Protein AF-0000000076349016 (afdb_homodimer)

InterPro domains:
  IPR009080 Aminoacyl-tRNA synthetase, class Ia, anticodon-binding [SSF47323] (341-494)
  IPR014729 Rossmann-like alpha/beta/alpha sandwich fold [G3DSA:3.40.50.620] (3-327)
  IPR015273 Cysteinyl-tRNA synthetase, class Ia, DALR [PF09190] (376-431)
  IPR015273 Cysteinyl-tRNA synthetase, class Ia, DALR [SM00840] (374-440)
  IPR015803 Cysteine-tRNA ligase [MF_00041] (5-495)
  IPR015803 Cysteine-tRNA ligase [TIGR00435] (5-493)
  IPR024909 Cysteinyl-tRNA synthetase/mycothiol ligase [PR00983] (28-39)
  IPR024909 Cysteinyl-tRNA synthetase/mycothiol ligase [PR00983] (64-73)
  IPR024909 Cysteinyl-tRNA synthetase/mycothiol ligase [PR00983] (208-226)
  IPR024909 Cysteinyl-tRNA synthetase/mycothiol ligase [PR00983] (239-260)
  IPR024909 Cysteinyl-tRNA synthetase/mycothiol ligase [PTHR10890] (3-494)
  IPR032678 tRNA synthetases class I, catalytic domain [PF01406] (18-338)
  IPR032678 tRNA synthetases class I, catalytic domain [cd00672] (7-330)
  IPR056411 Cysteinyl-tRNA ligase, anticodon binding domain [PF23493] (451-492)

Structure (mmCIF, N/CA/C/O backbone):
data_AF-0000000076349016-model_v1
#
loop_
_entity.id
_entity.type
_entity.pdbx_description
1 polymer 'Cysteine--tRNA ligase'
#
loop_
_atom_site.group_PDB
_atom_site.id
_atom_site.type_symbol
_atom_site.label_atom_id
_atom_site.label_alt_id
_atom_site.label_comp_id
_atom_site.label_asym_id
_atom_site.label_entity_id
_atom_site.label_seq_id
_atom_site.pdbx_PDB_ins_code
_atom_site.Cartn_x
_atom_site.Cartn_y
_atom_site.Cartn_z
_atom_site.occupancy
_atom_site.B_iso_or_equiv
_atom_site.auth_seq_id
_atom_site.auth_comp_id
_atom_site.auth_asym_id
_atom_site.auth_atom_id
_atom_site.pdbx_PDB_model_num
ATOM 1 N N . MET A 1 1 ? 36.719 -6.984 8.156 1 40.91 1 MET A N 1
ATOM 2 C CA . MET A 1 1 ? 37.375 -5.785 7.621 1 40.91 1 MET A CA 1
ATOM 3 C C . MET A 1 1 ? 36.406 -4.602 7.645 1 40.91 1 MET A C 1
ATOM 5 O O . MET A 1 1 ? 35.219 -4.762 7.406 1 40.91 1 MET A O 1
ATOM 9 N N . GLU A 1 2 ? 36.656 -3.658 8.438 1 52.03 2 GLU A N 1
ATOM 10 C CA . GLU A 1 2 ? 35.844 -2.465 8.586 1 52.03 2 GLU A CA 1
ATOM 11 C C . GLU A 1 2 ? 35.469 -1.881 7.23 1 52.03 2 GLU A C 1
ATOM 13 O O . GLU A 1 2 ? 36.344 -1.612 6.398 1 52.03 2 GLU A O 1
ATOM 18 N N . GLN A 1 3 ? 34.312 -2.287 6.641 1 64.25 3 GLN A N 1
ATOM 19 C CA . GLN A 1 3 ? 33.906 -1.791 5.332 1 64.25 3 GLN A CA 1
ATOM 20 C C . GLN A 1 3 ? 33.844 -0.266 5.316 1 64.25 3 GLN A C 1
ATOM 22 O O . GLN A 1 3 ? 33.281 0.346 6.234 1 64.25 3 GLN A O 1
ATOM 27 N N . LYS A 1 4 ? 34.812 0.294 4.527 1 88.12 4 LYS A N 1
ATOM 28 C CA . LYS A 1 4 ? 34.781 1.739 4.32 1 88.12 4 LYS A CA 1
ATOM 29 C C . LYS A 1 4 ? 33.875 2.121 3.16 1 88.12 4 LYS A C 1
ATOM 31 O O . LYS A 1 4 ? 34.25 1.949 1.995 1 88.12 4 LYS A O 1
ATOM 36 N N . LEU A 1 5 ? 32.719 2.535 3.512 1 97.5 5 LEU A N 1
ATOM 37 C CA . LEU A 1 5 ? 31.75 2.955 2.508 1 97.5 5 LEU A CA 1
ATOM 38 C C . LEU A 1 5 ? 32 4.387 2.055 1 97.5 5 LEU A C 1
ATOM 40 O O . LEU A 1 5 ? 32.094 5.297 2.881 1 97.5 5 LEU A O 1
ATOM 44 N N . LEU A 1 6 ? 32.312 4.492 0.748 1 98.44 6 LEU A N 1
ATOM 45 C CA . LEU A 1 6 ? 32.469 5.809 0.138 1 98.44 6 LEU A CA 1
ATOM 46 C C . LEU A 1 6 ? 31.203 6.223 -0.586 1 98.44 6 LEU A C 1
ATOM 48 O O . LEU A 1 6 ? 30.609 5.422 -1.306 1 98.44 6 LEU A O 1
ATOM 52 N N . ILE A 1 7 ? 30.766 7.469 -0.346 1 98.19 7 ILE A N 1
ATOM 53 C CA . ILE A 1 7 ? 29.578 8.031 -0.99 1 98.19 7 ILE A CA 1
ATOM 54 C C . ILE A 1 7 ? 29.953 9.336 -1.688 1 98.19 7 ILE A C 1
ATOM 56 O O . ILE A 1 7 ? 30.625 10.188 -1.111 1 98.19 7 ILE A O 1
ATOM 60 N N . TYR A 1 8 ? 29.578 9.422 -2.939 1 98.62 8 TYR A N 1
ATOM 61 C CA . TYR A 1 8 ? 29.734 10.703 -3.617 1 98.62 8 TYR A CA 1
ATOM 62 C C . TYR A 1 8 ? 28.766 11.742 -3.059 1 98.62 8 TYR A C 1
ATOM 64 O O . TYR A 1 8 ? 27.547 11.57 -3.146 1 98.62 8 TYR A O 1
ATOM 72 N N . ASN A 1 9 ? 29.297 12.812 -2.516 1 98.56 9 ASN A N 1
ATOM 73 C CA . ASN A 1 9 ? 28.516 13.914 -1.965 1 98.56 9 ASN A CA 1
ATOM 74 C C . ASN A 1 9 ? 28.359 15.047 -2.971 1 98.56 9 ASN A C 1
ATOM 76 O O . ASN A 1 9 ? 29.328 15.734 -3.293 1 98.56 9 ASN A O 1
ATOM 80 N N . THR A 1 10 ? 27.156 15.203 -3.422 1 98.5 10 THR A N 1
ATOM 81 C CA . THR A 1 10 ? 26.891 16.234 -4.414 1 98.5 10 THR A CA 1
ATOM 82 C C . THR A 1 10 ? 27.359 17.609 -3.904 1 98.5 10 THR A C 1
ATOM 84 O O . THR A 1 10 ? 27.828 18.422 -4.68 1 98.5 10 THR A O 1
ATOM 87 N N . LEU A 1 11 ? 27.25 17.812 -2.633 1 97.81 11 LEU A N 1
ATOM 88 C CA . LEU A 1 11 ? 27.578 19.094 -2.01 1 97.81 11 LEU A CA 1
ATOM 89 C C . LEU A 1 11 ? 29.062 19.406 -2.188 1 97.81 11 LEU A C 1
ATOM 91 O O . LEU A 1 11 ? 29.422 20.547 -2.529 1 97.81 11 LEU A O 1
ATOM 95 N N . THR A 1 12 ? 29.984 18.422 -1.989 1 97.38 12 THR A N 1
ATOM 96 C CA . THR A 1 12 ? 31.422 18.625 -2.049 1 97.38 12 THR A CA 1
ATOM 97 C C . THR A 1 12 ? 31.969 18.172 -3.395 1 97.38 12 THR A C 1
ATOM 99 O O . THR A 1 12 ? 33.125 18.422 -3.715 1 97.38 12 THR A O 1
ATOM 102 N N . ARG A 1 13 ? 31.219 17.422 -4.129 1 97.44 13 ARG A N 1
ATOM 103 C CA . ARG A 1 13 ? 31.578 16.906 -5.445 1 97.44 13 ARG A CA 1
ATOM 104 C C . ARG A 1 13 ? 32.75 15.945 -5.363 1 97.44 13 ARG A C 1
ATOM 106 O O . ARG A 1 13 ? 33.656 15.992 -6.207 1 97.44 13 ARG A O 1
ATOM 113 N N . THR A 1 14 ? 32.781 15.195 -4.301 1 97.75 14 THR A N 1
ATOM 114 C CA . THR A 1 14 ? 33.812 14.172 -4.094 1 97.75 14 THR A CA 1
ATOM 115 C C . THR A 1 14 ? 33.219 12.969 -3.352 1 97.75 14 THR A C 1
ATOM 117 O O . THR A 1 14 ? 32.188 13.078 -2.701 1 97.75 14 THR A O 1
ATOM 120 N N . LYS A 1 15 ? 33.875 11.867 -3.527 1 97.56 15 LYS A N 1
ATOM 121 C CA . LYS A 1 15 ? 33.562 10.711 -2.699 1 97.56 15 LYS A CA 1
ATOM 122 C C . LYS A 1 15 ? 34.094 10.883 -1.277 1 97.56 15 LYS A C 1
ATOM 124 O O . LYS A 1 15 ? 35.25 11.234 -1.079 1 97.56 15 LYS A O 1
ATOM 129 N N . GLU A 1 16 ? 33.219 10.703 -0.389 1 97.81 16 GLU A N 1
ATOM 130 C CA . GLU A 1 16 ? 33.562 10.844 1.021 1 97.81 16 GLU A CA 1
ATOM 131 C C . GLU A 1 16 ? 33.312 9.547 1.784 1 97.81 16 GLU A C 1
ATOM 133 O O . GLU A 1 16 ? 32.406 8.781 1.431 1 97.81 16 GLU A O 1
ATOM 138 N N . ARG A 1 17 ? 34.156 9.406 2.793 1 97.44 17 ARG A N 1
ATOM 139 C CA . ARG A 1 17 ? 33.875 8.289 3.695 1 97.44 17 ARG A CA 1
ATOM 140 C C . ARG A 1 17 ? 32.562 8.523 4.453 1 97.44 17 ARG A C 1
ATOM 142 O O . ARG A 1 17 ? 32.344 9.602 5.008 1 97.44 17 ARG A O 1
ATOM 149 N N . PHE A 1 18 ? 31.734 7.562 4.477 1 98.06 18 PHE A N 1
ATOM 150 C CA . PHE A 1 18 ? 30.453 7.668 5.164 1 98.06 18 PHE A CA 1
ATOM 151 C C . PHE A 1 18 ? 30.625 7.492 6.668 1 98.06 18 PHE A C 1
ATOM 153 O O . PHE A 1 18 ? 31.094 6.445 7.125 1 98.06 18 PHE A O 1
ATOM 160 N N . THR A 1 19 ? 30.328 8.461 7.379 1 97 19 THR A N 1
ATOM 161 C CA . THR A 1 19 ? 30.344 8.461 8.836 1 97 19 THR A CA 1
ATOM 162 C C . THR A 1 19 ? 29.031 9.023 9.391 1 97 19 THR A C 1
ATOM 164 O O . THR A 1 19 ? 28.844 10.234 9.438 1 97 19 THR A O 1
ATOM 167 N N . PRO A 1 20 ? 28.203 8.156 9.867 1 96.75 20 PRO A N 1
ATOM 168 C CA . PRO A 1 20 ? 26.938 8.656 10.406 1 96.75 20 PRO A CA 1
ATOM 169 C C . PRO A 1 20 ? 27.125 9.555 11.617 1 96.75 20 PRO A C 1
ATOM 171 O O . PRO A 1 20 ? 28.094 9.398 12.367 1 96.75 20 PRO A O 1
ATOM 174 N N . LEU A 1 21 ? 26.203 10.398 11.82 1 97.06 21 LEU A N 1
ATOM 175 C CA . LEU A 1 21 ? 26.219 11.328 12.945 1 97.06 21 LEU A CA 1
ATOM 176 C C . LEU A 1 21 ? 26.094 10.578 14.273 1 97.06 21 LEU A C 1
ATOM 178 O O . LEU A 1 21 ? 26.734 10.945 15.258 1 97.06 21 LEU A O 1
ATOM 182 N N . HIS A 1 22 ? 25.266 9.5 14.289 1 95.75 22 HIS A N 1
ATOM 183 C CA . HIS A 1 22 ? 24.969 8.758 15.508 1 95.75 22 HIS A CA 1
ATOM 184 C C . HIS A 1 22 ? 25.016 7.254 15.273 1 95.75 22 HIS A C 1
ATOM 186 O O . HIS A 1 22 ? 24.062 6.539 15.578 1 95.75 22 HIS A O 1
ATOM 192 N N . ALA A 1 23 ? 26.141 6.77 14.859 1 93.81 23 ALA A N 1
ATOM 193 C CA . ALA A 1 23 ? 26.266 5.34 14.586 1 93.81 23 ALA A CA 1
ATOM 194 C C . ALA A 1 23 ? 25.812 4.516 15.789 1 93.81 23 ALA A C 1
ATOM 196 O O . ALA A 1 23 ? 26.078 4.871 16.938 1 93.81 23 ALA A O 1
ATOM 197 N N . PRO A 1 24 ? 25.078 3.49 15.633 1 96.25 24 PRO A N 1
ATOM 198 C CA . PRO A 1 24 ? 24.828 2.848 14.344 1 96.25 24 PRO A CA 1
ATOM 199 C C . PRO A 1 24 ? 23.562 3.357 13.664 1 96.25 24 PRO A C 1
ATOM 201 O O . PRO A 1 24 ? 23.141 2.809 12.641 1 96.25 24 PRO A O 1
ATOM 204 N N . ASN A 1 25 ? 22.906 4.441 14.234 1 96.94 25 ASN A N 1
ATOM 205 C CA . ASN A 1 25 ? 21.688 5.004 13.672 1 96.94 25 ASN A CA 1
ATOM 206 C C . ASN A 1 25 ? 21.984 5.891 12.461 1 96.94 25 ASN A C 1
ATOM 208 O O . ASN A 1 25 ? 22.922 6.688 12.484 1 96.94 25 ASN A O 1
ATOM 212 N N . VAL A 1 26 ? 21.266 5.707 11.375 1 98.38 26 VAL A N 1
ATOM 213 C CA . VAL A 1 26 ? 21.391 6.5 10.156 1 98.38 26 VAL A CA 1
ATOM 214 C C . VAL A 1 26 ? 20.047 7.098 9.781 1 98.38 26 VAL A C 1
ATOM 216 O O . VAL A 1 26 ? 19.047 6.383 9.688 1 98.38 26 VAL A O 1
ATOM 219 N N . GLY A 1 27 ? 19.938 8.445 9.633 1 98.69 27 GLY A N 1
ATOM 220 C CA . GLY A 1 27 ? 18.766 9.109 9.094 1 98.69 27 GLY A CA 1
ATOM 221 C C . GLY A 1 27 ? 18.875 9.391 7.609 1 98.69 27 GLY A C 1
ATOM 222 O O . GLY A 1 27 ? 19.812 10.047 7.16 1 98.69 27 GLY A O 1
ATOM 223 N N . MET A 1 28 ? 17.938 8.883 6.863 1 98.75 28 MET A N 1
ATOM 224 C CA . MET A 1 28 ? 17.938 9.031 5.41 1 98.75 28 MET A CA 1
ATOM 225 C C . MET A 1 28 ? 16.578 9.555 4.926 1 98.75 28 MET A C 1
ATOM 227 O O . MET A 1 28 ? 15.539 9.031 5.305 1 98.75 28 MET A O 1
ATOM 231 N N . TYR A 1 29 ? 16.594 10.625 4.188 1 98.81 29 TYR A N 1
ATOM 232 C CA . TYR A 1 29 ? 15.406 11.195 3.561 1 98.81 29 TYR A CA 1
ATOM 233 C C . TYR A 1 29 ? 15.539 11.203 2.041 1 98.81 29 TYR A C 1
ATOM 235 O O . TYR A 1 29 ? 16.547 11.672 1.503 1 98.81 29 TYR A O 1
ATOM 243 N N . VAL A 1 30 ? 14.594 10.625 1.35 1 98.75 30 VAL A N 1
ATOM 244 C CA . VAL A 1 30 ? 14.57 10.656 -0.109 1 98.75 30 VAL A CA 1
ATOM 245 C C . VAL A 1 30 ? 13.242 11.242 -0.588 1 98.75 30 VAL A C 1
ATOM 247 O O . VAL A 1 30 ? 12.172 10.844 -0.12 1 98.75 30 VAL A O 1
ATOM 250 N N . CYS A 1 31 ? 13.32 12.219 -1.495 1 97.75 31 CYS A N 1
ATOM 251 C CA . CYS A 1 31 ? 12.102 12.828 -2.014 1 97.75 31 CYS A CA 1
ATOM 252 C C . CYS A 1 31 ? 11.258 11.805 -2.762 1 97.75 31 CYS A C 1
ATOM 254 O O . CYS A 1 31 ? 11.758 11.094 -3.635 1 97.75 31 CYS A O 1
ATOM 256 N N . GLY A 1 32 ? 9.984 11.695 -2.379 1 96 32 GLY A N 1
ATOM 257 C CA . GLY A 1 32 ? 9.047 10.812 -3.059 1 96 32 GLY A CA 1
ATOM 258 C C . GLY A 1 32 ? 8.297 11.492 -4.191 1 96 32 GLY A C 1
ATOM 259 O O . GLY A 1 32 ? 8.672 12.594 -4.613 1 96 32 GLY A O 1
ATOM 260 N N . PRO A 1 33 ? 7.27 10.867 -4.719 1 94.62 33 PRO A N 1
ATOM 261 C CA . PRO A 1 33 ? 6.574 11.352 -5.91 1 94.62 33 PRO A CA 1
ATOM 262 C C . PRO A 1 33 ? 5.484 12.375 -5.578 1 94.62 33 PRO A C 1
ATOM 264 O O . PRO A 1 33 ? 4.941 12.367 -4.473 1 94.62 33 PRO A O 1
ATOM 267 N N . THR A 1 34 ? 5.262 13.281 -6.547 1 92.5 34 THR A N 1
ATOM 268 C CA . THR A 1 34 ? 3.967 13.945 -6.586 1 92.5 34 THR A CA 1
ATOM 269 C C . THR A 1 34 ? 2.918 13.055 -7.25 1 92.5 34 THR A C 1
ATOM 271 O O . THR A 1 34 ? 3.119 12.578 -8.367 1 92.5 34 THR A O 1
ATOM 274 N N . VAL A 1 35 ? 1.842 12.797 -6.629 1 94.38 35 VAL A N 1
ATOM 275 C CA . VAL A 1 35 ? 0.943 11.719 -7.027 1 94.38 35 VAL A CA 1
ATOM 276 C C . VAL A 1 35 ? -0.244 12.297 -7.797 1 94.38 35 VAL A C 1
ATOM 278 O O . VAL A 1 35 ? -1.378 12.273 -7.309 1 94.38 35 VAL A O 1
ATOM 281 N N . TYR A 1 36 ? -0.001 12.703 -9.062 1 90.69 36 TYR A N 1
ATOM 282 C CA . TYR A 1 36 ? -1.048 13.195 -9.953 1 90.69 36 TYR A CA 1
ATOM 283 C C . TYR A 1 36 ? -1.095 12.391 -11.242 1 90.69 36 TYR A C 1
ATOM 285 O O . TYR A 1 36 ? -1.913 12.664 -12.125 1 90.69 36 TYR A O 1
ATOM 293 N N . GLY A 1 37 ? -0.234 11.391 -11.305 1 91.62 37 GLY A N 1
ATOM 294 C CA . GLY A 1 37 ? -0.159 10.555 -12.492 1 91.62 37 GLY A CA 1
ATOM 295 C C . GLY A 1 37 ? 0.518 9.219 -12.242 1 91.62 37 GLY A C 1
ATOM 296 O O . GLY A 1 37 ? 1.082 9 -11.172 1 91.62 37 GLY A O 1
ATOM 297 N N . ASP A 1 38 ? 0.57 8.398 -13.258 1 94.69 38 ASP A N 1
ATOM 298 C CA . ASP A 1 38 ? 1.13 7.051 -13.156 1 94.69 38 ASP A CA 1
ATOM 299 C C . ASP A 1 38 ? 2.652 7.098 -13.055 1 94.69 38 ASP A C 1
ATOM 301 O O . ASP A 1 38 ? 3.297 7.945 -13.68 1 94.69 38 ASP A O 1
ATOM 305 N N . PRO A 1 39 ? 3.166 6.172 -12.266 1 96.38 39 PRO A N 1
ATOM 306 C CA . PRO A 1 39 ? 4.625 6.117 -12.188 1 96.38 39 PRO A CA 1
ATOM 307 C C . PRO A 1 39 ? 5.273 5.688 -13.5 1 96.38 39 PRO A C 1
ATOM 309 O O . PRO A 1 39 ? 4.684 4.914 -14.258 1 96.38 39 PRO A O 1
ATOM 312 N N . HIS A 1 40 ? 6.367 6.164 -13.758 1 94.38 40 HIS A N 1
ATOM 313 C CA . HIS A 1 40 ? 7.156 5.895 -14.953 1 94.38 40 HIS A CA 1
ATOM 314 C C . HIS A 1 40 ? 8.602 5.578 -14.602 1 94.38 40 HIS A C 1
ATOM 316 O O . HIS A 1 40 ? 8.953 5.488 -13.422 1 94.38 40 HIS A O 1
ATOM 322 N N . LEU A 1 41 ? 9.461 5.469 -15.57 1 93.44 41 LEU A N 1
ATOM 323 C CA . LEU A 1 41 ? 10.844 5.055 -15.352 1 93.44 41 LEU A CA 1
ATOM 324 C C . LEU A 1 41 ? 11.594 6.082 -14.516 1 93.44 41 LEU A C 1
ATOM 326 O O . LEU A 1 41 ? 12.477 5.727 -13.727 1 93.44 41 LEU A O 1
ATOM 330 N N . GLY A 1 42 ? 11.25 7.328 -14.688 1 92.69 42 GLY A N 1
ATOM 331 C CA . GLY A 1 42 ? 11.852 8.391 -13.891 1 92.69 42 GLY A CA 1
ATOM 332 C C . GLY A 1 42 ? 11.609 8.234 -12.406 1 92.69 42 GLY A C 1
ATOM 333 O O . GLY A 1 42 ? 12.406 8.711 -11.586 1 92.69 42 GLY A O 1
ATOM 334 N N . HIS A 1 43 ? 10.531 7.621 -12.016 1 95 43 HIS A N 1
ATOM 335 C CA . HIS A 1 43 ? 10.242 7.309 -10.625 1 95 43 HIS A CA 1
ATOM 336 C C . HIS A 1 43 ? 10.977 6.051 -10.18 1 95 43 HIS A C 1
ATOM 338 O O . HIS A 1 43 ? 11.398 5.945 -9.023 1 95 43 HIS A O 1
ATOM 344 N N . ALA A 1 44 ? 11.117 5.109 -11.109 1 96.5 44 ALA A N 1
ATOM 345 C CA . ALA A 1 44 ? 11.734 3.824 -10.789 1 96.5 44 ALA A CA 1
ATOM 346 C C . ALA A 1 44 ? 13.211 3.994 -10.453 1 96.5 44 ALA A C 1
ATOM 348 O O . ALA A 1 44 ? 13.727 3.334 -9.555 1 96.5 44 ALA A O 1
ATOM 349 N N . ARG A 1 45 ? 13.891 4.863 -11.156 1 96.88 45 ARG A N 1
ATOM 350 C CA . ARG A 1 45 ? 15.344 4.977 -11.023 1 96.88 45 ARG A CA 1
ATOM 351 C C . ARG A 1 45 ? 15.727 5.438 -9.617 1 96.88 45 ARG A C 1
ATOM 353 O O . ARG A 1 45 ? 16.5 4.762 -8.93 1 96.88 45 ARG A O 1
ATOM 360 N N . PRO A 1 46 ? 15.172 6.582 -9.164 1 97.75 46 PRO A N 1
ATOM 361 C CA . PRO A 1 46 ? 15.516 6.93 -7.781 1 97.75 46 PRO A CA 1
ATOM 362 C C . PRO A 1 46 ? 15.047 5.887 -6.773 1 97.75 46 PRO A C 1
ATOM 364 O O . PRO A 1 46 ? 15.75 5.594 -5.805 1 97.75 46 PRO A O 1
ATOM 367 N N . ALA A 1 47 ? 13.891 5.32 -6.988 1 98.44 47 ALA A N 1
ATOM 368 C CA . ALA A 1 47 ? 13.359 4.324 -6.059 1 98.44 47 ALA A CA 1
ATOM 369 C C . ALA A 1 47 ? 14.312 3.137 -5.93 1 98.44 47 ALA A C 1
ATOM 371 O O . ALA A 1 47 ? 14.633 2.705 -4.82 1 98.44 47 ALA A O 1
ATOM 372 N N . ILE A 1 48 ? 14.781 2.592 -7.031 1 98.69 48 ILE A N 1
ATOM 373 C CA . ILE A 1 48 ? 15.664 1.433 -7.031 1 98.69 48 ILE A CA 1
ATOM 374 C C . ILE A 1 48 ? 17.031 1.827 -6.477 1 98.69 48 ILE A C 1
ATOM 376 O O . ILE A 1 48 ? 17.641 1.079 -5.703 1 98.69 48 ILE A O 1
ATOM 380 N N . THR A 1 49 ? 17.516 3.027 -6.859 1 98.69 49 THR A N 1
ATOM 381 C CA . THR A 1 49 ? 18.812 3.518 -6.398 1 98.69 49 THR A CA 1
ATOM 382 C C . THR A 1 49 ? 18.859 3.562 -4.875 1 98.69 49 THR A C 1
ATOM 384 O O . THR A 1 49 ? 19.781 3.018 -4.258 1 98.69 49 THR A O 1
ATOM 387 N N . PHE A 1 50 ? 17.891 4.082 -4.312 1 98.81 50 PHE A N 1
ATOM 388 C CA . PHE A 1 50 ? 17.953 4.297 -2.871 1 98.81 50 PHE A CA 1
ATOM 389 C C . PHE A 1 50 ? 17.453 3.066 -2.121 1 98.81 50 PHE A C 1
ATOM 391 O O . PHE A 1 50 ? 17.688 2.928 -0.919 1 98.81 50 PHE A O 1
ATOM 398 N N . ASP A 1 51 ? 16.781 2.176 -2.846 1 98.88 51 ASP A N 1
ATOM 399 C CA . ASP A 1 51 ? 16.547 0.84 -2.303 1 98.88 51 ASP A CA 1
ATOM 400 C C . ASP A 1 51 ? 17.875 0.104 -2.078 1 98.88 51 ASP A C 1
ATOM 402 O O . ASP A 1 51 ? 18.062 -0.548 -1.048 1 98.88 51 ASP A O 1
ATOM 406 N N . ILE A 1 52 ? 18.781 0.219 -3.057 1 98.88 52 ILE A N 1
ATOM 407 C CA . ILE A 1 52 ? 20.109 -0.385 -2.943 1 98.88 52 ILE A CA 1
ATOM 408 C C . ILE A 1 52 ? 20.844 0.196 -1.735 1 98.88 52 ILE A C 1
ATOM 410 O O . ILE A 1 52 ? 21.422 -0.544 -0.944 1 98.88 52 ILE A O 1
ATOM 414 N N . LEU A 1 53 ? 20.75 1.494 -1.609 1 98.88 53 LEU A N 1
ATOM 415 C CA . LEU A 1 53 ? 21.406 2.166 -0.486 1 98.88 53 LEU A CA 1
ATOM 416 C C . LEU A 1 53 ? 20.828 1.677 0.841 1 98.88 53 LEU A C 1
ATOM 418 O O . LEU A 1 53 ? 21.578 1.352 1.762 1 98.88 53 LEU A O 1
ATOM 422 N N . PHE A 1 54 ? 19.547 1.654 0.944 1 98.81 54 PHE A N 1
ATOM 423 C CA . PHE A 1 54 ? 18.844 1.237 2.154 1 98.81 54 PHE A CA 1
ATOM 424 C C . PHE A 1 54 ? 19.219 -0.191 2.531 1 98.81 54 PHE A C 1
ATOM 426 O O . PHE A 1 54 ? 19.609 -0.455 3.672 1 98.81 54 PHE A O 1
ATOM 433 N N . ARG A 1 55 ? 19.172 -1.14 1.589 1 98.81 55 ARG A N 1
ATOM 434 C CA . ARG A 1 55 ? 19.516 -2.539 1.809 1 98.81 55 ARG A CA 1
ATOM 435 C C . ARG A 1 55 ? 20.969 -2.68 2.266 1 98.81 55 ARG A C 1
ATOM 437 O O . ARG A 1 55 ? 21.25 -3.432 3.199 1 98.81 55 ARG A O 1
ATOM 444 N N . TYR A 1 56 ? 21.812 -1.976 1.59 1 98.81 56 TYR A N 1
ATOM 445 C CA . TYR A 1 56 ? 23.25 -2.143 1.846 1 98.81 56 TYR A CA 1
ATOM 446 C C . TYR A 1 56 ? 23.625 -1.578 3.209 1 98.81 56 TYR A C 1
ATOM 448 O O . TYR A 1 56 ? 24.438 -2.17 3.932 1 98.81 56 TYR A O 1
ATOM 456 N N . LEU A 1 57 ? 23.078 -0.389 3.578 1 98.62 57 LEU A N 1
ATOM 457 C CA . LEU A 1 57 ? 23.344 0.16 4.906 1 98.62 57 LEU A CA 1
ATOM 458 C C . LEU A 1 57 ? 22.891 -0.81 5.992 1 98.62 57 LEU A C 1
ATOM 460 O O . LEU A 1 57 ? 23.625 -1.042 6.961 1 98.62 57 LEU A O 1
ATOM 464 N N . LYS A 1 58 ? 21.75 -1.36 5.84 1 98.44 58 LYS A N 1
ATOM 465 C CA . LYS A 1 58 ? 21.266 -2.346 6.805 1 98.44 58 LYS A CA 1
ATOM 466 C C . LYS A 1 58 ? 22.188 -3.562 6.855 1 98.44 58 LYS A C 1
ATOM 468 O O . LYS A 1 58 ? 22.484 -4.082 7.934 1 98.44 58 LYS A O 1
ATOM 473 N N . HIS A 1 59 ? 22.594 -3.99 5.699 1 98.38 59 HIS A N 1
ATOM 474 C CA . HIS A 1 59 ? 23.5 -5.129 5.602 1 98.38 59 HIS A CA 1
ATOM 475 C C . HIS A 1 59 ? 24.797 -4.863 6.352 1 98.38 59 HIS A C 1
ATOM 477 O O . HIS A 1 59 ? 25.375 -5.777 6.949 1 98.38 59 HIS A O 1
ATOM 483 N N . LEU A 1 60 ? 25.25 -3.646 6.316 1 97.69 60 LEU A N 1
ATOM 484 C CA . LEU A 1 60 ? 26.5 -3.266 6.984 1 97.69 60 LEU A CA 1
ATOM 485 C C . LEU A 1 60 ? 26.281 -3.158 8.492 1 97.69 60 LEU A C 1
ATOM 487 O O . LEU A 1 60 ? 27.234 -2.873 9.227 1 97.69 60 LEU A O 1
ATOM 491 N N . GLY A 1 61 ? 25.047 -3.32 8.922 1 96.69 61 GLY A N 1
ATOM 492 C CA . GLY A 1 61 ? 24.781 -3.359 10.352 1 96.69 61 GLY A CA 1
ATOM 493 C C . GLY A 1 61 ? 24.203 -2.062 10.883 1 96.69 61 GLY A C 1
ATOM 494 O O . GLY A 1 61 ? 24 -1.923 12.094 1 96.69 61 GLY A O 1
ATOM 495 N N . TYR A 1 62 ? 23.906 -1.058 10.031 1 97.62 62 TYR A N 1
ATOM 496 C CA . TYR A 1 62 ? 23.312 0.202 10.469 1 97.62 62 TYR A CA 1
ATOM 497 C C . TYR A 1 62 ? 21.828 0.038 10.75 1 97.62 62 TYR A C 1
ATOM 499 O O . TYR A 1 62 ? 21.156 -0.804 10.141 1 97.62 62 TYR A O 1
ATOM 507 N N . LYS A 1 63 ? 21.344 0.794 11.703 1 97.31 63 LYS A N 1
ATOM 508 C CA . LYS A 1 63 ? 19.922 0.98 11.938 1 97.31 63 LYS A CA 1
ATOM 509 C C . LYS A 1 63 ? 19.391 2.207 11.195 1 97.31 63 LYS A C 1
ATOM 511 O O . LYS A 1 63 ? 19.578 3.338 11.648 1 97.31 63 LYS A O 1
ATOM 516 N N . VAL A 1 64 ? 18.75 1.978 10.133 1 98.38 64 VAL A N 1
ATOM 517 C CA . VAL A 1 64 ? 18.422 3.07 9.219 1 98.38 64 VAL A CA 1
ATOM 518 C C . VAL A 1 64 ? 16.969 3.473 9.383 1 98.38 64 VAL A C 1
ATOM 520 O O . VAL A 1 64 ? 16.062 2.625 9.32 1 98.38 64 VAL A O 1
ATOM 523 N N . ARG A 1 65 ? 16.688 4.719 9.734 1 98.31 65 ARG A N 1
ATOM 524 C CA . ARG A 1 65 ? 15.367 5.301 9.547 1 98.31 65 ARG A CA 1
ATOM 525 C C . ARG A 1 65 ? 15.25 5.996 8.195 1 98.31 65 ARG A C 1
ATOM 527 O O . ARG A 1 65 ? 15.828 7.07 7.992 1 98.31 65 ARG A O 1
ATOM 534 N N . TYR A 1 66 ? 14.539 5.344 7.305 1 98.81 66 TYR A N 1
ATOM 535 C CA . TYR A 1 66 ? 14.352 5.801 5.934 1 98.81 66 TYR A CA 1
ATOM 536 C C . TYR A 1 66 ? 13.008 6.5 5.77 1 98.81 66 TYR A C 1
ATOM 538 O O . TYR A 1 66 ? 11.953 5.863 5.867 1 98.81 66 TYR A O 1
ATOM 546 N N . VAL A 1 67 ? 13.062 7.816 5.492 1 98.75 67 VAL A N 1
ATOM 547 C CA . VAL A 1 67 ? 11.859 8.617 5.285 1 98.75 67 VAL A CA 1
ATOM 548 C C . VAL A 1 67 ? 11.727 8.984 3.809 1 98.75 67 VAL A C 1
ATOM 550 O O . VAL A 1 67 ? 12.68 9.461 3.191 1 98.75 67 VAL A O 1
ATOM 553 N N . ARG A 1 68 ? 10.625 8.719 3.207 1 98.62 68 ARG A N 1
ATOM 554 C CA . ARG A 1 68 ? 10.289 9.133 1.849 1 98.62 68 ARG A CA 1
ATOM 555 C C . ARG A 1 68 ? 8.867 9.664 1.772 1 98.62 68 ARG A C 1
ATOM 557 O O . ARG A 1 68 ? 7.914 8.953 2.107 1 98.62 68 ARG A O 1
ATOM 564 N N . ASN A 1 69 ? 8.672 10.797 1.282 1 97.69 69 ASN A N 1
ATOM 565 C CA . ASN A 1 69 ? 7.363 11.438 1.365 1 97.69 69 ASN A CA 1
ATOM 566 C C . ASN A 1 69 ? 6.488 11.086 0.165 1 97.69 69 ASN A C 1
ATOM 568 O O . ASN A 1 69 ? 6.973 10.516 -0.816 1 97.69 69 ASN A O 1
ATOM 572 N N . ILE A 1 70 ? 5.238 11.32 0.342 1 96.94 70 ILE A N 1
ATOM 573 C CA . ILE A 1 70 ? 4.27 11.461 -0.742 1 96.94 70 ILE A CA 1
ATOM 574 C C . ILE A 1 70 ? 3.822 12.914 -0.85 1 96.94 70 ILE A C 1
ATOM 576 O O . ILE A 1 70 ? 3.334 13.492 0.122 1 96.94 70 ILE A O 1
ATOM 580 N N . THR A 1 71 ? 4.066 13.523 -1.981 1 94.88 71 THR A N 1
ATOM 581 C CA . THR A 1 71 ? 3.547 14.867 -2.223 1 94.88 71 THR A CA 1
ATOM 582 C C . THR A 1 71 ? 2.125 14.805 -2.771 1 94.88 71 THR A C 1
ATOM 584 O O . THR A 1 71 ? 1.926 14.625 -3.975 1 94.88 71 THR A O 1
ATOM 587 N N . ASP A 1 72 ? 1.207 14.984 -1.874 1 93.44 72 ASP A N 1
ATOM 588 C CA . ASP A 1 72 ? -0.205 14.844 -2.219 1 93.44 72 ASP A CA 1
ATOM 589 C C . ASP A 1 72 ? -0.914 16.203 -2.174 1 93.44 72 ASP A C 1
ATOM 591 O O . ASP A 1 72 ? -2.121 16.266 -1.929 1 93.44 72 ASP A O 1
ATOM 595 N N . VAL A 1 73 ? -0.155 17.234 -2.244 1 85.38 73 VAL A N 1
ATOM 596 C CA . VAL A 1 73 ? -0.705 18.578 -2.354 1 85.38 73 VAL A CA 1
ATOM 597 C C . VAL A 1 73 ? -0.49 19.109 -3.77 1 85.38 73 VAL A C 1
ATOM 599 O O . VAL A 1 73 ? 0.544 18.844 -4.387 1 85.38 73 VAL A O 1
ATOM 602 N N . GLY A 1 74 ? -1.542 19.75 -4.293 1 73.69 74 GLY A N 1
ATOM 603 C CA . GLY A 1 74 ? -1.367 20.391 -5.59 1 73.69 74 GLY A CA 1
ATOM 604 C C . GLY A 1 74 ? -0.523 21.641 -5.535 1 73.69 74 GLY A C 1
ATOM 605 O O . GLY A 1 74 ? -0.613 22.406 -4.574 1 73.69 74 GLY A O 1
ATOM 606 N N . HIS A 1 75 ? 0.543 21.625 -6.246 1 68.88 75 HIS A N 1
ATOM 607 C CA . HIS A 1 75 ? 1.354 22.828 -6.359 1 68.88 75 HIS A CA 1
ATOM 608 C C . HIS A 1 75 ? 1.224 23.453 -7.746 1 68.88 75 HIS A C 1
ATOM 610 O O . HIS A 1 75 ? 0.805 22.781 -8.695 1 68.88 75 HIS A O 1
ATOM 616 N N . LEU A 1 76 ? 1.494 24.719 -7.664 1 59.62 76 LEU A N 1
ATOM 617 C CA . LEU A 1 76 ? 1.533 25.391 -8.961 1 59.62 76 LEU A CA 1
ATOM 618 C C . LEU A 1 76 ? 2.727 24.922 -9.781 1 59.62 76 LEU A C 1
ATOM 620 O O . LEU A 1 76 ? 3.738 24.484 -9.227 1 59.62 76 LEU A O 1
ATOM 624 N N . GLU A 1 77 ? 2.529 24.547 -10.992 1 54.09 77 GLU A N 1
ATOM 625 C CA . GLU A 1 77 ? 3.625 24.094 -11.844 1 54.09 77 GLU A CA 1
ATOM 626 C C . GLU A 1 77 ? 4.812 25.062 -11.766 1 54.09 77 GLU A C 1
ATOM 628 O O . GLU A 1 77 ? 4.637 26.281 -11.805 1 54.09 77 GLU A O 1
ATOM 633 N N . HIS A 1 78 ? 6.113 24.562 -11.719 1 50.31 78 HIS A N 1
ATOM 634 C CA . HIS A 1 78 ? 7.398 25.219 -11.914 1 50.31 78 HIS A CA 1
ATOM 635 C C . HIS A 1 78 ? 7.523 26.453 -11.023 1 50.31 78 HIS A C 1
ATOM 637 O O . HIS A 1 78 ? 8.125 27.453 -11.414 1 50.31 78 HIS A O 1
ATOM 643 N N . ASP A 1 79 ? 7.309 26.375 -9.852 1 53.19 79 ASP A N 1
ATOM 644 C CA . ASP A 1 79 ? 7.348 27.516 -8.945 1 53.19 79 ASP A CA 1
ATOM 645 C C . ASP A 1 79 ? 6.559 28.688 -9.516 1 53.19 79 ASP A C 1
ATOM 647 O O . ASP A 1 79 ? 6.867 29.859 -9.219 1 53.19 79 ASP A O 1
ATOM 651 N N . ALA A 1 80 ? 5.707 28.359 -10.523 1 54.16 80 ALA A N 1
ATOM 652 C CA . ALA A 1 80 ? 4.871 29.375 -11.164 1 54.16 80 ALA A CA 1
ATOM 653 C C . ALA A 1 80 ? 3.973 30.078 -10.148 1 54.16 80 ALA A C 1
ATOM 655 O O . ALA A 1 80 ? 3.658 29.516 -9.094 1 54.16 80 ALA A O 1
ATOM 656 N N . ASP A 1 81 ? 3.705 31.266 -10.258 1 47.59 81 ASP A N 1
ATOM 657 C CA . ASP A 1 81 ? 2.885 32.094 -9.375 1 47.59 81 ASP A CA 1
ATOM 658 C C . ASP A 1 81 ? 1.4 31.922 -9.688 1 47.59 81 ASP A C 1
ATOM 660 O O . ASP A 1 81 ? 0.543 32.281 -8.883 1 47.59 81 ASP A O 1
ATOM 664 N N . GLU A 1 82 ? 1.144 31.422 -10.867 1 53.69 82 GLU A N 1
ATOM 665 C CA . GLU A 1 82 ? -0.247 31.266 -11.281 1 53.69 82 GLU A CA 1
ATOM 666 C C . GLU A 1 82 ? -0.46 29.922 -11.992 1 53.69 82 GLU A C 1
ATOM 668 O O . GLU A 1 82 ? 0.501 29.281 -12.422 1 53.69 82 GLU A O 1
ATOM 673 N N . GLY A 1 83 ? -1.652 29.375 -12.008 1 60.12 83 GLY A N 1
ATOM 674 C CA . GLY A 1 83 ? -2.004 28.156 -12.719 1 60.12 83 GLY A CA 1
ATOM 675 C C . GLY A 1 83 ? -2.572 27.078 -11.82 1 60.12 83 GLY A C 1
ATOM 676 O O . GLY A 1 83 ? -2.625 27.25 -10.602 1 60.12 83 GLY A O 1
ATOM 677 N N . ASP A 1 84 ? -3.164 26.078 -12.453 1 65.44 84 ASP A N 1
ATOM 678 C CA . ASP A 1 84 ? -3.809 24.984 -11.727 1 65.44 84 ASP A CA 1
ATOM 679 C C . ASP A 1 84 ? -2.781 23.953 -11.25 1 65.44 84 ASP A C 1
ATOM 681 O O . ASP A 1 84 ? -1.776 23.719 -11.922 1 65.44 84 ASP A O 1
ATOM 685 N N . ASP A 1 85 ? -2.992 23.609 -10.016 1 76 85 ASP A N 1
ATOM 686 C CA . ASP A 1 85 ? -2.227 22.469 -9.523 1 76 85 ASP A CA 1
ATOM 687 C C . ASP A 1 85 ? -2.574 21.203 -10.289 1 76 85 ASP A C 1
ATOM 689 O O . ASP A 1 85 ? -3.729 20.984 -10.672 1 76 85 ASP A O 1
ATOM 693 N N . LYS A 1 86 ? -1.683 20.453 -10.562 1 78 86 LYS A N 1
ATOM 694 C CA . LYS A 1 86 ? -1.848 19.266 -11.398 1 78 86 LYS A CA 1
ATOM 695 C C . LYS A 1 86 ? -2.881 18.312 -10.805 1 78 86 LYS A C 1
ATOM 697 O O . LYS A 1 86 ? -3.662 17.703 -11.539 1 78 86 LYS A O 1
ATOM 702 N N . ILE A 1 87 ? -2.955 18.219 -9.508 1 85.88 87 ILE A N 1
ATOM 703 C CA . ILE A 1 87 ? -3.895 17.312 -8.859 1 85.88 87 ILE A CA 1
ATOM 704 C C . ILE A 1 87 ? -5.312 17.875 -8.984 1 85.88 87 ILE A C 1
ATOM 706 O O . ILE A 1 87 ? -6.242 17.141 -9.328 1 85.88 87 ILE A O 1
ATOM 710 N N . GLU A 1 88 ? -5.445 19.125 -8.742 1 84.75 88 GLU A N 1
ATOM 711 C CA . GLU A 1 88 ? -6.754 19.766 -8.859 1 84.75 88 GLU A CA 1
ATOM 712 C C . GLU A 1 88 ? -7.254 19.719 -10.305 1 84.75 88 GLU A C 1
ATOM 714 O O . GLU A 1 88 ? -8.445 19.531 -10.547 1 84.75 88 GLU A O 1
ATOM 719 N N . LYS A 1 89 ? -6.348 20.031 -11.164 1 81.69 89 LYS A N 1
ATOM 720 C CA . LYS A 1 89 ? -6.711 19.969 -12.578 1 81.69 89 LYS A CA 1
ATOM 721 C C . LYS A 1 89 ? -7.238 18.594 -12.953 1 81.69 89 LYS A C 1
ATOM 723 O O . LYS A 1 89 ? -8.289 18.469 -13.586 1 81.69 89 LYS A O 1
ATOM 728 N N . LYS A 1 90 ? -6.566 17.594 -12.508 1 84.88 90 LYS A N 1
ATOM 729 C CA . LYS A 1 90 ? -6.996 16.219 -12.773 1 84.88 90 LYS A CA 1
ATOM 730 C C . LYS A 1 90 ? -8.328 15.914 -12.094 1 84.88 90 LYS A C 1
ATOM 732 O O . LYS A 1 90 ? -9.188 15.258 -12.672 1 84.88 90 LYS A O 1
ATOM 737 N N . ALA A 1 91 ? -8.461 16.344 -10.922 1 86.88 91 ALA A N 1
ATOM 738 C CA . ALA A 1 91 ? -9.695 16.141 -10.164 1 86.88 91 ALA A CA 1
ATOM 739 C C . ALA A 1 91 ? -10.883 16.781 -10.883 1 86.88 91 ALA A C 1
ATOM 741 O O . ALA A 1 91 ? -11.961 16.188 -10.945 1 86.88 91 ALA A O 1
ATOM 742 N N . ARG A 1 92 ? -10.68 17.953 -11.383 1 84.06 92 ARG A N 1
ATOM 743 C CA . ARG A 1 92 ? -11.734 18.656 -12.109 1 84.06 92 ARG A CA 1
ATOM 744 C C . ARG A 1 92 ? -12.109 17.891 -13.383 1 84.06 92 ARG A C 1
ATOM 746 O O . ARG A 1 92 ? -13.289 17.719 -13.672 1 84.06 92 ARG A O 1
ATOM 753 N N . LEU A 1 93 ? -11.094 17.438 -14.055 1 82.56 93 LEU A N 1
ATOM 754 C CA . LEU A 1 93 ? -11.312 16.703 -15.297 1 82.56 93 LEU A CA 1
ATOM 755 C C . LEU A 1 93 ? -12.094 15.43 -15.039 1 82.56 93 LEU A C 1
ATOM 757 O O . LEU A 1 93 ? -12.977 15.07 -15.82 1 82.56 93 LEU A O 1
ATOM 761 N N . GLU A 1 94 ? -11.852 14.773 -13.883 1 84.75 94 GLU A N 1
ATOM 762 C CA . GLU A 1 94 ? -12.469 13.492 -13.562 1 84.75 94 GLU A CA 1
ATOM 763 C C . GLU A 1 94 ? -13.703 13.68 -12.68 1 84.75 94 GLU A C 1
ATOM 765 O O . GLU A 1 94 ? -14.406 12.719 -12.375 1 84.75 94 GLU A O 1
ATOM 770 N N . GLN A 1 95 ? -13.914 14.922 -12.258 1 85.62 95 GLN A N 1
ATOM 771 C CA . GLN A 1 95 ? -15.031 15.266 -11.383 1 85.62 95 GLN A CA 1
ATOM 772 C C . GLN A 1 95 ? -14.961 14.484 -10.07 1 85.62 95 GLN A C 1
ATOM 774 O O . GLN A 1 95 ? -15.945 13.867 -9.656 1 85.62 95 GLN A O 1
ATOM 779 N N . LEU A 1 96 ? -13.75 14.492 -9.516 1 89.31 96 LEU A N 1
ATOM 780 C CA . LEU A 1 96 ? -13.492 13.805 -8.25 1 89.31 96 LEU A CA 1
ATOM 781 C C . LEU A 1 96 ? -12.906 14.766 -7.223 1 89.31 96 LEU A C 1
ATOM 783 O O . LEU A 1 96 ? -12.469 15.867 -7.574 1 89.31 96 LEU A O 1
ATOM 787 N N . GLU A 1 97 ? -12.992 14.383 -5.949 1 90.44 97 GLU A N 1
ATOM 788 C CA . GLU A 1 97 ? -12.258 15.055 -4.883 1 90.44 97 GLU A CA 1
ATOM 789 C C . GLU A 1 97 ? -10.75 14.922 -5.082 1 90.44 97 GLU A C 1
ATOM 791 O O . GLU A 1 97 ? -10.258 13.836 -5.402 1 90.44 97 GLU A O 1
ATOM 796 N N . PRO A 1 98 ? -10.008 16.031 -4.992 1 92.5 98 PRO A N 1
ATOM 797 C CA . PRO A 1 98 ? -8.562 15.984 -5.238 1 92.5 98 PRO A CA 1
ATOM 798 C C . PRO A 1 98 ? -7.871 14.867 -4.461 1 92.5 98 PRO A C 1
ATOM 800 O O . PRO A 1 98 ? -6.949 14.234 -4.977 1 92.5 98 PRO A O 1
ATOM 803 N N . MET A 1 99 ? -8.328 14.609 -3.275 1 95.19 99 MET A N 1
ATOM 804 C CA . MET A 1 99 ? -7.684 13.586 -2.457 1 95.19 99 MET A CA 1
ATOM 805 C C . MET A 1 99 ? -7.941 12.195 -3.023 1 95.19 99 MET A C 1
ATOM 807 O O . MET A 1 99 ? -7.164 11.273 -2.789 1 95.19 99 MET A O 1
ATOM 811 N N . GLU A 1 100 ? -9.047 11.992 -3.766 1 96 100 GLU A N 1
ATOM 812 C CA . GLU A 1 100 ? -9.273 10.727 -4.453 1 96 100 GLU A CA 1
ATOM 813 C C . GLU A 1 100 ? -8.219 10.477 -5.527 1 96 100 GLU A C 1
ATOM 815 O O . GLU A 1 100 ? -7.773 9.344 -5.715 1 96 100 GLU A O 1
ATOM 820 N N . ILE A 1 101 ? -7.855 11.578 -6.191 1 95.31 101 ILE A N 1
ATOM 821 C CA . ILE A 1 101 ? -6.816 11.492 -7.211 1 95.31 101 ILE A CA 1
ATOM 822 C C . ILE A 1 101 ? -5.48 11.148 -6.559 1 95.31 101 ILE A C 1
ATOM 824 O O . ILE A 1 101 ? -4.785 10.234 -7 1 95.31 101 ILE A O 1
ATOM 828 N N . ALA A 1 102 ? -5.168 11.867 -5.512 1 95.88 102 ALA A N 1
ATOM 829 C CA . ALA A 1 102 ? -3.912 11.633 -4.805 1 95.88 102 ALA A CA 1
ATOM 830 C C . ALA A 1 102 ? -3.832 10.203 -4.289 1 95.88 102 ALA A C 1
ATOM 832 O O . ALA A 1 102 ? -2.793 9.547 -4.414 1 95.88 102 ALA A O 1
ATOM 833 N N . GLN A 1 103 ? -4.922 9.727 -3.74 1 96.94 103 GLN A N 1
ATOM 834 C CA . GLN A 1 103 ? -4.961 8.367 -3.209 1 96.94 103 GLN A CA 1
ATOM 835 C C . GLN A 1 103 ? -4.781 7.332 -4.32 1 96.94 103 GLN A C 1
ATOM 837 O O . GLN A 1 103 ? -4.027 6.371 -4.164 1 96.94 103 GLN A O 1
ATOM 842 N N . TYR A 1 104 ? -5.504 7.539 -5.402 1 96.62 104 TYR A N 1
ATOM 843 C CA . TYR A 1 104 ? -5.461 6.621 -6.535 1 96.62 104 TYR A CA 1
ATOM 844 C C . TYR A 1 104 ? -4.035 6.449 -7.047 1 96.62 104 TYR A C 1
ATOM 846 O O . TYR A 1 104 ? -3.551 5.324 -7.184 1 96.62 104 TYR A O 1
ATOM 854 N N . TYR A 1 105 ? -3.359 7.516 -7.227 1 96.62 105 TYR A N 1
ATOM 855 C CA . TYR A 1 105 ? -2.025 7.445 -7.812 1 96.62 105 TYR A CA 1
ATOM 856 C C . TYR A 1 105 ? -0.99 7.055 -6.762 1 96.62 105 TYR A C 1
ATOM 858 O O . TYR A 1 105 ? 0.061 6.504 -7.094 1 96.62 105 TYR A O 1
ATOM 866 N N . THR A 1 106 ? -1.23 7.355 -5.469 1 97.81 106 THR A N 1
ATOM 867 C CA . THR A 1 106 ? -0.388 6.809 -4.41 1 97.81 106 THR A CA 1
ATOM 868 C C . THR A 1 106 ? -0.405 5.285 -4.441 1 97.81 106 THR A C 1
ATOM 870 O O . THR A 1 106 ? 0.648 4.645 -4.383 1 97.81 106 THR A O 1
ATOM 873 N N . ASN A 1 107 ? -1.586 4.734 -4.555 1 98 107 ASN A N 1
ATOM 874 C CA . ASN A 1 107 ? -1.716 3.281 -4.617 1 98 107 ASN A CA 1
ATOM 875 C C . ASN A 1 107 ? -0.975 2.703 -5.82 1 98 107 ASN A C 1
ATOM 877 O O . ASN A 1 107 ? -0.276 1.695 -5.695 1 98 107 ASN A O 1
ATOM 881 N N . ARG A 1 108 ? -1.147 3.371 -6.934 1 97.44 108 ARG A N 1
ATOM 882 C CA . ARG A 1 108 ? -0.505 2.896 -8.156 1 97.44 108 ARG A CA 1
ATOM 883 C C . ARG A 1 108 ? 1.015 2.961 -8.039 1 97.44 108 ARG A C 1
ATOM 885 O O . ARG A 1 108 ? 1.719 2.072 -8.516 1 97.44 108 ARG A O 1
ATOM 892 N N . TYR A 1 109 ? 1.464 4.004 -7.41 1 97.94 109 TYR A N 1
ATOM 893 C CA . TYR A 1 109 ? 2.896 4.113 -7.156 1 97.94 109 TYR A CA 1
ATOM 894 C C . TYR A 1 109 ? 3.383 2.973 -6.273 1 97.94 109 TYR A C 1
ATOM 896 O O . TYR A 1 109 ? 4.383 2.322 -6.582 1 97.94 109 TYR A O 1
ATOM 904 N N . HIS A 1 110 ? 2.705 2.727 -5.203 1 98.19 110 HIS A N 1
ATOM 905 C CA . HIS A 1 110 ? 3.078 1.657 -4.285 1 98.19 110 HIS A CA 1
ATOM 906 C C . HIS A 1 110 ? 3.096 0.305 -4.992 1 98.19 110 HIS A C 1
ATOM 908 O O . HIS A 1 110 ? 4.012 -0.495 -4.785 1 98.19 110 HIS A O 1
ATOM 914 N N . ASP A 1 111 ? 2.098 0.069 -5.812 1 97.25 111 ASP A N 1
ATOM 915 C CA . ASP A 1 111 ? 2.016 -1.181 -6.562 1 97.25 111 ASP A CA 1
ATOM 916 C C . ASP A 1 111 ? 3.24 -1.364 -7.457 1 97.25 111 ASP A C 1
ATOM 918 O O . ASP A 1 111 ? 3.814 -2.453 -7.516 1 97.25 111 ASP A O 1
ATOM 922 N N . ALA A 1 112 ? 3.553 -0.332 -8.117 1 97.94 112 ALA A N 1
ATOM 923 C CA . ALA A 1 112 ? 4.699 -0.385 -9.023 1 97.94 112 ALA A CA 1
ATOM 924 C C . ALA A 1 112 ? 5.992 -0.643 -8.25 1 97.94 112 ALA A C 1
ATOM 926 O O . ALA A 1 112 ? 6.828 -1.441 -8.68 1 97.94 112 ALA A O 1
ATOM 927 N N . MET A 1 113 ? 6.152 0.037 -7.148 1 98.44 113 MET A N 1
ATOM 928 C CA . MET A 1 113 ? 7.352 -0.143 -6.33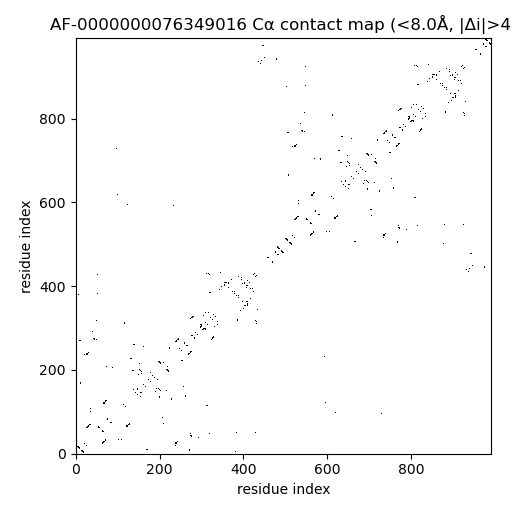6 1 98.44 113 MET A CA 1
ATOM 929 C C . MET A 1 113 ? 7.434 -1.567 -5.797 1 98.44 113 MET A C 1
ATOM 931 O O . MET A 1 113 ? 8.516 -2.158 -5.754 1 98.44 113 MET A O 1
ATOM 935 N N . GLU A 1 114 ? 6.328 -2.051 -5.391 1 97.31 114 GLU A N 1
ATOM 936 C CA . GLU A 1 114 ? 6.293 -3.432 -4.922 1 97.31 114 GLU A CA 1
ATOM 937 C C . GLU A 1 114 ? 6.703 -4.402 -6.027 1 97.31 114 GLU A C 1
ATOM 939 O O . GLU A 1 114 ? 7.484 -5.328 -5.793 1 97.31 114 GLU A O 1
ATOM 944 N N . ALA A 1 115 ? 6.137 -4.168 -7.191 1 96.62 115 ALA A N 1
ATOM 945 C CA . ALA A 1 115 ? 6.488 -5.012 -8.336 1 96.62 115 ALA A CA 1
ATOM 946 C C . ALA A 1 115 ? 7.988 -4.961 -8.609 1 96.62 115 ALA A C 1
ATOM 948 O O . ALA A 1 115 ? 8.594 -5.973 -8.969 1 96.62 115 ALA A O 1
ATOM 949 N N . LEU A 1 116 ? 8.57 -3.859 -8.367 1 98.44 116 LEU A N 1
ATOM 950 C CA . LEU A 1 116 ? 10 -3.658 -8.602 1 98.44 116 LEU A CA 1
ATOM 951 C C . LEU A 1 116 ? 10.82 -4.133 -7.414 1 98.44 116 LEU A C 1
ATOM 953 O O . LEU A 1 116 ? 12.047 -4.008 -7.406 1 98.44 116 LEU A O 1
ATOM 957 N N . ASN A 1 117 ? 10.203 -4.648 -6.406 1 98.25 117 ASN A N 1
ATOM 958 C CA . ASN A 1 117 ? 10.812 -5.164 -5.18 1 98.25 117 ASN A CA 1
ATOM 959 C C . ASN A 1 117 ? 11.562 -4.07 -4.43 1 98.25 117 ASN A C 1
ATOM 961 O O . ASN A 1 117 ? 12.641 -4.316 -3.887 1 98.25 117 ASN A O 1
ATOM 965 N N . VAL A 1 118 ? 11 -2.908 -4.465 1 98.75 118 VAL A N 1
ATOM 966 C CA . VAL A 1 118 ? 11.523 -1.799 -3.674 1 98.75 118 VAL A CA 1
ATOM 967 C C . VAL A 1 118 ? 10.984 -1.884 -2.248 1 98.75 118 VAL A C 1
ATOM 969 O O . VAL A 1 118 ? 9.766 -1.965 -2.041 1 98.75 118 VAL A O 1
ATOM 972 N N . LEU A 1 119 ? 11.883 -1.896 -1.276 1 98.5 119 LEU A N 1
ATOM 973 C CA . LEU A 1 119 ? 11.445 -1.939 0.116 1 98.5 119 LEU A CA 1
ATOM 974 C C . LEU A 1 119 ? 10.758 -0.637 0.512 1 98.5 119 LEU A C 1
ATOM 976 O O . LEU A 1 119 ? 11.188 0.446 0.109 1 98.5 119 LEU A O 1
ATOM 980 N N . PRO A 1 120 ? 9.703 -0.729 1.224 1 97.94 120 PRO A N 1
ATOM 981 C CA . PRO A 1 120 ? 9.07 0.498 1.709 1 97.94 120 PRO A CA 1
ATOM 982 C C . PRO A 1 120 ? 9.953 1.274 2.682 1 97.94 120 PRO A C 1
ATOM 984 O O . PRO A 1 120 ? 10.781 0.679 3.381 1 97.94 120 PRO A O 1
ATOM 987 N N . PRO A 1 121 ? 9.773 2.6 2.746 1 98.5 121 PRO A N 1
ATOM 988 C CA . PRO A 1 121 ? 10.492 3.369 3.766 1 98.5 121 PRO A CA 1
ATOM 989 C C . PRO A 1 121 ? 9.992 3.082 5.18 1 98.5 121 PRO A C 1
ATOM 991 O O . PRO A 1 121 ? 8.938 2.467 5.355 1 98.5 121 PRO A O 1
ATOM 994 N N . SER A 1 122 ? 10.812 3.521 6.148 1 98.19 122 SER A N 1
ATOM 995 C CA . SER A 1 122 ? 10.422 3.395 7.551 1 98.19 122 SER A CA 1
ATOM 996 C C . SER A 1 122 ? 9.219 4.273 7.871 1 98.19 122 SER A C 1
ATOM 998 O O . SER A 1 122 ? 8.367 3.895 8.672 1 98.19 122 SER A O 1
ATOM 1000 N N . ILE A 1 123 ? 9.203 5.453 7.328 1 98.12 123 ILE A N 1
ATOM 1001 C CA . ILE A 1 123 ? 8.117 6.418 7.449 1 98.12 123 ILE A CA 1
ATOM 1002 C C . ILE A 1 123 ? 7.82 7.039 6.086 1 98.12 123 ILE A C 1
ATOM 1004 O O . ILE A 1 123 ? 8.742 7.379 5.336 1 98.12 123 ILE A O 1
ATOM 1008 N N . GLU A 1 124 ? 6.559 7.125 5.719 1 98.19 124 GLU A N 1
ATOM 1009 C CA . GLU A 1 124 ? 6.145 7.734 4.461 1 98.19 124 GLU A CA 1
ATOM 1010 C C . GLU A 1 124 ? 5.16 8.875 4.691 1 98.19 124 GLU A C 1
ATOM 1012 O O . GLU A 1 124 ? 3.969 8.742 4.406 1 98.19 124 GLU A O 1
ATOM 1017 N N . PRO A 1 125 ? 5.68 9.992 5.109 1 97.75 125 PRO A N 1
ATOM 1018 C CA . PRO A 1 125 ? 4.797 11.117 5.438 1 97.75 125 PRO A CA 1
ATOM 1019 C C . PRO A 1 125 ? 4.16 11.742 4.199 1 97.75 125 PRO A C 1
ATOM 1021 O O . PRO A 1 125 ? 4.781 11.789 3.135 1 97.75 125 PRO A O 1
ATOM 1024 N N . HIS A 1 126 ? 2.947 12.172 4.355 1 96.62 126 HIS A N 1
ATOM 1025 C CA . HIS A 1 126 ? 2.242 12.922 3.322 1 96.62 126 HIS A CA 1
ATOM 1026 C C . HIS A 1 126 ? 2.354 14.422 3.559 1 96.62 126 HIS A C 1
ATOM 1028 O O . HIS A 1 126 ? 2.291 14.883 4.703 1 96.62 126 HIS A O 1
ATOM 1034 N N . ALA A 1 127 ? 2.453 15.188 2.529 1 95.88 127 ALA A N 1
ATOM 1035 C CA . ALA A 1 127 ? 2.592 16.625 2.656 1 95.88 127 ALA A CA 1
ATOM 1036 C C . ALA A 1 127 ? 1.374 17.234 3.35 1 95.88 127 ALA A C 1
ATOM 1038 O O . ALA A 1 127 ? 1.516 18.062 4.258 1 95.88 127 ALA A O 1
ATOM 1039 N N . THR A 1 128 ? 0.182 16.812 2.971 1 94.88 128 THR A N 1
ATOM 1040 C CA . THR A 1 128 ? -1.053 17.359 3.518 1 94.88 128 THR A CA 1
ATOM 1041 C C . THR A 1 128 ? -1.186 17.031 5 1 94.88 128 THR A C 1
ATOM 1043 O O . THR A 1 128 ? -1.919 17.703 5.73 1 94.88 128 THR A O 1
ATOM 1046 N N . GLY A 1 129 ? -0.529 15.969 5.402 1 95.62 129 GLY A N 1
ATOM 1047 C CA . GLY A 1 129 ? -0.588 15.547 6.793 1 95.62 129 GLY A CA 1
ATOM 1048 C C . GLY A 1 129 ? 0.394 16.281 7.684 1 95.62 129 GLY A C 1
ATOM 1049 O O . GLY A 1 129 ? 0.474 16.016 8.883 1 95.62 129 GLY A O 1
ATOM 1050 N N . HIS A 1 130 ? 1.128 17.25 7.145 1 97.25 130 HIS A N 1
ATOM 1051 C CA . HIS A 1 130 ? 2.168 17.938 7.902 1 97.25 130 HIS A CA 1
ATOM 1052 C C . HIS A 1 130 ? 2.104 19.453 7.691 1 97.25 130 HIS A C 1
ATOM 1054 O O . HIS A 1 130 ? 3.139 20.109 7.586 1 97.25 130 HIS A O 1
ATOM 1060 N N . ILE A 1 131 ? 0.923 19.953 7.562 1 97 131 ILE A N 1
ATOM 1061 C CA . ILE A 1 131 ? 0.697 21.375 7.359 1 97 131 ILE A CA 1
ATOM 1062 C C . ILE A 1 131 ? 1.187 22.156 8.578 1 97 131 ILE A C 1
ATOM 1064 O O . ILE A 1 131 ? 1.801 23.219 8.438 1 97 131 ILE A O 1
ATOM 1068 N N . ILE A 1 132 ? 0.999 21.625 9.734 1 96.94 132 ILE A N 1
ATOM 1069 C CA . ILE A 1 132 ? 1.377 22.297 10.977 1 96.94 132 ILE A CA 1
ATOM 1070 C C . ILE A 1 132 ? 2.893 22.469 11.031 1 96.94 132 ILE A C 1
ATOM 1072 O O . ILE A 1 132 ? 3.385 23.547 11.359 1 96.94 132 ILE A O 1
ATOM 1076 N N . GLU A 1 133 ? 3.648 21.422 10.695 1 97 133 GLU A N 1
ATOM 1077 C CA . GLU A 1 133 ? 5.109 21.469 10.672 1 97 133 GLU A CA 1
ATOM 1078 C C . GLU A 1 133 ? 5.609 22.469 9.625 1 97 133 GLU A C 1
ATOM 1080 O O . GLU A 1 133 ? 6.605 23.156 9.844 1 97 133 GLU A O 1
ATOM 1085 N N . GLN A 1 134 ? 4.934 22.531 8.523 1 97.69 134 GLN A N 1
ATOM 1086 C CA . GLN A 1 134 ? 5.316 23.438 7.449 1 97.69 134 GLN A CA 1
ATOM 1087 C C . GLN A 1 134 ? 5.07 24.891 7.852 1 97.69 134 GLN A C 1
ATOM 1089 O O . GLN A 1 134 ? 5.91 25.75 7.605 1 97.69 134 GLN A O 1
ATOM 1094 N N . GLU A 1 135 ? 3.936 25.172 8.477 1 97.62 135 GLU A N 1
ATOM 1095 C CA . GLU A 1 135 ? 3.654 26.516 8.969 1 97.62 135 GLU A CA 1
ATOM 1096 C C . GLU A 1 135 ? 4.695 26.953 9.992 1 97.62 135 GLU A C 1
ATOM 1098 O O . GLU A 1 135 ? 5.129 28.109 9.984 1 97.62 135 GLU A O 1
ATOM 1103 N N . LYS A 1 136 ? 5.047 26.047 10.836 1 97.88 136 LYS A N 1
ATOM 1104 C CA . LYS A 1 136 ? 6.074 26.359 11.836 1 97.88 136 LYS A CA 1
ATOM 1105 C C . LYS A 1 136 ? 7.395 26.734 11.164 1 97.88 136 LYS A C 1
ATOM 1107 O O . LYS A 1 136 ? 8.047 27.688 11.57 1 97.88 136 LYS A O 1
ATOM 1112 N N . LEU A 1 137 ? 7.805 26.016 10.203 1 98.44 137 LEU A N 1
ATOM 1113 C CA . LEU A 1 137 ? 9.023 26.297 9.453 1 98.44 137 LEU A CA 1
ATOM 1114 C C . LEU A 1 137 ? 8.969 27.688 8.828 1 98.44 137 LEU A C 1
ATOM 1116 O O . LEU A 1 137 ? 9.938 28.453 8.93 1 98.44 137 LEU A O 1
ATOM 1120 N N . VAL A 1 138 ? 7.855 27.984 8.234 1 98.38 138 VAL A N 1
ATOM 1121 C CA . VAL A 1 138 ? 7.672 29.281 7.586 1 98.38 138 VAL A CA 1
ATOM 1122 C C . VAL A 1 138 ? 7.816 30.391 8.617 1 98.38 138 VAL A C 1
ATOM 1124 O O . VAL A 1 138 ? 8.508 31.391 8.383 1 98.38 138 VAL A O 1
ATOM 1127 N N . GLN A 1 139 ? 7.195 30.219 9.727 1 98.44 139 GLN A N 1
ATOM 1128 C CA . GLN A 1 139 ? 7.254 31.234 10.789 1 98.44 139 GLN A CA 1
ATOM 1129 C C . GLN A 1 139 ? 8.688 31.438 11.266 1 98.44 139 GLN A C 1
ATOM 1131 O O . GLN A 1 139 ? 9.109 32.562 11.516 1 98.44 139 GLN A O 1
ATOM 1136 N N . GLU A 1 140 ? 9.43 30.359 11.445 1 98.62 140 GLU A N 1
ATOM 1137 C CA . GLU A 1 140 ? 10.82 30.453 11.883 1 98.62 140 GLU A CA 1
ATOM 1138 C C . GLU A 1 140 ? 11.656 31.234 10.883 1 98.62 140 GLU A C 1
ATOM 1140 O O . GLU A 1 140 ? 12.484 32.062 11.273 1 98.62 140 GLU A O 1
ATOM 1145 N N . ILE A 1 141 ? 11.484 30.953 9.602 1 98.75 141 ILE A N 1
ATOM 1146 C CA . ILE A 1 141 ? 12.219 31.656 8.555 1 98.75 141 ILE A CA 1
ATOM 1147 C C . ILE A 1 141 ? 11.852 33.156 8.578 1 98.75 141 ILE A C 1
ATOM 1149 O O . ILE A 1 141 ? 12.719 34 8.453 1 98.75 141 ILE A O 1
ATOM 1153 N N . LEU A 1 142 ? 10.547 33.469 8.773 1 98.44 142 LEU A N 1
ATOM 1154 C CA . LEU A 1 142 ? 10.07 34.812 8.906 1 98.44 142 LEU A CA 1
ATOM 1155 C C . LEU A 1 142 ? 10.711 35.531 10.102 1 98.44 142 LEU A C 1
ATOM 1157 O O . LEU A 1 142 ? 11.203 36.656 9.984 1 98.44 142 LEU A O 1
ATOM 1161 N N . ASP A 1 143 ? 10.703 34.844 11.203 1 98.5 143 ASP A N 1
ATOM 1162 C CA . ASP A 1 143 ? 11.234 35.406 12.453 1 98.5 143 ASP A CA 1
ATOM 1163 C C . ASP A 1 143 ? 12.719 35.719 12.32 1 98.5 143 ASP A C 1
ATOM 1165 O O . ASP A 1 143 ? 13.219 36.656 12.93 1 98.5 143 ASP A O 1
ATOM 1169 N N . ASN A 1 144 ? 13.414 34.938 11.547 1 98.5 144 ASN A N 1
ATOM 1170 C CA . ASN A 1 144 ? 14.859 35.094 11.391 1 98.5 144 ASN A CA 1
ATOM 1171 C C . ASN A 1 144 ? 15.195 36.094 10.297 1 98.5 144 ASN A C 1
ATOM 1173 O O . ASN A 1 144 ? 16.375 36.344 10.016 1 98.5 144 ASN A O 1
ATOM 1177 N N . GLY A 1 145 ? 14.141 36.562 9.594 1 98.19 145 GLY A N 1
ATOM 1178 C CA . GLY A 1 145 ? 14.312 37.719 8.703 1 98.19 145 GLY A CA 1
ATOM 1179 C C . GLY A 1 145 ? 14.602 37.312 7.27 1 98.19 145 GLY A C 1
ATOM 1180 O O . GLY A 1 145 ? 15.023 38.156 6.465 1 98.19 145 GLY A O 1
ATOM 1181 N N . TYR A 1 146 ? 14.359 36.062 6.867 1 98.62 146 TYR A N 1
ATOM 1182 C CA . TYR A 1 146 ? 14.734 35.625 5.535 1 98.62 146 TYR A CA 1
ATOM 1183 C C . TYR A 1 146 ? 13.5 35.406 4.664 1 98.62 146 TYR A C 1
ATOM 1185 O O . TYR A 1 146 ? 13.586 34.75 3.615 1 98.62 146 TYR A O 1
ATOM 1193 N N . ALA A 1 147 ? 12.344 35.812 5.043 1 98.38 147 ALA A N 1
ATOM 1194 C CA . ALA A 1 147 ? 11.102 35.75 4.281 1 98.38 147 ALA A CA 1
ATOM 1195 C C . ALA A 1 147 ? 10.281 37.031 4.457 1 98.38 147 ALA A C 1
ATOM 1197 O O . ALA A 1 147 ? 10.547 37.812 5.363 1 98.38 147 ALA A O 1
ATOM 1198 N N . TYR A 1 148 ? 9.383 37.25 3.57 1 97.94 148 TYR A N 1
ATOM 1199 C CA . TYR A 1 148 ? 8.492 38.375 3.666 1 97.94 148 TYR A CA 1
ATOM 1200 C C . TYR A 1 148 ? 7.09 38.031 3.191 1 97.94 148 TYR A C 1
ATOM 1202 O O . TYR A 1 148 ? 6.91 37.094 2.404 1 97.94 148 TYR A O 1
ATOM 1210 N N . GLU A 1 149 ? 6.113 38.719 3.766 1 97.25 149 GLU A N 1
ATOM 1211 C CA . GLU A 1 149 ? 4.715 38.531 3.385 1 97.25 149 GLU A CA 1
ATOM 1212 C C . GLU A 1 149 ? 4.344 39.469 2.234 1 97.25 149 GLU A C 1
ATOM 1214 O O . GLU A 1 149 ? 4.75 40.656 2.213 1 97.25 149 GLU A O 1
ATOM 1219 N N . SER A 1 150 ? 3.674 39.031 1.277 1 95.25 150 SER A N 1
ATOM 1220 C CA . SER A 1 150 ? 3.113 39.781 0.166 1 95.25 150 SER A CA 1
ATOM 1221 C C . SER A 1 150 ? 1.721 39.281 -0.201 1 95.25 150 SER A C 1
ATOM 1223 O O . SER A 1 150 ? 1.571 38.188 -0.749 1 95.25 150 SER A O 1
ATOM 1225 N N . ASN A 1 151 ? 0.575 40.031 0.092 1 93.94 151 ASN A N 1
ATOM 1226 C CA . ASN A 1 151 ? -0.813 39.75 -0.24 1 93.94 151 ASN A CA 1
ATOM 1227 C C . ASN A 1 151 ? -1.254 38.406 0.355 1 93.94 151 ASN A C 1
ATOM 1229 O O . ASN A 1 151 ? -1.867 37.594 -0.332 1 93.94 151 ASN A O 1
ATOM 1233 N N . GLY A 1 152 ? -0.765 38.062 1.535 1 95 152 GLY A N 1
ATOM 1234 C CA . GLY A 1 152 ? -1.188 36.875 2.23 1 95 152 GLY A CA 1
ATOM 1235 C C . GLY A 1 152 ? -0.304 35.656 1.94 1 95 152 GLY A C 1
ATOM 1236 O O . GLY A 1 152 ? -0.478 34.594 2.537 1 95 152 GLY A O 1
ATOM 1237 N N . SER A 1 153 ? 0.6 35.844 1.03 1 94.88 153 SER A N 1
ATOM 1238 C CA . SER A 1 153 ? 1.581 34.812 0.727 1 94.88 153 SER A CA 1
ATOM 1239 C C . SER A 1 153 ? 2.926 35.094 1.382 1 94.88 153 SER A C 1
ATOM 1241 O O . SER A 1 153 ? 3.217 36.25 1.709 1 94.88 153 SER A O 1
ATOM 1243 N N . ILE A 1 154 ? 3.658 34.094 1.647 1 97.06 154 ILE A N 1
ATOM 1244 C CA . ILE A 1 154 ? 4.988 34.25 2.23 1 97.06 154 ILE A CA 1
ATOM 1245 C C . ILE A 1 154 ? 6.047 33.781 1.241 1 97.06 154 ILE A C 1
ATOM 1247 O O . ILE A 1 154 ? 5.973 32.656 0.748 1 97.06 154 ILE A O 1
ATOM 1251 N N . TYR A 1 155 ? 7.008 34.594 0.953 1 96.25 155 TYR A N 1
ATOM 1252 C CA . TYR A 1 155 ? 8.07 34.281 0.003 1 96.25 155 TYR A CA 1
ATOM 1253 C C . TYR A 1 155 ? 9.43 34.25 0.691 1 96.25 155 TYR A C 1
ATOM 1255 O O . TYR A 1 155 ? 9.688 35.031 1.597 1 96.25 155 TYR A O 1
ATOM 1263 N N . PHE A 1 156 ? 10.273 33.344 0.304 1 97.06 156 PHE A N 1
ATOM 1264 C CA . PHE A 1 156 ? 11.664 33.312 0.74 1 97.06 156 PHE A CA 1
ATOM 1265 C C . PHE A 1 156 ? 12.469 34.438 0.08 1 97.06 156 PHE A C 1
ATOM 1267 O O . PHE A 1 156 ? 12.383 34.625 -1.135 1 97.06 156 PHE A O 1
ATOM 1274 N N . ASP A 1 157 ? 13.188 35.156 0.845 1 96.31 157 ASP A N 1
ATOM 1275 C CA . ASP A 1 157 ? 13.992 36.281 0.358 1 96.31 157 ASP A CA 1
ATOM 1276 C C . ASP A 1 157 ? 15.414 35.844 0.021 1 96.31 157 ASP A C 1
ATOM 1278 O O . ASP A 1 157 ? 16.312 35.906 0.857 1 96.31 157 ASP A O 1
ATOM 1282 N N . ILE A 1 158 ? 15.641 35.438 -1.179 1 95.62 158 ILE A N 1
ATOM 1283 C CA . ILE A 1 158 ? 16.891 34.812 -1.599 1 95.62 158 ILE A CA 1
ATOM 1284 C C . ILE A 1 158 ? 18.031 35.844 -1.499 1 95.62 158 ILE A C 1
ATOM 1286 O O . ILE A 1 158 ? 19.156 35.5 -1.104 1 95.62 158 ILE A O 1
ATOM 1290 N N . GLU A 1 159 ? 17.828 37.094 -1.897 1 94.38 159 GLU A N 1
ATOM 1291 C CA . GLU A 1 159 ? 18.859 38.125 -1.839 1 94.38 159 GLU A CA 1
ATOM 1292 C C . GLU A 1 159 ? 19.328 38.344 -0.406 1 94.38 159 GLU A C 1
ATOM 1294 O O . GLU A 1 159 ? 20.531 38.406 -0.152 1 94.38 159 GLU A O 1
ATOM 1299 N N . LYS A 1 160 ? 18.344 38.469 0.415 1 96.25 160 LYS A N 1
ATOM 1300 C CA . LYS A 1 160 ? 18.688 38.625 1.824 1 96.25 160 LYS A CA 1
ATOM 1301 C C . LYS A 1 160 ? 19.484 37.438 2.336 1 96.25 160 LYS A C 1
ATOM 1303 O O . LYS A 1 160 ? 20.469 37.594 3.055 1 96.25 160 LYS A O 1
ATOM 1308 N N . TYR A 1 161 ? 19.062 36.25 2.027 1 97.31 161 TYR A N 1
ATOM 1309 C CA . TYR A 1 161 ? 19.75 35.031 2.434 1 97.31 161 TYR A CA 1
ATOM 1310 C C . TYR A 1 161 ? 21.172 35 1.891 1 97.31 161 TYR A C 1
ATOM 1312 O O . TYR A 1 161 ? 22.125 34.688 2.615 1 97.31 161 TYR A O 1
ATOM 1320 N N . ASN A 1 162 ? 21.297 35.344 0.688 1 95.31 162 ASN A N 1
ATOM 1321 C CA . ASN A 1 162 ? 22.594 35.281 0.002 1 95.31 162 ASN A CA 1
ATOM 1322 C C . ASN A 1 162 ? 23.609 36.25 0.601 1 95.31 162 ASN A C 1
ATOM 1324 O O . ASN A 1 162 ? 24.812 36.031 0.482 1 95.31 162 ASN A O 1
ATOM 1328 N N . LYS A 1 163 ? 23.172 37.344 1.204 1 95.12 163 LYS A N 1
ATOM 1329 C CA . LYS A 1 163 ? 24.047 38.281 1.871 1 95.12 163 LYS A CA 1
ATOM 1330 C C . LYS A 1 163 ? 24.703 37.656 3.104 1 95.12 163 LYS A C 1
ATOM 1332 O O . LYS A 1 163 ? 25.859 37.938 3.416 1 95.12 163 LYS A O 1
ATOM 1337 N N . ASP A 1 164 ? 23.953 36.812 3.744 1 96.31 164 ASP A N 1
ATOM 1338 C CA . ASP A 1 164 ? 24.406 36.25 5.012 1 96.31 164 ASP A CA 1
ATOM 1339 C C . ASP A 1 164 ? 24.969 34.844 4.816 1 96.31 164 ASP A C 1
ATOM 1341 O O . ASP A 1 164 ? 25.844 34.406 5.574 1 96.31 164 ASP A O 1
ATOM 1345 N N . HIS A 1 165 ? 24.266 34.281 3.848 1 94.56 165 HIS A N 1
ATOM 1346 C CA . HIS A 1 165 ? 24.625 32.906 3.512 1 94.56 165 HIS A CA 1
ATOM 1347 C C . HIS A 1 165 ? 24.828 32.75 2.01 1 94.56 165 HIS A C 1
ATOM 1349 O O . HIS A 1 165 ? 24.5 33.656 1.231 1 94.56 165 HIS A O 1
ATOM 1355 N N . LYS A 1 166 ? 25.531 31.797 1.49 1 93.31 166 LYS A N 1
ATOM 1356 C CA . LYS A 1 166 ? 25.734 31.547 0.065 1 93.31 166 LYS A CA 1
ATOM 1357 C C . LYS A 1 166 ? 24.641 30.672 -0.506 1 93.31 166 LYS A C 1
ATOM 1359 O O . LYS A 1 166 ? 24.484 29.516 -0.094 1 93.31 166 LYS A O 1
ATOM 1364 N N . TYR A 1 167 ? 23.75 31.266 -1.346 1 95.38 167 TYR A N 1
ATOM 1365 C CA . TYR A 1 167 ? 22.766 30.484 -2.092 1 95.38 167 TYR A CA 1
ATOM 1366 C C . TYR A 1 167 ? 23.406 29.812 -3.299 1 95.38 167 TYR A C 1
ATOM 1368 O O . TYR A 1 167 ? 24.25 30.406 -3.975 1 95.38 167 TYR A O 1
ATOM 1376 N N . GLY A 1 168 ? 23.094 28.578 -3.588 1 95.5 168 GLY A N 1
ATOM 1377 C CA . GLY A 1 168 ? 23.641 27.891 -4.746 1 95.5 168 GLY A CA 1
ATOM 1378 C C . GLY A 1 168 ? 24.781 26.953 -4.402 1 95.5 168 GLY A C 1
ATOM 1379 O O . GLY A 1 168 ? 25.469 26.453 -5.293 1 95.5 168 GLY A O 1
ATOM 1380 N N . ILE A 1 169 ? 24.953 26.594 -3.199 1 96.19 169 ILE A N 1
ATOM 1381 C CA . ILE A 1 169 ? 26.125 25.812 -2.777 1 96.19 169 ILE A CA 1
ATOM 1382 C C . ILE A 1 169 ? 26.016 24.391 -3.291 1 96.19 169 ILE A C 1
ATOM 1384 O O . ILE A 1 169 ? 27.031 23.719 -3.496 1 96.19 169 ILE A O 1
ATOM 1388 N N . LEU A 1 170 ? 24.828 23.922 -3.48 1 97.56 170 LEU A N 1
ATOM 1389 C CA . LEU A 1 170 ? 24.641 22.547 -3.953 1 97.56 170 LEU A CA 1
ATOM 1390 C C . LEU A 1 170 ? 24.75 22.484 -5.473 1 97.56 170 LEU A C 1
ATOM 1392 O O . LEU A 1 170 ? 25.5 21.656 -6.008 1 97.56 170 LEU A O 1
ATOM 1396 N N . SER A 1 171 ? 24.078 23.375 -6.141 1 95.44 171 SER A N 1
ATOM 1397 C CA . SER A 1 171 ? 24.016 23.375 -7.598 1 95.44 171 SER A CA 1
ATOM 1398 C C . SER A 1 171 ? 25.25 24.016 -8.211 1 95.44 171 SER A C 1
ATOM 1400 O O . SER A 1 171 ? 25.578 23.766 -9.375 1 95.44 171 SER A O 1
ATOM 1402 N N . GLY A 1 172 ? 25.875 24.875 -7.5 1 93.31 172 GLY A N 1
ATOM 1403 C CA . GLY A 1 172 ? 26.984 25.625 -8.031 1 93.31 172 GLY A CA 1
ATOM 1404 C C . GLY A 1 172 ? 26.562 26.875 -8.797 1 93.31 172 GLY A C 1
ATOM 1405 O O . GLY A 1 172 ? 27.406 27.609 -9.312 1 93.31 172 GLY A O 1
ATOM 1406 N N . ARG A 1 173 ? 25.312 27.156 -8.805 1 90.38 173 ARG A N 1
ATOM 1407 C CA . ARG A 1 173 ? 24.797 28.328 -9.516 1 90.38 173 ARG A CA 1
ATOM 1408 C C . ARG A 1 173 ? 25.016 29.594 -8.711 1 90.38 173 ARG A C 1
ATOM 1410 O O . ARG A 1 173 ? 24.906 29.594 -7.48 1 90.38 173 ARG A O 1
ATOM 1417 N N . ASN A 1 174 ? 25.281 30.578 -9.484 1 87.5 174 ASN A N 1
ATOM 1418 C CA . ASN A 1 174 ? 25.391 31.891 -8.852 1 87.5 174 ASN A CA 1
ATOM 1419 C C . ASN A 1 174 ? 24.062 32.656 -8.906 1 87.5 174 ASN A C 1
ATOM 1421 O O . ASN A 1 174 ? 23.312 32.5 -9.875 1 87.5 174 ASN A O 1
ATOM 1425 N N . LEU A 1 175 ? 23.859 33.438 -7.875 1 83.75 175 LEU A N 1
ATOM 1426 C CA . LEU A 1 175 ? 22.578 34.125 -7.754 1 83.75 175 LEU A CA 1
ATOM 1427 C C . LEU A 1 175 ? 22.312 35 -8.984 1 83.75 175 LEU A C 1
ATOM 1429 O O . LEU A 1 175 ? 21.172 35.062 -9.461 1 83.75 175 LEU A O 1
ATOM 1433 N N . GLU A 1 176 ? 23.328 35.656 -9.422 1 80.25 176 GLU A N 1
ATOM 1434 C CA . GLU A 1 176 ? 23.156 36.5 -10.594 1 80.25 176 GLU A CA 1
ATOM 1435 C C . GLU A 1 176 ? 22.578 35.719 -11.766 1 80.25 176 GLU A C 1
ATOM 1437 O O . GLU A 1 176 ? 21.688 36.219 -12.477 1 80.25 176 GLU A O 1
ATOM 1442 N N . ASN A 1 177 ? 22.984 34.562 -11.914 1 78.25 177 ASN A N 1
ATOM 1443 C CA . ASN A 1 177 ? 22.5 33.688 -12.977 1 78.25 177 ASN A CA 1
ATOM 1444 C C . ASN A 1 177 ? 21.062 33.25 -12.719 1 78.25 177 ASN A C 1
ATOM 1446 O O . ASN A 1 177 ? 20.25 33.156 -13.641 1 78.25 177 ASN A O 1
ATOM 1450 N N . VAL A 1 178 ? 20.844 33.062 -11.508 1 78.06 178 VAL A N 1
ATOM 1451 C CA . VAL A 1 178 ? 19.516 32.594 -11.117 1 78.06 178 VAL A CA 1
ATOM 1452 C C . VAL A 1 178 ? 18.484 33.719 -11.367 1 78.06 178 VAL A C 1
ATOM 1454 O O . VAL A 1 178 ? 17.406 33.438 -11.914 1 78.06 178 VAL A O 1
ATOM 1457 N N . ILE A 1 179 ? 18.812 34.875 -11.039 1 75.44 179 ILE A N 1
ATOM 1458 C CA . ILE A 1 179 ? 17.938 36.031 -11.211 1 75.44 179 ILE A CA 1
ATOM 1459 C C . ILE A 1 179 ? 17.719 36.312 -12.695 1 75.44 179 ILE A C 1
ATOM 1461 O O . ILE A 1 179 ? 16.594 36.562 -13.133 1 75.44 179 ILE A O 1
ATOM 1465 N N . ASN A 1 180 ? 18.719 36.219 -13.438 1 67.69 180 ASN A N 1
ATOM 1466 C CA . ASN A 1 180 ? 18.641 36.469 -14.875 1 67.69 180 ASN A CA 1
ATOM 1467 C C . ASN A 1 180 ? 17.766 35.438 -15.586 1 67.69 180 ASN A C 1
ATOM 1469 O O . ASN A 1 180 ? 17.016 35.781 -16.5 1 67.69 180 ASN A O 1
ATOM 1473 N N . GLU A 1 181 ? 17.906 34.312 -15.125 1 64.19 181 GLU A N 1
ATOM 1474 C CA . GLU A 1 181 ? 17.125 33.219 -15.719 1 64.19 181 GLU A CA 1
ATOM 1475 C C . GLU A 1 181 ? 15.641 33.344 -15.375 1 64.19 181 GLU A C 1
ATOM 1477 O O . GLU A 1 181 ? 14.781 32.969 -16.172 1 64.19 181 GLU A O 1
ATOM 1482 N N . SER A 1 182 ? 15.406 33.906 -14.242 1 58.78 182 SER A N 1
ATOM 1483 C CA . SER A 1 182 ? 14.031 34.062 -13.773 1 58.78 182 SER A CA 1
ATOM 1484 C C . SER A 1 182 ? 13.359 35.281 -14.414 1 58.78 182 SER A C 1
ATOM 1486 O O . SER A 1 182 ? 12.141 35.281 -14.617 1 58.78 182 SER A O 1
ATOM 1488 N N . ARG A 1 183 ? 14.055 36.469 -14.586 1 49.56 183 ARG A N 1
ATOM 1489 C CA . ARG A 1 183 ? 13.539 37.688 -15.203 1 49.56 183 ARG A CA 1
ATOM 1490 C C . ARG A 1 183 ? 12.922 37.375 -16.562 1 49.56 183 ARG A C 1
ATOM 1492 O O . ARG A 1 183 ? 11.961 38.031 -16.984 1 49.56 183 ARG A O 1
ATOM 1499 N N . GLU A 1 184 ? 13.531 36.562 -17.297 1 45.09 184 GLU A N 1
ATOM 1500 C CA . GLU A 1 184 ? 13.023 36.281 -18.625 1 45.09 184 GLU A CA 1
ATOM 1501 C C . GLU A 1 184 ? 11.633 35.656 -18.578 1 45.09 184 GLU A C 1
ATOM 1503 O O . GLU A 1 184 ? 10.922 35.594 -19.578 1 45.09 184 GLU A O 1
ATOM 1508 N N . LEU A 1 185 ? 11.445 35.094 -17.516 1 46.16 185 LEU A N 1
ATOM 1509 C CA . LEU A 1 185 ? 10.227 34.281 -17.625 1 46.16 185 LEU A CA 1
ATOM 1510 C C . LEU A 1 185 ? 8.992 35.125 -17.297 1 46.16 185 LEU A C 1
ATOM 1512 O O . LEU A 1 185 ? 7.949 34.969 -17.938 1 46.16 185 LEU A O 1
ATOM 1516 N N . ALA A 1 186 ? 8.523 35.594 -16.031 1 49.78 186 ALA A N 1
ATOM 1517 C CA . ALA A 1 186 ? 7.25 36.219 -15.727 1 49.78 186 ALA A CA 1
ATOM 1518 C C . ALA A 1 186 ? 7.453 37.438 -14.844 1 49.78 186 ALA A C 1
ATOM 1520 O O . ALA A 1 186 ? 8.516 37.625 -14.25 1 49.78 186 ALA A O 1
ATOM 1521 N N . GLY A 1 187 ? 6.645 38.656 -15.023 1 46.78 187 GLY A N 1
ATOM 1522 C CA . GLY A 1 187 ? 6.48 39.812 -14.172 1 46.78 187 GLY A CA 1
ATOM 1523 C C . GLY A 1 187 ? 6.672 39.5 -12.703 1 46.78 187 GLY A C 1
ATOM 1524 O O . GLY A 1 187 ? 6.562 38.344 -12.281 1 46.78 187 GLY A O 1
ATOM 1525 N N . ILE A 1 188 ? 7.504 40.344 -11.844 1 55.59 188 ILE A N 1
ATOM 1526 C CA . ILE A 1 188 ? 7.848 40.219 -10.43 1 55.59 188 ILE A CA 1
ATOM 1527 C C . ILE A 1 188 ? 6.578 40.031 -9.602 1 55.59 188 ILE A C 1
ATOM 1529 O O . ILE A 1 188 ? 6.637 39.594 -8.461 1 55.59 188 ILE A O 1
ATOM 1533 N N . GLY A 1 189 ? 5.512 40.094 -10.219 1 65.06 189 GLY A N 1
ATOM 1534 C CA . GLY A 1 189 ? 4.25 39.938 -9.508 1 65.06 189 GLY A CA 1
ATOM 1535 C C . GLY A 1 189 ? 4.332 40.375 -8.055 1 65.06 189 GLY A C 1
ATOM 1536 O O . GLY A 1 189 ? 4.754 41.469 -7.746 1 65.06 189 GLY A O 1
ATOM 1537 N N . GLU A 1 190 ? 4.055 39.5 -7.129 1 80.31 190 GLU A N 1
ATOM 1538 C CA . GLU A 1 190 ? 4.004 39.781 -5.695 1 80.31 190 GLU A CA 1
ATOM 1539 C C . GLU A 1 190 ? 5.367 39.594 -5.043 1 80.31 190 GLU A C 1
ATOM 1541 O O . GLU A 1 190 ? 5.559 39.938 -3.873 1 80.31 190 GLU A O 1
ATOM 1546 N N . LYS A 1 191 ? 6.379 39.281 -5.863 1 87.94 191 LYS A N 1
ATOM 1547 C CA . LYS A 1 191 ? 7.684 38.969 -5.289 1 87.94 191 LYS A CA 1
ATOM 1548 C C . LYS A 1 191 ? 8.609 40.188 -5.348 1 87.94 191 LYS A C 1
ATOM 1550 O O . LYS A 1 191 ? 8.477 41.031 -6.223 1 87.94 191 LYS A O 1
ATOM 1555 N N . LYS A 1 192 ? 9.531 40.281 -4.375 1 88.5 192 LYS A N 1
ATOM 1556 C CA . LYS A 1 192 ? 10.586 41.281 -4.422 1 88.5 192 LYS A CA 1
ATOM 1557 C C . LYS A 1 192 ? 11.586 40.969 -5.531 1 88.5 192 LYS A C 1
ATOM 1559 O O . LYS A 1 192 ? 12.07 41.906 -6.207 1 88.5 192 LYS A O 1
ATOM 1564 N N . ASN A 1 193 ? 11.977 39.75 -5.574 1 87.69 193 ASN A N 1
ATOM 1565 C CA . ASN A 1 193 ? 12.859 39.219 -6.609 1 87.69 193 ASN A CA 1
ATOM 1566 C C . ASN A 1 193 ? 12.234 38.031 -7.332 1 87.69 193 ASN A C 1
ATOM 1568 O O . ASN A 1 193 ? 11.594 37.188 -6.703 1 87.69 193 ASN A O 1
ATOM 1572 N N . GLN A 1 194 ? 12.5 37.938 -8.57 1 83.88 194 GLN A N 1
ATOM 1573 C CA . GLN A 1 194 ? 11.891 36.906 -9.391 1 83.88 194 GLN A CA 1
ATOM 1574 C C . GLN A 1 194 ? 12.336 35.531 -8.938 1 83.88 194 GLN A C 1
ATOM 1576 O O . GLN A 1 194 ? 11.586 34.531 -9.062 1 83.88 194 GLN A O 1
ATOM 1581 N N . ALA A 1 195 ? 13.484 35.438 -8.398 1 87.69 195 ALA A N 1
ATOM 1582 C CA . ALA A 1 195 ? 14.055 34.156 -8 1 87.69 195 ALA A CA 1
ATOM 1583 C C . ALA A 1 195 ? 13.477 33.688 -6.664 1 87.69 195 ALA A C 1
ATOM 1585 O O . ALA A 1 195 ? 13.641 32.531 -6.285 1 87.69 195 ALA A O 1
ATOM 1586 N N . ASP A 1 196 ? 12.773 34.625 -5.992 1 92.88 196 ASP A N 1
ATOM 1587 C CA . ASP A 1 196 ? 12.188 34.219 -4.711 1 92.88 196 ASP A CA 1
ATOM 1588 C C . ASP A 1 196 ? 11.133 33.125 -4.891 1 92.88 196 ASP A C 1
ATOM 1590 O O . ASP A 1 196 ? 10.445 33.094 -5.91 1 92.88 196 ASP A O 1
ATOM 1594 N N . PHE A 1 197 ? 11.07 32.219 -3.986 1 92.06 197 PHE A N 1
ATOM 1595 C CA . PHE A 1 197 ? 10.109 31.141 -4.102 1 92.06 197 PHE A CA 1
ATOM 1596 C C . PHE A 1 197 ? 9.117 31.172 -2.943 1 92.06 197 PHE A C 1
ATOM 1598 O O . PHE A 1 197 ? 9.43 31.688 -1.866 1 92.06 197 PHE A O 1
ATOM 1605 N N . ALA A 1 198 ? 7.945 30.672 -3.184 1 93.06 198 ALA A N 1
ATOM 1606 C CA . ALA A 1 198 ? 6.871 30.703 -2.195 1 93.06 198 ALA A CA 1
ATOM 1607 C C . ALA A 1 198 ? 7.117 29.672 -1.095 1 93.06 198 ALA A C 1
ATOM 1609 O O . ALA A 1 198 ? 7.473 28.531 -1.375 1 93.06 198 ALA A O 1
ATOM 1610 N N . LEU A 1 199 ? 6.988 30.141 0.131 1 96.62 199 LEU A N 1
ATOM 1611 C CA . LEU A 1 199 ? 6.945 29.25 1.287 1 96.62 199 LEU A CA 1
ATOM 1612 C C . LEU A 1 199 ? 5.508 28.875 1.629 1 96.62 199 LEU A C 1
ATOM 1614 O O . LEU A 1 199 ? 5.238 27.75 2.061 1 96.62 199 LEU A O 1
ATOM 1618 N N . TRP A 1 200 ? 4.648 29.781 1.484 1 95.69 200 TRP A N 1
ATOM 1619 C CA . TRP A 1 200 ? 3.207 29.656 1.667 1 95.69 200 TRP A CA 1
ATOM 1620 C C . TRP A 1 200 ? 2.455 30.484 0.631 1 95.69 200 TRP A C 1
ATOM 1622 O O . TRP A 1 200 ? 2.783 31.656 0.404 1 95.69 200 TRP A O 1
ATOM 1632 N N . LYS A 1 201 ? 1.491 29.938 -0.011 1 92.88 201 LYS A N 1
ATOM 1633 C CA . LYS A 1 201 ? 0.736 30.625 -1.054 1 92.88 201 LYS A CA 1
ATOM 1634 C C . LYS A 1 201 ? -0.728 30.797 -0.653 1 92.88 201 LYS A C 1
ATOM 1636 O O . LYS A 1 201 ? -1.389 29.812 -0.28 1 92.88 201 LYS A O 1
ATOM 1641 N N . LYS A 1 202 ? -1.15 32 -0.72 1 93.81 202 LYS A N 1
ATOM 1642 C CA . LYS A 1 202 ? -2.576 32.25 -0.525 1 93.81 202 LYS A CA 1
ATOM 1643 C C . LYS A 1 202 ? -3.404 31.562 -1.613 1 93.81 202 LYS A C 1
ATOM 1645 O O . LYS A 1 202 ? -3.094 31.688 -2.801 1 93.81 202 LYS A O 1
ATOM 1650 N N . ALA A 1 203 ? -4.426 30.891 -1.209 1 90.75 203 ALA A N 1
ATOM 1651 C CA . ALA A 1 203 ? -5.242 30.141 -2.162 1 90.75 203 ALA A CA 1
ATOM 1652 C C . ALA A 1 203 ? -6.223 31.062 -2.885 1 90.75 203 ALA A C 1
ATOM 1654 O O . ALA A 1 203 ? -6.812 31.953 -2.273 1 90.75 203 ALA A O 1
ATOM 1655 N N . SER A 1 204 ? -6.305 30.859 -4.18 1 87.5 204 SER A N 1
ATOM 1656 C CA . SER A 1 204 ? -7.426 31.453 -4.898 1 87.5 204 SER A CA 1
ATOM 1657 C C . SER A 1 204 ? -8.742 30.797 -4.52 1 87.5 204 SER A C 1
ATOM 1659 O O . SER A 1 204 ? -8.758 29.703 -3.947 1 87.5 204 SER A O 1
ATOM 1661 N N . PRO A 1 205 ? -9.789 31.406 -4.801 1 85.81 205 PRO A N 1
ATOM 1662 C CA . PRO A 1 205 ? -11.078 30.812 -4.453 1 85.81 205 PRO A CA 1
ATOM 1663 C C . PRO A 1 205 ? -11.289 29.438 -5.078 1 85.81 205 PRO A C 1
ATOM 1665 O O . PRO A 1 205 ? -11.984 28.594 -4.504 1 85.81 205 PRO A O 1
ATOM 1668 N N . GLU A 1 206 ? -10.641 29.156 -6.184 1 82.5 206 GLU A N 1
ATOM 1669 C CA . GLU A 1 206 ? -10.852 27.922 -6.926 1 82.5 206 GLU A CA 1
ATOM 1670 C C . GLU A 1 206 ? -9.938 26.812 -6.41 1 82.5 206 GLU A C 1
ATOM 1672 O O . GLU A 1 206 ? -10.141 25.641 -6.723 1 82.5 206 GLU A O 1
ATOM 1677 N N . HIS A 1 207 ? -9.039 27.188 -5.621 1 85.38 207 HIS A N 1
ATOM 1678 C CA . HIS A 1 207 ? -8.109 26.203 -5.098 1 85.38 207 HIS A CA 1
ATOM 1679 C C . HIS A 1 207 ? -8.742 25.406 -3.959 1 85.38 207 HIS A C 1
ATOM 1681 O O . HIS A 1 207 ? -8.961 25.938 -2.871 1 85.38 207 HIS A O 1
ATOM 1687 N N . ILE A 1 208 ? -8.914 24.156 -4.172 1 84.75 208 ILE A N 1
ATOM 1688 C CA . ILE A 1 208 ? -9.711 23.344 -3.266 1 84.75 208 ILE A CA 1
ATOM 1689 C C . ILE A 1 208 ? -8.867 22.938 -2.059 1 84.75 208 ILE A C 1
ATOM 1691 O O . ILE A 1 208 ? -9.312 23.062 -0.914 1 84.75 208 ILE A O 1
ATOM 1695 N N . MET A 1 209 ? -7.707 22.5 -2.287 1 90.12 209 MET A N 1
ATOM 1696 C CA . MET A 1 209 ? -6.848 22.062 -1.191 1 90.12 209 MET A CA 1
ATOM 1697 C C . MET A 1 209 ? -6.203 23.25 -0.497 1 90.12 209 MET A C 1
ATOM 1699 O O . MET A 1 209 ? -5.211 23.797 -0.984 1 90.12 209 MET A O 1
ATOM 1703 N N . ARG A 1 210 ? -6.734 23.641 0.59 1 92.69 210 ARG A N 1
ATOM 1704 C CA . ARG A 1 210 ? -6.242 24.797 1.335 1 92.69 210 ARG A CA 1
ATOM 1705 C C . ARG A 1 210 ? -6.418 24.594 2.836 1 92.69 210 ARG A C 1
ATOM 1707 O O . ARG A 1 210 ? -7.258 23.797 3.268 1 92.69 210 ARG A O 1
ATOM 1714 N N . TRP A 1 211 ? -5.688 25.266 3.641 1 94.94 211 TRP A N 1
ATOM 1715 C CA . TRP A 1 211 ? -5.676 25.172 5.098 1 94.94 211 TRP A CA 1
ATOM 1716 C C . TRP A 1 211 ? -5.57 26.562 5.723 1 94.94 211 TRP A C 1
ATOM 1718 O O . TRP A 1 211 ? -5.008 27.484 5.121 1 94.94 211 TRP A O 1
ATOM 1728 N N . PRO A 1 212 ? -6.141 26.719 6.887 1 95.62 212 PRO A N 1
ATOM 1729 C CA . PRO A 1 212 ? -5.938 27.984 7.598 1 95.62 212 PRO A CA 1
ATOM 1730 C C . PRO A 1 212 ? -4.504 28.156 8.086 1 95.62 212 PRO A C 1
ATOM 1732 O O . PRO A 1 212 ? -3.85 27.188 8.469 1 95.62 212 PRO A O 1
ATOM 1735 N N . SER A 1 213 ? -4.055 29.438 8.031 1 95.62 213 SER A N 1
ATOM 1736 C CA . SER A 1 213 ? -2.752 29.812 8.578 1 95.62 213 SER A CA 1
ATOM 1737 C C . SER A 1 213 ? -2.791 31.203 9.188 1 95.62 213 SER A C 1
ATOM 1739 O O . SER A 1 213 ? -3.781 31.922 9.047 1 95.62 213 SER A O 1
ATOM 1741 N N . PRO A 1 214 ? -1.705 31.594 9.906 1 95.69 214 PRO A N 1
ATOM 1742 C CA . PRO A 1 214 ? -1.665 32.938 10.461 1 95.69 214 PRO A CA 1
ATOM 1743 C C . PRO A 1 214 ? -1.661 34.031 9.383 1 95.69 214 PRO A C 1
ATOM 1745 O O . PRO A 1 214 ? -1.95 35.188 9.672 1 95.69 214 PRO A O 1
ATOM 1748 N N . TRP A 1 215 ? -1.369 33.688 8.211 1 96.94 215 TRP A N 1
ATOM 1749 C CA . TRP A 1 215 ? -1.162 34.688 7.164 1 96.94 215 TRP A CA 1
ATOM 1750 C C . TRP A 1 215 ? -2.344 34.719 6.199 1 96.94 215 TRP A C 1
ATOM 1752 O O . TRP A 1 215 ? -2.711 35.781 5.695 1 96.94 215 TRP A O 1
ATOM 1762 N N . SER A 1 216 ? -2.867 33.562 5.875 1 96.62 216 SER A N 1
ATOM 1763 C CA . SER A 1 216 ? -3.988 33.438 4.949 1 96.62 216 SER A CA 1
ATOM 1764 C C . SER A 1 216 ? -4.488 32 4.879 1 96.62 216 SER A C 1
ATOM 1766 O O . SER A 1 216 ? -3.848 31.094 5.402 1 96.62 216 SER A O 1
ATOM 1768 N N . ASP A 1 217 ? -5.688 31.859 4.312 1 95.94 217 ASP A N 1
ATOM 1769 C CA . ASP A 1 217 ? -6.086 30.547 3.834 1 95.94 217 ASP A CA 1
ATOM 1770 C C . ASP A 1 217 ? -5.309 30.156 2.576 1 95.94 217 ASP A C 1
ATOM 1772 O O . ASP A 1 217 ? -5.41 30.828 1.548 1 95.94 217 ASP A O 1
ATOM 1776 N N . GLY A 1 218 ? -4.473 29.219 2.775 1 94.94 218 GLY A N 1
ATOM 1777 C CA . GLY A 1 218 ? -3.586 28.922 1.662 1 94.94 218 GLY A CA 1
ATOM 1778 C C . GLY A 1 218 ? -3.006 27.516 1.725 1 94.94 218 GLY A C 1
ATOM 1779 O O . GLY A 1 218 ? -3.654 26.594 2.221 1 94.94 218 GLY A O 1
ATOM 1780 N N . PHE A 1 219 ? -1.893 27.297 1.063 1 93.38 219 PHE A N 1
ATOM 1781 C CA . PHE A 1 219 ? -1.217 26.016 0.966 1 93.38 219 PHE A CA 1
ATOM 1782 C C . PHE A 1 219 ? 0.295 26.188 0.91 1 93.38 219 PHE A C 1
ATOM 1784 O O . PHE A 1 219 ? 0.782 27.266 0.525 1 93.38 219 PHE A O 1
ATOM 1791 N N . PRO A 1 220 ? 1.03 25.219 1.321 1 93.44 220 PRO A N 1
ATOM 1792 C CA . PRO A 1 220 ? 2.486 25.359 1.389 1 93.44 220 PRO A CA 1
ATOM 1793 C C . PRO A 1 220 ? 3.143 25.375 0.01 1 93.44 220 PRO A C 1
ATOM 1795 O O . PRO A 1 220 ? 2.623 24.766 -0.933 1 93.44 220 PRO A O 1
ATOM 1798 N N . GLY A 1 221 ? 4.266 26.078 -0.013 1 92 221 GLY A N 1
ATOM 1799 C CA . GLY A 1 221 ? 5.105 25.969 -1.195 1 92 221 GLY A CA 1
ATOM 1800 C C . GLY A 1 221 ? 5.742 24.594 -1.342 1 92 221 GLY A C 1
ATOM 1801 O O . GLY A 1 221 ? 6.012 23.922 -0.346 1 92 221 GLY A O 1
ATOM 1802 N N . TRP A 1 222 ? 6.086 24.219 -2.471 1 86.12 222 TRP A N 1
ATOM 1803 C CA . TRP A 1 222 ? 6.539 22.875 -2.828 1 86.12 222 TRP A CA 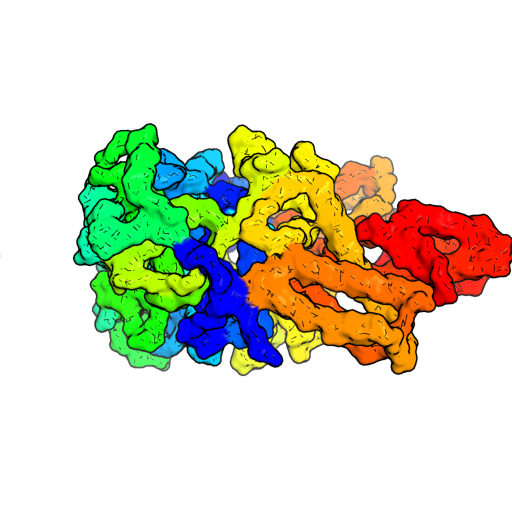1
ATOM 1804 C C . TRP A 1 222 ? 7.777 22.484 -2.023 1 86.12 222 TRP A C 1
ATOM 1806 O O . TRP A 1 222 ? 7.844 21.391 -1.467 1 86.12 222 TRP A O 1
ATOM 1816 N N . HIS A 1 223 ? 8.719 23.328 -1.845 1 91.88 223 HIS A N 1
ATOM 1817 C CA . HIS A 1 223 ? 10.016 23 -1.254 1 91.88 223 HIS A CA 1
ATOM 1818 C C . HIS A 1 223 ? 9.906 22.859 0.261 1 91.88 223 HIS A C 1
ATOM 1820 O O . HIS A 1 223 ? 10.742 22.203 0.887 1 91.88 223 HIS A O 1
ATOM 1826 N N . CYS A 1 224 ? 8.898 23.469 0.845 1 94.12 224 CYS A N 1
ATOM 1827 C CA . CYS A 1 224 ? 8.734 23.516 2.293 1 94.12 224 CYS A CA 1
ATOM 1828 C C . CYS A 1 224 ? 8.43 22.141 2.854 1 94.12 224 CYS A C 1
ATOM 1830 O O . CYS A 1 224 ? 8.805 21.828 3.982 1 94.12 224 CYS A O 1
ATOM 1832 N N . GLU A 1 225 ? 7.816 21.312 2.1 1 94.69 225 GLU A N 1
ATOM 1833 C CA . GLU A 1 225 ? 7.312 20.016 2.545 1 94.69 225 GLU A CA 1
ATOM 1834 C C . GLU A 1 225 ? 8.453 19.109 2.982 1 94.69 225 GLU A C 1
ATOM 1836 O O . GLU A 1 225 ? 8.453 18.594 4.105 1 94.69 225 GLU A O 1
ATOM 1841 N N . CYS A 1 226 ? 9.414 18.938 2.141 1 97.12 226 CYS A N 1
ATOM 1842 C CA . CYS A 1 226 ? 10.508 18.016 2.408 1 97.12 226 CYS A CA 1
ATOM 1843 C C . CYS A 1 226 ? 11.367 18.5 3.568 1 97.12 226 CYS A C 1
ATOM 1845 O O . CYS A 1 226 ? 11.812 17.703 4.395 1 97.12 226 CYS A O 1
ATOM 1847 N N . THR A 1 227 ? 11.625 19.859 3.641 1 98.31 227 THR A N 1
ATOM 1848 C CA . THR A 1 227 ? 12.398 20.406 4.75 1 98.31 227 THR A CA 1
ATOM 1849 C C . THR A 1 227 ? 11.703 20.125 6.082 1 98.31 227 THR A C 1
ATOM 1851 O O . THR A 1 227 ? 12.336 19.641 7.027 1 98.31 227 THR A O 1
ATOM 1854 N N . ALA A 1 228 ? 10.406 20.391 6.094 1 98.12 228 ALA A N 1
ATOM 1855 C CA . ALA A 1 228 ? 9.633 20.234 7.32 1 98.12 228 ALA A CA 1
ATOM 1856 C C . ALA A 1 228 ? 9.539 18.766 7.73 1 98.12 228 ALA A C 1
ATOM 1858 O O . ALA A 1 228 ? 9.758 18.422 8.898 1 98.12 228 ALA A O 1
ATOM 1859 N N . MET A 1 229 ? 9.242 17.859 6.82 1 98 229 MET A N 1
ATOM 1860 C CA . MET A 1 229 ? 9.031 16.453 7.129 1 98 229 MET A CA 1
ATOM 1861 C C . MET A 1 229 ? 10.359 15.773 7.465 1 98 229 MET A C 1
ATOM 1863 O O . MET A 1 229 ? 10.414 14.922 8.352 1 98 229 MET A O 1
ATOM 1867 N N . GLY A 1 230 ? 11.438 16.125 6.723 1 98.19 230 GLY A N 1
ATOM 1868 C CA . GLY A 1 230 ? 12.75 15.609 7.086 1 98.19 230 GLY A CA 1
ATOM 1869 C C . GLY A 1 230 ? 13.148 15.953 8.508 1 98.19 230 GLY A C 1
ATOM 1870 O O . GLY A 1 230 ? 13.562 15.078 9.273 1 98.19 230 GLY A O 1
ATOM 1871 N N . ARG A 1 231 ? 12.984 17.234 8.859 1 97.94 231 ARG A N 1
ATOM 1872 C CA . ARG A 1 231 ? 13.344 17.703 10.195 1 97.94 231 ARG A CA 1
ATOM 1873 C C . ARG A 1 231 ? 12.477 17.031 11.258 1 97.94 231 ARG A C 1
ATOM 1875 O O . ARG A 1 231 ? 12.969 16.656 12.328 1 97.94 231 ARG A O 1
ATOM 1882 N N . LYS A 1 232 ? 11.234 16.859 10.961 1 97 232 LYS A N 1
ATOM 1883 C CA . LYS A 1 232 ? 10.297 16.281 11.922 1 97 232 LYS A CA 1
ATOM 1884 C C . LYS A 1 232 ? 10.734 14.875 12.336 1 97 232 LYS A C 1
ATOM 1886 O O . LYS A 1 232 ? 10.711 14.531 13.523 1 97 232 LYS A O 1
ATOM 1891 N N . TYR A 1 233 ? 11.172 14.078 11.406 1 97.44 233 TYR A N 1
ATOM 1892 C CA . TYR A 1 233 ? 11.336 12.656 11.688 1 97.44 233 TYR A CA 1
ATOM 1893 C C . TYR A 1 233 ? 12.805 12.297 11.875 1 97.44 233 TYR A C 1
ATOM 1895 O O . TYR A 1 233 ? 13.133 11.258 12.453 1 97.44 233 TYR A O 1
ATOM 1903 N N . LEU A 1 234 ? 13.711 13.195 11.359 1 98.12 234 LEU A N 1
ATOM 1904 C CA . LEU A 1 234 ? 15.117 12.828 11.422 1 98.12 234 LEU A CA 1
ATOM 1905 C C . LEU A 1 234 ? 15.906 13.828 12.266 1 98.12 234 LEU A C 1
ATOM 1907 O O . LEU A 1 234 ? 17.078 13.609 12.555 1 98.12 234 LEU A O 1
ATOM 1911 N N . GLY A 1 235 ? 15.281 14.969 12.641 1 97.06 235 GLY A N 1
ATOM 1912 C CA . GLY A 1 235 ? 15.945 15.969 13.453 1 97.06 235 GLY A CA 1
ATOM 1913 C C . GLY A 1 235 ? 16.531 17.109 12.641 1 97.06 235 GLY A C 1
ATOM 1914 O O . GLY A 1 235 ? 16.5 17.078 11.406 1 97.06 235 GLY A O 1
ATOM 1915 N N . SER A 1 236 ? 17.094 18.078 13.336 1 97.75 236 SER A N 1
ATOM 1916 C CA . SER A 1 236 ? 17.672 19.266 12.695 1 97.75 236 SER A CA 1
ATOM 1917 C C . SER A 1 236 ? 18.922 18.906 11.914 1 97.75 236 SER A C 1
ATOM 1919 O O . SER A 1 236 ? 19.406 19.703 11.109 1 97.75 236 SER A O 1
ATOM 1921 N N . HIS A 1 237 ? 19.469 17.781 12.258 1 98.31 237 HIS A N 1
ATOM 1922 C CA . HIS A 1 237 ? 20.609 17.25 11.539 1 98.31 237 HIS A CA 1
ATOM 1923 C C . HIS A 1 237 ? 20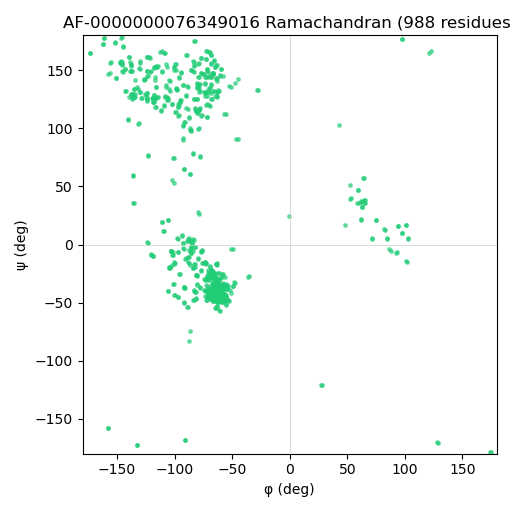.453 15.758 11.242 1 98.31 237 HIS A C 1
ATOM 1925 O O . HIS A 1 237 ? 20.109 14.977 12.133 1 98.31 237 HIS A O 1
ATOM 1931 N N . PHE A 1 238 ? 20.656 15.383 9.969 1 98.5 238 PHE A N 1
ATOM 1932 C CA . PHE A 1 238 ? 20.625 13.961 9.648 1 98.5 238 PHE A CA 1
ATOM 1933 C C . PHE A 1 238 ? 21.609 13.625 8.539 1 98.5 238 PHE A C 1
ATOM 1935 O O . PHE A 1 238 ? 22.297 14.508 8.031 1 98.5 238 PHE A O 1
ATOM 1942 N N . ASP A 1 239 ? 21.734 12.398 8.141 1 98.75 239 ASP A N 1
ATOM 1943 C CA . ASP A 1 239 ? 22.922 11.898 7.453 1 98.75 239 ASP A CA 1
ATOM 1944 C C . ASP A 1 239 ? 22.797 12.078 5.941 1 98.75 239 ASP A C 1
ATOM 1946 O O . ASP A 1 239 ? 23.641 12.727 5.316 1 98.75 239 ASP A O 1
ATOM 1950 N N . ILE A 1 240 ? 21.672 11.547 5.344 1 98.88 240 ILE A N 1
ATOM 1951 C CA . ILE A 1 240 ? 21.625 11.438 3.891 1 98.88 240 ILE A CA 1
ATOM 1952 C C . ILE A 1 240 ? 20.328 12.031 3.367 1 98.88 240 ILE A C 1
ATOM 1954 O O . ILE A 1 240 ? 19.25 11.773 3.918 1 98.88 240 ILE A O 1
ATOM 1958 N N . HIS A 1 241 ? 20.344 12.844 2.424 1 98.81 241 HIS A N 1
ATOM 1959 C CA . HIS A 1 241 ? 19.203 13.297 1.62 1 98.81 241 HIS A CA 1
ATOM 1960 C C . HIS A 1 241 ? 19.391 12.906 0.156 1 98.81 241 HIS A C 1
ATOM 1962 O O . HIS A 1 241 ? 20.406 13.227 -0.457 1 98.81 241 HIS A O 1
ATOM 1968 N N . GLY A 1 242 ? 18.422 12.18 -0.38 1 98.44 242 GLY A N 1
ATOM 1969 C CA . GLY A 1 242 ? 18.562 11.664 -1.73 1 98.44 242 GLY A CA 1
ATOM 1970 C C . GLY A 1 242 ? 17.453 12.109 -2.66 1 98.44 242 GLY A C 1
ATOM 1971 O O . GLY A 1 242 ? 16.391 12.555 -2.205 1 98.44 242 GLY A O 1
ATOM 1972 N N . GLY A 1 243 ? 17.703 12.016 -4.012 1 97.94 243 GLY A N 1
ATOM 1973 C CA . GLY A 1 243 ? 16.734 12.32 -5.059 1 97.94 243 GLY A CA 1
ATOM 1974 C C . GLY A 1 243 ? 17.344 12.273 -6.449 1 97.94 243 GLY A C 1
ATOM 1975 O O . GLY A 1 243 ? 18.5 11.914 -6.617 1 97.94 243 GLY A O 1
ATOM 1976 N N . GLY A 1 244 ? 16.547 12.57 -7.449 1 96.56 244 GLY A N 1
ATOM 1977 C CA . GLY A 1 244 ? 17.031 12.688 -8.812 1 96.56 244 GLY A CA 1
ATOM 1978 C C . GLY A 1 244 ? 17.844 13.953 -9.047 1 96.56 244 GLY A C 1
ATOM 1979 O O . GLY A 1 244 ? 17.719 14.93 -8.305 1 96.56 244 GLY A O 1
ATOM 1980 N N . MET A 1 245 ? 18.609 13.914 -10.062 1 95.06 245 MET A N 1
ATOM 1981 C CA . MET A 1 245 ? 19.484 15.039 -10.367 1 95.06 245 MET A CA 1
ATOM 1982 C C . MET A 1 245 ? 18.688 16.312 -10.641 1 95.06 245 MET A C 1
ATOM 1984 O O . MET A 1 245 ? 19.172 17.422 -10.391 1 95.06 245 MET A O 1
ATOM 1988 N N . ASP A 1 246 ? 17.484 16.141 -11.172 1 91.69 246 ASP A N 1
ATOM 1989 C CA . ASP A 1 246 ? 16.609 17.281 -11.469 1 91.69 246 ASP A CA 1
ATOM 1990 C C . ASP A 1 246 ? 16.234 18.031 -10.195 1 91.69 246 ASP A C 1
ATOM 1992 O O . ASP A 1 246 ? 15.781 19.172 -10.258 1 91.69 246 ASP A O 1
ATOM 1996 N N . LEU A 1 247 ? 16.406 17.422 -9.039 1 96 247 LEU A N 1
ATOM 1997 C CA . LEU A 1 247 ? 15.992 18.031 -7.781 1 96 247 LEU A CA 1
ATOM 1998 C C . LEU A 1 247 ? 17.125 18.859 -7.176 1 96 247 LEU A C 1
ATOM 2000 O O . LEU A 1 247 ? 16.906 19.609 -6.223 1 96 247 LEU A O 1
ATOM 2004 N N . ILE A 1 248 ? 18.328 18.703 -7.727 1 97.31 248 ILE A N 1
ATOM 2005 C CA . ILE A 1 248 ? 19.453 19.469 -7.207 1 97.31 248 ILE A CA 1
ATOM 2006 C C . ILE A 1 248 ? 19.094 20.953 -7.184 1 97.31 248 ILE A C 1
ATOM 2008 O O . ILE A 1 248 ? 19.281 21.625 -6.168 1 97.31 248 ILE A O 1
ATOM 2012 N N . PHE A 1 249 ? 18.562 21.406 -8.344 1 93.94 249 PHE A N 1
ATOM 2013 C CA . PHE A 1 249 ? 18.094 22.781 -8.453 1 93.94 249 PHE A CA 1
ATOM 2014 C C . PHE A 1 249 ? 16.734 22.844 -9.133 1 93.94 249 PHE A C 1
ATOM 2016 O O . PHE A 1 249 ? 16.547 22.281 -10.219 1 93.94 249 PHE A O 1
ATOM 2023 N N . PRO A 1 250 ? 15.844 23.453 -8.531 1 94 250 PRO A N 1
ATOM 2024 C CA . PRO A 1 250 ? 16.016 24.328 -7.379 1 94 250 PRO A CA 1
ATOM 2025 C C . PRO A 1 250 ? 15.633 23.656 -6.059 1 94 250 PRO A C 1
ATOM 2027 O O . PRO A 1 250 ? 15.922 24.188 -4.984 1 94 250 PRO A O 1
ATOM 2030 N N . HIS A 1 251 ? 15.039 22.5 -6.105 1 95.38 251 HIS A N 1
ATOM 2031 C CA . HIS A 1 251 ? 14.328 21.938 -4.961 1 95.38 251 HIS A CA 1
ATOM 2032 C C . HIS A 1 251 ? 15.258 21.734 -3.773 1 95.38 251 HIS A C 1
ATOM 2034 O O . HIS A 1 251 ? 15.055 22.328 -2.711 1 95.38 251 HIS A O 1
ATOM 2040 N N . HIS A 1 252 ? 16.344 20.969 -3.943 1 97.88 252 HIS A N 1
ATOM 2041 C CA . HIS A 1 252 ? 17.234 20.672 -2.834 1 97.88 252 HIS A CA 1
ATOM 2042 C C . HIS A 1 252 ? 18.047 21.891 -2.426 1 97.88 252 HIS A C 1
ATOM 2044 O O . HIS A 1 252 ? 18.391 22.062 -1.251 1 97.88 252 HIS A O 1
ATOM 2050 N N . GLU A 1 253 ? 18.344 22.797 -3.395 1 96.75 253 GLU A N 1
ATOM 2051 C CA . GLU A 1 253 ? 18.953 24.078 -3.055 1 96.75 253 GLU A CA 1
ATOM 2052 C C . GLU A 1 253 ? 18.078 24.875 -2.1 1 96.75 253 GLU A C 1
ATOM 2054 O O . GLU A 1 253 ? 18.562 25.422 -1.107 1 96.75 253 GLU A O 1
ATOM 2059 N N . CYS A 1 254 ? 16.812 24.922 -2.398 1 96.69 254 CYS A N 1
ATOM 2060 C CA . CYS A 1 254 ? 15.836 25.641 -1.579 1 96.69 254 CYS A CA 1
ATOM 2061 C C . CYS A 1 254 ? 15.711 25 -0.199 1 96.69 254 CYS A C 1
ATOM 2063 O O . CYS A 1 254 ? 15.539 25.703 0.799 1 96.69 254 CYS A O 1
ATOM 2065 N N . GLU A 1 255 ? 15.797 23.672 -0.129 1 98.06 255 GLU A N 1
ATOM 2066 C CA . GLU A 1 255 ? 15.727 22.984 1.157 1 98.06 255 GLU A CA 1
ATOM 2067 C C . GLU A 1 255 ? 16.906 23.359 2.053 1 98.06 255 GLU A C 1
ATOM 2069 O O . GLU A 1 255 ? 16.734 23.562 3.256 1 98.06 255 GLU A O 1
ATOM 2074 N N . ILE A 1 256 ? 18.078 23.438 1.439 1 98.44 256 ILE A N 1
ATOM 2075 C CA . ILE A 1 256 ? 19.266 23.844 2.193 1 98.44 256 ILE A CA 1
ATOM 2076 C C . ILE A 1 256 ? 19.062 25.266 2.73 1 98.44 256 ILE A C 1
ATOM 2078 O O . ILE A 1 256 ? 19.266 25.516 3.918 1 98.44 256 ILE A O 1
ATOM 2082 N N . ALA A 1 257 ? 18.625 26.156 1.871 1 98.19 257 ALA A N 1
ATOM 2083 C CA . ALA A 1 257 ? 18.391 27.547 2.268 1 98.19 257 ALA A CA 1
ATOM 2084 C C . ALA A 1 257 ? 17.359 27.641 3.383 1 98.19 257 ALA A C 1
ATOM 2086 O O . ALA A 1 257 ? 17.547 28.391 4.344 1 98.19 257 ALA A O 1
ATOM 2087 N N . GLN A 1 258 ? 16.281 26.922 3.246 1 98.56 258 GLN A N 1
ATOM 2088 C CA . GLN A 1 258 ? 15.219 26.922 4.246 1 98.56 258 GLN A CA 1
ATOM 2089 C C . GLN A 1 258 ? 15.734 26.453 5.602 1 98.56 258 GLN A C 1
ATOM 2091 O O . GLN A 1 258 ? 15.414 27.031 6.637 1 98.56 258 GLN A O 1
ATOM 2096 N N . ALA A 1 259 ? 16.5 25.359 5.562 1 98.56 259 ALA A N 1
ATOM 2097 C CA . ALA A 1 259 ? 17.047 24.812 6.805 1 98.56 259 ALA A CA 1
ATOM 2098 C C . ALA A 1 259 ? 17.969 25.828 7.484 1 98.56 259 ALA A C 1
ATOM 2100 O O . ALA A 1 259 ? 17.828 26.094 8.68 1 98.56 259 ALA A O 1
ATOM 2101 N N . VAL A 1 260 ? 18.891 26.391 6.773 1 98.62 260 VAL A N 1
ATOM 2102 C CA . VAL A 1 260 ? 19.844 27.359 7.32 1 98.62 260 VAL A CA 1
ATOM 2103 C C . VAL A 1 260 ? 19.094 28.594 7.836 1 98.62 260 VAL A C 1
ATOM 2105 O O . VAL A 1 260 ? 19.375 29.078 8.93 1 98.62 260 VAL A O 1
ATOM 2108 N N . ALA A 1 261 ? 18.125 29.047 7.039 1 98.69 261 ALA A N 1
ATOM 2109 C CA . ALA A 1 261 ? 17.359 30.25 7.391 1 98.69 261 ALA A CA 1
ATOM 2110 C C . ALA A 1 261 ? 16.531 30.016 8.648 1 98.69 261 ALA A C 1
ATOM 2112 O O . ALA A 1 261 ? 16.25 30.953 9.398 1 98.69 261 ALA A O 1
ATOM 2113 N N . SER A 1 262 ? 16.094 28.812 8.875 1 98.56 262 SER A N 1
ATOM 2114 C CA . SER A 1 262 ? 15.195 28.531 10 1 98.56 262 SER A CA 1
ATOM 2115 C C . SER A 1 262 ? 15.977 28.125 11.242 1 98.56 262 SER A C 1
ATOM 2117 O O . SER A 1 262 ? 15.641 28.531 12.352 1 98.56 262 SER A O 1
ATOM 2119 N N . GLN A 1 263 ? 17.109 27.359 11.055 1 97.94 263 GLN A N 1
ATOM 2120 C CA . GLN A 1 263 ? 17.734 26.781 12.234 1 97.94 263 GLN A CA 1
ATOM 2121 C C . GLN A 1 263 ? 19.188 27.266 12.367 1 97.94 263 GLN A C 1
ATOM 2123 O O . GLN A 1 263 ? 19.859 26.953 13.352 1 97.94 263 GLN A O 1
ATOM 2128 N N . GLY A 1 264 ? 19.703 27.938 11.383 1 97.31 264 GLY A N 1
ATOM 2129 C CA . GLY A 1 264 ? 21 28.594 11.5 1 97.31 264 GLY A CA 1
ATOM 2130 C C . GLY A 1 264 ? 22.125 27.812 10.844 1 97.31 264 GLY A C 1
ATOM 2131 O O . GLY A 1 264 ? 23.234 28.328 10.68 1 97.31 264 GLY A O 1
ATOM 2132 N N . ASP A 1 265 ? 21.922 26.562 10.508 1 97.06 265 ASP A N 1
ATOM 2133 C CA . ASP A 1 265 ? 22.953 25.75 9.891 1 97.06 265 ASP A CA 1
ATOM 2134 C C . ASP A 1 265 ? 22.344 24.672 9 1 97.06 265 ASP A C 1
ATOM 2136 O O . ASP A 1 265 ? 21.109 24.578 8.883 1 97.06 265 ASP A O 1
ATOM 2140 N N . GLN A 1 266 ? 23.203 23.938 8.289 1 97.56 266 GLN A N 1
ATOM 2141 C CA . GLN A 1 266 ? 22.75 22.938 7.324 1 97.56 266 GLN A CA 1
ATOM 2142 C C . GLN A 1 266 ? 22.172 21.719 8.031 1 97.56 266 GLN A C 1
ATOM 2144 O O . GLN A 1 266 ? 22.672 21.297 9.078 1 97.56 266 GLN A O 1
ATOM 2149 N N . MET A 1 267 ? 21.219 21.078 7.387 1 98.06 267 MET A N 1
ATOM 2150 C CA . MET A 1 267 ? 20.438 19.984 7.965 1 98.06 267 MET A CA 1
ATOM 2151 C C . MET A 1 267 ? 21.016 18.641 7.57 1 98.06 267 MET A C 1
ATOM 2153 O O . MET A 1 267 ? 20.906 17.672 8.328 1 98.06 267 MET A O 1
ATOM 2157 N N . VAL A 1 268 ? 21.734 18.547 6.445 1 98.62 268 VAL A N 1
ATOM 2158 C CA . VAL A 1 268 ? 22.062 17.25 5.848 1 98.62 268 VAL A CA 1
ATOM 2159 C C . VAL A 1 268 ? 23.578 17.141 5.637 1 98.62 268 VAL A C 1
ATOM 2161 O O . VAL A 1 268 ? 24.219 18.109 5.207 1 98.62 268 VAL A O 1
ATOM 2164 N N . HIS A 1 269 ? 24.109 16.016 5.848 1 97.88 269 HIS A N 1
ATOM 2165 C CA . HIS A 1 269 ? 25.547 15.805 5.699 1 97.88 269 HIS A CA 1
ATOM 2166 C C . HIS A 1 269 ? 25.891 15.336 4.289 1 97.88 269 HIS A C 1
ATOM 2168 O O . HIS A 1 269 ? 26.844 15.828 3.682 1 97.88 269 HIS A O 1
ATOM 2174 N N . TYR A 1 270 ? 25.203 14.312 3.76 1 98.62 270 TYR A N 1
ATOM 2175 C CA . TYR A 1 270 ? 25.484 13.758 2.438 1 98.62 270 TYR A CA 1
ATOM 2176 C C . TYR A 1 270 ? 24.281 13.938 1.513 1 98.62 270 TYR A C 1
ATOM 2178 O O . TYR A 1 270 ? 23.203 13.391 1.768 1 98.62 270 TYR A O 1
ATOM 2186 N N . TRP A 1 271 ? 24.484 14.672 0.443 1 98.81 271 TRP A N 1
ATOM 2187 C CA . TRP A 1 271 ? 23.484 14.797 -0.621 1 98.81 271 TRP A CA 1
ATOM 2188 C C . TRP A 1 271 ? 23.781 13.836 -1.763 1 98.81 271 TRP A C 1
ATOM 2190 O O . TRP A 1 271 ? 24.859 13.883 -2.355 1 98.81 271 TRP A O 1
ATOM 2200 N N . MET A 1 272 ? 22.891 12.922 -2.035 1 98.81 272 MET A N 1
ATOM 2201 C CA . MET A 1 272 ? 23.062 11.922 -3.08 1 98.81 272 MET A CA 1
ATOM 2202 C C . MET A 1 272 ? 22.031 12.086 -4.18 1 98.81 272 MET A C 1
ATOM 2204 O O . MET A 1 272 ? 20.844 12.297 -3.898 1 98.81 272 MET A O 1
ATOM 2208 N N . HIS A 1 273 ? 22.469 12.008 -5.453 1 98.69 273 HIS A N 1
ATOM 2209 C CA . HIS A 1 273 ? 21.547 12.188 -6.566 1 98.69 273 HIS A CA 1
ATOM 2210 C C . HIS A 1 273 ? 21.828 11.172 -7.672 1 98.69 273 HIS A C 1
ATOM 2212 O O . HIS A 1 273 ? 22.969 10.977 -8.078 1 98.69 273 HIS A O 1
ATOM 2218 N N . ASN A 1 274 ? 20.781 10.477 -8.133 1 98.19 274 ASN A N 1
ATOM 2219 C CA . ASN A 1 274 ? 20.906 9.648 -9.336 1 98.19 274 ASN A CA 1
ATOM 2220 C C . ASN A 1 274 ? 20.734 10.477 -10.602 1 98.19 274 ASN A C 1
ATOM 2222 O O . ASN A 1 274 ? 20.078 11.516 -10.586 1 98.19 274 ASN A O 1
ATOM 2226 N N . ASN A 1 275 ? 21.312 10.023 -11.68 1 96.19 275 ASN A N 1
ATOM 2227 C CA . ASN A 1 275 ? 21.203 10.695 -12.969 1 96.19 275 ASN A CA 1
ATOM 2228 C C . ASN A 1 275 ? 19.906 10.312 -13.695 1 96.19 275 ASN A C 1
ATOM 2230 O O . ASN A 1 275 ? 19.125 9.508 -13.188 1 96.19 275 ASN A O 1
ATOM 2234 N N . MET A 1 276 ? 19.625 10.906 -14.797 1 91.94 276 MET A N 1
ATOM 2235 C CA . MET A 1 276 ? 18.359 10.781 -15.508 1 91.94 276 MET A CA 1
ATOM 2236 C C . MET A 1 276 ? 18.344 9.523 -16.375 1 91.94 276 MET A C 1
ATOM 2238 O O . MET A 1 276 ? 19.391 8.984 -16.719 1 91.94 276 MET A O 1
ATOM 2242 N N . ILE A 1 277 ? 17.156 9.102 -16.656 1 91.31 277 ILE A N 1
ATOM 2243 C CA . ILE A 1 277 ? 16.922 8.086 -17.672 1 91.31 277 ILE A CA 1
ATOM 2244 C C . ILE A 1 277 ? 16.375 8.734 -18.938 1 91.31 277 ILE A C 1
ATOM 2246 O O . ILE A 1 277 ? 15.492 9.594 -18.875 1 91.31 277 ILE A O 1
ATOM 2250 N N . THR A 1 278 ? 16.953 8.383 -20.062 1 88.44 278 THR A N 1
ATOM 2251 C CA . THR A 1 278 ? 16.484 8.922 -21.344 1 88.44 278 THR A CA 1
ATOM 2252 C C . THR A 1 278 ? 15.906 7.824 -22.219 1 88.44 278 THR A C 1
ATOM 2254 O O . THR A 1 278 ? 16.141 6.641 -21.984 1 88.44 278 THR A O 1
ATOM 2257 N N . ILE A 1 279 ? 15.039 8.195 -23.062 1 83.06 279 ILE A N 1
ATOM 2258 C CA . ILE A 1 279 ? 14.508 7.312 -24.094 1 83.06 279 ILE A CA 1
ATOM 2259 C C . ILE A 1 279 ? 14.984 7.77 -25.469 1 83.06 279 ILE A C 1
ATOM 2261 O O . ILE A 1 279 ? 14.602 8.844 -25.938 1 83.06 279 ILE A O 1
ATOM 2265 N N . ASN A 1 280 ? 15.734 6.965 -26.078 1 80.5 280 ASN A N 1
ATOM 2266 C CA . ASN A 1 280 ? 16.344 7.293 -27.359 1 80.5 280 ASN A CA 1
ATOM 2267 C C . ASN A 1 280 ? 17.094 8.625 -27.297 1 80.5 280 ASN A C 1
ATOM 2269 O O . ASN A 1 280 ? 16.891 9.484 -28.156 1 80.5 280 ASN A O 1
ATOM 2273 N N . GLY A 1 281 ? 17.734 8.781 -26.156 1 81.06 281 GLY A N 1
ATOM 2274 C CA . GLY A 1 281 ? 18.594 9.938 -26 1 81.06 281 GLY A CA 1
ATOM 2275 C C . GLY A 1 281 ? 17.875 11.164 -25.484 1 81.06 281 GLY A C 1
ATOM 2276 O O . GLY A 1 281 ? 18.484 12.203 -25.234 1 81.06 281 GLY A O 1
ATOM 2277 N N . GLN A 1 282 ? 16.562 11.062 -25.359 1 81.94 282 GLN A N 1
ATOM 2278 C CA . GLN A 1 282 ? 15.781 12.211 -24.922 1 81.94 282 GLN A CA 1
ATOM 2279 C C . GLN A 1 282 ? 15.125 11.938 -23.562 1 81.94 282 GLN A C 1
ATOM 2281 O O . GLN A 1 282 ? 14.82 10.797 -23.234 1 81.94 282 GLN A O 1
ATOM 2286 N N . LYS A 1 283 ? 14.938 13.094 -22.906 1 78.94 283 LYS A N 1
ATOM 2287 C CA . LYS A 1 283 ? 14.211 12.961 -21.641 1 78.94 283 LYS A CA 1
ATOM 2288 C C . LYS A 1 283 ? 12.766 12.539 -21.891 1 78.94 283 LYS A C 1
ATOM 2290 O O . LYS A 1 283 ? 12.148 12.953 -22.859 1 78.94 283 LYS A O 1
ATOM 2295 N N . MET A 1 284 ? 12.203 11.758 -20.969 1 78.5 284 MET A N 1
ATOM 2296 C CA . MET A 1 284 ? 10.812 11.328 -21.078 1 78.5 284 MET A CA 1
ATOM 2297 C C . MET A 1 284 ? 9.859 12.492 -20.844 1 78.5 284 MET A C 1
ATOM 2299 O O . MET A 1 284 ? 10.094 13.328 -19.969 1 78.5 284 MET A O 1
ATOM 2303 N N . GLY A 1 285 ? 8.898 12.734 -21.625 1 71.5 285 GLY A N 1
ATOM 2304 C CA . GLY A 1 285 ? 7.898 13.789 -21.5 1 71.5 285 GLY A CA 1
ATOM 2305 C C . GLY A 1 285 ? 6.605 13.477 -22.219 1 71.5 285 GLY A C 1
ATOM 2306 O O . GLY A 1 285 ? 6.621 12.836 -23.281 1 71.5 285 GLY A O 1
ATOM 2307 N N . LYS A 1 286 ? 5.543 13.938 -21.688 1 65.19 286 LYS A N 1
ATOM 2308 C CA . LYS A 1 286 ? 4.234 13.734 -22.297 1 65.19 286 LYS A CA 1
ATOM 2309 C C . LYS A 1 286 ? 4.141 14.445 -23.641 1 65.19 286 LYS A C 1
ATOM 2311 O O . LYS A 1 286 ? 3.613 13.891 -24.609 1 65.19 286 LYS A O 1
ATOM 2316 N N . SER A 1 287 ? 4.715 15.602 -23.672 1 64.88 287 SER A N 1
ATOM 2317 C CA . SER A 1 287 ? 4.648 16.422 -24.859 1 64.88 287 SER A CA 1
ATOM 2318 C C . SER A 1 287 ? 5.43 15.797 -26.016 1 64.88 287 SER A C 1
ATOM 2320 O O . SER A 1 287 ? 5.117 16.031 -27.188 1 64.88 287 SER A O 1
ATOM 2322 N N . LEU A 1 288 ? 6.332 14.969 -25.641 1 71.62 288 LEU A N 1
ATOM 2323 C CA . LEU A 1 288 ? 7.184 14.352 -26.641 1 71.62 288 LEU A CA 1
ATOM 2324 C C . LEU A 1 288 ? 6.598 13.016 -27.109 1 71.62 288 LEU A C 1
ATOM 2326 O O . LEU A 1 288 ? 7.137 12.383 -28.016 1 71.62 288 LEU A O 1
ATOM 2330 N N . GLY A 1 289 ? 5.496 12.594 -26.516 1 71.25 289 GLY A N 1
ATOM 2331 C CA . GLY A 1 289 ? 4.848 11.352 -26.891 1 71.25 289 GLY A CA 1
ATOM 2332 C C . GLY A 1 289 ? 5.621 10.117 -26.453 1 71.25 289 GLY A C 1
ATOM 2333 O O . GLY A 1 289 ? 5.328 9.008 -26.891 1 71.25 289 GLY A O 1
ATOM 2334 N N . ASN A 1 290 ? 6.645 10.359 -25.734 1 78 290 ASN A N 1
ATOM 2335 C CA . ASN A 1 290 ? 7.473 9.227 -25.344 1 78 290 ASN A CA 1
ATOM 2336 C C . ASN A 1 290 ? 7.281 8.875 -23.875 1 78 290 ASN A C 1
ATOM 2338 O O . ASN A 1 290 ? 8.156 8.273 -23.25 1 78 290 ASN A O 1
ATOM 2342 N N . PHE A 1 291 ? 6.215 9.289 -23.375 1 86.75 291 PHE A N 1
ATOM 2343 C CA . PHE A 1 291 ? 5.906 8.977 -21.984 1 86.75 291 PHE A CA 1
ATOM 2344 C C . PHE A 1 291 ? 5.371 7.559 -21.844 1 86.75 291 PHE A C 1
ATOM 2346 O O . PHE A 1 291 ? 4.332 7.227 -22.422 1 86.75 291 PHE A O 1
ATOM 2353 N N . ILE A 1 292 ? 6.098 6.695 -21.203 1 92.62 292 ILE A N 1
ATOM 2354 C CA . ILE A 1 292 ? 5.688 5.312 -20.984 1 92.62 292 ILE A CA 1
ATOM 2355 C C . ILE A 1 292 ? 5.574 5.047 -19.484 1 92.62 292 ILE A C 1
ATOM 2357 O O . ILE A 1 292 ? 6.531 5.27 -18.734 1 92.62 292 ILE A O 1
ATOM 2361 N N . THR A 1 293 ? 4.449 4.625 -19 1 95.38 293 THR A N 1
ATOM 2362 C CA . THR A 1 293 ? 4.258 4.297 -17.594 1 95.38 293 THR A CA 1
ATOM 2363 C C . THR A 1 293 ? 4.875 2.941 -17.266 1 95.38 293 THR A C 1
ATOM 2365 O O . THR A 1 293 ? 5.141 2.141 -18.172 1 95.38 293 THR A O 1
ATOM 2368 N N . LEU A 1 294 ? 5.125 2.674 -16.047 1 97.06 294 LEU A N 1
ATOM 2369 C CA . LEU A 1 294 ? 5.66 1.381 -15.633 1 97.06 294 LEU A CA 1
ATOM 2370 C C . LEU A 1 294 ? 4.684 0.258 -15.969 1 97.06 294 LEU A C 1
ATOM 2372 O O . LEU A 1 294 ? 5.098 -0.817 -16.406 1 97.06 294 LEU A O 1
ATOM 2376 N N . GLU A 1 295 ? 3.424 0.49 -15.766 1 96 295 GLU A N 1
ATOM 2377 C CA . GLU A 1 295 ? 2.418 -0.499 -16.141 1 96 295 GLU A CA 1
ATOM 2378 C C . GLU A 1 295 ? 2.516 -0.854 -17.625 1 96 295 GLU A C 1
ATOM 2380 O O . GLU A 1 295 ? 2.398 -2.023 -17.984 1 96 295 GLU A O 1
ATOM 2385 N N . GLN A 1 296 ? 2.65 0.16 -18.438 1 95.31 296 GLN A N 1
ATOM 2386 C CA . GLN A 1 296 ? 2.795 -0.064 -19.875 1 95.31 296 GLN A CA 1
ATOM 2387 C C . GLN A 1 296 ? 4.039 -0.891 -20.172 1 95.31 296 GLN A C 1
ATOM 2389 O O . GLN A 1 296 ? 4.02 -1.753 -21.047 1 95.31 296 GLN A O 1
ATOM 2394 N N . PHE A 1 297 ? 5.086 -0.681 -19.469 1 94.75 297 PHE A N 1
ATOM 2395 C CA . PHE A 1 297 ? 6.277 -1.505 -19.625 1 94.75 297 PHE A CA 1
ATOM 2396 C C . PHE A 1 297 ? 5.984 -2.957 -19.266 1 94.75 297 PHE A C 1
ATOM 2398 O O . PHE A 1 297 ? 6.355 -3.869 -20.016 1 94.75 297 PHE A O 1
ATOM 2405 N N . PHE A 1 298 ? 5.32 -3.164 -18.172 1 95 298 PHE A N 1
ATOM 2406 C CA . PHE A 1 298 ? 5.074 -4.5 -17.641 1 95 298 PHE A CA 1
ATOM 2407 C C . PHE A 1 298 ? 4.137 -5.285 -18.547 1 95 298 PHE A C 1
ATOM 2409 O O . PHE A 1 298 ? 4.254 -6.508 -18.656 1 95 298 PHE A O 1
ATOM 2416 N N . THR A 1 299 ? 3.271 -4.578 -19.266 1 92.94 299 THR A N 1
ATOM 2417 C CA . THR A 1 299 ? 2.256 -5.254 -20.062 1 92.94 299 THR A CA 1
ATOM 2418 C C . THR A 1 299 ? 2.623 -5.219 -21.547 1 92.94 299 THR A C 1
ATOM 2420 O O . THR A 1 299 ? 2.045 -5.953 -22.344 1 92.94 299 THR A O 1
ATOM 2423 N N . GLY A 1 300 ? 3.463 -4.309 -21.906 1 93.06 300 GLY A N 1
ATOM 2424 C CA . GLY A 1 300 ? 3.816 -4.109 -23.297 1 93.06 300 GLY A CA 1
ATOM 2425 C C . GLY A 1 300 ? 2.818 -3.248 -24.062 1 93.06 300 GLY A C 1
ATOM 2426 O O . GLY A 1 300 ? 2.885 -3.137 -25.281 1 93.06 300 GLY A O 1
ATOM 2427 N N . ALA A 1 301 ? 1.943 -2.617 -23.297 1 92.94 301 ALA A N 1
ATOM 2428 C CA . ALA A 1 301 ? 0.826 -1.901 -23.906 1 92.94 301 ALA A CA 1
ATOM 2429 C C . ALA A 1 301 ? 1.226 -0.476 -24.281 1 92.94 301 ALA A C 1
ATOM 2431 O O . ALA A 1 301 ? 0.606 0.488 -23.828 1 92.94 301 ALA A O 1
ATOM 2432 N N . HIS A 1 302 ? 2.141 -0.238 -25.094 1 92.25 302 HIS A N 1
ATOM 2433 C CA . HIS A 1 302 ? 2.59 1.035 -25.656 1 92.25 302 HIS A CA 1
ATOM 2434 C C . HIS A 1 302 ? 3.184 0.853 -27.047 1 92.25 302 HIS A C 1
ATOM 2436 O O . HIS A 1 302 ? 3.9 -0.119 -27.297 1 92.25 302 HIS A O 1
ATOM 2442 N N . LYS A 1 303 ? 2.984 1.729 -27.906 1 90.69 303 LYS A N 1
ATOM 2443 C CA . LYS A 1 303 ? 3.359 1.608 -29.312 1 90.69 303 LYS A CA 1
ATOM 2444 C C . LYS A 1 303 ? 4.875 1.546 -29.484 1 90.69 303 LYS A C 1
ATOM 2446 O O . LYS A 1 303 ? 5.379 0.93 -30.422 1 90.69 303 LYS A O 1
ATOM 2451 N N . SER A 1 304 ? 5.582 2.15 -28.516 1 89 304 SER A N 1
ATOM 2452 C CA . SER A 1 304 ? 7.035 2.213 -28.641 1 89 304 SER A CA 1
ATOM 2453 C C . SER A 1 304 ? 7.688 0.945 -28.094 1 89 304 SER A C 1
ATOM 2455 O O . SER A 1 304 ? 8.898 0.763 -28.219 1 89 304 SER A O 1
ATOM 2457 N N . LEU A 1 305 ? 6.941 0.1 -27.5 1 93.5 305 LEU A N 1
ATOM 2458 C CA . LEU A 1 305 ? 7.477 -1.122 -26.906 1 93.5 305 LEU A CA 1
ATOM 2459 C C . LEU A 1 305 ? 7.273 -2.309 -27.844 1 93.5 305 LEU A C 1
ATOM 2461 O O . LEU A 1 305 ? 6.203 -2.467 -28.438 1 93.5 305 LEU A O 1
ATOM 2465 N N . GLU A 1 306 ? 8.266 -3.068 -28 1 94.31 306 GLU A N 1
ATOM 2466 C CA . GLU A 1 306 ? 8.195 -4.242 -28.859 1 94.31 306 GLU A CA 1
ATOM 2467 C C . GLU A 1 306 ? 7.609 -5.441 -28.125 1 94.31 306 GLU A C 1
ATOM 2469 O O . GLU A 1 306 ? 7.164 -6.406 -28.734 1 94.31 306 GLU A O 1
ATOM 2474 N N . GLN A 1 307 ? 7.668 -5.352 -26.781 1 92.25 307 GLN A N 1
ATOM 2475 C CA . GLN A 1 307 ? 7.156 -6.414 -25.922 1 92.25 307 GLN A CA 1
ATOM 2476 C C . GLN A 1 307 ? 6.938 -5.906 -24.5 1 92.25 307 GLN A C 1
ATOM 2478 O O . GLN A 1 307 ? 7.277 -4.766 -24.172 1 92.25 307 GLN A O 1
ATOM 2483 N N . ALA A 1 308 ? 6.336 -6.766 -23.719 1 93.06 308 ALA A N 1
ATOM 2484 C CA . ALA A 1 308 ? 6.281 -6.496 -22.281 1 93.06 308 ALA A CA 1
ATOM 2485 C C . ALA A 1 308 ? 7.633 -6.758 -21.625 1 93.06 308 ALA A C 1
ATOM 2487 O O . ALA A 1 308 ? 8.375 -7.641 -22.047 1 93.06 308 ALA A O 1
ATOM 2488 N N . TYR A 1 309 ? 7.957 -6.043 -20.672 1 94.25 309 TYR A N 1
ATOM 2489 C CA . TYR A 1 309 ? 9.156 -6.242 -19.859 1 94.25 309 TYR A CA 1
ATOM 2490 C C . TYR A 1 309 ? 8.805 -6.387 -18.391 1 94.25 309 TYR A C 1
ATOM 2492 O O . TYR A 1 309 ? 8.117 -5.535 -17.812 1 94.25 309 TYR A O 1
ATOM 2500 N N . SER A 1 310 ? 9.266 -7.457 -17.797 1 94.5 310 SER A N 1
ATOM 2501 C CA . SER A 1 310 ? 8.93 -7.723 -16.406 1 94.5 310 SER A CA 1
ATOM 2502 C C . SER A 1 310 ? 9.539 -6.676 -15.477 1 94.5 310 SER A C 1
ATOM 2504 O O . SER A 1 310 ? 10.516 -6.016 -15.836 1 94.5 310 SER A O 1
ATOM 2506 N N . PRO A 1 311 ? 9.008 -6.492 -14.281 1 97.31 311 PRO A N 1
ATOM 2507 C CA . PRO A 1 311 ? 9.57 -5.543 -13.312 1 97.31 311 PRO A CA 1
ATOM 2508 C C . PRO A 1 311 ? 11.039 -5.816 -13 1 97.31 311 PRO A C 1
ATOM 2510 O O . PRO A 1 311 ? 11.836 -4.879 -12.906 1 97.31 311 PRO A O 1
ATOM 2513 N N . MET A 1 312 ? 11.43 -7.09 -12.93 1 97.75 312 MET A N 1
ATOM 2514 C CA . MET A 1 312 ? 12.812 -7.406 -12.586 1 97.75 312 MET A CA 1
ATOM 2515 C C . MET A 1 312 ? 13.75 -7.117 -13.758 1 97.75 312 MET A C 1
ATOM 2517 O O . MET A 1 312 ? 14.914 -6.785 -13.562 1 97.75 312 MET A O 1
ATOM 2521 N N . THR A 1 313 ? 13.195 -7.258 -14.977 1 97.12 313 THR A N 1
ATOM 2522 C CA . THR A 1 313 ? 13.984 -6.828 -16.125 1 97.12 313 THR A CA 1
ATOM 2523 C C . THR A 1 313 ? 14.281 -5.332 -16.047 1 97.12 313 THR A C 1
ATOM 2525 O O . THR A 1 313 ? 15.406 -4.902 -16.297 1 97.12 313 THR A O 1
ATOM 2528 N N . ILE A 1 314 ? 13.258 -4.555 -15.688 1 97.31 314 ILE A N 1
ATOM 2529 C CA . ILE A 1 314 ? 13.422 -3.111 -15.547 1 97.31 314 ILE A CA 1
ATOM 2530 C C . ILE A 1 314 ? 14.422 -2.814 -14.43 1 97.31 314 ILE A C 1
ATOM 2532 O O . ILE A 1 314 ? 15.32 -1.983 -14.602 1 97.31 314 ILE A O 1
ATOM 2536 N N . ARG A 1 315 ? 14.266 -3.463 -13.289 1 98.31 315 ARG A N 1
ATOM 2537 C CA . ARG A 1 315 ? 15.203 -3.281 -12.18 1 98.31 315 ARG A CA 1
ATOM 2538 C C . ARG A 1 315 ? 16.625 -3.623 -12.602 1 98.31 315 ARG A C 1
ATOM 2540 O O . ARG A 1 315 ? 17.562 -2.867 -12.32 1 98.31 315 ARG A O 1
ATOM 2547 N N . PHE A 1 316 ? 16.781 -4.793 -13.273 1 98.44 316 PHE A N 1
ATOM 2548 C CA . PHE A 1 316 ? 18.078 -5.227 -13.734 1 98.44 316 PHE A CA 1
ATOM 2549 C C . PHE A 1 316 ? 18.688 -4.203 -14.68 1 98.44 316 PHE A C 1
ATOM 2551 O O . PHE A 1 316 ? 19.891 -3.9 -14.602 1 98.44 316 PHE A O 1
ATOM 2558 N N . PHE A 1 317 ? 17.906 -3.68 -15.57 1 97.56 317 PHE A N 1
ATOM 2559 C CA . PHE A 1 317 ? 18.312 -2.654 -16.516 1 97.56 317 PHE A CA 1
ATOM 2560 C C . PHE A 1 317 ? 18.875 -1.438 -15.797 1 97.56 317 PHE A C 1
ATOM 2562 O O . PHE A 1 317 ? 19.969 -0.958 -16.125 1 97.56 317 PHE A O 1
ATOM 2569 N N . ILE A 1 318 ? 18.203 -0.979 -14.805 1 97.56 318 ILE A N 1
ATOM 2570 C CA . ILE A 1 318 ? 18.594 0.208 -14.047 1 97.56 318 ILE A CA 1
ATOM 2571 C C . ILE A 1 318 ? 19.875 -0.069 -13.281 1 97.56 318 ILE A C 1
ATOM 2573 O O . ILE A 1 318 ? 20.766 0.787 -13.219 1 97.56 318 ILE A O 1
ATOM 2577 N N . LEU A 1 319 ? 20.016 -1.254 -12.758 1 98.31 319 LEU A N 1
ATOM 2578 C CA . LEU A 1 319 ? 21.156 -1.622 -11.938 1 98.31 319 LEU A CA 1
ATOM 2579 C C . LEU A 1 319 ? 22.391 -1.868 -12.805 1 98.31 319 LEU A C 1
ATOM 2581 O O . LEU A 1 319 ? 23.516 -1.928 -12.297 1 98.31 319 LEU A O 1
ATOM 2585 N N . SER A 1 320 ? 22.203 -2.039 -14.094 1 97.38 320 SER A N 1
ATOM 2586 C CA . SER A 1 320 ? 23.297 -2.369 -15 1 97.38 320 SER A CA 1
ATOM 2587 C C . SER A 1 320 ? 24.156 -1.142 -15.32 1 97.38 320 SER A C 1
ATOM 2589 O O . SER A 1 320 ? 25.188 -1.249 -15.977 1 97.38 320 SER A O 1
ATOM 2591 N N . ALA A 1 321 ? 23.719 -0.023 -14.867 1 96.56 321 ALA A N 1
ATOM 2592 C CA . ALA A 1 321 ? 24.5 1.212 -14.961 1 96.56 321 ALA A CA 1
ATOM 2593 C C . ALA A 1 321 ? 24.703 1.84 -13.578 1 96.56 321 ALA A C 1
ATOM 2595 O O . ALA A 1 321 ? 23.875 1.649 -12.68 1 96.56 321 ALA A O 1
ATOM 2596 N N . HIS A 1 322 ? 25.844 2.521 -13.461 1 97.81 322 HIS A N 1
ATOM 2597 C CA . HIS A 1 322 ? 26.047 3.262 -12.219 1 97.81 322 HIS A CA 1
ATOM 2598 C C . HIS A 1 322 ? 24.953 4.312 -12.023 1 97.81 322 HIS A C 1
ATOM 2600 O O . HIS A 1 322 ? 24.516 4.949 -12.992 1 97.81 322 HIS A O 1
ATOM 2606 N N . TYR A 1 323 ? 24.531 4.582 -10.773 1 98.19 323 TYR A N 1
ATOM 2607 C CA . TYR A 1 323 ? 23.375 5.434 -10.531 1 98.19 323 TYR A CA 1
ATOM 2608 C C . TYR A 1 323 ? 23.672 6.875 -10.93 1 98.19 323 TYR A C 1
ATOM 2610 O O . TYR A 1 323 ? 22.75 7.648 -11.203 1 98.19 323 TYR A O 1
ATOM 2618 N N . ARG A 1 324 ? 24.969 7.254 -10.992 1 97.94 324 ARG A N 1
ATOM 2619 C CA . ARG A 1 324 ? 25.312 8.625 -11.336 1 97.94 324 ARG A CA 1
ATOM 2620 C C . ARG A 1 324 ? 25.547 8.773 -12.836 1 97.94 324 ARG A C 1
ATOM 2622 O O . ARG A 1 324 ? 25.844 9.875 -13.32 1 97.94 324 ARG A O 1
ATOM 2629 N N . SER A 1 325 ? 25.391 7.703 -13.609 1 96.12 325 SER A N 1
ATOM 2630 C CA . SER A 1 325 ? 25.516 7.766 -15.062 1 96.12 325 SER A CA 1
ATOM 2631 C C . SER A 1 325 ? 24.141 7.852 -15.734 1 96.12 325 SER A C 1
ATOM 2633 O O . SER A 1 325 ? 23.141 7.438 -15.148 1 96.12 325 SER A O 1
ATOM 2635 N N . THR A 1 326 ? 24.109 8.383 -16.906 1 91.88 326 THR A N 1
ATOM 2636 C CA . THR A 1 326 ? 22.875 8.398 -17.672 1 91.88 326 THR A CA 1
ATOM 2637 C C . THR A 1 326 ? 22.562 7.012 -18.219 1 91.88 326 THR A C 1
ATOM 2639 O O . THR A 1 326 ? 23.469 6.285 -18.641 1 91.88 326 THR A O 1
ATOM 2642 N N . VAL A 1 327 ? 21.344 6.664 -18.156 1 91.38 327 VAL A N 1
ATOM 2643 C CA . VAL A 1 327 ? 20.891 5.395 -18.719 1 91.38 327 VAL A CA 1
ATOM 2644 C C . VAL A 1 327 ? 19.875 5.656 -19.828 1 91.38 327 VAL A C 1
ATOM 2646 O O . VAL A 1 327 ? 18.938 6.434 -19.641 1 91.38 327 VAL A O 1
ATOM 2649 N N . ASP A 1 328 ? 20.141 5.031 -20.984 1 90.81 328 ASP A N 1
ATOM 2650 C CA . ASP A 1 328 ? 19.234 5.219 -22.109 1 90.81 328 ASP A CA 1
ATOM 2651 C C . ASP A 1 328 ? 18.391 3.971 -22.359 1 90.81 328 ASP A C 1
ATOM 2653 O O . ASP A 1 328 ? 18.922 2.896 -22.625 1 90.81 328 ASP A O 1
ATOM 2657 N N . PHE A 1 329 ? 17.203 4.211 -22.344 1 89.25 329 PHE A N 1
ATOM 2658 C CA . PHE A 1 329 ? 16.25 3.137 -22.594 1 89.25 329 PHE A CA 1
ATOM 2659 C C . PHE A 1 329 ? 16.125 2.885 -24.094 1 89.25 329 PHE A C 1
ATOM 2661 O O . PHE A 1 329 ? 16.031 3.828 -24.891 1 89.25 329 PHE A O 1
ATOM 2668 N N . SER A 1 330 ? 16.062 1.652 -24.531 1 92.12 330 SER A N 1
ATOM 2669 C CA . SER A 1 330 ? 15.688 1.13 -25.844 1 92.12 330 SER A CA 1
ATOM 2670 C C . SER A 1 330 ? 15.203 -0.312 -25.734 1 92.12 330 SER A C 1
ATOM 2672 O O . SER A 1 330 ? 15.508 -1.01 -24.766 1 92.12 330 SER A O 1
ATOM 2674 N N . ASN A 1 331 ? 14.445 -0.666 -26.688 1 93.19 331 ASN A N 1
ATOM 2675 C CA . ASN A 1 331 ? 14.023 -2.062 -26.719 1 93.19 331 ASN A CA 1
ATOM 2676 C C . ASN A 1 331 ? 15.227 -3.008 -26.719 1 93.19 331 ASN A C 1
ATOM 2678 O O . ASN A 1 331 ? 15.219 -4.027 -26.016 1 93.19 331 ASN A O 1
ATOM 2682 N N . ASP A 1 332 ? 16.234 -2.613 -27.406 1 94.94 332 ASP A N 1
ATOM 2683 C CA . ASP A 1 332 ? 17.438 -3.441 -27.469 1 94.94 332 ASP A CA 1
ATOM 2684 C C . ASP A 1 332 ? 18.094 -3.549 -26.094 1 94.94 332 ASP A C 1
ATOM 2686 O O . ASP A 1 332 ? 18.5 -4.633 -25.672 1 94.94 332 ASP A O 1
ATOM 2690 N N . ALA A 1 333 ? 18.188 -2.469 -25.422 1 94.94 333 ALA A N 1
ATOM 2691 C CA . ALA A 1 333 ? 18.797 -2.447 -24.094 1 94.94 333 ALA A CA 1
ATOM 2692 C C . ALA A 1 333 ? 17.984 -3.297 -23.109 1 94.94 333 ALA A C 1
ATOM 2694 O O . ALA A 1 333 ? 18.562 -4.02 -22.297 1 94.94 333 ALA A O 1
ATOM 2695 N N . LEU A 1 334 ? 16.703 -3.27 -23.203 1 95.12 334 LEU A N 1
ATOM 2696 C CA . LEU A 1 334 ? 15.852 -4.027 -22.281 1 95.12 334 LEU A CA 1
ATOM 2697 C C . LEU A 1 334 ? 15.891 -5.516 -22.609 1 95.12 334 LEU A C 1
ATOM 2699 O O . LEU A 1 334 ? 15.883 -6.352 -21.703 1 95.12 334 LEU A O 1
ATOM 2703 N N . LYS A 1 335 ? 15.898 -5.789 -23.922 1 95.19 335 LYS A N 1
ATOM 2704 C CA . LYS A 1 335 ? 16.047 -7.188 -24.312 1 95.19 335 LYS A CA 1
ATOM 2705 C C . LYS A 1 335 ? 17.375 -7.758 -23.812 1 95.19 335 LYS A C 1
ATOM 2707 O O . LYS A 1 335 ? 17.422 -8.898 -23.328 1 95.19 335 LYS A O 1
ATOM 2712 N N . ALA A 1 336 ? 18.391 -6.969 -23.969 1 96.5 336 ALA A N 1
ATOM 2713 C CA . ALA A 1 336 ? 19.703 -7.379 -23.438 1 96.5 336 ALA A CA 1
ATOM 2714 C C . ALA A 1 336 ? 19.641 -7.59 -21.938 1 96.5 336 ALA A C 1
ATOM 2716 O O . ALA A 1 336 ? 20.234 -8.547 -21.406 1 96.5 336 ALA A O 1
ATOM 2717 N N . SER A 1 337 ? 18.984 -6.719 -21.219 1 97.12 337 SER A N 1
ATOM 2718 C CA . SER A 1 337 ? 18.812 -6.836 -19.781 1 97.12 337 SER A CA 1
ATOM 2719 C C . SER A 1 337 ? 18.031 -8.094 -19.406 1 97.12 337 SER A C 1
ATOM 2721 O O . SER A 1 337 ? 18.375 -8.773 -18.438 1 97.12 337 SER A O 1
ATOM 2723 N N . GLN A 1 338 ? 16.984 -8.328 -20.141 1 94.88 338 GLN A N 1
ATOM 2724 C CA . GLN A 1 338 ? 16.203 -9.547 -19.938 1 94.88 338 GLN A CA 1
ATOM 2725 C C . GLN A 1 338 ? 17.078 -10.789 -20.062 1 94.88 338 GLN A C 1
ATOM 2727 O O . GLN A 1 338 ? 17.016 -11.688 -19.219 1 94.88 338 GLN A O 1
ATOM 2732 N N . LYS A 1 339 ? 17.859 -10.828 -21.109 1 93.94 339 LYS A N 1
ATOM 2733 C CA . LYS A 1 339 ? 18.766 -11.945 -21.328 1 93.94 339 LYS A CA 1
ATOM 2734 C C . LYS A 1 339 ? 19.797 -12.062 -20.219 1 93.94 339 LYS A C 1
ATOM 2736 O O . LYS A 1 339 ? 20.109 -13.164 -19.766 1 93.94 339 LYS A O 1
ATOM 2741 N N . GLY A 1 340 ? 20.328 -10.914 -19.844 1 96.81 340 GLY A N 1
ATOM 2742 C CA . GLY A 1 340 ? 21.266 -10.906 -18.75 1 96.81 340 GLY A CA 1
ATOM 2743 C C . GLY A 1 340 ? 20.688 -11.422 -17.438 1 96.81 340 GLY A C 1
ATOM 2744 O O . GLY A 1 340 ? 21.312 -12.219 -16.75 1 96.81 340 GLY A O 1
ATOM 2745 N N . LEU A 1 341 ? 19.5 -10.969 -17.109 1 97.06 341 LEU A N 1
ATOM 2746 C CA . LEU A 1 341 ? 18.812 -11.438 -15.922 1 97.06 341 LEU A CA 1
ATOM 2747 C C . LEU A 1 341 ? 18.578 -12.945 -15.977 1 97.06 341 LEU A C 1
ATOM 2749 O O . LEU A 1 341 ? 18.797 -13.648 -14.992 1 97.06 341 LEU A O 1
ATOM 2753 N N . GLU A 1 342 ? 18.172 -13.422 -17.094 1 91.5 342 GLU A N 1
ATOM 2754 C CA . GLU A 1 342 ? 17.938 -14.852 -17.297 1 91.5 342 GLU A CA 1
ATOM 2755 C C . GLU A 1 342 ? 19.219 -15.656 -17.078 1 91.5 342 GLU A C 1
ATOM 2757 O O . GLU A 1 342 ? 19.188 -16.703 -16.438 1 91.5 342 GLU A O 1
ATOM 2762 N N . ARG A 1 343 ? 20.234 -15.156 -17.672 1 93.12 343 ARG A N 1
ATOM 2763 C CA . ARG A 1 343 ? 21.531 -15.812 -17.516 1 93.12 343 ARG A CA 1
ATOM 2764 C C . ARG A 1 343 ? 21.922 -15.93 -16.047 1 93.12 343 ARG A C 1
ATOM 2766 O O . ARG A 1 343 ? 22.359 -16.984 -15.602 1 93.12 343 ARG A O 1
ATOM 2773 N N . LEU A 1 344 ? 21.734 -14.867 -15.305 1 97.31 344 LEU A N 1
ATOM 2774 C CA . LEU A 1 344 ? 22.078 -14.844 -13.883 1 97.31 344 LEU A CA 1
ATOM 2775 C C . LEU A 1 344 ? 21.188 -15.82 -13.109 1 97.31 344 LEU A C 1
ATOM 2777 O O . LEU A 1 344 ? 21.688 -16.594 -12.289 1 97.31 344 LEU A O 1
ATOM 2781 N N . MET A 1 345 ? 19.891 -15.773 -13.398 1 93.75 345 MET A N 1
ATOM 2782 C CA . MET A 1 345 ? 18.969 -16.656 -12.711 1 93.75 345 MET A CA 1
ATOM 2783 C C . MET A 1 345 ? 19.266 -18.125 -13.031 1 93.75 345 MET A C 1
ATOM 2785 O O . MET A 1 345 ? 19.219 -18.984 -12.148 1 93.75 345 MET A O 1
ATOM 2789 N N . ASN A 1 346 ? 19.562 -18.406 -14.266 1 88.38 346 ASN A N 1
ATOM 2790 C CA . ASN A 1 346 ? 19.922 -19.75 -14.656 1 88.38 346 ASN A CA 1
ATOM 2791 C C . ASN A 1 346 ? 21.203 -20.219 -13.945 1 88.38 346 ASN A C 1
ATOM 2793 O O . ASN A 1 346 ? 21.281 -21.359 -13.5 1 88.38 346 ASN A O 1
ATOM 2797 N N . GLY A 1 347 ? 22.141 -19.312 -13.938 1 91.94 347 GLY A N 1
ATOM 2798 C CA . GLY A 1 347 ? 23.344 -19.625 -13.195 1 91.94 347 GLY A CA 1
ATOM 2799 C C . GLY A 1 347 ? 23.094 -19.984 -11.75 1 91.94 347 GLY A C 1
ATOM 2800 O O . GLY A 1 347 ? 23.656 -20.953 -11.234 1 91.94 347 GLY A O 1
ATOM 2801 N N . LEU A 1 348 ? 22.266 -19.266 -11.094 1 94.56 348 LEU A N 1
ATOM 2802 C CA . LEU A 1 348 ? 21.922 -19.5 -9.703 1 94.56 348 LEU A CA 1
ATOM 2803 C C . LEU A 1 348 ? 21.188 -20.828 -9.547 1 94.56 348 LEU A C 1
ATOM 2805 O O . LEU A 1 348 ? 21.438 -21.578 -8.602 1 94.56 348 LEU A O 1
ATOM 2809 N N . ASN A 1 349 ? 20.312 -21.125 -10.445 1 87.06 349 ASN A N 1
ATOM 2810 C CA . ASN A 1 349 ? 19.609 -22.391 -10.422 1 87.06 349 ASN A CA 1
ATOM 2811 C C . ASN A 1 349 ? 20.547 -23.562 -10.633 1 87.06 349 ASN A C 1
ATOM 2813 O O . ASN A 1 349 ? 20.344 -24.641 -10.055 1 87.06 349 ASN A O 1
ATOM 2817 N N . ASP A 1 350 ? 21.484 -23.406 -11.422 1 87.62 350 ASP A N 1
ATOM 2818 C CA . ASP A 1 350 ? 22.406 -24.469 -11.812 1 87.62 350 ASP A CA 1
ATOM 2819 C C . ASP A 1 350 ? 23.359 -24.797 -10.672 1 87.62 350 ASP A C 1
ATOM 2821 O O . ASP A 1 350 ? 24.031 -25.828 -10.703 1 87.62 350 ASP A O 1
ATOM 2825 N N . LEU A 1 351 ? 23.469 -23.922 -9.688 1 92.81 351 LEU A N 1
ATOM 2826 C CA . LEU A 1 351 ? 24.359 -24.156 -8.555 1 92.81 351 LEU A CA 1
ATOM 2827 C C . LEU A 1 351 ? 24.078 -25.5 -7.902 1 92.81 351 LEU A C 1
ATOM 2829 O O . LEU A 1 351 ? 25 -26.188 -7.457 1 92.81 351 LEU A O 1
ATOM 2833 N N . GLU A 1 352 ? 22.844 -25.859 -7.883 1 85.25 352 GLU A N 1
ATOM 2834 C CA . GLU A 1 352 ? 22.422 -27.094 -7.211 1 85.25 352 GLU A CA 1
ATOM 2835 C C . GLU A 1 352 ? 22.828 -28.328 -8.008 1 85.25 352 GLU A C 1
ATOM 2837 O O . GLU A 1 352 ? 22.891 -29.422 -7.465 1 85.25 352 GLU A O 1
ATOM 2842 N N . ARG A 1 353 ? 23.188 -28.203 -9.227 1 84.5 353 ARG A N 1
ATOM 2843 C CA . ARG A 1 353 ? 23.5 -29.312 -10.109 1 84.5 353 ARG A CA 1
ATOM 2844 C C . ARG A 1 353 ? 25 -29.469 -10.297 1 84.5 353 ARG A C 1
ATOM 2846 O O . ARG A 1 353 ? 25.453 -30.438 -10.93 1 84.5 353 ARG A O 1
ATOM 2853 N N . VAL A 1 354 ? 25.766 -28.609 -9.789 1 89.69 354 VAL A N 1
ATOM 2854 C CA . VAL A 1 354 ? 27.203 -28.625 -9.992 1 89.69 354 VAL A CA 1
ATOM 2855 C C . VAL A 1 354 ? 27.812 -29.844 -9.281 1 89.69 354 VAL A C 1
ATOM 2857 O O . VAL A 1 354 ? 27.594 -30.031 -8.086 1 89.69 354 VAL A O 1
ATOM 2860 N N . PRO A 1 355 ? 28.516 -30.625 -10.016 1 91.06 355 PRO A N 1
ATOM 2861 C CA . PRO A 1 355 ? 29.203 -31.75 -9.352 1 91.06 355 PRO A CA 1
ATOM 2862 C C . PRO A 1 355 ? 30.344 -31.281 -8.445 1 91.06 355 PRO A C 1
ATOM 2864 O O . PRO A 1 355 ? 31.141 -30.438 -8.844 1 91.06 355 PRO A O 1
ATOM 2867 N N . VAL A 1 356 ? 30.375 -31.859 -7.273 1 94.5 356 VAL A N 1
ATOM 2868 C CA . VAL A 1 356 ? 31.391 -31.484 -6.301 1 94.5 356 VAL A CA 1
ATOM 2869 C C . VAL A 1 356 ? 32.594 -32.406 -6.422 1 94.5 356 VAL A C 1
ATOM 2871 O O . VAL A 1 356 ? 32.438 -33.594 -6.645 1 94.5 356 VAL A O 1
ATOM 2874 N N . ALA A 1 357 ? 33.781 -31.844 -6.367 1 96.06 357 ALA A N 1
ATOM 2875 C CA . ALA A 1 357 ? 35.031 -32.562 -6.352 1 96.06 357 ALA A CA 1
ATOM 2876 C C . ALA A 1 357 ? 35.719 -32.5 -4.98 1 96.06 357 ALA A C 1
ATOM 2878 O O . ALA A 1 357 ? 35.25 -31.734 -4.109 1 96.06 357 ALA A O 1
ATOM 2879 N N . LYS A 1 358 ? 36.656 -33.344 -4.809 1 96 358 LYS A N 1
ATOM 2880 C CA . LYS A 1 358 ? 37.375 -33.344 -3.539 1 96 358 LYS A CA 1
ATOM 2881 C C . LYS A 1 358 ? 38.094 -32 -3.326 1 96 358 LYS A C 1
ATOM 2883 O O . LYS A 1 358 ? 38.188 -31.531 -2.197 1 96 358 LYS A O 1
ATOM 2888 N N . GLN A 1 359 ? 38.625 -31.516 -4.449 1 96.62 359 GLN A N 1
ATOM 2889 C CA . GLN A 1 359 ? 39.375 -30.25 -4.398 1 96.62 359 GLN A CA 1
ATOM 2890 C C . GLN A 1 359 ? 39 -29.375 -5.59 1 96.62 359 GLN A C 1
ATOM 2892 O O . GLN A 1 359 ? 38.719 -29.875 -6.676 1 96.62 359 GLN A O 1
ATOM 2897 N N . SER A 1 360 ? 39.094 -28.078 -5.289 1 97.62 360 SER A N 1
ATOM 2898 C CA . SER A 1 360 ? 38.875 -27.125 -6.371 1 97.62 360 SER A CA 1
ATOM 2899 C C . SER A 1 360 ? 40.156 -26.906 -7.188 1 97.62 360 SER A C 1
ATOM 2901 O O . SER A 1 360 ? 41.25 -26.969 -6.645 1 97.62 360 SER A O 1
ATOM 2903 N N . ASP A 1 361 ? 39.969 -26.625 -8.477 1 97.5 361 ASP A N 1
ATOM 2904 C CA . ASP A 1 361 ? 41.094 -26.109 -9.25 1 97.5 361 ASP A CA 1
ATOM 2905 C C . ASP A 1 361 ? 41.594 -24.797 -8.648 1 97.5 361 ASP A C 1
ATOM 2907 O O . ASP A 1 361 ? 40.844 -24.031 -8.07 1 97.5 361 ASP A O 1
ATOM 2911 N N . GLU A 1 362 ? 42.844 -24.594 -8.859 1 97.25 362 GLU A N 1
ATOM 2912 C CA . GLU A 1 362 ? 43.469 -23.438 -8.258 1 97.25 362 GLU A CA 1
ATOM 2913 C C . GLU A 1 362 ? 42.781 -22.141 -8.672 1 97.25 362 GLU A C 1
ATOM 2915 O O . GLU A 1 362 ? 42.531 -21.266 -7.844 1 97.25 362 GLU A O 1
ATOM 2920 N N . GLN A 1 363 ? 42.5 -22.047 -9.906 1 96.81 363 GLN A N 1
ATOM 2921 C CA . GLN A 1 363 ? 41.875 -20.828 -10.438 1 96.81 363 GLN A CA 1
ATOM 2922 C C . GLN A 1 363 ? 40.469 -20.641 -9.883 1 96.81 363 GLN A C 1
ATOM 2924 O O . GLN A 1 363 ? 40.062 -19.516 -9.594 1 96.81 363 GLN A O 1
ATOM 2929 N N . VAL A 1 364 ? 39.75 -21.734 -9.727 1 97.88 364 VAL A N 1
ATOM 2930 C CA . VAL A 1 364 ? 38.406 -21.688 -9.18 1 97.88 364 VAL A CA 1
ATOM 2931 C C . VAL A 1 364 ? 38.438 -21.281 -7.707 1 97.88 364 VAL A C 1
ATOM 2933 O O . VAL A 1 364 ? 37.688 -20.438 -7.262 1 97.88 364 VAL A O 1
ATOM 2936 N N . LYS A 1 365 ? 39.312 -21.891 -6.977 1 98.06 365 LYS A N 1
ATOM 2937 C CA . LYS A 1 365 ? 39.469 -21.578 -5.559 1 98.06 365 LYS A CA 1
ATOM 2938 C C . LYS A 1 365 ? 39.781 -20.094 -5.363 1 98.06 365 LYS A C 1
ATOM 2940 O O . LYS A 1 365 ? 39.219 -19.438 -4.48 1 98.06 365 LYS A O 1
ATOM 2945 N N . LYS A 1 366 ? 40.688 -19.625 -6.164 1 98.19 366 LYS A N 1
ATOM 2946 C CA . LYS A 1 366 ? 41.062 -18.219 -6.078 1 98.19 366 LYS A CA 1
ATOM 2947 C C . LYS A 1 366 ? 39.875 -17.297 -6.383 1 98.19 366 LYS A C 1
ATOM 2949 O O . LYS A 1 366 ? 39.625 -16.328 -5.66 1 98.19 366 LYS A O 1
ATOM 2954 N N . PHE A 1 367 ? 39.188 -17.578 -7.449 1 98.31 367 PHE A N 1
ATOM 2955 C CA . PHE A 1 367 ? 38.062 -16.766 -7.855 1 98.31 367 PHE A CA 1
ATOM 2956 C C . PHE A 1 367 ? 37 -16.719 -6.758 1 98.31 367 PHE A C 1
ATOM 2958 O O . PHE A 1 367 ? 36.531 -15.641 -6.375 1 98.31 367 PHE A O 1
ATOM 2965 N N . VAL A 1 368 ? 36.656 -17.891 -6.242 1 98.38 368 VAL A N 1
ATOM 2966 C CA . VAL A 1 368 ? 35.625 -18 -5.223 1 98.38 368 VAL A CA 1
ATOM 2967 C C . VAL A 1 368 ? 36.062 -17.25 -3.957 1 98.38 368 VAL A C 1
ATOM 2969 O O . VAL A 1 368 ? 35.25 -16.562 -3.328 1 98.38 368 VAL A O 1
ATOM 2972 N N . GLY A 1 369 ? 37.281 -17.406 -3.627 1 97.88 369 GLY A N 1
ATOM 2973 C CA . GLY A 1 369 ? 37.812 -16.766 -2.428 1 97.88 369 GLY A CA 1
ATOM 2974 C C . GLY A 1 369 ? 37.812 -15.258 -2.5 1 97.88 369 GLY A C 1
ATOM 2975 O O . GLY A 1 369 ? 37.781 -14.578 -1.469 1 97.88 369 GLY A O 1
ATOM 2976 N N . GLU A 1 370 ? 37.844 -14.703 -3.736 1 98.38 370 GLU A N 1
ATOM 2977 C CA . GLU A 1 370 ? 37.969 -13.258 -3.908 1 98.38 370 GLU A CA 1
ATOM 2978 C C . GLU A 1 370 ? 36.625 -12.625 -4.25 1 98.38 370 GLU A C 1
ATOM 2980 O O . GLU A 1 370 ? 36.469 -11.406 -4.141 1 98.38 370 GLU A O 1
ATOM 2985 N N . LEU A 1 371 ? 35.688 -13.375 -4.676 1 98.69 371 LEU A N 1
ATOM 2986 C CA . LEU A 1 371 ? 34.438 -12.859 -5.262 1 98.69 371 LEU A CA 1
ATOM 2987 C C . LEU A 1 371 ? 33.688 -11.984 -4.266 1 98.69 371 LEU A C 1
ATOM 2989 O O . LEU A 1 371 ? 33.312 -10.859 -4.598 1 98.69 371 LEU A O 1
ATOM 2993 N N . ARG A 1 372 ? 33.531 -12.469 -3.064 1 98.44 372 ARG A N 1
ATOM 2994 C CA . ARG A 1 372 ? 32.781 -11.742 -2.053 1 98.44 372 ARG A CA 1
ATOM 2995 C C . ARG A 1 372 ? 33.375 -10.375 -1.778 1 98.44 372 ARG A C 1
ATOM 2997 O O . ARG A 1 372 ? 32.688 -9.367 -1.75 1 98.44 372 ARG A O 1
ATOM 3004 N N . GLN A 1 373 ? 34.656 -10.383 -1.621 1 98.06 373 GLN A N 1
ATOM 3005 C CA . GLN A 1 373 ? 35.344 -9.133 -1.33 1 98.06 373 GLN A CA 1
ATOM 3006 C C . GLN A 1 373 ? 35.281 -8.18 -2.521 1 98.06 373 GLN A C 1
ATOM 3008 O O . GLN A 1 373 ? 35.156 -6.969 -2.35 1 98.06 373 GLN A O 1
ATOM 3013 N N . ARG A 1 374 ? 35.438 -8.719 -3.721 1 98.31 374 ARG A N 1
ATOM 3014 C CA . ARG A 1 374 ? 35.312 -7.895 -4.918 1 98.31 374 ARG A CA 1
ATOM 3015 C C . ARG A 1 374 ? 33.969 -7.203 -4.977 1 98.31 374 ARG A C 1
ATOM 3017 O O . ARG A 1 374 ? 33.875 -6.02 -5.312 1 98.31 374 ARG A O 1
ATOM 3024 N N . CYS A 1 375 ? 32.969 -7.922 -4.664 1 98.75 375 CYS A N 1
ATOM 3025 C CA . CYS A 1 375 ? 31.609 -7.363 -4.664 1 98.75 375 CYS A CA 1
ATOM 3026 C C . CYS A 1 375 ? 31.469 -6.281 -3.6 1 98.75 375 CYS A C 1
ATOM 3028 O O . CYS A 1 375 ? 30.906 -5.215 -3.863 1 98.75 375 CYS A O 1
ATOM 3030 N N . TYR A 1 376 ? 32 -6.504 -2.418 1 98.56 376 TYR A N 1
ATOM 3031 C CA . TYR A 1 376 ? 31.953 -5.504 -1.356 1 98.56 376 TYR A CA 1
ATOM 3032 C C . TYR A 1 376 ? 32.719 -4.25 -1.763 1 98.56 376 TYR A C 1
ATOM 3034 O O . TYR A 1 376 ? 32.25 -3.129 -1.527 1 98.56 376 TYR A O 1
ATOM 3042 N N . ASP A 1 377 ? 33.875 -4.48 -2.35 1 98.31 377 ASP A N 1
ATOM 3043 C CA . ASP A 1 377 ? 34.688 -3.342 -2.781 1 98.31 377 ASP A CA 1
ATOM 3044 C C . ASP A 1 377 ? 33.938 -2.469 -3.77 1 98.31 377 ASP A C 1
ATOM 3046 O O . ASP A 1 377 ? 34 -1.239 -3.697 1 98.31 377 ASP A O 1
ATOM 3050 N N . ALA A 1 378 ? 33.219 -3.123 -4.641 1 98.56 378 ALA A N 1
ATOM 3051 C CA . ALA A 1 378 ? 32.406 -2.402 -5.629 1 98.56 378 ALA A CA 1
ATOM 3052 C C . ALA A 1 378 ? 31.281 -1.624 -4.961 1 98.56 378 ALA A C 1
ATOM 3054 O O . ALA A 1 378 ? 31.078 -0.441 -5.246 1 98.56 378 ALA A O 1
ATOM 3055 N N . MET A 1 379 ? 30.578 -2.229 -4.086 1 98.75 379 MET A N 1
ATOM 3056 C CA . MET A 1 379 ? 29.484 -1.57 -3.381 1 98.75 379 MET A CA 1
ATOM 3057 C C . MET A 1 379 ? 30 -0.428 -2.514 1 98.75 379 MET A C 1
ATOM 3059 O O . MET A 1 379 ? 29.375 0.633 -2.439 1 98.75 379 MET A O 1
ATOM 3063 N N . ASN A 1 380 ? 31.156 -0.683 -1.892 1 98.5 380 ASN A N 1
ATOM 3064 C CA . ASN A 1 380 ? 31.734 0.298 -0.978 1 98.5 380 ASN A CA 1
ATOM 3065 C C . ASN A 1 380 ? 32.281 1.511 -1.728 1 98.5 380 ASN A C 1
ATOM 3067 O O . ASN A 1 380 ? 32.5 2.562 -1.129 1 98.5 380 ASN A O 1
ATOM 3071 N N . ASP A 1 381 ? 32.562 1.294 -2.977 1 98.19 381 ASP A N 1
ATOM 3072 C CA . ASP A 1 381 ? 32.969 2.41 -3.814 1 98.19 381 ASP A CA 1
ATOM 3073 C C . ASP A 1 381 ? 31.781 3.057 -4.52 1 98.19 381 ASP A C 1
ATOM 3075 O O . ASP A 1 381 ? 31.688 3.012 -5.746 1 98.19 381 ASP A O 1
ATOM 3079 N N . ASP A 1 382 ? 30.938 3.615 -3.814 1 98.5 382 ASP A N 1
ATOM 3080 C CA . ASP A 1 382 ? 29.812 4.414 -4.285 1 98.5 382 ASP A CA 1
ATOM 3081 C C . ASP A 1 382 ? 28.828 3.562 -5.078 1 98.5 382 ASP A C 1
ATOM 3083 O O . ASP A 1 382 ? 28.359 3.979 -6.137 1 98.5 382 ASP A O 1
ATOM 3087 N N . PHE A 1 383 ? 28.578 2.336 -4.688 1 98.56 383 PHE A N 1
ATOM 3088 C CA . PHE A 1 383 ? 27.484 1.47 -5.133 1 98.56 383 PHE A CA 1
ATOM 3089 C C . PHE A 1 383 ? 27.625 1.157 -6.617 1 98.56 383 PHE A C 1
ATOM 3091 O O . PHE A 1 383 ? 26.672 1.359 -7.387 1 98.56 383 PHE A O 1
ATOM 3098 N N . GLN A 1 384 ? 28.766 0.594 -6.945 1 98.5 384 GLN A N 1
ATOM 3099 C CA . GLN A 1 384 ? 29.016 0.177 -8.32 1 98.5 384 GLN A CA 1
ATOM 3100 C C . GLN A 1 384 ? 28.297 -1.135 -8.633 1 98.5 384 GLN A C 1
ATOM 3102 O O . GLN A 1 384 ? 28.938 -2.164 -8.836 1 98.5 384 GLN A O 1
ATOM 3107 N N . THR A 1 385 ? 26.984 -1.047 -8.828 1 98.81 385 THR A N 1
ATOM 3108 C CA . THR A 1 385 ? 26.172 -2.234 -9.023 1 98.81 385 THR A CA 1
ATOM 3109 C C . THR A 1 385 ? 26.516 -2.924 -10.336 1 98.81 385 THR A C 1
ATOM 3111 O O . THR A 1 385 ? 26.469 -4.152 -10.438 1 98.81 385 THR A O 1
ATOM 3114 N N . GLN A 1 386 ? 26.875 -2.113 -11.398 1 98.25 386 GLN A N 1
ATOM 3115 C CA . GLN A 1 386 ? 27.219 -2.699 -12.695 1 98.25 386 GLN A CA 1
ATOM 3116 C C . GLN A 1 386 ? 28.453 -3.588 -12.578 1 98.25 386 GLN A C 1
ATOM 3118 O O . GLN A 1 386 ? 28.562 -4.602 -13.273 1 98.25 386 GLN A O 1
ATOM 3123 N N . LEU A 1 387 ? 29.359 -3.24 -11.719 1 98.62 387 LEU A N 1
ATOM 3124 C CA . LEU A 1 387 ? 30.547 -4.062 -11.492 1 98.62 387 LEU A CA 1
ATOM 3125 C C . LEU A 1 387 ? 30.172 -5.352 -10.766 1 98.62 387 LEU A C 1
ATOM 3127 O O . LEU A 1 387 ? 30.688 -6.422 -11.094 1 98.62 387 LEU A O 1
ATOM 3131 N N . VAL A 1 388 ? 29.312 -5.23 -9.758 1 98.88 388 VAL A N 1
ATOM 3132 C CA . VAL A 1 388 ? 28.844 -6.414 -9.047 1 98.88 388 VAL A CA 1
ATOM 3133 C C . VAL A 1 388 ? 28.203 -7.395 -10.031 1 98.88 388 VAL A C 1
ATOM 3135 O O . VAL A 1 388 ? 28.484 -8.594 -10.008 1 98.88 388 VAL A O 1
ATOM 3138 N N . ILE A 1 389 ? 27.359 -6.891 -10.891 1 98.81 389 ILE A N 1
ATOM 3139 C CA . ILE A 1 389 ? 26.688 -7.723 -11.883 1 98.81 389 ILE A CA 1
ATOM 3140 C C . ILE A 1 389 ? 27.734 -8.398 -12.773 1 98.81 389 ILE A C 1
ATOM 3142 O O . ILE A 1 389 ? 27.609 -9.586 -13.086 1 98.81 389 ILE A O 1
ATOM 3146 N N . SER A 1 390 ? 28.781 -7.676 -13.164 1 98.69 390 SER A N 1
ATOM 3147 C CA . SER A 1 390 ? 29.859 -8.242 -13.969 1 98.69 390 SER A CA 1
ATOM 3148 C C . SER A 1 390 ? 30.531 -9.414 -13.25 1 98.69 390 SER A C 1
ATOM 3150 O O . SER A 1 390 ? 30.812 -10.445 -13.859 1 98.69 390 SER A O 1
ATOM 3152 N N . TYR A 1 391 ? 30.797 -9.266 -11.992 1 98.81 391 TYR A N 1
ATOM 3153 C CA . TYR A 1 391 ? 31.422 -10.32 -11.195 1 98.81 391 TYR A CA 1
ATOM 3154 C C . TYR A 1 391 ? 30.5 -11.531 -11.094 1 98.81 391 TYR A C 1
ATOM 3156 O O . TYR A 1 391 ? 30.953 -12.672 -11.109 1 98.81 391 TYR A O 1
ATOM 3164 N N . LEU A 1 392 ? 29.203 -11.266 -10.969 1 98.88 392 LEU A N 1
ATOM 3165 C CA . LEU A 1 392 ? 28.234 -12.352 -10.898 1 98.88 392 LEU A CA 1
ATOM 3166 C C . LEU A 1 392 ? 28.188 -13.125 -12.211 1 98.88 392 LEU A C 1
ATOM 3168 O O . LEU A 1 392 ? 28.016 -14.344 -12.219 1 98.88 392 LEU A O 1
ATOM 3172 N N . PHE A 1 393 ? 28.375 -12.43 -13.328 1 98.56 393 PHE A N 1
ATOM 3173 C CA . PHE A 1 393 ? 28.438 -13.102 -14.617 1 98.56 393 PHE A CA 1
ATOM 3174 C C . PHE A 1 393 ? 29.688 -13.977 -14.711 1 98.56 393 PHE A C 1
ATOM 3176 O O . PHE A 1 393 ? 29.656 -15.062 -15.297 1 98.56 393 PHE A O 1
ATOM 3183 N N . GLU A 1 394 ? 30.766 -13.508 -14.172 1 98.62 394 GLU A N 1
ATOM 3184 C CA . GLU A 1 394 ? 31.969 -14.336 -14.102 1 98.62 394 GLU A CA 1
ATOM 3185 C C . GLU A 1 394 ? 31.703 -15.609 -13.297 1 98.62 394 GLU A C 1
ATOM 3187 O O . GLU A 1 394 ? 32.188 -16.688 -13.656 1 98.62 394 GLU A O 1
ATOM 3192 N N . ALA A 1 395 ? 30.984 -15.391 -12.242 1 98.69 395 ALA A N 1
ATOM 3193 C CA . ALA A 1 395 ? 30.625 -16.547 -11.43 1 98.69 395 ALA A CA 1
ATOM 3194 C C . ALA A 1 395 ? 29.797 -17.547 -12.234 1 98.69 395 ALA A C 1
ATOM 3196 O O . ALA A 1 395 ? 29.984 -18.75 -12.125 1 98.69 395 ALA A O 1
ATOM 3197 N N . CYS A 1 396 ? 28.891 -17.031 -13 1 97.62 396 CYS A N 1
ATOM 3198 C CA . CYS A 1 396 ? 28.094 -17.891 -13.859 1 97.62 396 CYS A CA 1
ATOM 3199 C C . CYS A 1 396 ? 28.969 -18.688 -14.812 1 97.62 396 CYS A C 1
ATOM 3201 O O . CYS A 1 396 ? 28.688 -19.859 -15.102 1 97.62 396 CYS A O 1
ATOM 3203 N N . HIS A 1 397 ? 30 -18.094 -15.266 1 97.12 397 HIS A N 1
ATOM 3204 C CA . HIS A 1 397 ? 30.938 -18.781 -16.141 1 97.12 397 HIS A CA 1
ATOM 3205 C C . HIS A 1 397 ? 31.625 -19.938 -15.43 1 97.12 397 HIS A C 1
ATOM 3207 O O . HIS A 1 397 ? 31.781 -21.016 -15.992 1 97.12 397 HIS A O 1
ATOM 3213 N N . VAL A 1 398 ? 32.031 -19.734 -14.25 1 97.25 398 VAL A N 1
ATOM 3214 C CA . VAL A 1 398 ? 32.656 -20.781 -13.438 1 97.25 398 VAL A CA 1
ATOM 3215 C C . VAL A 1 398 ? 31.672 -21.938 -13.25 1 97.25 398 VAL A C 1
ATOM 3217 O O . VAL A 1 398 ? 32.031 -23.109 -13.367 1 97.25 398 VAL A O 1
ATOM 3220 N N . ILE A 1 399 ? 30.422 -21.594 -12.961 1 96.38 399 ILE A N 1
ATOM 3221 C CA . ILE A 1 399 ? 29.375 -22.594 -12.758 1 96.38 399 ILE A CA 1
ATOM 3222 C C . ILE A 1 399 ? 29.203 -23.438 -14.023 1 96.38 399 ILE A C 1
ATOM 3224 O O . ILE A 1 399 ? 29.188 -24.672 -13.969 1 96.38 399 ILE A O 1
ATOM 3228 N N . ASN A 1 400 ? 29.141 -22.781 -15.172 1 93.25 400 ASN A N 1
ATOM 3229 C CA . ASN A 1 400 ? 28.969 -23.469 -16.453 1 93.25 400 ASN A CA 1
ATOM 3230 C C . ASN A 1 400 ? 30.156 -24.375 -16.75 1 93.25 400 ASN A C 1
ATOM 3232 O O . ASN A 1 400 ? 29.969 -25.484 -17.25 1 93.25 400 ASN A O 1
ATOM 3236 N N . THR A 1 401 ? 31.297 -23.953 -16.484 1 95.12 401 THR A N 1
ATOM 3237 C CA . THR A 1 401 ? 32.5 -24.734 -16.734 1 95.12 401 THR A CA 1
ATOM 3238 C C . THR A 1 401 ? 32.531 -25.969 -15.836 1 95.12 401 THR A C 1
ATOM 3240 O O . THR A 1 401 ? 32.969 -27.031 -16.266 1 95.12 401 THR A O 1
ATOM 3243 N N . ALA A 1 402 ? 32.156 -25.766 -14.617 1 94.25 402 ALA A N 1
ATOM 3244 C CA . ALA A 1 402 ? 32.094 -26.891 -13.688 1 94.25 402 ALA A CA 1
ATOM 3245 C C . ALA A 1 402 ? 31.031 -27.891 -14.109 1 94.25 402 ALA A C 1
ATOM 3247 O O . ALA A 1 402 ? 31.234 -29.109 -14.008 1 94.25 402 ALA A O 1
ATOM 3248 N N . LEU A 1 403 ? 29.938 -27.391 -14.555 1 89.31 403 LEU A N 1
ATOM 3249 C CA . LEU A 1 403 ? 28.844 -28.234 -15.023 1 89.31 403 LEU A CA 1
ATOM 3250 C C . LEU A 1 403 ? 29.281 -29.047 -16.234 1 89.31 403 LEU A C 1
ATOM 3252 O O . LEU A 1 403 ? 28.844 -30.188 -16.422 1 89.31 403 LEU A O 1
ATOM 3256 N N . ASP A 1 404 ? 30.172 -28.5 -17.016 1 87.25 404 ASP A N 1
ATOM 3257 C CA . ASP A 1 404 ? 30.703 -29.156 -18.219 1 87.25 404 ASP A CA 1
ATOM 3258 C C . ASP A 1 404 ? 31.875 -30.062 -17.875 1 87.25 404 ASP A C 1
ATOM 3260 O O . ASP A 1 404 ? 32.531 -30.594 -18.766 1 87.25 404 ASP A O 1
ATOM 3264 N N . HIS A 1 405 ? 32.188 -30.172 -16.656 1 90.12 405 HIS A N 1
ATOM 3265 C CA . HIS A 1 405 ? 33.281 -31 -16.141 1 90.12 405 HIS A CA 1
ATOM 3266 C C . HIS A 1 405 ? 34.625 -30.531 -16.656 1 90.12 405 HIS A C 1
ATOM 3268 O O . HIS A 1 405 ? 35.531 -31.328 -16.891 1 90.12 405 HIS A O 1
ATOM 3274 N N . LYS A 1 406 ? 34.719 -29.266 -16.859 1 93.5 406 LYS A N 1
ATOM 3275 C CA . LYS A 1 406 ? 35.969 -28.672 -17.312 1 93.5 406 LYS A CA 1
ATOM 3276 C C . LYS A 1 406 ? 36.688 -27.969 -16.172 1 93.5 406 LYS A C 1
ATOM 3278 O O . LYS A 1 406 ? 37.781 -27.469 -16.344 1 93.5 406 LYS A O 1
ATOM 3283 N N . ALA A 1 407 ? 36.062 -27.891 -15.031 1 94.94 407 ALA A N 1
ATOM 3284 C CA . ALA A 1 407 ? 36.625 -27.359 -13.805 1 94.94 407 ALA A CA 1
ATOM 3285 C C . ALA A 1 407 ? 36.125 -28.109 -12.578 1 94.94 407 ALA A C 1
ATOM 3287 O O . ALA A 1 407 ? 34.969 -28.578 -12.57 1 94.94 407 ALA A O 1
ATOM 3288 N N . ASN A 1 408 ? 36.969 -28.156 -11.617 1 97.12 408 ASN A N 1
ATOM 3289 C CA . ASN A 1 408 ? 36.594 -28.781 -10.359 1 97.12 408 ASN A CA 1
ATOM 3290 C C . ASN A 1 408 ? 36.312 -27.75 -9.273 1 97.12 408 ASN A C 1
ATOM 3292 O O . ASN A 1 408 ? 37.031 -26.734 -9.188 1 97.12 408 ASN A O 1
ATOM 3296 N N . ILE A 1 409 ? 35.344 -27.984 -8.461 1 97.69 409 ILE A N 1
ATOM 3297 C CA . ILE A 1 409 ? 35 -27.125 -7.34 1 97.69 409 ILE A CA 1
ATOM 3298 C C . ILE A 1 409 ? 34.625 -27.969 -6.121 1 97.69 409 ILE A C 1
ATOM 3300 O O . ILE A 1 409 ? 33.875 -28.938 -6.234 1 97.69 409 ILE A O 1
ATOM 3304 N N . SER A 1 410 ? 35.25 -27.719 -4.973 1 98 410 SER A N 1
ATOM 3305 C CA . SER A 1 410 ? 34.938 -28.438 -3.736 1 98 410 SER A CA 1
ATOM 3306 C C . SER A 1 410 ? 33.594 -28.016 -3.168 1 98 410 SER A C 1
ATOM 3308 O O . SER A 1 410 ? 33.031 -27 -3.568 1 98 410 SER A O 1
ATOM 3310 N N . ALA A 1 411 ? 33.125 -28.766 -2.256 1 97.25 411 ALA A N 1
ATOM 3311 C CA . ALA A 1 411 ? 31.828 -28.484 -1.616 1 97.25 411 ALA A CA 1
ATOM 3312 C C . ALA A 1 411 ? 31.859 -27.156 -0.881 1 97.25 411 ALA A C 1
ATOM 3314 O O . ALA A 1 411 ? 30.891 -26.391 -0.929 1 97.25 411 ALA A O 1
ATOM 3315 N N . ASP A 1 412 ? 32.938 -26.938 -0.263 1 97.94 412 ASP A N 1
ATOM 3316 C CA . ASP A 1 412 ? 33.062 -25.703 0.508 1 97.94 412 ASP A CA 1
ATOM 3317 C C . ASP A 1 412 ? 33.094 -24.484 -0.406 1 97.94 412 ASP A C 1
ATOM 3319 O O . ASP A 1 412 ? 32.438 -23.469 -0.108 1 97.94 412 ASP A O 1
ATOM 3323 N N . ASP A 1 413 ? 33.844 -24.609 -1.455 1 98.19 413 ASP A N 1
ATOM 3324 C CA . ASP A 1 413 ? 33.906 -23.484 -2.393 1 98.19 413 ASP A CA 1
ATOM 3325 C C . ASP A 1 413 ? 32.562 -23.266 -3.094 1 98.19 413 ASP A C 1
ATOM 3327 O O . ASP A 1 413 ? 32.188 -22.125 -3.369 1 98.19 413 ASP A O 1
ATOM 3331 N N . LEU A 1 414 ? 31.906 -24.328 -3.361 1 98.12 414 LEU A N 1
ATOM 3332 C CA . LEU A 1 414 ? 30.594 -24.203 -3.986 1 98.12 414 LEU A CA 1
ATOM 3333 C C . LEU A 1 414 ? 29.609 -23.5 -3.053 1 98.12 414 LEU A C 1
ATOM 3335 O O . LEU A 1 414 ? 28.797 -22.672 -3.494 1 98.12 414 LEU A O 1
ATOM 3339 N N . LYS A 1 415 ? 29.656 -23.875 -1.808 1 98.12 415 LYS A N 1
ATOM 3340 C CA . LYS A 1 415 ? 28.797 -23.234 -0.814 1 98.12 415 LYS A CA 1
ATOM 3341 C C . LYS A 1 415 ? 29.094 -21.75 -0.714 1 98.12 415 LYS A C 1
ATOM 3343 O O . LYS A 1 415 ? 28.172 -20.922 -0.666 1 98.12 415 LYS A O 1
ATOM 3348 N N . GLU A 1 416 ? 30.375 -21.422 -0.677 1 98.5 416 GLU A N 1
ATOM 3349 C CA . GLU A 1 416 ? 30.781 -20.031 -0.616 1 98.5 416 GLU A CA 1
ATOM 3350 C C . GLU A 1 416 ? 30.312 -19.266 -1.853 1 98.5 416 GLU A C 1
ATOM 3352 O O . GLU A 1 416 ? 29.828 -18.141 -1.743 1 98.5 416 GLU A O 1
ATOM 3357 N N . LEU A 1 417 ? 30.5 -19.875 -2.977 1 98.62 417 LEU A N 1
ATOM 3358 C CA . LEU A 1 417 ? 30.047 -19.281 -4.23 1 98.62 417 LEU A CA 1
ATOM 3359 C C . LEU A 1 417 ? 28.547 -19.031 -4.203 1 98.62 417 LEU A C 1
ATOM 3361 O O . LEU A 1 417 ? 28.078 -17.953 -4.539 1 98.62 417 LEU A O 1
ATOM 3365 N N . SER A 1 418 ? 27.859 -20.016 -3.752 1 98.44 418 SER A N 1
ATOM 3366 C CA . SER A 1 418 ? 26.391 -19.953 -3.68 1 98.44 418 SER A CA 1
ATOM 3367 C C . SER A 1 418 ? 25.938 -18.875 -2.721 1 98.44 418 SER A C 1
ATOM 3369 O O . SER A 1 418 ? 25.094 -18.047 -3.072 1 98.44 418 SER A O 1
ATOM 3371 N N . ASP A 1 419 ? 26.5 -18.875 -1.573 1 98.56 419 ASP A N 1
ATOM 3372 C CA . ASP A 1 419 ? 26.125 -17.891 -0.558 1 98.56 419 ASP A CA 1
ATOM 3373 C C . ASP A 1 419 ? 26.375 -16.469 -1.046 1 98.56 419 ASP A C 1
ATOM 3375 O O . ASP A 1 419 ? 25.547 -15.578 -0.843 1 98.56 419 ASP A O 1
ATOM 3379 N N . THR A 1 420 ? 27.516 -16.281 -1.686 1 98.81 420 THR A N 1
ATOM 3380 C CA . THR A 1 420 ? 27.891 -14.961 -2.17 1 98.81 420 THR A CA 1
ATOM 3381 C C . THR A 1 420 ? 26.938 -14.5 -3.277 1 98.81 420 THR A C 1
ATOM 3383 O O . THR A 1 420 ? 26.438 -13.375 -3.238 1 98.81 420 THR A O 1
ATOM 3386 N N . MET A 1 421 ? 26.703 -15.359 -4.219 1 98.75 421 MET A N 1
ATOM 3387 C CA . MET A 1 421 ? 25.844 -15 -5.34 1 98.75 421 MET A CA 1
ATOM 3388 C C . MET A 1 421 ? 24.422 -14.688 -4.863 1 98.75 421 MET A C 1
ATOM 3390 O O . MET A 1 421 ? 23.828 -13.703 -5.309 1 98.75 421 MET A O 1
ATOM 3394 N N . ARG A 1 422 ? 23.938 -15.477 -3.971 1 98.38 422 ARG A N 1
ATOM 3395 C CA . ARG A 1 422 ? 22.578 -15.281 -3.477 1 98.38 422 ARG A CA 1
ATOM 3396 C C . ARG A 1 422 ? 22.469 -13.992 -2.67 1 98.38 422 ARG A C 1
ATOM 3398 O O . ARG A 1 422 ? 21.5 -13.234 -2.818 1 98.38 422 ARG A O 1
ATOM 3405 N N . LEU A 1 423 ? 23.422 -13.727 -1.823 1 98.69 423 LEU A N 1
ATOM 3406 C CA . LEU A 1 423 ? 23.453 -12.508 -1.014 1 98.69 423 LEU A CA 1
ATOM 3407 C C . LEU A 1 423 ? 23.375 -11.266 -1.896 1 98.69 423 LEU A C 1
ATOM 3409 O O . LEU A 1 423 ? 22.484 -10.422 -1.705 1 98.69 423 LEU A O 1
ATOM 3413 N N . PHE A 1 424 ? 24.203 -11.195 -2.857 1 98.88 424 PHE A N 1
ATOM 3414 C CA . PHE A 1 424 ? 24.297 -9.969 -3.648 1 98.88 424 PHE A CA 1
ATOM 3415 C C . PHE A 1 424 ? 23.156 -9.883 -4.645 1 98.88 424 PHE A C 1
ATOM 3417 O O . PHE A 1 424 ? 22.609 -8.805 -4.887 1 98.88 424 PHE A O 1
ATOM 3424 N N . THR A 1 425 ? 22.734 -11.031 -5.227 1 98.75 425 THR A N 1
ATOM 3425 C CA . THR A 1 425 ? 21.688 -11.023 -6.25 1 98.75 425 THR A CA 1
ATOM 3426 C C . THR A 1 425 ? 20.328 -10.734 -5.629 1 98.75 425 THR A C 1
ATOM 3428 O O . THR A 1 425 ? 19.609 -9.859 -6.102 1 98.75 425 THR A O 1
ATOM 3431 N N . PHE A 1 426 ? 20.016 -11.438 -4.543 1 98.38 426 PHE A N 1
ATOM 3432 C CA . PHE A 1 426 ? 18.656 -11.398 -4.02 1 98.38 426 PHE A CA 1
ATOM 3433 C C . PHE A 1 426 ? 18.547 -10.391 -2.879 1 98.38 426 PHE A C 1
ATOM 3435 O O . PHE A 1 426 ? 17.656 -9.539 -2.885 1 98.38 426 PHE A O 1
ATOM 3442 N N . ASP A 1 427 ? 19.453 -10.359 -1.953 1 98.44 427 ASP A N 1
ATOM 3443 C CA . ASP A 1 427 ? 19.312 -9.539 -0.75 1 98.44 427 ASP A CA 1
ATOM 3444 C C . ASP A 1 427 ? 19.734 -8.102 -1.014 1 98.44 427 ASP A C 1
ATOM 3446 O O . ASP A 1 427 ? 19.094 -7.16 -0.542 1 98.44 427 ASP A O 1
ATOM 3450 N N . LEU A 1 428 ? 20.812 -7.898 -1.779 1 98.88 428 LEU A N 1
ATOM 3451 C CA . LEU A 1 428 ? 21.391 -6.562 -1.875 1 98.88 428 LEU A CA 1
ATOM 3452 C C . LEU A 1 428 ? 20.938 -5.867 -3.158 1 98.88 428 LEU A C 1
ATOM 3454 O O . LEU A 1 428 ? 20.531 -4.707 -3.131 1 98.88 428 LEU A O 1
ATOM 3458 N N . LEU A 1 429 ? 20.953 -6.629 -4.297 1 98.88 429 LEU A N 1
ATOM 3459 C CA . LEU A 1 429 ? 20.484 -6.031 -5.547 1 98.88 429 LEU A CA 1
ATOM 3460 C C . LEU A 1 429 ? 18.969 -6.098 -5.656 1 98.88 429 LEU A C 1
ATOM 3462 O O . LEU A 1 429 ? 18.375 -5.41 -6.488 1 98.88 429 LEU A O 1
ATOM 3466 N N . GLY A 1 430 ? 18.328 -6.938 -4.867 1 98.62 430 GLY A N 1
ATOM 3467 C CA . GLY A 1 430 ? 16.875 -7 -4.789 1 98.62 430 GLY A CA 1
ATOM 3468 C C . GLY A 1 430 ? 16.234 -7.668 -5.996 1 98.62 430 GLY A C 1
ATOM 3469 O O . GLY A 1 430 ? 15.07 -7.418 -6.305 1 98.62 430 GLY A O 1
ATOM 3470 N N . LEU A 1 431 ? 17.031 -8.469 -6.723 1 98.38 431 LEU A N 1
ATOM 3471 C CA . LEU A 1 431 ? 16.484 -9.195 -7.859 1 98.38 431 LEU A CA 1
ATOM 3472 C C . LEU A 1 431 ? 15.727 -10.43 -7.398 1 98.38 431 LEU A C 1
ATOM 3474 O O . LEU A 1 431 ? 15.938 -10.914 -6.285 1 98.38 431 LEU A O 1
ATOM 3478 N N . LYS A 1 432 ? 14.805 -10.906 -8.203 1 95.5 432 LYS A N 1
ATOM 3479 C CA . LYS A 1 432 ? 14.016 -12.102 -7.949 1 95.5 432 LYS A CA 1
ATOM 3480 C C . LYS A 1 432 ? 13.867 -12.945 -9.211 1 95.5 432 LYS A C 1
ATOM 3482 O O . LYS A 1 432 ? 13.945 -12.422 -10.328 1 95.5 432 LYS A O 1
ATOM 3487 N N . SER A 1 433 ? 13.664 -14.211 -8.969 1 87.25 433 SER A N 1
ATOM 3488 C CA . SER A 1 433 ? 13.344 -15.086 -10.094 1 87.25 433 SER A CA 1
ATOM 3489 C C . SER A 1 433 ? 11.891 -14.914 -10.531 1 87.25 433 SER A C 1
ATOM 3491 O O . SER A 1 433 ? 10.984 -14.883 -9.688 1 87.25 433 SER A O 1
ATOM 3493 N N . GLU A 1 434 ? 11.68 -14.383 -11.625 1 71.38 434 GLU A N 1
ATOM 3494 C CA . GLU A 1 434 ? 10.312 -14.148 -12.086 1 71.38 434 GLU A CA 1
ATOM 3495 C C . GLU A 1 434 ? 9.758 -15.383 -12.797 1 71.38 434 GLU A C 1
ATOM 3497 O O . GLU A 1 434 ? 8.719 -15.305 -13.453 1 71.38 434 GLU A O 1
ATOM 3502 N N . LYS A 1 435 ? 10.438 -16.484 -13 1 57.09 435 LYS A N 1
ATOM 3503 C CA . LYS A 1 435 ? 9.945 -17.656 -13.727 1 57.09 435 LYS A CA 1
ATOM 3504 C C . LYS A 1 435 ? 8.461 -17.875 -13.484 1 57.09 435 LYS A C 1
ATOM 3506 O O . LYS A 1 435 ? 7.734 -18.312 -14.375 1 57.09 435 LYS A O 1
ATOM 3511 N N . GLY A 1 436 ? 7.91 -17.391 -12.25 1 50.25 436 GLY A N 1
ATOM 3512 C CA . GLY A 1 436 ? 6.551 -17.719 -11.859 1 50.25 436 GLY A CA 1
ATOM 3513 C C . GLY A 1 436 ? 5.512 -16.781 -12.43 1 50.25 436 GLY A C 1
ATOM 3514 O O . GLY A 1 436 ? 4.324 -16.891 -12.117 1 50.25 436 GLY A O 1
ATOM 3515 N N . ALA A 1 437 ? 5.895 -15.82 -13.078 1 47.78 437 ALA A N 1
ATOM 3516 C CA . ALA A 1 437 ? 4.91 -14.789 -13.383 1 47.78 437 ALA A CA 1
ATOM 3517 C C . ALA A 1 437 ? 3.861 -15.297 -14.367 1 47.78 437 ALA A C 1
ATOM 3519 O O . ALA A 1 437 ? 2.701 -14.883 -14.312 1 47.78 437 ALA A O 1
ATOM 3520 N N . ASN A 1 438 ? 4.305 -16.078 -15.375 1 51.47 438 ASN A N 1
ATOM 3521 C CA . ASN A 1 438 ? 3.248 -16.531 -16.266 1 51.47 438 ASN A CA 1
ATOM 3522 C C . ASN A 1 438 ? 2.855 -17.984 -15.984 1 51.47 438 ASN A C 1
ATOM 3524 O O . ASN A 1 438 ? 3.047 -18.859 -16.828 1 51.47 438 ASN A O 1
ATOM 3528 N N . ASN A 1 439 ? 2.5 -18.188 -14.727 1 55.84 439 ASN A N 1
ATOM 3529 C CA . ASN A 1 439 ? 2.131 -19.484 -14.164 1 55.84 439 ASN A CA 1
ATOM 3530 C C . ASN A 1 439 ? 1.128 -20.219 -15.055 1 55.84 439 ASN A C 1
ATOM 3532 O O . ASN A 1 439 ? 1.238 -21.422 -15.266 1 55.84 439 ASN A O 1
ATOM 3536 N N . ASP A 1 440 ? 0.334 -19.375 -15.648 1 55.47 440 ASP A N 1
ATOM 3537 C CA . ASP A 1 440 ? -0.715 -20.016 -16.438 1 55.47 440 ASP A CA 1
ATOM 3538 C C . ASP A 1 440 ? -0.139 -20.656 -17.688 1 55.47 440 ASP A C 1
ATOM 3540 O O . ASP A 1 440 ? -0.471 -21.797 -18.016 1 55.47 440 ASP A O 1
ATOM 3544 N N . ALA A 1 441 ? 0.716 -19.922 -18.359 1 58.38 441 ALA A N 1
ATOM 3545 C CA . ALA A 1 441 ? 1.296 -20.453 -19.578 1 58.38 441 ALA A CA 1
ATOM 3546 C C . ALA A 1 441 ? 2.184 -21.656 -19.281 1 58.38 441 ALA A C 1
ATOM 3548 O O . ALA A 1 441 ? 2.186 -22.641 -20.031 1 58.38 441 ALA A O 1
ATOM 3549 N N . ARG A 1 442 ? 2.77 -21.516 -18.156 1 62.78 442 ARG A N 1
ATOM 3550 C CA . ARG A 1 442 ? 3.648 -22.625 -17.797 1 62.78 442 ARG A CA 1
ATOM 3551 C C . ARG A 1 442 ? 2.844 -23.859 -17.422 1 62.78 442 ARG A C 1
ATOM 3553 O O . ARG A 1 442 ? 3.182 -24.984 -17.828 1 62.78 442 ARG A O 1
ATOM 3560 N N . GLU A 1 443 ? 1.815 -23.578 -16.75 1 63.34 443 GLU A N 1
ATOM 3561 C CA . GLU A 1 443 ? 0.97 -24.719 -16.375 1 63.34 443 GLU A CA 1
ATOM 3562 C C . GLU A 1 443 ? 0.322 -25.344 -17.594 1 63.34 443 GLU A C 1
ATOM 3564 O O . GLU A 1 443 ? 0.163 -26.578 -17.656 1 63.34 443 GLU A O 1
ATOM 3569 N N . GLU A 1 444 ? 0.041 -24.453 -18.547 1 66.56 444 GLU A N 1
ATOM 3570 C CA . GLU A 1 444 ? -0.5 -24.984 -19.781 1 66.56 444 GLU A CA 1
ATOM 3571 C C . GLU A 1 444 ? 0.521 -25.875 -20.5 1 66.56 444 GLU A C 1
ATOM 3573 O O . GLU A 1 444 ? 0.175 -26.938 -21.016 1 66.56 444 GLU A O 1
ATOM 3578 N N . ALA A 1 445 ? 1.714 -25.375 -20.484 1 67.06 445 ALA A N 1
ATOM 3579 C CA . ALA A 1 445 ? 2.779 -26.172 -21.109 1 67.06 445 ALA A CA 1
ATOM 3580 C C . ALA A 1 445 ? 2.98 -27.484 -20.375 1 67.06 445 ALA A C 1
ATOM 3582 O O . ALA A 1 445 ? 3.059 -28.547 -21.016 1 67.06 445 ALA A O 1
ATOM 3583 N N . TYR A 1 446 ? 2.928 -27.422 -19.078 1 72.19 446 TYR A N 1
ATOM 3584 C CA . TYR A 1 446 ? 3.064 -28.625 -18.266 1 72.19 446 TYR A CA 1
ATOM 3585 C C . TYR A 1 446 ? 1.87 -29.547 -18.453 1 72.19 446 TYR A C 1
ATOM 3587 O O . TYR A 1 446 ? 2.025 -30.766 -18.5 1 72.19 446 TYR A O 1
ATOM 3595 N N . GLY A 1 447 ? 0.774 -28.906 -18.625 1 75 447 GLY A N 1
ATOM 3596 C CA . GLY A 1 447 ? -0.426 -29.688 -18.859 1 75 447 GLY A CA 1
ATOM 3597 C C . GLY A 1 447 ? -0.361 -30.5 -20.156 1 75 447 GLY A C 1
ATOM 3598 O O . GLY A 1 447 ? -0.793 -31.641 -20.188 1 75 447 GLY A O 1
ATOM 3599 N N . LYS A 1 448 ? 0.208 -29.922 -21.156 1 76.31 448 LYS A N 1
ATOM 3600 C CA . LYS A 1 448 ? 0.368 -30.609 -22.438 1 76.31 448 LYS A CA 1
ATOM 3601 C C . LYS A 1 448 ? 1.253 -31.844 -22.281 1 76.31 448 LYS A C 1
ATOM 3603 O O . LYS A 1 448 ? 1.032 -32.875 -22.938 1 76.31 448 LYS A O 1
ATOM 3608 N N . VAL A 1 449 ? 2.16 -31.688 -21.391 1 79.44 449 VAL A N 1
ATOM 3609 C CA . VAL A 1 449 ? 3.041 -32.812 -21.125 1 79.44 449 VAL A CA 1
ATOM 3610 C C . VAL A 1 449 ? 2.26 -33.938 -20.438 1 79.44 449 VAL A C 1
ATOM 3612 O O . VAL A 1 449 ? 2.438 -35.125 -20.734 1 79.44 449 VAL A O 1
ATOM 3615 N N . VAL A 1 450 ? 1.407 -33.531 -19.578 1 80.88 450 VAL A N 1
ATOM 3616 C CA . VAL A 1 450 ? 0.584 -34.5 -18.891 1 80.88 450 VAL A CA 1
ATOM 3617 C C . VAL A 1 450 ? -0.333 -35.219 -19.891 1 80.88 450 VAL A C 1
ATOM 3619 O O . VAL A 1 450 ? -0.464 -36.438 -19.875 1 80.88 450 VAL A O 1
ATOM 3622 N N . ASP A 1 451 ? -0.863 -34.469 -20.781 1 81.44 451 ASP A N 1
ATOM 3623 C CA . ASP A 1 451 ? -1.707 -35.031 -21.828 1 81.44 451 ASP A CA 1
ATOM 3624 C C . ASP A 1 451 ? -0.926 -36.031 -22.688 1 81.44 451 ASP A C 1
ATOM 3626 O O . ASP A 1 451 ? -1.446 -37.094 -23.047 1 81.44 451 ASP A O 1
ATOM 3630 N N . MET A 1 452 ? 0.236 -35.656 -22.984 1 80.88 452 MET A N 1
ATOM 3631 C CA . MET A 1 452 ? 1.099 -36.531 -23.781 1 80.88 452 MET A CA 1
ATOM 3632 C C . MET A 1 452 ? 1.335 -37.844 -23.062 1 80.88 452 MET A C 1
ATOM 3634 O O . MET A 1 452 ? 1.271 -38.938 -23.688 1 80.88 452 MET A O 1
ATOM 3638 N N . VAL A 1 453 ? 1.55 -37.719 -21.766 1 84.19 453 VAL A N 1
ATOM 3639 C CA . VAL A 1 453 ? 1.803 -38.938 -20.969 1 84.19 453 VAL A CA 1
ATOM 3640 C C . VAL A 1 453 ? 0.552 -39.812 -20.938 1 84.19 453 VAL A C 1
ATOM 3642 O O . VAL A 1 453 ? 0.644 -41.031 -21.031 1 84.19 453 VAL A O 1
ATOM 3645 N N . LEU A 1 454 ? -0.51 -39.219 -20.906 1 84.75 454 LEU A N 1
ATOM 3646 C CA . LEU A 1 454 ? -1.765 -39.938 -20.891 1 84.75 454 LEU A CA 1
ATOM 3647 C C . LEU A 1 454 ? -2.029 -40.625 -22.234 1 84.75 454 LEU A C 1
ATOM 3649 O O . LEU A 1 454 ? -2.549 -41.719 -22.281 1 84.75 454 LEU A O 1
ATOM 3653 N N . ASN A 1 455 ? -1.675 -39.969 -23.297 1 83.88 455 ASN A N 1
ATOM 3654 C CA . ASN A 1 455 ? -1.769 -40.594 -24.625 1 83.88 455 ASN A CA 1
ATOM 3655 C C . ASN A 1 455 ? -0.834 -41.781 -24.75 1 83.88 455 ASN A C 1
ATOM 3657 O O . ASN A 1 455 ? -1.2 -42.812 -25.359 1 83.88 455 ASN A O 1
ATOM 3661 N N . LEU A 1 456 ? 0.325 -41.656 -24.203 1 83.06 456 LEU A N 1
ATOM 3662 C CA . LEU A 1 456 ? 1.275 -42.75 -24.219 1 83.06 456 LEU A CA 1
ATOM 3663 C C . LEU A 1 456 ? 0.748 -43.938 -23.391 1 83.06 456 LEU A C 1
ATOM 3665 O O . LEU A 1 456 ? 0.945 -45.094 -23.766 1 83.06 456 LEU A O 1
ATOM 3669 N N . ARG A 1 457 ? 0.081 -43.562 -22.359 1 85.62 457 ARG A N 1
ATOM 3670 C CA . ARG A 1 457 ? -0.537 -44.594 -21.547 1 85.62 457 ARG A CA 1
ATOM 3671 C C . ARG A 1 457 ? -1.642 -45.312 -22.328 1 85.62 457 ARG A C 1
ATOM 3673 O O . ARG A 1 457 ? -1.731 -46.531 -22.297 1 85.62 457 ARG A O 1
ATOM 3680 N N . ALA A 1 458 ? -2.436 -44.594 -22.953 1 84.56 458 ALA A N 1
ATOM 3681 C CA . ALA A 1 458 ? -3.506 -45.156 -23.781 1 84.56 458 ALA A CA 1
ATOM 3682 C C . ALA A 1 458 ? -2.939 -46.062 -24.859 1 84.56 458 ALA A C 1
ATOM 3684 O O . ALA A 1 458 ? -3.49 -47.125 -25.141 1 84.56 458 ALA A O 1
ATOM 3685 N N . LYS A 1 459 ? -1.892 -45.625 -25.453 1 82.69 459 LYS A N 1
ATOM 3686 C CA . LYS A 1 459 ? -1.225 -46.406 -26.469 1 82.69 459 LYS A CA 1
ATOM 3687 C C . LYS A 1 459 ? -0.668 -47.719 -25.875 1 82.69 459 LYS A C 1
ATOM 3689 O O . LYS A 1 459 ? -0.791 -48.781 -26.469 1 82.69 459 LYS A O 1
ATOM 3694 N N . ALA A 1 460 ? -0.082 -47.562 -24.766 1 84.81 460 ALA A N 1
ATOM 3695 C CA . ALA A 1 460 ? 0.441 -48.75 -24.078 1 84.81 460 ALA A CA 1
ATOM 3696 C C . ALA A 1 460 ? -0.672 -49.75 -23.781 1 84.81 460 ALA A C 1
ATOM 3698 O O . ALA A 1 460 ? -0.494 -50.969 -23.953 1 84.81 460 ALA A O 1
ATOM 3699 N N . LYS A 1 461 ? -1.781 -49.281 -23.391 1 85.62 461 LYS A N 1
ATOM 3700 C CA . LYS A 1 461 ? -2.936 -50.125 -23.125 1 85.62 461 LYS A CA 1
ATOM 3701 C C . LYS A 1 461 ? -3.42 -50.812 -24.391 1 85.62 461 LYS A C 1
ATOM 3703 O O . LYS A 1 461 ? -3.723 -52 -24.391 1 85.62 461 LYS A O 1
ATOM 3708 N N . ALA A 1 462 ? -3.404 -50.094 -25.391 1 86.94 462 ALA A N 1
ATOM 3709 C CA . ALA A 1 462 ? -3.834 -50.625 -26.672 1 86.94 462 ALA A CA 1
ATOM 3710 C C . ALA A 1 46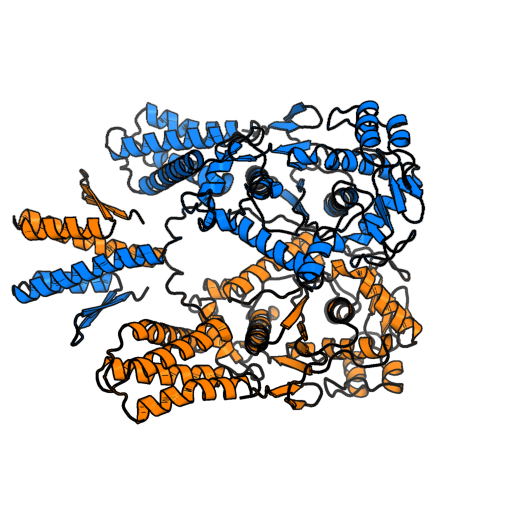2 ? -2.879 -51.719 -27.172 1 86.94 462 ALA A C 1
ATOM 3712 O O . ALA A 1 462 ? -3.305 -52.688 -27.797 1 86.94 462 ALA A O 1
ATOM 3713 N N . ASP A 1 463 ? -1.638 -51.562 -26.859 1 86.81 463 ASP A N 1
ATOM 3714 C CA . ASP A 1 463 ? -0.604 -52.5 -27.266 1 86.81 463 ASP A CA 1
ATOM 3715 C C . ASP A 1 463 ? -0.456 -53.625 -26.25 1 86.81 463 ASP A C 1
ATOM 3717 O O . ASP A 1 463 ? 0.484 -54.406 -26.312 1 86.81 463 ASP A O 1
ATOM 3721 N N . LYS A 1 464 ? -1.369 -53.594 -25.219 1 87.06 464 LYS A N 1
ATOM 3722 C CA . LYS A 1 464 ? -1.412 -54.594 -24.156 1 87.06 464 LYS A CA 1
ATOM 3723 C C . LYS A 1 464 ? -0.116 -54.594 -23.344 1 87.06 464 LYS A C 1
ATOM 3725 O O . LYS A 1 464 ? 0.32 -55.625 -22.859 1 87.06 464 LYS A O 1
ATOM 3730 N N . ASP A 1 465 ? 0.614 -53.5 -23.391 1 86.69 465 ASP A N 1
ATOM 3731 C CA . ASP A 1 465 ? 1.763 -53.281 -22.516 1 86.69 465 ASP A CA 1
ATOM 3732 C C . ASP A 1 465 ? 1.324 -52.719 -21.156 1 86.69 465 ASP A C 1
ATOM 3734 O O . ASP A 1 465 ? 1.516 -51.562 -20.859 1 86.69 465 ASP A O 1
ATOM 3738 N N . TRP A 1 466 ? 0.845 -53.594 -20.328 1 88.12 466 TRP A N 1
ATOM 3739 C CA . TRP A 1 466 ? 0.234 -53.219 -19.047 1 88.12 466 TRP A CA 1
ATOM 3740 C C . TRP A 1 466 ? 1.282 -52.719 -18.078 1 88.12 466 TRP A C 1
ATOM 3742 O O . TRP A 1 466 ? 0.981 -51.875 -17.219 1 88.12 466 TRP A O 1
ATOM 3752 N N . ALA A 1 467 ? 2.457 -53.125 -18.266 1 85.44 467 ALA A N 1
ATOM 3753 C CA . ALA A 1 467 ? 3.533 -52.688 -17.375 1 85.44 467 ALA A CA 1
ATOM 3754 C C . ALA A 1 467 ? 3.781 -51.188 -17.516 1 85.44 467 ALA A C 1
ATOM 3756 O O . ALA A 1 467 ? 3.84 -50.469 -16.516 1 85.44 467 ALA A O 1
ATOM 3757 N N . THR A 1 468 ? 3.887 -50.781 -18.703 1 85.94 468 THR A N 1
ATOM 3758 C CA . THR A 1 468 ? 4.117 -49.375 -18.969 1 85.94 468 THR A CA 1
ATOM 3759 C C . THR A 1 468 ? 2.912 -48.531 -18.547 1 85.94 468 THR A C 1
ATOM 3761 O O . THR A 1 468 ? 3.064 -47.469 -17.984 1 85.94 468 THR A O 1
ATOM 3764 N N . SER A 1 469 ? 1.755 -49 -18.797 1 87 469 SER A N 1
ATOM 3765 C CA . SER A 1 469 ? 0.52 -48.312 -18.438 1 87 469 SER A CA 1
ATOM 3766 C C . SER A 1 469 ? 0.417 -48.094 -16.922 1 87 469 SER A C 1
ATOM 3768 O O . SER A 1 469 ? 0.124 -47 -16.453 1 87 469 SER A O 1
ATOM 3770 N N . ASP A 1 470 ? 0.708 -49.125 -16.266 1 86.62 470 ASP A N 1
ATOM 3771 C CA . ASP A 1 470 ? 0.653 -49.062 -14.805 1 86.62 470 ASP A CA 1
ATOM 3772 C C . ASP A 1 470 ? 1.735 -48.156 -14.258 1 86.62 470 ASP A C 1
ATOM 3774 O O . ASP A 1 470 ? 1.504 -47.438 -13.289 1 86.62 470 ASP A O 1
ATOM 3778 N N . GLN A 1 471 ? 2.854 -48.219 -14.852 1 84.25 471 GLN A N 1
ATOM 3779 C CA . GLN A 1 471 ? 3.953 -47.344 -14.438 1 84.25 471 GLN A CA 1
ATOM 3780 C C . GLN A 1 471 ? 3.57 -45.875 -14.57 1 84.25 471 GLN A C 1
ATOM 3782 O O . GLN A 1 471 ? 3.859 -45.062 -13.68 1 84.25 471 GLN A O 1
ATOM 3787 N N . ILE A 1 472 ? 2.98 -45.531 -15.648 1 87.25 472 ILE A N 1
ATOM 3788 C CA . ILE A 1 472 ? 2.559 -44.156 -15.898 1 87.25 472 ILE A CA 1
ATOM 3789 C C . ILE A 1 472 ? 1.506 -43.75 -14.875 1 87.25 472 ILE A C 1
ATOM 3791 O O . ILE A 1 472 ? 1.599 -42.688 -14.273 1 87.25 472 ILE A O 1
ATOM 3795 N N . ARG A 1 473 ? 0.556 -44.562 -14.656 1 84.06 473 ARG A N 1
ATOM 3796 C CA . ARG A 1 473 ? -0.511 -44.312 -13.703 1 84.06 473 ARG A CA 1
ATOM 3797 C C . ARG A 1 473 ? 0.055 -44.062 -12.305 1 84.06 473 ARG A C 1
ATOM 3799 O O . ARG A 1 473 ? -0.313 -43.094 -11.641 1 84.06 473 ARG A O 1
ATOM 3806 N N . ASP A 1 474 ? 0.918 -44.906 -11.914 1 83.44 474 ASP A N 1
ATOM 3807 C CA . ASP A 1 474 ? 1.5 -44.812 -10.578 1 83.44 474 ASP A CA 1
ATOM 3808 C C . ASP A 1 474 ? 2.371 -43.562 -10.438 1 83.44 474 ASP A C 1
ATOM 3810 O O . ASP A 1 474 ? 2.348 -42.906 -9.406 1 83.44 474 ASP A O 1
ATOM 3814 N N . ALA A 1 475 ? 3.076 -43.312 -11.508 1 80.69 475 ALA A N 1
ATOM 3815 C CA . ALA A 1 475 ? 3.953 -42.156 -11.484 1 80.69 475 ALA A CA 1
ATOM 3816 C C . ALA A 1 475 ? 3.143 -40.875 -11.406 1 80.69 475 ALA A C 1
ATOM 3818 O O . ALA A 1 475 ? 3.514 -39.938 -10.68 1 80.69 475 ALA A O 1
ATOM 3819 N N . LEU A 1 476 ? 2.09 -40.75 -12.125 1 86 476 LEU A N 1
ATOM 3820 C CA . LEU A 1 476 ? 1.213 -39.594 -12.086 1 86 476 LEU A CA 1
ATOM 3821 C C . LEU A 1 476 ? 0.577 -39.438 -10.711 1 86 476 LEU A C 1
ATOM 3823 O O . LEU A 1 476 ? 0.512 -38.312 -10.18 1 86 476 LEU A O 1
ATOM 3827 N N . ALA A 1 477 ? 0.202 -40.469 -10.148 1 81.12 477 ALA A N 1
ATOM 3828 C CA . ALA A 1 477 ? -0.391 -40.438 -8.812 1 81.12 477 ALA A CA 1
ATOM 3829 C C . ALA A 1 477 ? 0.621 -39.969 -7.773 1 81.12 477 ALA A C 1
ATOM 3831 O O . ALA A 1 477 ? 0.286 -39.188 -6.887 1 81.12 477 ALA A O 1
ATOM 3832 N N . GLU A 1 478 ? 1.761 -40.5 -7.938 1 78 478 GLU A N 1
ATOM 3833 C CA . GLU A 1 478 ? 2.832 -40.125 -7.02 1 78 478 GLU A CA 1
ATOM 3834 C C . GLU A 1 478 ? 3.152 -38.656 -7.125 1 78 478 GLU A C 1
ATOM 3836 O O . GLU A 1 478 ? 3.516 -38 -6.133 1 78 478 GLU A O 1
ATOM 3841 N N . ALA A 1 479 ? 2.973 -38.188 -8.344 1 76.69 479 ALA A N 1
ATOM 3842 C CA . ALA A 1 479 ? 3.244 -36.75 -8.578 1 76.69 479 ALA A CA 1
ATOM 3843 C C . ALA A 1 479 ? 2.053 -35.906 -8.172 1 76.69 479 ALA A C 1
ATOM 3845 O O . ALA A 1 479 ? 2.113 -34.656 -8.242 1 76.69 479 ALA A O 1
ATOM 3846 N N . GLY A 1 480 ? 0.927 -36.5 -7.707 1 75.75 480 GLY A N 1
ATOM 3847 C CA . GLY A 1 480 ? -0.208 -35.75 -7.172 1 75.75 480 GLY A CA 1
ATOM 3848 C C . GLY A 1 480 ? -1.315 -35.531 -8.188 1 75.75 480 GLY A C 1
ATOM 3849 O O . GLY A 1 480 ? -2.199 -34.719 -7.98 1 75.75 480 GLY A O 1
ATOM 3850 N N . PHE A 1 481 ? -1.147 -36.25 -9.352 1 81 481 PHE A N 1
ATOM 3851 C CA . PHE A 1 481 ? -2.17 -36.125 -10.383 1 81 481 PHE A CA 1
ATOM 3852 C C . PHE A 1 481 ? -3.26 -37.156 -10.203 1 81 481 PHE A C 1
ATOM 3854 O O . PHE A 1 481 ? -2.967 -38.344 -9.938 1 81 481 PHE A O 1
ATOM 3861 N N . GLU A 1 482 ? -4.473 -36.688 -10.188 1 80.06 482 GLU A N 1
ATOM 3862 C CA . GLU A 1 482 ? -5.625 -37.594 -10.25 1 80.06 482 GLU A CA 1
ATOM 3863 C C . GLU A 1 482 ? -6.145 -37.719 -11.68 1 80.06 482 GLU A C 1
ATOM 3865 O O . GLU A 1 482 ? -6.48 -36.719 -12.312 1 80.06 482 GLU A O 1
ATOM 3870 N N . VAL A 1 483 ? -6.113 -39 -12.148 1 79.88 483 VAL A N 1
ATOM 3871 C CA . VAL A 1 483 ? -6.543 -39.25 -13.516 1 79.88 483 VAL A CA 1
ATOM 3872 C C . VAL A 1 483 ? -7.918 -39.938 -13.508 1 79.88 483 VAL A C 1
ATOM 3874 O O . VAL A 1 483 ? -8.164 -40.844 -12.719 1 79.88 483 VAL A O 1
ATOM 3877 N N . LYS A 1 484 ? -8.781 -39.312 -14.242 1 75.88 484 LYS A N 1
ATOM 3878 C CA . LYS A 1 484 ? -10.133 -39.875 -14.359 1 75.88 484 LYS A CA 1
ATOM 3879 C C . LYS A 1 484 ? -10.453 -40.219 -15.812 1 75.88 484 LYS A C 1
ATOM 3881 O O . LYS A 1 484 ? -10.297 -39.406 -16.703 1 75.88 484 LYS A O 1
ATOM 3886 N N . ASP A 1 485 ? -10.844 -41.438 -15.969 1 71.12 485 ASP A N 1
ATOM 3887 C CA . ASP A 1 485 ? -11.305 -41.906 -17.281 1 71.12 485 ASP A CA 1
ATOM 3888 C C . ASP A 1 485 ? -12.766 -41.5 -17.516 1 71.12 485 ASP A C 1
ATOM 3890 O O . ASP A 1 485 ? -13.625 -41.781 -16.688 1 71.12 485 ASP A O 1
ATOM 3894 N N . THR A 1 486 ? -13.008 -40.656 -18.484 1 66.5 486 THR A N 1
ATOM 3895 C CA . THR A 1 486 ? -14.367 -40.25 -18.828 1 66.5 486 THR A CA 1
ATOM 3896 C C . THR A 1 486 ? -14.758 -40.781 -20.203 1 66.5 486 THR A C 1
ATOM 3898 O O . THR A 1 486 ? -13.93 -41.344 -20.922 1 66.5 486 THR A O 1
ATOM 3901 N N . LYS A 1 487 ? -16 -40.781 -20.578 1 65.31 487 LYS A N 1
ATOM 3902 C CA . LYS A 1 487 ? -16.469 -41.219 -21.875 1 65.31 487 LYS A CA 1
ATOM 3903 C C . LYS A 1 487 ? -15.797 -40.469 -23.016 1 65.31 487 LYS A C 1
ATOM 3905 O O . LYS A 1 487 ? -15.625 -40.969 -24.109 1 65.31 487 LYS A O 1
ATOM 3910 N N . ASP A 1 488 ? -15.414 -39.25 -22.672 1 62.97 488 ASP A N 1
ATOM 3911 C CA . ASP A 1 488 ? -14.852 -38.344 -23.688 1 62.97 488 ASP A CA 1
ATOM 3912 C C . ASP A 1 488 ? -13.32 -38.375 -23.641 1 62.97 488 ASP A C 1
ATOM 3914 O O . ASP A 1 488 ? -12.672 -37.531 -24.297 1 62.97 488 ASP A O 1
ATOM 3918 N N . GLY A 1 489 ? -12.867 -39.25 -22.812 1 66.81 489 GLY A N 1
ATOM 3919 C CA . GLY A 1 489 ? -11.414 -39.344 -22.719 1 66.81 489 GLY A CA 1
ATOM 3920 C C . GLY A 1 489 ? -10.906 -39.25 -21.297 1 66.81 489 GLY A C 1
ATOM 3921 O O . GLY A 1 489 ? -11.672 -39.406 -20.344 1 66.81 489 GLY A O 1
ATOM 3922 N N . VAL A 1 490 ? -9.602 -39.125 -21.109 1 73.06 490 VAL A N 1
ATOM 3923 C CA . VAL A 1 490 ? -8.969 -39.125 -19.797 1 73.06 490 VAL A CA 1
ATOM 3924 C C . VAL A 1 490 ? -8.766 -37.688 -19.312 1 73.06 490 VAL A C 1
ATOM 3926 O O . VAL A 1 490 ? -8.336 -36.844 -20.078 1 73.06 490 VAL A O 1
ATOM 3929 N N . THR A 1 491 ? -9.227 -37.344 -18.219 1 73.69 491 THR A N 1
ATOM 3930 C CA . THR A 1 491 ? -9.008 -36.031 -17.594 1 73.69 491 THR A CA 1
ATOM 3931 C C . THR A 1 491 ? -8.117 -36.156 -16.359 1 73.69 491 THR A C 1
ATOM 3933 O O . THR A 1 491 ? -7.953 -37.25 -15.82 1 73.69 491 THR A O 1
ATOM 3936 N N . TRP A 1 492 ? -7.348 -35.125 -16.109 1 76.62 492 TRP A N 1
ATOM 3937 C CA . TRP A 1 492 ? -6.496 -35.188 -14.922 1 76.62 492 TRP A CA 1
ATOM 3938 C C . TRP A 1 492 ? -6.637 -33.906 -14.102 1 76.62 492 TRP A C 1
ATOM 3940 O O . TRP A 1 492 ? -7.133 -32.875 -14.602 1 76.62 492 TRP A O 1
ATOM 3950 N N . LYS A 1 493 ? -6.426 -34.031 -12.797 1 75.81 493 LYS A N 1
ATOM 3951 C CA . LYS A 1 493 ? -6.355 -32.906 -11.859 1 75.81 493 LYS A CA 1
ATOM 3952 C C . LYS A 1 493 ? -5.133 -33.031 -10.953 1 75.81 493 LYS A C 1
ATOM 3954 O O . LYS A 1 493 ? -4.75 -34.125 -10.562 1 75.81 493 LYS A O 1
ATOM 3959 N N . LEU A 1 494 ? -4.398 -31.875 -10.797 1 71.81 494 LEU A N 1
ATOM 3960 C CA . LEU A 1 494 ? -3.297 -31.844 -9.836 1 71.81 494 LEU A CA 1
ATOM 3961 C C . LEU A 1 494 ? -3.787 -31.438 -8.453 1 71.81 494 LEU A C 1
ATOM 3963 O O . LEU A 1 494 ? -4.363 -30.359 -8.289 1 71.81 494 LEU A O 1
ATOM 3967 N N . ASN A 1 495 ? -3.672 -32.312 -7.484 1 60.41 495 ASN A N 1
ATOM 3968 C CA . ASN A 1 495 ? -4.137 -32.094 -6.121 1 60.41 495 ASN A CA 1
ATOM 3969 C C . ASN A 1 495 ? -3.156 -31.219 -5.336 1 60.41 495 ASN A C 1
ATOM 3971 O O . ASN A 1 495 ? -2.6 -31.656 -4.328 1 60.41 495 ASN A O 1
ATOM 3975 N N . LYS A 1 496 ? -2.33 -30.312 -6.047 1 60.16 496 LYS A N 1
ATOM 3976 C CA . LYS A 1 496 ? -1.413 -29.484 -5.277 1 60.16 496 LYS A CA 1
ATOM 3977 C C . LYS A 1 496 ? -1.711 -28 -5.496 1 60.16 496 LYS A C 1
ATOM 3979 O O . LYS A 1 496 ? -2.207 -27.609 -6.555 1 60.16 496 LYS A O 1
ATOM 3984 N N . MET B 1 1 ? -34.938 -4.246 -14.211 1 41.22 1 MET B N 1
ATOM 3985 C CA . MET B 1 1 ? -35.75 -4.168 -13.008 1 41.22 1 MET B CA 1
ATOM 3986 C C . MET B 1 1 ? -35.094 -3.309 -11.945 1 41.22 1 MET B C 1
ATOM 3988 O O . MET B 1 1 ? -33.844 -3.332 -11.797 1 41.22 1 MET B O 1
ATOM 3992 N N . GLU B 1 2 ? -35.625 -2.215 -11.656 1 51.69 2 GLU B N 1
ATOM 3993 C CA . GLU B 1 2 ? -35.125 -1.275 -10.672 1 51.69 2 GLU B CA 1
ATOM 3994 C C . GLU B 1 2 ? -34.719 -1.992 -9.383 1 51.69 2 GLU B C 1
ATOM 3996 O O . GLU B 1 2 ? -35.5 -2.736 -8.805 1 51.69 2 GLU B O 1
ATOM 4001 N N . GLN B 1 3 ? -33.406 -2.436 -9.258 1 64.19 3 GLN B N 1
ATOM 4002 C CA . GLN B 1 3 ? -32.969 -3.158 -8.07 1 64.19 3 GLN B CA 1
ATOM 4003 C C . GLN B 1 3 ? -33.219 -2.346 -6.805 1 64.19 3 GLN B C 1
ATOM 4005 O O . GLN B 1 3 ? -32.906 -1.153 -6.758 1 64.19 3 GLN B O 1
ATOM 4010 N N . LYS B 1 4 ? -34.188 -2.906 -5.988 1 88.06 4 LYS B N 1
ATOM 4011 C CA . LYS B 1 4 ? -34.469 -2.307 -4.688 1 88.06 4 LYS B CA 1
ATOM 4012 C C . LYS B 1 4 ? -33.531 -2.865 -3.619 1 88.06 4 LYS B C 1
ATOM 4014 O O . LYS B 1 4 ? -33.719 -3.98 -3.133 1 88.06 4 LYS B O 1
ATOM 4019 N N . LEU B 1 5 ? -32.531 -2.135 -3.35 1 97.5 5 LEU B N 1
ATOM 4020 C CA . LEU B 1 5 ? -31.547 -2.533 -2.338 1 97.5 5 LEU B CA 1
ATOM 4021 C C . LEU B 1 5 ? -32.031 -2.186 -0.939 1 97.5 5 LEU B C 1
ATOM 4023 O O . LEU B 1 5 ? -32.406 -1.038 -0.671 1 97.5 5 LEU B O 1
ATOM 4027 N N . LEU B 1 6 ? -32.219 -3.256 -0.141 1 98.44 6 LEU B N 1
ATOM 4028 C CA . LEU B 1 6 ? -32.562 -3.076 1.265 1 98.44 6 LEU B CA 1
ATOM 4029 C C . LEU B 1 6 ? -31.328 -3.193 2.146 1 98.44 6 LEU B C 1
ATOM 4031 O O . LEU B 1 6 ? -30.516 -4.102 1.961 1 98.44 6 LEU B O 1
ATOM 4035 N N . ILE B 1 7 ? -31.188 -2.246 3.082 1 98.19 7 ILE B N 1
ATOM 4036 C CA . ILE B 1 7 ? -30.062 -2.238 4.023 1 98.19 7 ILE B CA 1
ATOM 4037 C C . ILE B 1 7 ? -30.609 -2.178 5.453 1 98.19 7 ILE B C 1
ATOM 4039 O O . ILE B 1 7 ? -31.5 -1.387 5.754 1 98.19 7 ILE B O 1
ATOM 4043 N N . TYR B 1 8 ? -30.125 -3.076 6.266 1 98.62 8 TYR B N 1
ATOM 4044 C CA . TYR B 1 8 ? -30.469 -2.975 7.684 1 98.62 8 TYR B CA 1
ATOM 4045 C C . TYR B 1 8 ? -29.781 -1.769 8.32 1 98.62 8 TYR B C 1
ATOM 4047 O O . TYR B 1 8 ? -28.562 -1.69 8.359 1 98.62 8 TYR B O 1
ATOM 4055 N N . ASN B 1 9 ? -30.562 -0.853 8.844 1 98.56 9 ASN B N 1
ATOM 4056 C CA . ASN B 1 9 ? -30.078 0.347 9.516 1 98.56 9 ASN B CA 1
ATOM 4057 C C . ASN B 1 9 ? -30.047 0.168 11.031 1 98.56 9 ASN B C 1
ATOM 4059 O O . ASN B 1 9 ? -31.094 0.079 11.672 1 98.56 9 ASN B O 1
ATOM 4063 N N . THR B 1 10 ? -28.859 0.117 11.539 1 98.5 10 THR B N 1
ATOM 4064 C CA . THR B 1 10 ? -28.703 -0.083 12.969 1 98.5 10 THR B CA 1
ATOM 4065 C C . THR B 1 10 ? -29.484 0.974 13.75 1 98.5 10 THR B C 1
ATOM 4067 O O . THR B 1 10 ? -30.031 0.688 14.82 1 98.5 10 THR B O 1
ATOM 4070 N N . LEU B 1 11 ? -29.547 2.154 13.227 1 97.88 11 LEU B N 1
ATOM 4071 C CA . LEU B 1 11 ? -30.188 3.285 13.883 1 97.88 11 LEU B CA 1
ATOM 4072 C C . LEU B 1 11 ? -31.688 3.021 14.086 1 97.88 11 LEU B C 1
ATOM 4074 O O . LEU B 1 11 ? -32.219 3.277 15.164 1 97.88 11 LEU B O 1
ATOM 4078 N N . THR B 1 12 ? -32.375 2.465 13.055 1 97.44 12 THR B N 1
ATOM 4079 C CA . THR B 1 12 ? -33.844 2.244 13.102 1 97.44 12 THR B CA 1
ATOM 4080 C C . THR B 1 12 ? -34.156 0.787 13.43 1 97.44 12 THR B C 1
ATOM 4082 O O . THR B 1 12 ? -35.281 0.439 13.703 1 97.44 12 THR B O 1
ATOM 4085 N N . ARG B 1 13 ? -33.188 -0.072 13.312 1 97.5 13 ARG B N 1
ATOM 4086 C CA . ARG B 1 13 ? -33.312 -1.5 13.602 1 97.5 13 ARG B CA 1
ATOM 4087 C C . ARG B 1 13 ? -34.281 -2.178 12.648 1 97.5 13 ARG B C 1
ATOM 4089 O O . ARG B 1 13 ? -35.062 -3.025 13.055 1 97.5 13 ARG B O 1
ATOM 4096 N N . THR B 1 14 ? -34.25 -1.715 11.43 1 97.75 14 THR B N 1
ATOM 4097 C CA . THR B 1 14 ? -35.062 -2.295 10.367 1 97.75 14 THR B CA 1
ATOM 4098 C C . THR B 1 14 ? -34.375 -2.223 9.023 1 97.75 14 THR B C 1
ATOM 4100 O O . THR B 1 14 ? -33.438 -1.428 8.852 1 97.75 14 THR B O 1
ATOM 4103 N N . LYS B 1 15 ? -34.75 -3.094 8.141 1 97.56 15 LYS B N 1
ATOM 4104 C CA . LYS B 1 15 ? -34.312 -2.973 6.762 1 97.56 15 LYS B CA 1
ATOM 4105 C C . LYS B 1 15 ? -35 -1.817 6.047 1 97.56 15 LYS B C 1
ATOM 4107 O O . LYS B 1 15 ? -36.219 -1.69 6.113 1 97.56 15 LYS B O 1
ATOM 4112 N N . GLU B 1 16 ? -34.219 -1.015 5.484 1 97.81 16 GLU B N 1
ATOM 4113 C CA . GLU B 1 16 ? -34.719 0.145 4.766 1 97.81 16 GLU B CA 1
ATOM 4114 C C . GLU B 1 16 ? -34.281 0.125 3.303 1 97.81 16 GLU B C 1
ATOM 4116 O O . GLU B 1 16 ? -33.219 -0.397 2.971 1 97.81 16 GLU B O 1
ATOM 4121 N N . ARG B 1 17 ? -35.219 0.709 2.531 1 97.44 17 ARG B N 1
ATOM 4122 C CA . ARG B 1 17 ? -34.812 0.904 1.142 1 97.44 17 ARG B CA 1
ATOM 4123 C C . ARG B 1 17 ? -33.656 1.9 1.037 1 97.44 17 ARG B C 1
ATOM 4125 O O . ARG B 1 17 ? -33.719 2.977 1.635 1 97.44 17 ARG B O 1
ATOM 4132 N N . PHE B 1 18 ? -32.656 1.571 0.324 1 98.06 18 PHE B N 1
ATOM 4133 C CA . PHE B 1 18 ? -31.5 2.441 0.152 1 98.06 18 PHE B CA 1
ATOM 4134 C C . PHE B 1 18 ? -31.797 3.543 -0.858 1 98.06 18 PHE B C 1
ATOM 4136 O O . PHE B 1 18 ? -32.094 3.262 -2.02 1 98.06 18 PHE B O 1
ATOM 4143 N N . THR B 1 19 ? -31.75 4.711 -0.428 1 97 19 THR B N 1
ATOM 4144 C CA . THR B 1 19 ? -31.938 5.902 -1.251 1 97 19 THR B CA 1
ATOM 4145 C C . THR B 1 19 ? -30.828 6.918 -0.978 1 97 19 THR B C 1
ATOM 4147 O O . THR B 1 19 ? -30.875 7.652 0.012 1 97 19 THR B O 1
ATOM 4150 N N . PRO B 1 20 ? -29.906 6.996 -1.865 1 96.75 20 PRO B N 1
ATOM 4151 C CA . PRO B 1 20 ? -28.828 7.957 -1.634 1 96.75 20 PRO B CA 1
ATOM 4152 C C . PRO B 1 20 ? -29.312 9.406 -1.6 1 96.75 20 PRO B C 1
ATOM 4154 O O . PRO B 1 20 ? -30.297 9.734 -2.254 1 96.75 20 PRO B O 1
ATOM 4157 N N . LEU B 1 21 ? -28.594 10.211 -0.929 1 97 21 LEU B N 1
ATOM 4158 C CA . LEU B 1 21 ? -28.906 11.633 -0.809 1 97 21 LEU B CA 1
ATOM 4159 C C . LEU B 1 21 ? -28.781 12.336 -2.156 1 97 21 LEU B C 1
ATOM 4161 O O . LEU B 1 21 ? -29.578 13.211 -2.479 1 97 21 LEU B O 1
ATOM 4165 N N . HIS B 1 22 ? -27.766 11.922 -2.967 1 95.69 22 HIS B N 1
ATOM 4166 C CA . HIS B 1 22 ? -27.453 12.586 -4.227 1 95.69 22 HIS B CA 1
ATOM 4167 C C . HIS B 1 22 ? -27.188 11.562 -5.332 1 95.69 22 HIS B C 1
ATOM 4169 O O . HIS B 1 22 ? -26.156 11.633 -6.008 1 95.69 22 HIS B O 1
ATOM 4175 N N . ALA B 1 23 ? -28.125 10.742 -5.605 1 93.81 23 ALA B N 1
ATOM 4176 C CA . ALA B 1 23 ? -27.953 9.734 -6.645 1 93.81 23 ALA B CA 1
ATOM 4177 C C . ALA B 1 23 ? -27.469 10.359 -7.945 1 93.81 23 ALA B C 1
ATOM 4179 O O . ALA B 1 23 ? -27.922 11.445 -8.328 1 93.81 23 ALA B O 1
ATOM 4180 N N . PRO B 1 24 ? -26.531 9.82 -8.625 1 96.19 24 PRO B N 1
ATOM 4181 C CA . PRO B 1 24 ? -26.031 8.461 -8.398 1 96.19 24 PRO B CA 1
ATOM 4182 C C . PRO B 1 24 ? -24.828 8.438 -7.457 1 96.19 24 PRO B C 1
ATOM 4184 O O . PRO B 1 24 ? -24.203 7.383 -7.281 1 96.19 24 PRO B O 1
ATOM 4187 N N . ASN B 1 25 ? -24.469 9.609 -6.82 1 96.94 25 ASN B N 1
ATOM 4188 C CA . ASN B 1 25 ? -23.328 9.695 -5.914 1 96.94 25 ASN B CA 1
ATOM 4189 C C . ASN B 1 25 ? -23.656 9.125 -4.539 1 96.94 25 ASN B C 1
ATOM 4191 O O . ASN B 1 25 ? -24.734 9.398 -3.994 1 96.94 25 ASN B O 1
ATOM 4195 N N . VAL B 1 26 ? -22.812 8.273 -3.996 1 98.38 26 VAL B N 1
ATOM 4196 C CA . VAL B 1 26 ? -22.969 7.676 -2.674 1 98.38 26 VAL B CA 1
ATOM 4197 C C . VAL B 1 26 ? -21.734 7.957 -1.832 1 98.38 26 VAL B C 1
ATOM 4199 O O . VAL B 1 26 ? -20.609 7.691 -2.266 1 98.38 26 VAL B O 1
ATOM 4202 N N . GLY B 1 27 ? -21.875 8.578 -0.635 1 98.69 27 GLY B N 1
ATOM 4203 C CA . GLY B 1 27 ? -20.797 8.727 0.338 1 98.69 27 GLY B CA 1
ATOM 4204 C C . GLY B 1 27 ? -20.812 7.645 1.397 1 98.69 27 GLY B C 1
ATOM 4205 O O . GLY B 1 27 ? -21.812 7.441 2.086 1 98.69 27 GLY B O 1
ATOM 4206 N N . MET B 1 28 ? -19.719 6.938 1.496 1 98.75 28 MET B N 1
ATOM 4207 C CA . MET B 1 28 ? -19.594 5.832 2.439 1 98.75 28 MET B CA 1
ATOM 4208 C C . MET B 1 28 ? -18.328 5.984 3.281 1 98.75 28 MET B C 1
ATOM 4210 O O . MET B 1 28 ? -17.25 6.219 2.746 1 98.75 28 MET B O 1
ATOM 4214 N N . TYR B 1 29 ? -18.469 5.953 4.574 1 98.81 29 TYR B N 1
ATOM 4215 C CA . TYR B 1 29 ? -17.359 5.984 5.52 1 98.81 29 TYR B CA 1
ATOM 4216 C C . TYR B 1 29 ? -17.328 4.719 6.371 1 98.81 29 TYR B C 1
ATOM 4218 O O . TYR B 1 29 ? -18.344 4.34 6.961 1 98.81 29 TYR B O 1
ATOM 4226 N N . VAL B 1 30 ? -16.219 4.035 6.395 1 98.75 30 VAL B N 1
ATOM 4227 C CA . VAL B 1 30 ? -16.047 2.859 7.238 1 98.75 30 VAL B CA 1
ATOM 4228 C C . VAL B 1 30 ? -14.82 3.047 8.133 1 98.75 30 VAL B C 1
ATOM 4230 O O . VAL B 1 30 ? -13.75 3.43 7.656 1 98.75 30 VAL B O 1
ATOM 4233 N N . CYS B 1 31 ? -14.984 2.811 9.43 1 97.75 31 CYS B N 1
ATOM 4234 C CA . CYS B 1 31 ? -13.859 2.953 10.344 1 97.75 31 CYS B CA 1
ATOM 4235 C C . CYS B 1 31 ? -12.758 1.954 10.016 1 97.75 31 CYS B C 1
ATOM 4237 O O . CYS B 1 31 ? -13.023 0.759 9.883 1 97.75 31 CYS B O 1
ATOM 4239 N N . GLY B 1 32 ? -11.539 2.455 9.852 1 96 32 GLY B N 1
ATOM 4240 C CA . GLY B 1 32 ? -10.383 1.605 9.609 1 96 32 GLY B CA 1
ATOM 4241 C C . GLY B 1 32 ? -9.672 1.193 10.875 1 96 32 GLY B C 1
ATOM 4242 O O . GLY B 1 32 ? -10.195 1.373 11.977 1 96 32 GLY B O 1
ATOM 4243 N N . PRO B 1 33 ? -8.484 0.621 10.766 1 94.56 33 PRO B N 1
ATOM 4244 C CA . PRO B 1 33 ? -7.777 0.049 11.914 1 94.56 33 PRO B CA 1
ATOM 4245 C C . PRO B 1 33 ? -6.949 1.084 12.672 1 94.56 33 PRO B C 1
ATOM 4247 O O . PRO B 1 33 ? -6.523 2.086 12.094 1 94.56 33 PRO B O 1
ATOM 4250 N N . THR B 1 34 ? -6.809 0.83 13.984 1 92.38 34 THR B N 1
ATOM 4251 C CA . THR B 1 34 ? -5.668 1.412 14.688 1 92.38 34 THR B CA 1
ATOM 4252 C C . THR B 1 34 ? -4.406 0.591 14.445 1 92.38 34 THR B C 1
ATOM 4254 O O . THR B 1 34 ? -4.395 -0.621 14.672 1 92.38 34 THR B O 1
ATOM 4257 N N . VAL B 1 35 ? -3.373 1.171 13.984 1 94.31 35 VAL B N 1
ATOM 4258 C CA . VAL B 1 35 ? -2.246 0.434 13.422 1 94.31 35 VAL B CA 1
ATOM 4259 C C . VAL B 1 35 ? -1.119 0.347 14.453 1 94.31 35 VAL B C 1
ATOM 4261 O O . VAL B 1 35 ? -0.058 0.949 14.273 1 94.31 35 VAL B O 1
ATOM 4264 N N . TYR B 1 36 ? -1.299 -0.518 15.484 1 90.62 36 TYR B N 1
ATOM 4265 C CA . TYR B 1 36 ? -0.281 -0.771 16.5 1 90.62 36 TYR B CA 1
ATOM 4266 C C . TYR B 1 36 ? 0.061 -2.254 16.562 1 90.62 36 TYR B C 1
ATOM 4268 O O . TYR B 1 36 ? 0.898 -2.666 17.375 1 90.62 36 TYR B O 1
ATOM 4276 N N . GLY B 1 37 ? -0.574 -3.016 15.695 1 91.5 37 GLY B N 1
ATOM 4277 C CA . GLY B 1 37 ? -0.355 -4.453 15.672 1 91.5 37 GLY B CA 1
ATOM 4278 C C . GLY B 1 37 ? -0.783 -5.102 14.367 1 91.5 37 GLY B C 1
ATOM 4279 O O . GLY B 1 37 ? -1.394 -4.453 13.523 1 91.5 37 GLY B O 1
ATOM 4280 N N . ASP B 1 38 ? -0.564 -6.387 14.258 1 94.62 38 ASP B N 1
ATOM 4281 C CA . ASP B 1 38 ? -0.863 -7.141 13.047 1 94.62 38 ASP B CA 1
ATOM 4282 C C . ASP B 1 38 ? -2.367 -7.328 12.875 1 94.62 38 ASP B C 1
ATOM 4284 O O . ASP B 1 38 ? -3.092 -7.512 13.852 1 94.62 38 ASP B O 1
ATOM 4288 N N . PRO B 1 39 ? -2.77 -7.281 11.617 1 96.38 39 PRO B N 1
ATOM 4289 C CA . PRO B 1 39 ? -4.195 -7.527 11.375 1 96.38 39 PRO B CA 1
ATOM 4290 C C . PRO B 1 39 ? -4.605 -8.961 11.695 1 96.38 39 PRO B C 1
ATOM 4292 O O . PRO B 1 39 ? -3.801 -9.883 11.555 1 96.38 39 PRO B O 1
ATOM 4295 N N . HIS B 1 40 ? -5.742 -9.125 12.117 1 94.38 40 HIS B N 1
ATOM 4296 C CA . HIS B 1 40 ? -6.328 -10.414 12.492 1 94.38 40 HIS B CA 1
ATOM 4297 C C . HIS B 1 40 ? -7.719 -10.57 11.883 1 94.38 40 HIS B C 1
ATOM 4299 O O . HIS B 1 40 ? -8.164 -9.727 11.109 1 94.38 40 HIS B O 1
ATOM 4305 N N . LEU B 1 41 ? -8.438 -11.602 12.25 1 93.31 41 LEU B N 1
ATOM 4306 C CA . LEU B 1 41 ? -9.719 -11.914 11.648 1 93.31 41 LEU B CA 1
ATOM 4307 C C . LEU B 1 41 ? -10.742 -10.82 11.938 1 93.31 41 LEU B C 1
ATOM 4309 O O . LEU B 1 41 ? -11.617 -10.539 11.109 1 93.31 41 LEU B O 1
ATOM 4313 N N . GLY B 1 42 ? -10.641 -10.219 13.086 1 92.69 42 GLY B N 1
ATOM 4314 C CA . GLY B 1 42 ? -11.516 -9.117 13.445 1 92.69 42 GLY B CA 1
ATOM 4315 C C . GLY B 1 42 ? -11.406 -7.934 12.5 1 92.69 42 GLY B C 1
ATOM 4316 O O . GLY B 1 42 ? -12.359 -7.168 12.344 1 92.69 42 GLY B O 1
ATOM 4317 N N . HIS B 1 43 ? -10.266 -7.734 11.898 1 95 43 HIS B N 1
ATOM 4318 C CA . HIS B 1 43 ? -10.07 -6.703 10.883 1 95 43 HIS B CA 1
ATOM 4319 C C . HIS B 1 43 ? -10.586 -7.164 9.523 1 95 43 HIS B C 1
ATOM 4321 O O . HIS B 1 43 ? -11.086 -6.355 8.734 1 95 43 HIS B O 1
ATOM 4327 N N . ALA B 1 44 ? -10.445 -8.461 9.266 1 96.5 44 ALA B N 1
ATOM 4328 C CA . ALA B 1 44 ? -10.828 -9.016 7.969 1 96.5 44 ALA B CA 1
ATOM 4329 C C . ALA B 1 44 ? -12.336 -8.938 7.762 1 96.5 44 ALA B C 1
ATOM 4331 O O . ALA B 1 44 ? -12.805 -8.656 6.66 1 96.5 44 ALA B O 1
ATOM 4332 N N . ARG B 1 45 ? -13.094 -9.172 8.797 1 96.88 45 ARG B N 1
ATOM 4333 C CA . ARG B 1 45 ? -14.539 -9.289 8.664 1 96.88 45 ARG B CA 1
ATOM 4334 C C . ARG B 1 45 ? -15.156 -7.969 8.211 1 96.88 45 ARG B C 1
ATOM 4336 O O . ARG B 1 45 ? -15.844 -7.914 7.191 1 96.88 45 ARG B O 1
ATOM 4343 N N . PRO B 1 46 ? -14.883 -6.867 8.953 1 97.75 46 PRO B N 1
ATOM 4344 C CA . PRO B 1 46 ? -15.438 -5.617 8.422 1 97.75 46 PRO B CA 1
ATOM 4345 C C . PRO B 1 46 ? -14.875 -5.262 7.043 1 97.75 46 PRO B C 1
ATOM 4347 O O . PRO B 1 46 ? -15.617 -4.766 6.188 1 97.75 46 PRO B O 1
ATOM 4350 N N . ALA B 1 47 ? -13.617 -5.523 6.82 1 98.44 47 ALA B N 1
ATOM 4351 C CA . ALA B 1 47 ? -13.008 -5.195 5.531 1 98.44 47 ALA B CA 1
ATOM 4352 C C . ALA B 1 47 ? -13.719 -5.918 4.391 1 98.44 47 ALA B C 1
ATOM 4354 O O . ALA B 1 47 ? -14.062 -5.305 3.377 1 98.44 47 ALA B O 1
ATOM 4355 N N . ILE B 1 48 ? -13.961 -7.199 4.52 1 98.69 48 ILE B N 1
ATOM 4356 C CA . ILE B 1 48 ? -14.594 -8 3.479 1 98.69 48 ILE B CA 1
ATOM 4357 C C . ILE B 1 48 ? -16.062 -7.605 3.348 1 98.69 48 ILE B C 1
ATOM 4359 O O . ILE B 1 48 ? -16.578 -7.496 2.236 1 98.69 48 ILE B O 1
ATOM 4363 N N . THR B 1 49 ? -16.719 -7.367 4.496 1 98.69 49 THR B N 1
ATOM 4364 C CA . THR B 1 49 ? -18.125 -6.98 4.5 1 98.69 49 THR B CA 1
ATOM 4365 C C . THR B 1 49 ? -18.344 -5.719 3.67 1 98.69 49 THR B C 1
ATOM 4367 O O . THR B 1 49 ? -19.203 -5.688 2.783 1 98.69 49 THR B O 1
ATOM 4370 N N . PHE B 1 50 ? -17.562 -4.785 3.881 1 98.88 50 PHE B N 1
ATOM 4371 C CA . PHE B 1 50 ? -17.812 -3.5 3.236 1 98.88 50 PHE B CA 1
ATOM 4372 C C . PHE B 1 50 ? -17.172 -3.455 1.856 1 98.88 50 PHE B C 1
ATOM 4374 O O . PHE B 1 50 ? -17.5 -2.596 1.038 1 98.88 50 PHE B O 1
ATOM 4381 N N . ASP B 1 51 ? -16.25 -4.398 1.604 1 98.88 51 ASP B N 1
ATOM 4382 C CA . ASP B 1 51 ? -15.828 -4.633 0.229 1 98.88 51 ASP B CA 1
ATOM 4383 C C . ASP B 1 51 ? -16.984 -5.105 -0.638 1 98.88 51 ASP B C 1
ATOM 4385 O O . ASP B 1 51 ? -17.156 -4.652 -1.772 1 98.88 51 ASP B O 1
ATOM 4389 N N . ILE B 1 52 ? -17.812 -6.027 -0.081 1 98.88 52 ILE B N 1
ATOM 4390 C CA . ILE B 1 52 ? -19 -6.52 -0.777 1 98.88 52 ILE B CA 1
ATOM 4391 C C . ILE B 1 52 ? -19.953 -5.359 -1.06 1 98.88 52 ILE B C 1
ATOM 4393 O O . ILE B 1 52 ? -20.469 -5.227 -2.174 1 98.88 52 ILE B O 1
ATOM 4397 N N . LEU B 1 53 ? -20.125 -4.535 -0.061 1 98.88 53 LEU B N 1
ATOM 4398 C CA . LEU B 1 53 ? -21.016 -3.377 -0.212 1 98.88 53 LEU B CA 1
ATOM 4399 C C . LEU B 1 53 ? -20.5 -2.443 -1.303 1 98.88 53 LEU B C 1
ATOM 4401 O O . LEU B 1 53 ? -21.266 -2.016 -2.17 1 98.88 53 LEU B O 1
ATOM 4405 N N . PHE B 1 54 ? -19.25 -2.119 -1.248 1 98.81 54 PHE B N 1
ATOM 4406 C CA . PHE B 1 54 ? -18.609 -1.218 -2.199 1 98.81 54 PHE B CA 1
ATOM 4407 C C . PHE B 1 54 ? -18.734 -1.752 -3.621 1 98.81 54 PHE B C 1
ATOM 4409 O O . PHE B 1 54 ? -19.188 -1.037 -4.52 1 98.81 54 PHE B O 1
ATOM 4416 N N . ARG B 1 55 ? -18.406 -3.027 -3.861 1 98.81 55 ARG B N 1
ATOM 4417 C CA . ARG B 1 55 ? -18.484 -3.672 -5.168 1 98.81 55 ARG B CA 1
ATOM 4418 C C . ARG B 1 55 ? -19.922 -3.656 -5.691 1 98.81 55 ARG B C 1
ATOM 4420 O O . ARG B 1 55 ? -20.156 -3.352 -6.859 1 98.81 55 ARG B O 1
ATOM 4427 N N . TYR B 1 56 ? -20.828 -3.998 -4.82 1 98.81 56 TYR B N 1
ATOM 4428 C CA . TYR B 1 56 ? -22.219 -4.16 -5.25 1 98.81 56 TYR B CA 1
ATOM 4429 C C . TYR B 1 56 ? -22.844 -2.812 -5.594 1 98.81 56 TYR B C 1
ATOM 4431 O O . TYR B 1 56 ? -23.578 -2.701 -6.57 1 98.81 56 TYR B O 1
ATOM 4439 N N . LEU B 1 57 ? -22.578 -1.761 -4.777 1 98.62 57 LEU B N 1
ATOM 4440 C CA . LEU B 1 57 ? -23.078 -0.43 -5.102 1 98.62 57 LEU B CA 1
ATOM 4441 C C . LEU B 1 57 ? -22.562 0.026 -6.461 1 98.62 57 LEU B C 1
ATOM 4443 O O . LEU B 1 57 ? -23.328 0.55 -7.273 1 98.62 57 LEU B O 1
ATOM 4447 N N . LYS B 1 58 ? -21.328 -0.178 -6.707 1 98.5 58 LYS B N 1
ATOM 4448 C CA . LYS B 1 58 ? -20.766 0.175 -8.008 1 98.5 58 LYS B CA 1
ATOM 4449 C C . LYS B 1 58 ? -21.422 -0.62 -9.125 1 98.5 58 LYS B C 1
ATOM 4451 O O . LYS B 1 58 ? -21.719 -0.074 -10.195 1 98.5 58 LYS B O 1
ATOM 4456 N N . HIS B 1 59 ? -21.609 -1.874 -8.867 1 98.38 59 HIS B N 1
ATOM 4457 C CA . HIS B 1 59 ? -22.266 -2.748 -9.836 1 98.38 59 HIS B CA 1
ATOM 4458 C C . HIS B 1 59 ? -23.672 -2.244 -10.18 1 98.38 59 HIS B C 1
ATOM 4460 O O . HIS B 1 59 ? -24.109 -2.361 -11.328 1 98.38 59 HIS B O 1
ATOM 4466 N N . LEU B 1 60 ? -24.344 -1.703 -9.219 1 97.69 60 LEU B N 1
ATOM 4467 C CA . LEU B 1 60 ? -25.688 -1.196 -9.406 1 97.69 60 LEU B CA 1
ATOM 4468 C C . LEU B 1 60 ? -25.672 0.137 -10.148 1 97.69 60 LEU B C 1
ATOM 4470 O O . LEU B 1 60 ? -26.734 0.713 -10.422 1 97.69 60 LEU B O 1
ATOM 4474 N N . GLY B 1 61 ? -24.484 0.644 -10.391 1 96.69 61 GLY B N 1
ATOM 4475 C CA . GLY B 1 61 ? -24.359 1.845 -11.203 1 96.69 61 GLY B CA 1
ATOM 4476 C C . GLY B 1 61 ? -24.109 3.098 -10.383 1 96.69 61 GLY B C 1
ATOM 4477 O O . GLY B 1 61 ? -24.062 4.203 -10.93 1 96.69 61 GLY B O 1
ATOM 4478 N N . TYR B 1 62 ? -23.922 2.996 -9.055 1 97.62 62 TYR B N 1
ATOM 4479 C CA . TYR B 1 62 ? -23.641 4.148 -8.211 1 97.62 62 TYR B CA 1
ATOM 4480 C C . TYR B 1 62 ? -22.188 4.582 -8.352 1 97.62 62 TYR B C 1
ATOM 4482 O O . TYR B 1 62 ? -21.312 3.76 -8.625 1 97.62 62 TYR B O 1
ATOM 4490 N N . LYS B 1 63 ? -21.969 5.867 -8.219 1 97.31 63 LYS B N 1
ATOM 4491 C CA . LYS B 1 63 ? -20.625 6.441 -8.047 1 97.31 63 LYS B CA 1
ATOM 4492 C C . LYS B 1 63 ? -20.281 6.602 -6.57 1 97.31 63 LYS B C 1
ATOM 4494 O O . LYS B 1 63 ? -20.734 7.551 -5.922 1 97.31 63 LYS B O 1
ATOM 4499 N N . VAL B 1 64 ? -19.5 5.742 -6.086 1 98.38 64 VAL B N 1
ATOM 4500 C CA . VAL B 1 64 ? -19.297 5.645 -4.645 1 98.38 64 VAL B CA 1
ATOM 4501 C C . VAL B 1 64 ? -17.969 6.285 -4.258 1 98.38 64 VAL B C 1
ATOM 4503 O O . VAL B 1 64 ? -16.922 5.949 -4.82 1 98.38 64 VAL B O 1
ATOM 4506 N N . ARG B 1 65 ? -17.984 7.297 -3.393 1 98.31 65 ARG B N 1
ATOM 4507 C CA . ARG B 1 65 ? -16.797 7.719 -2.676 1 98.31 65 ARG B CA 1
ATOM 4508 C C . ARG B 1 65 ? -16.672 7.008 -1.334 1 98.31 65 ARG B C 1
ATOM 4510 O O . ARG B 1 65 ? -17.422 7.312 -0.397 1 98.31 65 ARG B O 1
ATOM 4517 N N . TYR B 1 66 ? -15.758 6.062 -1.3 1 98.81 66 TYR B N 1
ATOM 4518 C CA . TYR B 1 66 ? -15.516 5.219 -0.132 1 98.81 66 TYR B CA 1
ATOM 4519 C C . TYR B 1 66 ? -14.328 5.73 0.672 1 98.81 66 TYR B C 1
ATOM 4521 O O . TYR B 1 66 ? -13.188 5.68 0.204 1 98.81 66 TYR B O 1
ATOM 4529 N N . VAL B 1 67 ? -14.609 6.203 1.907 1 98.75 67 VAL B N 1
ATOM 4530 C CA . VAL B 1 67 ? -13.57 6.703 2.803 1 98.75 67 VAL B CA 1
ATOM 4531 C C . VAL B 1 67 ? -13.359 5.715 3.949 1 98.75 67 VAL B C 1
ATOM 4533 O O . VAL B 1 67 ? -14.32 5.277 4.586 1 98.75 67 VAL B O 1
ATOM 4536 N N . ARG B 1 68 ? -12.172 5.305 4.195 1 98.62 68 ARG B N 1
ATOM 4537 C CA . ARG B 1 68 ? -11.781 4.477 5.332 1 98.62 68 ARG B CA 1
ATOM 4538 C C . ARG B 1 68 ? -10.484 4.98 5.957 1 98.62 68 ARG B C 1
ATOM 4540 O O . ARG B 1 68 ? -9.453 5.055 5.285 1 98.62 68 ARG B O 1
ATOM 4547 N N . ASN B 1 69 ? -10.477 5.238 7.184 1 97.69 69 ASN B N 1
ATOM 4548 C CA . ASN B 1 69 ? -9.328 5.906 7.797 1 97.69 69 ASN B CA 1
ATOM 4549 C C . ASN B 1 69 ? -8.281 4.902 8.273 1 97.69 69 ASN B C 1
ATOM 4551 O O . ASN B 1 69 ? -8.547 3.699 8.312 1 97.69 69 ASN B O 1
ATOM 4555 N N . ILE B 1 70 ? -7.125 5.422 8.492 1 96.94 70 ILE B N 1
ATOM 4556 C CA . ILE B 1 70 ? -6.098 4.797 9.32 1 96.94 70 ILE B CA 1
ATOM 4557 C C . ILE B 1 70 ? -5.93 5.578 10.617 1 96.94 70 ILE B C 1
ATOM 4559 O O . ILE B 1 70 ? -5.668 6.785 10.594 1 96.94 70 ILE B O 1
ATOM 4563 N N . THR B 1 71 ? -6.16 4.934 11.727 1 94.94 71 THR B N 1
ATOM 4564 C CA . THR B 1 71 ? -5.891 5.562 13.016 1 94.94 71 THR B CA 1
ATOM 4565 C C . THR B 1 71 ? -4.434 5.355 13.422 1 94.94 71 THR B C 1
ATOM 4567 O O . THR B 1 71 ? -4.078 4.309 13.969 1 94.94 71 THR B O 1
ATOM 4570 N N . ASP B 1 72 ? -3.668 6.359 13.164 1 93.44 72 ASP B N 1
ATOM 4571 C CA . ASP B 1 72 ? -2.229 6.281 13.391 1 93.44 72 ASP B CA 1
ATOM 4572 C C . ASP B 1 72 ? -1.807 7.18 14.555 1 93.44 72 ASP B C 1
ATOM 4574 O O . ASP B 1 72 ? -0.67 7.656 14.594 1 93.44 72 ASP B O 1
ATOM 4578 N N . VAL B 1 73 ? -2.732 7.531 15.359 1 85.06 73 VAL B N 1
ATOM 4579 C CA . VAL B 1 73 ? -2.451 8.266 16.594 1 85.06 73 VAL B CA 1
ATOM 4580 C C . VAL B 1 73 ? -2.633 7.344 17.797 1 85.06 73 VAL B C 1
ATOM 4582 O O . VAL B 1 73 ? -3.527 6.492 17.797 1 85.06 73 VAL B O 1
ATOM 4585 N N . GLY B 1 74 ? -1.67 7.426 18.719 1 73.19 74 GLY B N 1
ATOM 4586 C CA . GLY B 1 74 ? -1.853 6.656 19.938 1 73.19 74 GLY B CA 1
ATOM 4587 C C . GLY B 1 74 ? -2.92 7.23 20.844 1 73.19 74 GLY B C 1
ATOM 4588 O O . GLY B 1 74 ? -3.076 8.453 20.938 1 73.19 74 GLY B O 1
ATOM 4589 N N . HIS B 1 75 ? -3.893 6.449 21.109 1 68.75 75 HIS B N 1
ATOM 4590 C CA . HIS B 1 75 ? -4.898 6.859 22.078 1 68.75 75 HIS B CA 1
ATOM 4591 C C . HIS B 1 75 ? -4.742 6.094 23.391 1 68.75 75 HIS B C 1
ATOM 4593 O O . HIS B 1 75 ? -4.102 5.039 23.422 1 68.75 75 HIS B O 1
ATOM 4599 N N . LEU B 1 76 ? -5.203 6.812 24.375 1 59.16 76 LEU B N 1
ATOM 4600 C CA . LEU B 1 76 ? -5.23 6.117 25.656 1 59.16 76 LEU B CA 1
ATOM 4601 C C . LEU B 1 76 ? -6.211 4.945 25.609 1 59.16 76 LEU B C 1
ATOM 4603 O O . LEU B 1 76 ? -7.184 4.973 24.859 1 59.16 76 LEU B O 1
ATOM 4607 N N . GLU B 1 77 ? -5.676 3.77 26 1 54.03 77 GLU B N 1
ATOM 4608 C CA . GLU B 1 77 ? -6.562 2.611 26.016 1 54.03 77 GLU B CA 1
ATOM 4609 C C . GLU B 1 77 ? -7.902 2.951 26.656 1 54.03 77 GLU B C 1
ATOM 4611 O O . GLU B 1 77 ? -7.941 3.598 27.719 1 54.03 77 GLU B O 1
ATOM 4616 N N . HIS B 1 78 ? -8.953 2.393 26.109 1 50.28 78 HIS B N 1
ATOM 4617 C CA . HIS B 1 78 ? -10.289 2.465 26.703 1 50.28 78 HIS B CA 1
ATOM 4618 C C . HIS B 1 78 ? -10.586 3.865 27.219 1 50.28 78 HIS B C 1
ATOM 4620 O O . HIS B 1 78 ? -9.664 4.625 27.531 1 50.28 78 HIS B O 1
ATOM 4626 N N . ASP B 1 79 ? -11.406 4.773 26.531 1 53.22 79 ASP B N 1
ATOM 4627 C CA . ASP B 1 79 ? -11.742 6.125 26.953 1 53.22 79 ASP B CA 1
ATOM 4628 C C . ASP B 1 79 ? -11.078 6.457 28.297 1 53.22 79 ASP B C 1
ATOM 4630 O O . ASP B 1 79 ? -11.602 7.258 29.062 1 53.22 79 ASP B O 1
ATOM 4634 N N . ALA B 1 80 ? -9.922 5.688 28.562 1 54.5 80 ALA B N 1
ATOM 4635 C CA . ALA B 1 80 ? -9.195 5.863 29.828 1 54.5 80 ALA B CA 1
ATOM 4636 C C . ALA B 1 80 ? -8.562 7.246 29.906 1 54.5 80 ALA B C 1
ATOM 4638 O O . ALA B 1 80 ? -8.266 7.863 28.875 1 54.5 80 ALA B O 1
ATOM 4639 N N . ASP B 1 81 ? -8.438 7.852 30.969 1 48.19 81 ASP B N 1
ATOM 4640 C CA . ASP B 1 81 ? -7.895 9.18 31.219 1 48.19 81 ASP B CA 1
ATOM 4641 C C . ASP B 1 81 ? -6.379 9.125 31.406 1 48.19 81 ASP B C 1
ATOM 4643 O O . ASP B 1 81 ? -5.707 10.156 31.359 1 48.19 81 ASP B O 1
ATOM 4647 N N . GLU B 1 82 ? -5.883 7.93 31.672 1 54.16 82 GLU B N 1
ATOM 4648 C CA . GLU B 1 82 ? -4.445 7.793 31.906 1 54.16 82 GLU B CA 1
ATOM 4649 C C . GLU B 1 82 ? -3.898 6.535 31.234 1 54.16 82 GLU B C 1
ATOM 4651 O O . GLU B 1 82 ? -4.66 5.641 30.875 1 54.16 82 GLU B O 1
ATOM 4656 N N . GLY B 1 83 ? -2.615 6.457 30.938 1 60.38 83 GLY B N 1
ATOM 4657 C CA . GLY B 1 83 ? -1.954 5.285 30.375 1 60.38 83 GLY B CA 1
ATOM 4658 C C . GLY B 1 83 ? -1.293 5.555 29.047 1 60.38 83 GLY B C 1
ATOM 4659 O O . GLY B 1 83 ? -1.437 6.641 28.484 1 60.38 83 GLY B O 1
ATOM 4660 N N . ASP B 1 84 ? -0.425 4.637 28.656 1 65.69 84 ASP B N 1
ATOM 4661 C CA . ASP B 1 84 ? 0.326 4.758 27.406 1 65.69 84 ASP B CA 1
ATOM 4662 C C . ASP B 1 84 ? -0.533 4.367 26.203 1 65.69 84 ASP B C 1
ATOM 4664 O O . ASP B 1 84 ? -1.378 3.473 26.297 1 65.69 84 ASP B O 1
ATOM 4668 N N . ASP B 1 85 ? -0.413 5.223 25.234 1 75.94 85 ASP B N 1
ATOM 4669 C CA . ASP B 1 85 ? -1.014 4.828 23.953 1 75.94 85 ASP B CA 1
ATOM 4670 C C . ASP B 1 85 ? -0.338 3.584 23.391 1 75.94 85 ASP B C 1
ATOM 4672 O O . ASP B 1 85 ? 0.872 3.402 23.547 1 75.94 85 ASP B O 1
ATOM 4676 N N . LYS B 1 86 ? -1.024 2.797 22.828 1 77.69 86 LYS B N 1
ATOM 4677 C CA . LYS B 1 86 ? -0.547 1.501 22.359 1 77.69 86 LYS B CA 1
ATOM 4678 C C . LYS B 1 86 ? 0.589 1.669 21.359 1 77.69 86 LYS B C 1
ATOM 4680 O O . LYS B 1 86 ? 1.544 0.89 21.344 1 77.69 86 LYS B O 1
ATOM 4685 N N . ILE B 1 87 ? 0.544 2.684 20.547 1 85.81 87 ILE B N 1
ATOM 4686 C CA . ILE B 1 87 ? 1.572 2.912 19.547 1 85.81 87 ILE B CA 1
ATOM 4687 C C . ILE B 1 87 ? 2.859 3.383 20.219 1 85.81 87 ILE B C 1
ATOM 4689 O O . ILE B 1 87 ? 3.945 2.889 19.906 1 85.81 87 ILE B O 1
ATOM 4693 N N . GLU B 1 88 ? 2.717 4.285 21.125 1 84.56 88 GLU B N 1
ATOM 4694 C CA . GLU B 1 88 ? 3.879 4.789 21.844 1 84.56 88 GLU B CA 1
ATOM 4695 C C . GLU B 1 88 ? 4.523 3.689 22.688 1 84.56 88 GLU B C 1
ATOM 4697 O O . GLU B 1 88 ? 5.75 3.619 22.797 1 84.56 88 GLU B O 1
ATOM 4702 N N . LYS B 1 89 ? 3.66 2.971 23.328 1 81.56 89 LYS B N 1
ATOM 4703 C CA . LYS B 1 89 ? 4.172 1.854 24.109 1 81.56 89 LYS B CA 1
ATOM 4704 C C . LYS B 1 89 ? 5 0.905 23.25 1 81.56 89 LYS B C 1
ATOM 4706 O O . LYS B 1 89 ? 6.113 0.531 23.625 1 81.56 89 LYS B O 1
ATOM 4711 N N . LYS B 1 90 ? 4.5 0.601 22.109 1 84.69 90 LYS B N 1
ATOM 4712 C CA . LYS B 1 90 ? 5.219 -0.275 21.188 1 84.69 90 LYS B CA 1
ATOM 4713 C C . LYS B 1 90 ? 6.504 0.381 20.688 1 84.69 90 LYS B C 1
ATOM 4715 O O . LYS B 1 90 ? 7.535 -0.28 20.562 1 84.69 90 LYS B O 1
ATOM 4720 N N . ALA B 1 91 ? 6.426 1.595 20.391 1 86.81 91 ALA B N 1
ATOM 4721 C CA . ALA B 1 91 ? 7.59 2.35 19.938 1 86.81 91 ALA B CA 1
ATOM 4722 C C . ALA B 1 91 ? 8.703 2.342 20.984 1 86.81 91 ALA B C 1
ATOM 4724 O O . ALA B 1 91 ? 9.875 2.178 20.641 1 86.81 91 ALA B O 1
ATOM 4725 N N . ARG B 1 92 ? 8.32 2.527 22.203 1 83.88 92 ARG B N 1
ATOM 4726 C CA . ARG B 1 92 ? 9.289 2.512 23.297 1 83.88 92 ARG B CA 1
ATOM 4727 C C . ARG B 1 92 ? 9.93 1.137 23.438 1 83.88 92 ARG B C 1
ATOM 4729 O O . ARG B 1 92 ? 11.148 1.029 23.578 1 83.88 92 ARG B O 1
ATOM 4736 N N . LEU B 1 93 ? 9.102 0.149 23.328 1 82.75 93 LEU B N 1
ATOM 4737 C CA . LEU B 1 93 ? 9.586 -1.222 23.453 1 82.75 93 LEU B CA 1
ATOM 4738 C C . LEU B 1 93 ? 10.57 -1.551 22.344 1 82.75 93 LEU B C 1
ATOM 4740 O O . LEU B 1 93 ? 11.586 -2.207 22.578 1 82.75 93 LEU B O 1
ATOM 4744 N N . GLU B 1 94 ? 10.344 -1.009 21.125 1 84.69 94 GLU B N 1
ATOM 4745 C CA . GLU B 1 94 ? 11.164 -1.314 19.969 1 84.69 94 GLU B CA 1
ATOM 4746 C C . GLU B 1 94 ? 12.234 -0.252 19.75 1 84.69 94 GLU B C 1
ATOM 4748 O O . GLU B 1 94 ? 13.086 -0.384 18.859 1 84.69 94 GLU B O 1
ATOM 4753 N N . GLN B 1 95 ? 12.156 0.813 20.547 1 85.62 95 GLN B N 1
ATOM 4754 C CA . GLN B 1 95 ? 13.086 1.934 20.453 1 85.62 95 GLN B CA 1
ATOM 4755 C C . GLN B 1 95 ? 13.031 2.566 19.062 1 85.62 95 GLN B C 1
ATOM 4757 O O . GLN B 1 95 ? 14.07 2.76 18.422 1 85.62 95 GLN B O 1
ATOM 4762 N N . LEU B 1 96 ? 11.797 2.779 18.625 1 89.5 96 LEU B N 1
ATOM 4763 C CA . LEU B 1 96 ? 11.547 3.393 17.328 1 89.5 96 LEU B CA 1
ATOM 4764 C C . LEU B 1 96 ? 10.68 4.637 17.469 1 89.5 96 LEU B C 1
ATOM 4766 O O . LEU B 1 96 ? 10.07 4.859 18.516 1 89.5 96 LEU B O 1
ATOM 4770 N N . GLU B 1 97 ? 10.703 5.488 16.438 1 90.5 97 GLU B N 1
ATOM 4771 C CA . GLU B 1 97 ? 9.742 6.578 16.312 1 90.5 97 GLU B CA 1
ATOM 4772 C C . GLU B 1 97 ? 8.32 6.047 16.156 1 90.5 97 GLU B C 1
ATOM 4774 O O . GLU B 1 97 ? 8.086 5.109 15.391 1 90.5 97 GLU B O 1
ATOM 4779 N N . PRO B 1 98 ? 7.375 6.578 16.938 1 92.56 98 PRO B N 1
ATOM 4780 C CA . PRO B 1 98 ? 6.004 6.066 16.891 1 92.56 98 PRO B CA 1
ATOM 4781 C C . PRO B 1 98 ? 5.469 5.965 15.453 1 92.56 98 PRO B C 1
ATOM 4783 O O . PRO B 1 98 ? 4.746 5.023 15.133 1 92.56 98 PRO B O 1
ATOM 4786 N N . MET B 1 99 ? 5.836 6.887 14.625 1 95.19 99 MET B N 1
ATOM 4787 C CA . MET B 1 99 ? 5.324 6.879 13.258 1 95.19 99 MET B CA 1
ATOM 4788 C C . MET B 1 99 ? 5.914 5.715 12.469 1 95.19 99 MET B C 1
ATOM 4790 O O . MET B 1 99 ? 5.316 5.254 11.492 1 95.19 99 MET B O 1
ATOM 4794 N N . GLU B 1 100 ? 7.105 5.215 12.828 1 96 100 GLU B N 1
ATOM 4795 C CA . GLU B 1 100 ? 7.652 4.012 12.211 1 96 100 GLU B CA 1
ATOM 4796 C C . GLU B 1 100 ? 6.785 2.793 12.5 1 96 100 GLU B C 1
ATOM 4798 O O . GLU B 1 100 ? 6.59 1.938 11.633 1 96 100 GLU B O 1
ATOM 4803 N N . ILE B 1 101 ? 6.281 2.773 13.742 1 95.38 101 ILE B N 1
ATOM 4804 C CA . ILE B 1 101 ? 5.391 1.688 14.141 1 95.38 101 ILE B CA 1
ATOM 4805 C C . ILE B 1 101 ? 4.086 1.775 13.352 1 95.38 101 ILE B C 1
ATOM 4807 O O . ILE B 1 101 ? 3.631 0.782 12.773 1 95.38 101 ILE B O 1
ATOM 4811 N N . ALA B 1 102 ? 3.529 2.957 13.312 1 95.88 102 ALA B N 1
ATOM 4812 C CA . ALA B 1 102 ? 2.275 3.162 12.594 1 95.88 102 ALA B CA 1
ATOM 4813 C C . ALA B 1 102 ? 2.422 2.795 11.117 1 95.88 102 ALA B C 1
ATOM 4815 O O . ALA B 1 102 ? 1.55 2.141 10.547 1 95.88 102 ALA B O 1
ATOM 4816 N N . GLN B 1 103 ? 3.525 3.203 10.531 1 96.94 103 GLN B N 1
ATOM 4817 C CA . GLN B 1 103 ? 3.775 2.91 9.125 1 96.94 103 GLN B CA 1
ATOM 4818 C C . GLN B 1 103 ? 3.916 1.408 8.891 1 96.94 103 GLN B C 1
ATOM 4820 O O . GLN B 1 103 ? 3.354 0.867 7.941 1 96.94 103 GLN B O 1
ATOM 4825 N N . TYR B 1 104 ? 4.691 0.775 9.75 1 96.62 104 TYR B N 1
ATOM 4826 C CA . TYR B 1 104 ? 4.945 -0.656 9.633 1 96.62 104 TYR B CA 1
ATOM 4827 C C . TYR B 1 104 ? 3.643 -1.445 9.633 1 96.62 104 TYR B C 1
ATOM 4829 O O . TYR B 1 104 ? 3.404 -2.262 8.742 1 96.62 104 TYR B O 1
ATOM 4837 N N . TYR B 1 105 ? 2.793 -1.148 10.539 1 96.56 105 TYR B N 1
ATOM 4838 C CA . TYR B 1 105 ? 1.566 -1.927 10.672 1 96.56 105 TYR B CA 1
ATOM 4839 C C . TYR B 1 105 ? 0.524 -1.48 9.656 1 96.56 105 TYR B C 1
ATOM 4841 O O . TYR B 1 105 ? -0.362 -2.254 9.281 1 96.56 105 TYR B O 1
ATOM 4849 N N . THR B 1 106 ? 0.567 -0.211 9.195 1 97.81 106 THR B N 1
ATOM 4850 C CA . THR B 1 106 ? -0.257 0.192 8.062 1 97.81 106 THR B CA 1
ATOM 4851 C C . THR B 1 106 ? 0.062 -0.654 6.832 1 97.81 106 THR B C 1
ATOM 4853 O O . THR B 1 106 ? -0.845 -1.158 6.164 1 97.81 106 THR B O 1
ATOM 4856 N N . ASN B 1 107 ? 1.338 -0.806 6.566 1 98 107 ASN B N 1
ATOM 4857 C CA . ASN B 1 107 ? 1.756 -1.617 5.426 1 98 107 ASN B CA 1
ATOM 4858 C C . ASN B 1 107 ? 1.271 -3.059 5.555 1 98 107 ASN B C 1
ATOM 4860 O O . ASN B 1 107 ? 0.774 -3.639 4.59 1 98 107 ASN B O 1
ATOM 4864 N N . ARG B 1 108 ? 1.421 -3.576 6.754 1 97.5 108 ARG B N 1
ATOM 4865 C CA . ARG B 1 108 ? 1.015 -4.957 6.988 1 97.5 108 ARG B CA 1
ATOM 4866 C C . ARG B 1 108 ? -0.491 -5.121 6.816 1 97.5 108 ARG B C 1
ATOM 4868 O O . ARG B 1 108 ? -0.953 -6.137 6.285 1 97.5 108 ARG B O 1
ATOM 4875 N N . TYR B 1 109 ? -1.203 -4.141 7.262 1 97.94 109 TYR B N 1
ATOM 4876 C CA . TYR B 1 109 ? -2.648 -4.152 7.059 1 97.94 109 TYR B CA 1
ATOM 4877 C C . TYR B 1 109 ? -2.992 -4.145 5.574 1 97.94 109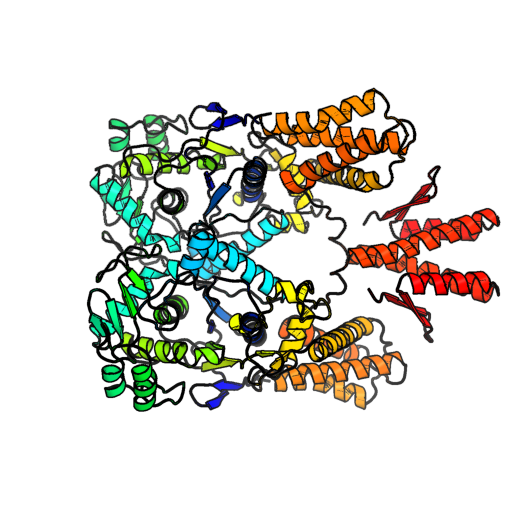 TYR B C 1
ATOM 4879 O O . TYR B 1 109 ? -3.807 -4.945 5.113 1 97.94 109 TYR B O 1
ATOM 4887 N N . HIS B 1 110 ? -2.387 -3.262 4.848 1 98.19 110 HIS B N 1
ATOM 4888 C CA . HIS B 1 110 ? -2.639 -3.16 3.412 1 98.19 110 HIS B CA 1
ATOM 4889 C C . HIS B 1 110 ? -2.314 -4.473 2.703 1 98.19 110 HIS B C 1
ATOM 4891 O O . HIS B 1 110 ? -3.072 -4.918 1.841 1 98.19 110 HIS B O 1
ATOM 4897 N N . ASP B 1 111 ? -1.206 -5.07 3.076 1 97.25 111 ASP B N 1
ATOM 4898 C CA . ASP B 1 111 ? -0.804 -6.344 2.486 1 97.25 111 ASP B CA 1
ATOM 4899 C C . ASP B 1 111 ? -1.867 -7.418 2.719 1 97.25 111 ASP B C 1
ATOM 4901 O O . ASP B 1 111 ? -2.209 -8.164 1.802 1 97.25 111 ASP B O 1
ATOM 4905 N N . ALA B 1 112 ? -2.311 -7.469 3.902 1 97.94 112 ALA B N 1
ATOM 4906 C CA . ALA B 1 112 ? -3.324 -8.461 4.25 1 97.94 112 ALA B CA 1
ATOM 4907 C C . ALA B 1 112 ? -4.613 -8.227 3.473 1 97.94 112 ALA B C 1
ATOM 4909 O O . ALA B 1 112 ? -5.227 -9.172 2.975 1 97.94 112 ALA B O 1
ATOM 4910 N N . MET B 1 113 ? -5.023 -6.984 3.385 1 98.44 113 MET B N 1
ATOM 4911 C CA . MET B 1 113 ? -6.238 -6.652 2.652 1 98.44 113 MET B CA 1
ATOM 4912 C C . MET B 1 113 ? -6.098 -6.996 1.173 1 98.44 113 MET B C 1
ATOM 4914 O O . MET B 1 113 ? -7.039 -7.492 0.553 1 98.44 113 MET B O 1
ATOM 4918 N N . GLU B 1 114 ? -4.961 -6.707 0.667 1 97.31 114 GLU B N 1
ATOM 4919 C CA . GLU B 1 114 ? -4.707 -7.062 -0.725 1 97.31 114 GLU B CA 1
ATOM 4920 C C . GLU B 1 114 ? -4.801 -8.57 -0.934 1 97.31 114 GLU B C 1
ATOM 4922 O O . GLU B 1 114 ? -5.402 -9.031 -1.904 1 97.31 114 GLU B O 1
ATOM 4927 N N . ALA B 1 115 ? -4.172 -9.297 -0.03 1 96.62 115 ALA B N 1
ATOM 4928 C CA . ALA B 1 115 ? -4.23 -10.75 -0.108 1 96.62 115 ALA B CA 1
ATOM 4929 C C . ALA B 1 115 ? -5.676 -11.242 -0.072 1 96.62 115 ALA B C 1
ATOM 4931 O O . ALA B 1 115 ? -6.027 -12.211 -0.754 1 96.62 115 ALA B O 1
ATOM 4932 N N . LEU B 1 116 ? -6.492 -10.57 0.631 1 98.44 116 LEU B N 1
ATOM 4933 C CA . LEU B 1 116 ? -7.895 -10.93 0.783 1 98.44 116 LEU B CA 1
ATOM 4934 C C . LEU B 1 116 ? -8.727 -10.375 -0.367 1 98.44 116 LEU B C 1
ATOM 4936 O O . LEU B 1 116 ? -9.945 -10.547 -0.394 1 98.44 116 LEU B O 1
ATOM 4940 N N . ASN B 1 117 ? -8.133 -9.703 -1.295 1 98.25 117 ASN B N 1
ATOM 4941 C CA . ASN B 1 117 ? -8.75 -9.102 -2.469 1 98.25 117 ASN B CA 1
ATOM 4942 C C . ASN B 1 117 ? -9.781 -8.039 -2.08 1 98.25 117 ASN B C 1
ATOM 4944 O O . ASN B 1 117 ? -10.844 -7.945 -2.699 1 98.25 117 ASN B O 1
ATOM 4948 N N . VAL B 1 118 ? -9.461 -7.332 -1.049 1 98.75 118 VAL B N 1
ATOM 4949 C CA . VAL B 1 118 ? -10.266 -6.188 -0.643 1 98.75 118 VAL B CA 1
ATOM 4950 C C . VAL B 1 118 ? -9.875 -4.961 -1.46 1 98.75 118 VAL B C 1
ATOM 4952 O O . VAL B 1 118 ? -8.695 -4.598 -1.521 1 98.75 118 VAL B O 1
ATOM 4955 N N . LEU B 1 119 ? -10.852 -4.348 -2.105 1 98.5 119 LEU B N 1
ATOM 4956 C CA . LEU B 1 119 ? -10.57 -3.145 -2.883 1 98.5 119 LEU B CA 1
ATOM 4957 C C . LEU B 1 119 ? -10.195 -1.982 -1.971 1 98.5 119 LEU B C 1
ATOM 4959 O O . LEU B 1 119 ? -10.781 -1.812 -0.902 1 98.5 119 LEU B O 1
ATOM 4963 N N . PRO B 1 120 ? -9.227 -1.25 -2.336 1 97.94 120 PRO B N 1
ATOM 4964 C CA . PRO B 1 120 ? -8.898 -0.066 -1.539 1 97.94 120 PRO B CA 1
ATOM 4965 C C . PRO B 1 120 ? -10.008 0.979 -1.547 1 97.94 120 PRO B C 1
ATOM 4967 O O . PRO B 1 120 ? -10.773 1.07 -2.516 1 97.94 120 PRO B O 1
ATOM 4970 N N . PRO B 1 121 ? -10.094 1.786 -0.483 1 98.5 121 PRO B N 1
ATOM 4971 C CA . PRO B 1 121 ? -11.055 2.895 -0.503 1 98.5 121 PRO B CA 1
ATOM 4972 C C . PRO B 1 121 ? -10.656 3.996 -1.483 1 98.5 121 PRO B C 1
ATOM 4974 O O . PRO B 1 121 ? -9.523 4.012 -1.978 1 98.5 121 PRO B O 1
ATOM 4977 N N . SER B 1 122 ? -11.648 4.871 -1.749 1 98.25 122 SER B N 1
ATOM 4978 C CA . SER B 1 122 ? -11.391 6.027 -2.602 1 98.25 122 SER B CA 1
ATOM 4979 C C . SER B 1 122 ? -10.414 7 -1.938 1 98.25 122 SER B C 1
ATOM 4981 O O . SER B 1 122 ? -9.594 7.621 -2.613 1 98.25 122 SER B O 1
ATOM 4983 N N . ILE B 1 123 ? -10.578 7.191 -0.663 1 98.12 123 ILE B N 1
ATOM 4984 C CA . ILE B 1 123 ? -9.719 8.023 0.171 1 98.12 123 ILE B CA 1
ATOM 4985 C C . ILE B 1 123 ? -9.406 7.297 1.479 1 98.12 123 ILE B C 1
ATOM 4987 O O . ILE B 1 123 ? -10.297 6.691 2.084 1 98.12 123 ILE B O 1
ATOM 4991 N N . GLU B 1 124 ? -8.156 7.293 1.888 1 98.19 124 GLU B N 1
ATOM 4992 C CA . GLU B 1 124 ? -7.738 6.668 3.139 1 98.19 124 GLU B CA 1
ATOM 4993 C C . GLU B 1 124 ? -7.027 7.664 4.047 1 98.19 124 GLU B C 1
ATOM 4995 O O . GLU B 1 124 ? -5.809 7.59 4.227 1 98.19 124 GLU B O 1
ATOM 5000 N N . PRO B 1 125 ? -7.793 8.516 4.668 1 97.75 125 PRO B N 1
ATOM 5001 C CA . PRO B 1 125 ? -7.188 9.562 5.496 1 97.75 125 PRO B CA 1
ATOM 5002 C C . PRO B 1 125 ? -6.559 9.008 6.773 1 97.75 125 PRO B C 1
ATOM 5004 O O . PRO B 1 125 ? -7.062 8.039 7.348 1 97.75 125 PRO B O 1
ATOM 5007 N N . HIS B 1 126 ? -5.48 9.609 7.164 1 96.62 126 HIS B N 1
ATOM 5008 C CA . HIS B 1 126 ? -4.828 9.312 8.438 1 96.62 126 HIS B CA 1
ATOM 5009 C C . HIS B 1 126 ? -5.254 10.297 9.516 1 96.62 126 HIS B C 1
ATOM 5011 O O . HIS B 1 126 ? -5.406 11.492 9.258 1 96.62 126 HIS B O 1
ATOM 5017 N N . ALA B 1 127 ? -5.395 9.836 10.711 1 95.81 127 ALA B N 1
ATOM 5018 C CA . ALA B 1 127 ? -5.828 10.695 11.812 1 95.81 127 ALA B CA 1
ATOM 5019 C C . ALA B 1 127 ? -4.832 11.836 12.047 1 95.81 127 ALA B C 1
ATOM 5021 O O . ALA B 1 127 ? -5.227 12.992 12.188 1 95.81 127 ALA B O 1
ATOM 5022 N N . THR B 1 128 ? -3.545 11.523 12.031 1 94.81 128 THR B N 1
ATOM 5023 C CA . THR B 1 128 ? -2.506 12.508 12.305 1 94.81 128 THR B CA 1
ATOM 5024 C C . THR B 1 128 ? -2.461 13.562 11.211 1 94.81 128 THR B C 1
ATOM 5026 O O . THR B 1 128 ? -1.953 14.672 11.422 1 94.81 128 THR B O 1
ATOM 5029 N N . GLY B 1 129 ? -2.938 13.195 10.047 1 95.62 129 GLY B N 1
ATOM 5030 C CA . GLY B 1 129 ? -2.941 14.117 8.922 1 95.62 129 GLY B CA 1
ATOM 5031 C C . GLY B 1 129 ? -4.141 15.047 8.914 1 95.62 129 GLY B C 1
ATOM 5032 O O . GLY B 1 129 ? -4.293 15.859 8 1 95.62 129 GLY B O 1
ATOM 5033 N N . HIS B 1 130 ? -4.988 14.992 9.945 1 97.25 130 HIS B N 1
ATOM 5034 C CA . HIS B 1 130 ? -6.219 15.773 9.969 1 97.25 130 HIS B CA 1
ATOM 5035 C C . HIS B 1 130 ? -6.43 16.422 11.328 1 97.25 130 HIS B C 1
ATOM 5037 O O . HIS B 1 130 ? -7.562 16.5 11.82 1 97.25 130 HIS B O 1
ATOM 5043 N N . ILE B 1 131 ? -5.367 16.828 11.938 1 96.94 131 ILE B N 1
ATOM 5044 C CA . ILE B 1 131 ? -5.406 17.484 13.242 1 96.94 131 ILE B CA 1
ATOM 5045 C C . ILE B 1 131 ? -6.164 18.797 13.141 1 96.94 131 ILE B C 1
ATOM 5047 O O . ILE B 1 131 ? -6.957 19.141 14.023 1 96.94 131 ILE B O 1
ATOM 5051 N N . ILE B 1 132 ? -5.996 19.5 12.078 1 96.88 132 ILE B N 1
ATOM 5052 C CA . ILE B 1 132 ? -6.625 20.797 11.875 1 96.88 132 ILE B CA 1
ATOM 5053 C C . ILE B 1 132 ? -8.141 20.641 11.836 1 96.88 132 ILE B C 1
ATOM 5055 O O . ILE B 1 132 ? -8.875 21.391 12.477 1 96.88 132 ILE B O 1
ATOM 5059 N N . GLU B 1 133 ? -8.641 19.656 11.094 1 96.94 133 GLU B N 1
ATOM 5060 C CA . GLU B 1 133 ? -10.07 19.375 11 1 96.94 133 GLU B CA 1
ATOM 5061 C C . GLU B 1 133 ? -10.648 18.953 12.344 1 96.94 133 GLU B C 1
ATOM 5063 O O . GLU B 1 133 ? -11.773 19.312 12.688 1 96.94 133 GLU B O 1
ATOM 5068 N N . GLN B 1 134 ? -9.883 18.219 13.086 1 97.69 134 GLN B N 1
ATOM 5069 C CA . GLN B 1 134 ? -10.32 17.75 14.406 1 97.69 134 GLN B CA 1
ATOM 5070 C C . GLN B 1 134 ? -10.414 18.922 15.391 1 97.69 134 GLN B C 1
ATOM 5072 O O . GLN B 1 134 ? -11.375 19.016 16.156 1 97.69 134 GLN B O 1
ATOM 5077 N N . GLU B 1 135 ? -9.422 19.812 15.367 1 97.62 135 GLU B N 1
ATOM 5078 C CA . GLU B 1 135 ? -9.469 20.984 16.219 1 97.62 135 GLU B CA 1
ATOM 5079 C C . GLU B 1 135 ? -10.672 21.859 15.898 1 97.62 135 GLU B C 1
ATOM 5081 O O . GLU B 1 135 ? -11.32 22.391 16.812 1 97.62 135 GLU B O 1
ATOM 5086 N N . LYS B 1 136 ? -10.938 21.984 14.648 1 97.88 136 LYS B N 1
ATOM 5087 C CA . LYS B 1 136 ? -12.102 22.766 14.227 1 97.88 136 LYS B CA 1
ATOM 5088 C C . LYS B 1 136 ? -13.391 22.156 14.773 1 97.88 136 LYS B C 1
ATOM 5090 O O . LYS B 1 136 ? -14.258 22.891 15.266 1 97.88 136 LYS B O 1
ATOM 5095 N N . LEU B 1 137 ? -13.539 20.906 14.688 1 98.44 137 LEU B N 1
ATOM 5096 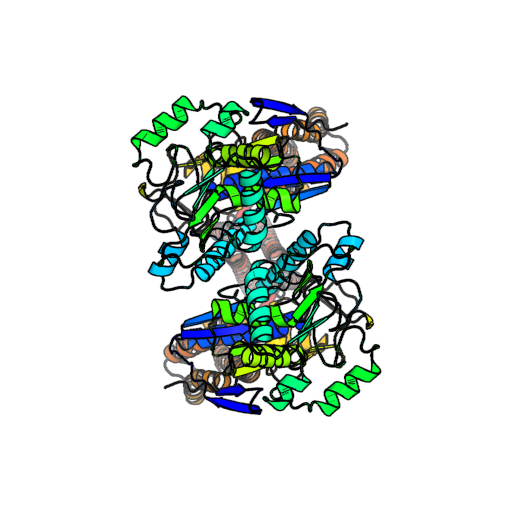C CA . LEU B 1 137 ? -14.703 20.203 15.211 1 98.44 137 LEU B CA 1
ATOM 5097 C C . LEU B 1 137 ? -14.859 20.453 16.703 1 98.44 137 LEU B C 1
ATOM 5099 O O . LEU B 1 137 ? -15.961 20.766 17.172 1 98.44 137 LEU B O 1
ATOM 5103 N N . VAL B 1 138 ? -13.773 20.344 17.406 1 98.38 138 VAL B N 1
ATOM 5104 C CA . VAL B 1 138 ? -13.781 20.562 18.859 1 98.38 138 VAL B CA 1
ATOM 5105 C C . VAL B 1 138 ? -14.25 21.984 19.172 1 98.38 138 VAL B C 1
ATOM 5107 O O . VAL B 1 138 ? -15.094 22.188 20.047 1 98.38 138 VAL B O 1
ATOM 5110 N N . GLN B 1 139 ? -13.727 22.922 18.469 1 98.44 139 GLN B N 1
ATOM 5111 C CA . GLN B 1 139 ? -14.094 24.312 18.688 1 98.44 139 GLN B CA 1
ATOM 5112 C C . GLN B 1 139 ? -15.586 24.547 18.438 1 98.44 139 GLN B C 1
ATOM 5114 O O . GLN B 1 139 ? -16.234 25.266 19.172 1 98.44 139 GLN B O 1
ATOM 5119 N N . GLU B 1 140 ? -16.109 23.953 17.375 1 98.62 140 GLU B N 1
ATOM 5120 C CA . GLU B 1 140 ? -17.531 24.078 17.062 1 98.62 140 GLU B CA 1
ATOM 5121 C C . GLU B 1 140 ? -18.406 23.531 18.188 1 98.62 140 GLU B C 1
ATOM 5123 O O . GLU B 1 140 ? -19.406 24.141 18.547 1 98.62 140 GLU B O 1
ATOM 5128 N N . ILE B 1 141 ? -18.047 22.359 18.688 1 98.75 141 ILE B N 1
ATOM 5129 C CA . ILE B 1 141 ? -18.781 21.734 19.781 1 98.75 141 ILE B CA 1
ATOM 5130 C C . ILE B 1 141 ? -18.719 22.625 21.031 1 98.75 141 ILE B C 1
ATOM 5132 O O . ILE B 1 141 ? -19.719 22.828 21.719 1 98.75 141 ILE B O 1
ATOM 5136 N N . LEU B 1 142 ? -17.531 23.219 21.312 1 98.44 142 LEU B N 1
ATOM 5137 C CA . LEU B 1 142 ? -17.344 24.156 22.406 1 98.44 142 LEU B CA 1
ATOM 5138 C C . LEU B 1 142 ? -18.234 25.391 22.234 1 98.44 142 LEU B C 1
ATOM 5140 O O . LEU B 1 142 ? -18.922 25.797 23.172 1 98.44 142 LEU B O 1
ATOM 5144 N N . ASP B 1 143 ? -18.219 25.938 21.062 1 98.5 143 ASP B N 1
ATOM 5145 C CA . ASP B 1 143 ? -18.969 27.141 20.75 1 98.5 143 ASP B CA 1
ATOM 5146 C C . ASP B 1 143 ? -20.469 26.906 20.922 1 98.5 143 ASP B C 1
ATOM 5148 O O . ASP B 1 143 ? -21.203 27.828 21.312 1 98.5 143 ASP B O 1
ATOM 5152 N N . ASN B 1 144 ? -20.906 25.703 20.656 1 98.5 144 ASN B N 1
ATOM 5153 C CA . ASN B 1 144 ? -22.328 25.391 20.719 1 98.5 144 ASN B CA 1
ATOM 5154 C C . ASN B 1 144 ? -22.734 24.969 22.125 1 98.5 144 ASN B C 1
ATOM 5156 O O . ASN B 1 144 ? -23.906 24.641 22.359 1 98.5 144 ASN B O 1
ATOM 5160 N N . GLY B 1 145 ? -21.734 24.859 23.031 1 98.19 145 GLY B N 1
ATOM 5161 C CA . GLY B 1 145 ? -22.031 24.719 24.438 1 98.19 145 GLY B CA 1
ATOM 5162 C C . GLY B 1 145 ? -22.078 23.266 24.891 1 98.19 145 GLY B C 1
ATOM 5163 O O . GLY B 1 145 ? -22.578 22.969 25.984 1 98.19 145 GLY B O 1
ATOM 5164 N N . TYR B 1 146 ? -21.562 22.328 24.125 1 98.62 146 TYR B N 1
ATOM 5165 C CA . TYR B 1 146 ? -21.703 20.922 24.469 1 98.62 146 TYR B CA 1
ATOM 5166 C C . TYR B 1 146 ? -20.375 20.328 24.906 1 98.62 146 TYR B C 1
ATOM 5168 O O . TYR B 1 146 ? -20.203 19.109 24.953 1 98.62 146 TYR B O 1
ATOM 5176 N N . ALA B 1 147 ? -19.359 21.078 25.156 1 98.44 147 ALA B N 1
ATOM 5177 C CA . ALA B 1 147 ? -18.062 20.672 25.656 1 98.44 147 ALA B CA 1
ATOM 5178 C C . ALA B 1 147 ? -17.531 21.656 26.688 1 98.44 147 ALA B C 1
ATOM 5180 O O . ALA B 1 147 ? -18.031 22.781 26.812 1 98.44 147 ALA B O 1
ATOM 5181 N N . TYR B 1 148 ? -16.594 21.219 27.453 1 97.94 148 TYR B N 1
ATOM 5182 C CA . TYR B 1 148 ? -15.961 22.094 28.438 1 97.94 148 TYR B CA 1
ATOM 5183 C C . TYR B 1 148 ? -14.477 21.797 28.562 1 97.94 148 TYR B C 1
ATOM 5185 O O . TYR B 1 148 ? -14.031 20.688 28.266 1 97.94 148 TYR B O 1
ATOM 5193 N N . GLU B 1 149 ? -13.719 22.812 28.906 1 97.25 149 GLU B N 1
ATOM 5194 C CA . GLU B 1 149 ? -12.281 22.688 29.141 1 97.25 149 GLU B CA 1
ATOM 5195 C C . GLU B 1 149 ? -11.984 22.312 30.594 1 97.25 149 GLU B C 1
ATOM 5197 O O . GLU B 1 149 ? -12.609 22.844 31.516 1 97.25 149 GLU B O 1
ATOM 5202 N N . SER B 1 150 ? -11.141 21.422 30.828 1 95.25 150 SER B N 1
ATOM 5203 C CA . SER B 1 150 ? -10.633 21.031 32.125 1 95.25 150 SER B CA 1
ATOM 5204 C C . SER B 1 150 ? -9.133 20.734 32.094 1 95.25 150 SER B C 1
ATOM 5206 O O . SER B 1 150 ? -8.719 19.734 31.516 1 95.25 150 SER B O 1
ATOM 5208 N N . ASN B 1 151 ? -8.203 21.609 32.656 1 93.94 151 ASN B N 1
ATOM 5209 C CA . ASN B 1 151 ? -6.758 21.438 32.75 1 93.94 151 ASN B CA 1
ATOM 5210 C C . ASN B 1 151 ? -6.125 21.297 31.359 1 93.94 151 ASN B C 1
ATOM 5212 O O . ASN B 1 151 ? -5.293 20.422 31.141 1 93.94 151 ASN B O 1
ATOM 5216 N N . GLY B 1 152 ? -6.656 22 30.375 1 95 152 GLY B N 1
ATOM 5217 C CA . GLY B 1 152 ? -6.078 22 29.031 1 95 152 GLY B CA 1
ATOM 5218 C C . GLY B 1 152 ? -6.672 20.953 28.125 1 95 152 GLY B C 1
ATOM 5219 O O . GLY B 1 152 ? -6.352 20.891 26.938 1 95 152 GLY B O 1
ATOM 5220 N N . SER B 1 153 ? -7.492 20.109 28.672 1 94.88 153 SER B N 1
ATOM 5221 C CA . SER B 1 153 ? -8.211 19.109 27.891 1 94.88 153 SER B CA 1
ATOM 5222 C C . SER B 1 153 ? -9.648 19.547 27.625 1 94.88 153 SER B C 1
ATOM 5224 O O . SER B 1 153 ? -10.195 20.375 28.359 1 94.88 153 SER B O 1
ATOM 5226 N N . ILE B 1 154 ? -10.188 19.078 26.578 1 97.06 154 ILE B N 1
ATOM 5227 C CA . ILE B 1 154 ? -11.578 19.375 26.25 1 97.06 154 ILE B CA 1
ATOM 5228 C C . ILE B 1 154 ? -12.414 18.094 26.297 1 97.06 154 ILE B C 1
ATOM 5230 O O . ILE B 1 154 ? -12.07 17.109 25.656 1 97.06 154 ILE B O 1
ATOM 5234 N N . TYR B 1 155 ? -13.484 18.125 27.031 1 96.25 155 TYR B N 1
ATOM 5235 C CA . TYR B 1 155 ? -14.359 16.953 27.188 1 96.25 155 TYR B CA 1
ATOM 5236 C C . TYR B 1 155 ? -15.75 17.25 26.625 1 96.25 155 TYR B C 1
ATOM 5238 O O . TYR B 1 155 ? -16.25 18.359 26.734 1 96.25 155 TYR B O 1
ATOM 5246 N N . PHE B 1 156 ? -16.359 16.297 26.047 1 97.06 156 PHE B N 1
ATOM 5247 C CA . PHE B 1 156 ? -17.75 16.359 25.625 1 97.06 156 PHE B CA 1
ATOM 5248 C C . PHE B 1 156 ? -18.688 16.266 26.828 1 97.06 156 PHE B C 1
ATOM 5250 O O . PHE B 1 156 ? -18.516 15.398 27.688 1 97.06 156 PHE B O 1
ATOM 5257 N N . ASP B 1 157 ? -19.609 17.141 26.906 1 96.31 157 ASP B N 1
ATOM 5258 C CA . ASP B 1 157 ? -20.562 17.188 28.016 1 96.31 157 ASP B CA 1
ATOM 5259 C C . ASP B 1 157 ? -21.828 16.391 27.688 1 96.31 157 ASP B C 1
ATOM 5261 O O . ASP B 1 157 ? -22.812 16.938 27.188 1 96.31 157 ASP B O 1
ATOM 5265 N N . ILE B 1 158 ? -21.859 15.156 28.031 1 95.62 158 ILE B N 1
ATOM 5266 C CA . ILE B 1 158 ? -22.906 14.227 27.641 1 95.62 158 ILE B CA 1
ATOM 5267 C C . ILE B 1 158 ? -24.219 14.633 28.281 1 95.62 158 ILE B C 1
ATOM 5269 O O . ILE B 1 158 ? -25.281 14.547 27.672 1 95.62 158 ILE B O 1
ATOM 5273 N N . GLU B 1 159 ? -24.219 15.023 29.547 1 94.38 159 GLU B N 1
ATOM 5274 C CA . GLU B 1 159 ? -25.438 15.422 30.25 1 94.38 159 GLU B CA 1
ATOM 5275 C C . GLU B 1 159 ? -26.094 16.625 29.578 1 94.38 159 GLU B C 1
ATOM 5277 O O . GLU B 1 159 ? -27.312 16.625 29.359 1 94.38 159 GLU B O 1
ATOM 5282 N N . LYS B 1 160 ? -25.25 17.562 29.328 1 96.25 160 LYS B N 1
ATOM 5283 C CA . LYS B 1 160 ? -25.766 18.734 28.625 1 96.25 160 LYS B CA 1
ATOM 5284 C C . LYS B 1 160 ? -26.359 18.344 27.266 1 96.25 160 LYS B C 1
ATOM 5286 O O . LYS B 1 160 ? -27.422 18.828 26.906 1 96.25 160 LYS B O 1
ATOM 5291 N N . TYR B 1 161 ? -25.688 17.531 26.531 1 97.31 161 TYR B N 1
ATOM 5292 C CA . TYR B 1 161 ? -26.156 17.078 25.234 1 97.31 161 TYR B CA 1
ATOM 5293 C C . TYR B 1 161 ? -27.484 16.328 25.359 1 97.31 161 TYR B C 1
ATOM 5295 O O . TYR B 1 161 ? -28.406 16.562 24.578 1 97.31 161 TYR B O 1
ATOM 5303 N N . ASN B 1 162 ? -27.547 15.508 26.312 1 95.38 162 ASN B N 1
ATOM 5304 C CA . ASN B 1 162 ? -28.719 14.648 26.5 1 95.38 162 ASN B CA 1
ATOM 5305 C C . ASN B 1 162 ? -29.953 15.461 26.844 1 95.38 162 ASN B C 1
ATOM 5307 O O . ASN B 1 162 ? -31.078 15.008 26.609 1 95.38 162 ASN B O 1
ATOM 5311 N N . LYS B 1 163 ? -29.797 16.641 27.438 1 95.19 163 LYS B N 1
ATOM 5312 C CA . LYS B 1 163 ? -30.922 17.516 27.75 1 95.19 163 LYS B CA 1
ATOM 5313 C C . LYS B 1 163 ? -31.562 18.062 26.469 1 95.19 163 LYS B C 1
ATOM 5315 O O . LYS B 1 163 ? -32.781 18.234 26.406 1 95.19 163 LYS B O 1
ATOM 5320 N N . ASP B 1 164 ? -30.734 18.266 25.484 1 96.38 164 ASP B N 1
ATOM 5321 C CA . ASP B 1 164 ? -31.203 18.906 24.266 1 96.38 164 ASP B CA 1
ATOM 5322 C C . ASP B 1 164 ? -31.453 17.875 23.172 1 96.38 164 ASP B C 1
ATOM 5324 O O . ASP B 1 164 ? -32.281 18.094 22.297 1 96.38 164 ASP B O 1
ATOM 5328 N N . HIS B 1 165 ? -30.562 16.938 23.344 1 94.62 165 HIS B N 1
ATOM 5329 C CA . HIS B 1 165 ? -30.594 15.844 22.375 1 94.62 165 HIS B CA 1
ATOM 5330 C C . HIS B 1 165 ? -30.594 14.484 23.062 1 94.62 165 HIS B C 1
ATOM 5332 O O . HIS B 1 165 ? -30.344 14.398 24.266 1 94.62 165 HIS B O 1
ATOM 5338 N N . LYS B 1 166 ? -31.047 13.414 22.516 1 93.31 166 LYS B N 1
ATOM 5339 C CA . LYS B 1 166 ? -31.062 12.078 23.109 1 93.31 166 LYS B CA 1
ATOM 5340 C C . LYS B 1 166 ? -29.75 11.352 22.812 1 93.31 166 LYS B C 1
ATOM 5342 O O . LYS B 1 166 ? -29.422 11.094 21.656 1 93.31 166 LYS B O 1
ATOM 5347 N N . TYR B 1 167 ? -28.906 11.156 23.859 1 95.44 167 TYR B N 1
ATOM 5348 C CA . TYR B 1 167 ? -27.719 10.32 23.734 1 95.44 167 TYR B CA 1
ATOM 5349 C C . TYR B 1 167 ? -28.094 8.836 23.812 1 95.44 167 TYR B C 1
ATOM 5351 O O . TYR B 1 167 ? -28.953 8.438 24.594 1 95.44 167 TYR B O 1
ATOM 5359 N N . GLY B 1 168 ? -27.516 8 22.984 1 95.56 168 GLY B N 1
ATOM 5360 C CA . GLY B 1 168 ? -27.781 6.57 23.016 1 95.56 168 GLY B CA 1
ATOM 5361 C C . GLY B 1 168 ? -28.75 6.117 21.938 1 95.56 168 GLY B C 1
ATOM 5362 O O . GLY B 1 168 ? -29.25 4.992 21.984 1 95.56 168 GLY B O 1
ATOM 5363 N N . ILE B 1 169 ? -28.984 6.879 20.953 1 96.25 169 ILE B N 1
ATOM 5364 C CA . ILE B 1 169 ? -30.016 6.578 19.969 1 96.25 169 ILE B CA 1
ATOM 5365 C C . ILE B 1 169 ? -29.578 5.406 19.094 1 96.25 169 ILE B C 1
ATOM 5367 O O . ILE B 1 169 ? -30.406 4.68 18.547 1 96.25 169 ILE B O 1
ATOM 5371 N N . LEU B 1 170 ? -28.312 5.234 18.938 1 97.62 170 LEU B N 1
ATOM 5372 C CA . LEU B 1 170 ? -27.797 4.148 18.109 1 97.62 170 LEU B CA 1
ATOM 5373 C C . LEU B 1 170 ? -27.734 2.846 18.891 1 97.62 170 LEU B C 1
ATOM 5375 O O . LEU B 1 170 ? -28.234 1.815 18.438 1 97.62 170 LEU B O 1
ATOM 5379 N N . SER B 1 171 ? -27.188 2.908 20.094 1 95.38 171 SER B N 1
ATOM 5380 C CA . SER B 1 171 ? -26.969 1.731 20.922 1 95.38 171 SER B CA 1
ATOM 5381 C C . SER B 1 171 ? -28.234 1.326 21.656 1 95.38 171 SER B C 1
ATOM 5383 O O . SER B 1 171 ? -28.375 0.175 22.078 1 95.38 171 SER B O 1
ATOM 5385 N N . GLY B 1 172 ? -29.078 2.246 21.891 1 93.38 172 GLY B N 1
ATOM 5386 C CA . GLY B 1 172 ? -30.266 1.998 22.688 1 93.38 172 GLY B CA 1
ATOM 5387 C C . GLY B 1 172 ? -30 2.129 24.188 1 93.38 172 GLY B C 1
ATOM 5388 O O . GLY B 1 172 ? -30.922 1.938 24.984 1 93.38 172 GLY B O 1
ATOM 5389 N N . ARG B 1 173 ? -28.859 2.525 24.547 1 90.5 173 ARG B N 1
ATOM 5390 C CA . ARG B 1 173 ? -28.5 2.676 25.969 1 90.5 173 ARG B CA 1
ATOM 5391 C C . ARG B 1 173 ? -29.047 3.984 26.531 1 90.5 173 ARG B C 1
ATOM 5393 O O . ARG B 1 173 ? -29.062 5.004 25.828 1 90.5 173 ARG B O 1
ATOM 5400 N N . ASN B 1 174 ? -29.422 3.82 27.75 1 87.69 174 ASN B N 1
ATOM 5401 C CA . ASN B 1 174 ? -29.844 5.027 28.438 1 87.69 174 ASN B CA 1
ATOM 5402 C C . ASN B 1 174 ? -28.688 5.645 29.234 1 87.69 174 ASN B C 1
ATOM 5404 O O . ASN B 1 174 ? -27.828 4.93 29.75 1 87.69 174 ASN B O 1
ATOM 5408 N N . LEU B 1 175 ? -28.75 6.965 29.312 1 84.06 175 LEU B N 1
ATOM 5409 C CA . LEU B 1 175 ? -27.656 7.691 29.953 1 84.06 175 LEU B CA 1
ATOM 5410 C C . LEU B 1 175 ? -27.422 7.199 31.375 1 84.06 175 LEU B C 1
ATOM 5412 O O . LEU B 1 175 ? -26.281 7.078 31.828 1 84.06 175 LEU B O 1
ATOM 5416 N N . GLU B 1 176 ? -28.5 6.992 32.062 1 80.56 176 GLU B N 1
ATOM 5417 C CA . GLU B 1 176 ? -28.375 6.523 33.438 1 80.56 176 GLU B CA 1
ATOM 5418 C C . GLU B 1 176 ? -27.531 5.254 33.531 1 80.56 176 GLU B C 1
ATOM 5420 O O . GLU B 1 176 ? -26.703 5.109 34.406 1 80.56 176 GLU B O 1
ATOM 5425 N N . ASN B 1 177 ? -27.688 4.422 32.594 1 78.5 177 ASN B N 1
ATOM 5426 C CA . ASN B 1 177 ? -26.938 3.18 32.531 1 78.5 177 ASN B CA 1
ATOM 5427 C C . ASN B 1 177 ? -25.469 3.438 32.156 1 78.5 177 ASN B C 1
ATOM 5429 O O . ASN B 1 177 ? -24.562 2.803 32.719 1 78.5 177 ASN B O 1
ATOM 5433 N N . VAL B 1 178 ? -25.359 4.379 31.359 1 78.25 178 VAL B N 1
ATOM 5434 C CA . VAL B 1 178 ? -24.016 4.719 30.906 1 78.25 178 VAL B CA 1
ATOM 5435 C C . VAL B 1 178 ? -23.203 5.301 32.062 1 78.25 178 VAL B C 1
ATOM 5437 O O . VAL B 1 178 ? -22.047 4.934 32.281 1 78.25 178 VAL B O 1
ATOM 5440 N N . ILE B 1 179 ? -23.797 6.141 32.812 1 75.75 179 ILE B N 1
ATOM 5441 C CA . ILE B 1 179 ? -23.141 6.789 33.938 1 75.75 179 ILE B CA 1
ATOM 5442 C C . ILE B 1 179 ? -22.828 5.754 35.031 1 75.75 179 ILE B C 1
ATOM 5444 O O . ILE B 1 179 ? -21.734 5.758 35.594 1 75.75 179 ILE B O 1
ATOM 5448 N N . ASN B 1 180 ? -23.688 4.891 35.281 1 68 180 ASN B N 1
ATOM 5449 C CA . ASN B 1 180 ? -23.516 3.867 36.281 1 68 180 ASN B CA 1
ATOM 5450 C C . ASN B 1 180 ? -22.391 2.902 35.938 1 68 180 ASN B C 1
ATOM 5452 O O . ASN B 1 180 ? -21.625 2.488 36.812 1 68 180 ASN B O 1
ATOM 5456 N N . GLU B 1 181 ? -22.328 2.645 34.719 1 64.62 181 GLU B N 1
ATOM 5457 C CA . GLU B 1 181 ? -21.297 1.731 34.25 1 64.62 181 GLU B CA 1
ATOM 5458 C C . GLU B 1 181 ? -19.906 2.379 34.312 1 64.62 181 GLU B C 1
ATOM 5460 O O . GLU B 1 181 ? -18.906 1.693 34.531 1 64.62 181 GLU B O 1
ATOM 5465 N N . SER B 1 182 ? -19.906 3.666 34.188 1 59.03 182 SER B N 1
ATOM 5466 C CA . SER B 1 182 ? -18.656 4.41 34.188 1 59.03 182 SER B CA 1
ATOM 5467 C C . SER B 1 182 ? -18.172 4.664 35.594 1 59.03 182 SER B C 1
ATOM 5469 O O . SER B 1 182 ? -16.969 4.742 35.844 1 59.03 182 SER B O 1
ATOM 5471 N N . ARG B 1 183 ? -19.062 5.031 36.625 1 50.03 183 ARG B N 1
ATOM 5472 C CA . ARG B 1 183 ? -18.719 5.27 38 1 50.03 183 ARG B CA 1
ATOM 5473 C C . ARG B 1 183 ? -17.922 4.109 38.594 1 50.03 183 ARG B C 1
ATOM 5475 O O . ARG B 1 183 ? -17.047 4.309 39.438 1 50.03 183 ARG B O 1
ATOM 5482 N N . GLU B 1 184 ? -18.281 2.971 38.25 1 45.62 184 GLU B N 1
ATOM 5483 C CA . GLU B 1 184 ? -17.578 1.815 38.781 1 45.62 184 GLU B CA 1
ATOM 5484 C C . GLU B 1 184 ? -16.109 1.813 38.375 1 45.62 184 GLU B C 1
ATOM 5486 O O . GLU B 1 184 ? -15.289 1.106 38.969 1 45.62 184 GLU B O 1
ATOM 5491 N N . LEU B 1 185 ? -15.938 2.469 37.344 1 46.38 185 LEU B N 1
ATOM 5492 C CA . LEU B 1 185 ? -14.57 2.234 36.906 1 46.38 185 LEU B CA 1
ATOM 5493 C C . LEU B 1 185 ? -13.602 3.207 37.562 1 46.38 185 LEU B C 1
ATOM 5495 O O . LEU B 1 185 ? -12.531 2.807 38.031 1 46.38 185 LEU B O 1
ATOM 5499 N N . ALA B 1 186 ? -13.266 4.5 37.219 1 49.38 186 ALA B N 1
ATOM 5500 C CA . ALA B 1 186 ? -12.203 5.359 37.719 1 49.38 186 ALA B CA 1
ATOM 5501 C C . ALA B 1 186 ? -12.758 6.699 38.188 1 49.38 186 ALA B C 1
ATOM 5503 O O . ALA B 1 186 ? -13.883 7.066 37.844 1 49.38 186 ALA B O 1
ATOM 5504 N N . GLY B 1 187 ? -12.195 7.324 39.406 1 46.97 187 GLY B N 1
ATOM 5505 C CA . GLY B 1 187 ? -12.375 8.672 39.906 1 46.97 187 GLY B CA 1
ATOM 5506 C C . GLY B 1 187 ? -12.656 9.688 38.812 1 46.97 187 GLY B C 1
ATOM 5507 O O . GLY B 1 187 ? -12.352 9.438 37.656 1 46.97 187 GLY B O 1
ATOM 5508 N N . ILE B 1 188 ? -13.727 10.648 38.938 1 56.06 188 ILE B N 1
ATOM 5509 C CA . ILE B 1 188 ? -14.188 11.672 38 1 56.06 188 ILE B CA 1
ATOM 5510 C C . ILE B 1 188 ? -13 12.5 37.5 1 56.06 188 ILE B C 1
ATOM 5512 O O . ILE B 1 188 ? -13.094 13.18 36.5 1 56.06 188 ILE B O 1
ATOM 5516 N N . GLY B 1 189 ? -11.914 12.242 38 1 65.12 189 GLY B N 1
ATOM 5517 C CA . GLY B 1 189 ? -10.727 12.984 37.594 1 65.12 189 GLY B CA 1
ATOM 5518 C C . GLY B 1 189 ? -11.031 14.391 37.094 1 65.12 189 GLY B C 1
ATOM 5519 O O . GLY B 1 189 ? -11.695 15.164 37.812 1 65.12 189 GLY B O 1
ATOM 5520 N N . GLU B 1 190 ? -10.703 14.727 35.906 1 80.44 190 GLU B N 1
ATOM 5521 C CA . GLU B 1 190 ? -10.852 16.047 35.312 1 80.44 190 GLU B CA 1
ATOM 5522 C C . GLU B 1 190 ? -12.219 16.219 34.656 1 80.44 190 GLU B C 1
ATOM 5524 O O . GLU B 1 190 ? -12.586 17.312 34.25 1 80.44 190 GLU B O 1
ATOM 5529 N N . LYS B 1 191 ? -13.07 15.188 34.781 1 87.94 191 LYS B N 1
ATOM 5530 C CA . LYS B 1 191 ? -14.344 15.234 34.062 1 87.94 191 LYS B CA 1
ATOM 5531 C C . LYS B 1 191 ? -15.477 15.656 35 1 87.94 191 LYS B C 1
ATOM 5533 O O . LYS B 1 191 ? -15.414 15.43 36.188 1 87.94 191 LYS B O 1
ATOM 5538 N N . LYS B 1 192 ? -16.5 16.328 34.438 1 88.5 192 LYS B N 1
ATOM 5539 C CA . LYS B 1 192 ? -17.719 16.625 35.188 1 88.5 192 LYS B CA 1
ATOM 5540 C C . LYS B 1 192 ? -18.516 15.359 35.469 1 88.5 192 LYS B C 1
ATOM 5542 O O . LYS B 1 192 ? -19.109 15.203 36.531 1 88.5 192 LYS B O 1
ATOM 5547 N N . ASN B 1 193 ? -18.641 14.578 34.406 1 87.69 193 ASN B N 1
ATOM 5548 C CA . ASN B 1 193 ? -19.297 13.281 34.469 1 87.69 193 ASN B CA 1
ATOM 5549 C C . ASN B 1 193 ? -18.375 12.164 33.969 1 87.69 193 ASN B C 1
ATOM 5551 O O . ASN B 1 193 ? -17.656 12.352 33 1 87.69 193 ASN B O 1
ATOM 5555 N N . GLN B 1 194 ? -18.484 11.055 34.562 1 83.81 194 GLN B N 1
ATOM 5556 C CA . GLN B 1 194 ? -17.609 9.938 34.25 1 83.81 194 GLN B CA 1
ATOM 5557 C C . GLN B 1 194 ? -17.812 9.477 32.812 1 83.81 194 GLN B C 1
ATOM 5559 O O . GLN B 1 194 ? -16.875 8.992 32.156 1 83.81 194 GLN B O 1
ATOM 5564 N N . ALA B 1 195 ? -18.984 9.648 32.312 1 87.69 195 ALA B N 1
ATOM 5565 C CA . ALA B 1 195 ? -19.344 9.172 30.969 1 87.69 195 ALA B CA 1
ATOM 5566 C C . ALA B 1 195 ? -18.828 10.125 29.891 1 87.69 195 ALA B C 1
ATOM 5568 O O . ALA B 1 195 ? -18.797 9.789 28.703 1 87.69 195 ALA B O 1
ATOM 5569 N N . ASP B 1 196 ? -18.375 11.32 30.359 1 92.88 196 ASP B N 1
ATOM 5570 C CA . ASP B 1 196 ? -17.859 12.281 29.375 1 92.88 196 ASP B CA 1
ATOM 5571 C C . ASP B 1 196 ? -16.609 11.742 28.688 1 92.88 196 ASP B C 1
ATOM 5573 O O . ASP B 1 196 ? -15.82 11.016 29.297 1 92.88 196 ASP B O 1
ATOM 5577 N N . PHE B 1 197 ? -16.469 12.008 27.438 1 92.06 197 PHE B N 1
ATOM 5578 C CA . PHE B 1 197 ? -15.305 11.523 26.719 1 92.06 197 PHE B CA 1
ATOM 5579 C C . PHE B 1 197 ? -14.461 12.68 26.188 1 92.06 197 PHE B C 1
ATOM 5581 O O . PHE B 1 197 ? -14.977 13.781 25.969 1 92.06 197 PHE B O 1
ATOM 5588 N N . ALA B 1 198 ? -13.203 12.445 26.047 1 93 198 ALA B N 1
ATOM 5589 C CA . ALA B 1 198 ? -12.258 13.477 25.625 1 93 198 ALA B CA 1
ATOM 5590 C C . ALA B 1 198 ? -12.414 13.773 24.141 1 93 198 ALA B C 1
ATOM 5592 O O . ALA B 1 198 ? -12.508 12.859 23.312 1 93 198 ALA B O 1
ATOM 5593 N N . LEU B 1 199 ? -12.508 15.055 23.844 1 96.62 199 LEU B N 1
ATOM 5594 C CA . LEU B 1 199 ? -12.414 15.531 22.469 1 96.62 199 LEU B CA 1
ATOM 5595 C C . LEU B 1 199 ? -10.977 15.891 22.109 1 96.62 199 LEU B C 1
ATOM 5597 O O . LEU B 1 199 ? -10.539 15.695 20.984 1 96.62 199 LEU B O 1
ATOM 5601 N N . TRP B 1 200 ? -10.297 16.422 23.031 1 95.69 200 TRP B N 1
ATOM 5602 C CA . TRP B 1 200 ? -8.883 16.781 22.969 1 95.69 200 TRP B CA 1
ATOM 5603 C C . TRP B 1 200 ? -8.203 16.531 24.312 1 95.69 200 TRP B C 1
ATOM 5605 O O . TRP B 1 200 ? -8.727 16.922 25.359 1 95.69 200 TRP B O 1
ATOM 5615 N N . LYS B 1 201 ? -7.094 15.906 24.328 1 92.88 201 LYS B N 1
ATOM 5616 C CA . LYS B 1 201 ? -6.383 15.57 25.562 1 92.88 201 LYS B CA 1
ATOM 5617 C C . LYS B 1 201 ? -5.031 16.281 25.625 1 92.88 201 LYS B C 1
ATOM 5619 O O . LYS B 1 201 ? -4.23 16.188 24.688 1 92.88 201 LYS B O 1
ATOM 5624 N N . LYS B 1 202 ? -4.844 16.969 26.688 1 93.81 202 LYS B N 1
ATOM 5625 C CA . LYS B 1 202 ? -3.52 17.531 26.938 1 93.81 202 LYS B CA 1
ATOM 5626 C C . LYS B 1 202 ? -2.471 16.438 27.078 1 93.81 202 LYS B C 1
ATOM 5628 O O . LYS B 1 202 ? -2.678 15.469 27.812 1 93.81 202 LYS B O 1
ATOM 5633 N N . ALA B 1 203 ? -1.391 16.594 26.406 1 90.62 203 ALA B N 1
ATOM 5634 C CA . ALA B 1 203 ? -0.353 15.562 26.422 1 90.62 203 ALA B CA 1
ATOM 5635 C C . ALA B 1 203 ? 0.497 15.656 27.688 1 90.62 203 ALA B C 1
ATOM 5637 O O . ALA B 1 203 ? 0.836 16.75 28.125 1 90.62 203 ALA B O 1
ATOM 5638 N N . SER B 1 204 ? 0.751 14.508 28.266 1 87.44 204 SER B N 1
ATOM 5639 C CA . SER B 1 204 ? 1.801 14.453 29.281 1 87.44 204 SER B CA 1
ATOM 5640 C C . SER B 1 204 ? 3.178 14.664 28.656 1 87.44 204 SER B C 1
ATOM 5642 O O . SER B 1 204 ? 3.342 14.555 27.438 1 87.44 204 SER B O 1
ATOM 5644 N N . PRO B 1 205 ? 4.102 14.953 29.422 1 85.69 205 PRO B N 1
ATOM 5645 C CA . PRO B 1 205 ? 5.445 15.18 28.875 1 85.69 205 PRO B CA 1
ATOM 5646 C C . PRO B 1 205 ? 5.984 13.969 28.125 1 85.69 205 PRO B C 1
ATOM 5648 O O . PRO B 1 205 ? 6.766 14.125 27.188 1 85.69 205 PRO B O 1
ATOM 5651 N N . GLU B 1 206 ? 5.52 12.781 28.453 1 82.44 206 GLU B N 1
ATOM 5652 C CA . GLU B 1 206 ? 6.043 11.555 27.859 1 82.44 206 GLU B CA 1
ATOM 5653 C C . GLU B 1 206 ? 5.32 11.195 26.562 1 82.44 206 GLU B C 1
ATOM 5655 O O . GLU B 1 206 ? 5.781 10.352 25.812 1 82.44 206 GLU B O 1
ATOM 5660 N N . HIS B 1 207 ? 4.289 11.883 26.359 1 85.31 207 HIS B N 1
ATOM 5661 C CA . HIS B 1 207 ? 3.523 11.594 25.141 1 85.31 207 HIS B CA 1
ATOM 5662 C C . HIS B 1 207 ? 4.176 12.219 23.922 1 85.31 207 HIS B C 1
ATOM 5664 O O . HIS B 1 207 ? 4.18 13.445 23.766 1 85.31 207 HIS B O 1
ATOM 5670 N N . ILE B 1 208 ? 4.617 11.414 23.031 1 84.69 208 ILE B N 1
ATOM 5671 C CA . ILE B 1 208 ? 5.465 11.867 21.938 1 84.69 208 ILE B CA 1
ATOM 5672 C C . ILE B 1 208 ? 4.598 12.477 20.844 1 84.69 208 ILE B C 1
ATOM 5674 O O . ILE B 1 208 ? 4.883 13.57 20.344 1 84.69 208 ILE B O 1
ATOM 5678 N N . MET B 1 209 ? 3.572 11.82 20.484 1 90.06 209 MET B N 1
ATOM 5679 C CA . MET B 1 209 ? 2.707 12.32 19.422 1 90.06 209 MET B CA 1
ATOM 5680 C C . MET B 1 209 ? 1.771 13.406 19.938 1 90.06 209 MET B C 1
ATOM 5682 O O . MET B 1 209 ? 0.757 13.109 20.578 1 90.06 209 MET B O 1
ATOM 5686 N N . ARG B 1 210 ? 2.096 14.609 19.688 1 92.62 210 ARG B N 1
ATOM 5687 C CA . ARG B 1 210 ? 1.313 15.75 20.172 1 92.62 210 ARG B CA 1
ATOM 5688 C C . ARG B 1 210 ? 1.369 16.906 19.172 1 92.62 210 ARG B C 1
ATOM 5690 O O . ARG B 1 210 ? 2.299 16.984 18.359 1 92.62 210 ARG B O 1
ATOM 5697 N N . TRP B 1 211 ? 0.44 17.766 19.188 1 94.94 211 TRP B N 1
ATOM 5698 C CA . TRP B 1 211 ? 0.297 18.922 18.297 1 94.94 211 TRP B CA 1
ATOM 5699 C C . TRP B 1 211 ? -0.143 20.156 19.062 1 94.94 211 TRP B C 1
ATOM 5701 O O . TRP B 1 211 ? -0.808 20.047 20.109 1 94.94 211 TRP B O 1
ATOM 5711 N N . PRO B 1 212 ? 0.261 21.297 18.594 1 95.62 212 PRO B N 1
ATOM 5712 C CA . PRO B 1 212 ? -0.257 22.531 19.203 1 95.62 212 PRO B CA 1
ATOM 5713 C C . PRO B 1 212 ? -1.742 22.734 18.922 1 95.62 212 PRO B C 1
ATOM 5715 O O . PRO B 1 212 ? -2.23 22.391 17.844 1 95.62 212 PRO B O 1
ATOM 5718 N N . SER B 1 213 ? -2.426 23.297 19.953 1 95.62 213 SER B N 1
ATOM 5719 C CA . SER B 1 213 ? -3.826 23.688 19.828 1 95.62 213 SER B CA 1
ATOM 5720 C C . SER B 1 213 ? -4.129 24.953 20.625 1 95.62 213 SER B C 1
ATOM 5722 O O . SER B 1 213 ? -3.289 25.422 21.391 1 95.62 213 SER B O 1
ATOM 5724 N N . PRO B 1 214 ? -5.344 25.531 20.422 1 95.69 214 PRO B N 1
ATOM 5725 C CA . PRO B 1 214 ? -5.707 26.719 21.219 1 95.69 214 PRO B CA 1
ATOM 5726 C C . PRO B 1 214 ? -5.812 26.406 22.719 1 95.69 214 PRO B C 1
ATOM 5728 O O . PRO B 1 214 ? -5.785 27.328 23.531 1 95.69 214 PRO B O 1
ATOM 5731 N N . TRP B 1 215 ? -5.906 25.203 23.078 1 96.94 215 TRP B N 1
ATOM 5732 C CA . TRP B 1 215 ? -6.199 24.844 24.453 1 96.94 215 TRP B CA 1
ATOM 5733 C C . TRP B 1 215 ? -4.953 24.312 25.156 1 96.94 215 TRP B C 1
ATOM 5735 O O . TRP B 1 215 ? -4.746 24.547 26.344 1 96.94 215 TRP B O 1
ATOM 5745 N N . SER B 1 216 ? -4.184 23.531 24.453 1 96.62 216 SER B N 1
ATOM 5746 C CA . SER B 1 216 ? -2.971 22.922 24.984 1 96.62 216 SER B CA 1
ATOM 5747 C C . SER B 1 216 ? -2.191 22.188 23.906 1 96.62 216 SER B C 1
ATOM 5749 O O . SER B 1 216 ? -2.689 22 22.797 1 96.62 216 SER B O 1
ATOM 5751 N N . ASP B 1 217 ? -0.93 21.875 24.234 1 95.88 217 ASP B N 1
ATOM 5752 C CA . ASP B 1 217 ? -0.226 20.859 23.469 1 95.88 217 ASP B CA 1
ATOM 5753 C C . ASP B 1 217 ? -0.771 19.469 23.766 1 95.88 217 ASP B C 1
ATOM 5755 O O . ASP B 1 217 ? -0.695 19 24.906 1 95.88 217 ASP B O 1
ATOM 5759 N N . GLY B 1 218 ? -1.422 18.969 22.797 1 94.88 218 GLY B N 1
ATOM 5760 C CA . GLY B 1 218 ? -2.109 17.719 23.094 1 94.88 218 GLY B CA 1
ATOM 5761 C C . GLY B 1 218 ? -2.408 16.90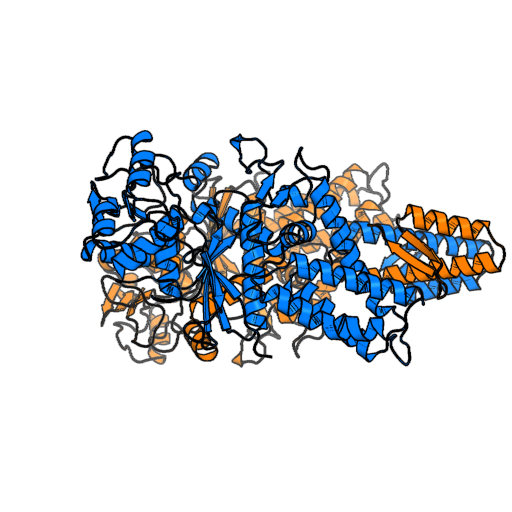6 21.844 1 94.88 218 GLY B C 1
ATOM 5762 O O . GLY B 1 218 ? -1.646 16.938 20.875 1 94.88 218 GLY B O 1
ATOM 5763 N N . PHE B 1 219 ? -3.385 16.016 21.922 1 93.31 219 PHE B N 1
ATOM 5764 C CA . PHE B 1 219 ? -3.781 15.117 20.844 1 93.31 219 PHE B CA 1
ATOM 5765 C C . PHE B 1 219 ? -5.285 14.875 20.875 1 93.31 219 PHE B C 1
ATOM 5767 O O . PHE B 1 219 ? -5.93 15.039 21.906 1 93.31 219 PHE B O 1
ATOM 5774 N N . PRO B 1 220 ? -5.852 14.539 19.766 1 93.44 220 PRO B N 1
ATOM 5775 C CA . PRO B 1 220 ? -7.305 14.383 19.688 1 93.44 220 PRO B CA 1
ATOM 5776 C C . PRO B 1 220 ? -7.805 13.141 20.406 1 93.44 220 PRO B C 1
ATOM 5778 O O . PRO B 1 220 ? -7.082 12.141 20.5 1 93.44 220 PRO B O 1
ATOM 5781 N N . GLY B 1 221 ? -9.047 13.281 20.875 1 92 221 GLY B N 1
ATOM 5782 C CA . GLY B 1 221 ? -9.719 12.086 21.359 1 92 221 GLY B CA 1
ATOM 5783 C C . GLY B 1 221 ? -10.055 11.102 20.266 1 92 221 GLY B C 1
ATOM 5784 O O . GLY B 1 221 ? -10.289 11.5 19.125 1 92 221 GLY B O 1
ATOM 5785 N N . TRP B 1 222 ? -10.195 9.898 20.547 1 86.25 222 TRP B N 1
ATOM 5786 C CA . TRP B 1 222 ? -10.336 8.797 19.609 1 86.25 222 TRP B CA 1
ATOM 5787 C C . TRP B 1 222 ? -11.547 9.008 18.703 1 86.25 222 TRP B C 1
ATOM 5789 O O . TRP B 1 222 ? -11.453 8.852 17.484 1 86.25 222 TRP B O 1
ATOM 5799 N N . HIS B 1 223 ? -12.648 9.422 19.188 1 91.94 223 HIS B N 1
ATOM 5800 C CA . HIS B 1 223 ? -13.906 9.477 18.453 1 91.94 223 HIS B CA 1
ATOM 5801 C C . HIS B 1 223 ? -13.938 10.664 17.5 1 91.94 223 HIS B C 1
ATOM 5803 O O . HIS B 1 223 ? -14.695 10.656 16.531 1 91.94 223 HIS B O 1
ATOM 5809 N N . CYS B 1 224 ? -13.125 11.672 17.766 1 94.19 224 CYS B N 1
ATOM 5810 C CA . CYS B 1 224 ? -13.125 12.914 17 1 94.19 224 CYS B CA 1
ATOM 5811 C C . CYS B 1 224 ? -12.617 12.68 15.586 1 94.19 224 CYS B C 1
ATOM 5813 O O . CYS B 1 224 ? -13.047 13.367 14.648 1 94.19 224 CYS B O 1
ATOM 5815 N N . GLU B 1 225 ? -11.789 11.742 15.406 1 94.75 225 GLU B N 1
ATOM 5816 C CA . GLU B 1 225 ? -11.094 11.5 14.148 1 94.75 225 GLU B CA 1
ATOM 5817 C C . GLU B 1 225 ? -12.07 11.141 13.039 1 94.75 225 GLU B C 1
ATOM 5819 O O . GLU B 1 225 ? -12.094 11.781 11.984 1 94.75 225 GLU B O 1
ATOM 5824 N N . CYS B 1 226 ? -12.891 10.172 13.281 1 97.12 226 CYS B N 1
ATOM 5825 C CA . CYS B 1 226 ? -13.805 9.68 12.266 1 97.12 226 CYS B CA 1
ATOM 5826 C C . CYS B 1 226 ? -14.859 10.727 11.914 1 97.12 226 CYS B C 1
ATOM 5828 O O . CYS B 1 226 ? -15.227 10.883 10.75 1 97.12 226 CYS B O 1
ATOM 5830 N N . THR B 1 227 ? -15.383 11.469 12.953 1 98.31 227 THR B N 1
ATOM 5831 C CA . THR B 1 227 ? -16.359 12.516 12.688 1 98.31 227 THR B CA 1
ATOM 5832 C C . THR B 1 227 ? -15.766 13.594 11.781 1 98.31 227 THR B C 1
ATOM 5834 O O . THR B 1 227 ? -16.391 13.984 10.789 1 98.31 227 THR B O 1
ATOM 5837 N N . ALA B 1 228 ? -14.547 14 12.125 1 98.12 228 ALA B N 1
ATOM 5838 C CA . ALA B 1 228 ? -13.891 15.07 11.383 1 98.12 228 ALA B CA 1
ATOM 5839 C C . ALA B 1 228 ? -13.555 14.633 9.961 1 98.12 228 ALA B C 1
ATOM 5841 O O . ALA B 1 228 ? -13.82 15.359 9 1 98.12 228 ALA B O 1
ATOM 5842 N N . MET B 1 229 ? -12.992 13.461 9.781 1 98 229 MET B N 1
ATOM 5843 C CA . MET B 1 229 ? -12.547 12.992 8.469 1 98 229 MET B CA 1
ATOM 5844 C C . MET B 1 229 ? -13.734 12.641 7.582 1 98 229 MET B C 1
ATOM 5846 O O . MET B 1 229 ? -13.711 12.891 6.379 1 98 229 MET B O 1
ATOM 5850 N N . GLY B 1 230 ? -14.789 12.008 8.18 1 98.19 230 GLY B N 1
ATOM 5851 C CA . GLY B 1 230 ? -16 11.773 7.414 1 98.19 230 GLY B CA 1
ATOM 5852 C C . GLY B 1 230 ? -16.609 13.039 6.848 1 98.19 230 GLY B C 1
ATOM 5853 O O . GLY B 1 230 ? -16.906 13.109 5.656 1 98.19 230 GLY B O 1
ATOM 5854 N N . ARG B 1 231 ? -16.734 14.055 7.715 1 97.94 231 ARG B N 1
ATOM 5855 C CA . ARG B 1 231 ? -17.312 15.32 7.301 1 97.94 231 ARG B CA 1
ATOM 5856 C C . ARG B 1 231 ? -16.453 16 6.242 1 97.94 231 ARG B C 1
ATOM 5858 O O . ARG B 1 231 ? -16.969 16.578 5.285 1 97.94 231 ARG B O 1
ATOM 5865 N N . LYS B 1 232 ? -15.172 15.914 6.402 1 97.06 232 LYS B N 1
ATOM 5866 C CA . LYS B 1 232 ? -14.242 16.578 5.484 1 97.06 232 LYS B CA 1
ATOM 5867 C C . LYS B 1 232 ? -14.43 16.078 4.059 1 97.06 232 LYS B C 1
ATOM 5869 O O . LYS B 1 232 ? -14.461 16.859 3.113 1 97.06 232 LYS B O 1
ATOM 5874 N N . TYR B 1 233 ? -14.609 14.789 3.881 1 97.38 233 TYR B N 1
ATOM 5875 C CA . TYR B 1 233 ? -14.516 14.227 2.541 1 97.38 233 TYR B CA 1
ATOM 5876 C C . TYR B 1 233 ? -15.898 13.898 1.987 1 97.38 233 TYR B C 1
ATOM 5878 O O . TYR B 1 233 ? -16.062 13.742 0.776 1 97.38 233 TYR B O 1
ATOM 5886 N N . LEU B 1 234 ? -16.906 13.781 2.918 1 98.06 234 LEU B N 1
ATOM 5887 C CA . LEU B 1 234 ? -18.203 13.352 2.436 1 98.06 234 LEU B CA 1
ATOM 5888 C C . LEU B 1 234 ? -19.266 14.43 2.691 1 98.06 234 LEU B C 1
ATOM 5890 O O . LEU B 1 234 ? -20.391 14.328 2.209 1 98.06 234 LEU B O 1
ATOM 5894 N N . GLY B 1 235 ? -18.922 15.477 3.482 1 97.06 235 GLY B N 1
ATOM 5895 C CA . GLY B 1 235 ? -19.859 16.547 3.771 1 97.06 235 GLY B CA 1
ATOM 5896 C C . GLY B 1 235 ? -20.562 16.375 5.102 1 97.06 235 GLY B C 1
ATOM 5897 O O . GLY B 1 235 ? -20.391 15.367 5.777 1 97.06 235 GLY B O 1
ATOM 5898 N N . SER B 1 236 ? -21.375 17.359 5.453 1 97.75 236 SER B N 1
ATOM 5899 C CA . SER B 1 236 ? -22.094 17.375 6.723 1 97.75 236 SER B CA 1
ATOM 5900 C C . SER B 1 236 ? -23.172 16.297 6.75 1 97.75 236 SER B C 1
ATOM 5902 O O . SER B 1 236 ? -23.703 15.961 7.812 1 97.75 236 SER B O 1
ATOM 5904 N N . HIS B 1 237 ? -23.5 15.852 5.566 1 98.31 237 HIS B N 1
ATOM 5905 C CA . HIS B 1 237 ? -24.453 14.75 5.426 1 98.31 237 HIS B CA 1
ATOM 5906 C C . HIS B 1 237 ? -23.969 13.734 4.391 1 98.31 237 HIS B C 1
ATOM 5908 O O . HIS B 1 237 ? -23.578 14.109 3.281 1 98.31 237 HIS B O 1
ATOM 5914 N N . PHE B 1 238 ? -23.969 12.461 4.777 1 98.5 238 PHE B N 1
ATOM 5915 C CA . PHE B 1 238 ? -23.609 11.438 3.793 1 98.5 238 PHE B CA 1
ATOM 5916 C C . PHE B 1 238 ? -24.391 10.156 4.043 1 98.5 238 PHE B C 1
ATOM 5918 O O . PHE B 1 238 ? -25.188 10.078 4.98 1 98.5 238 PHE B O 1
ATOM 5925 N N . ASP B 1 239 ? -24.25 9.148 3.248 1 98.75 239 ASP B N 1
ATOM 5926 C CA . ASP B 1 239 ? -25.234 8.086 3.105 1 98.75 239 ASP B CA 1
ATOM 5927 C C . ASP B 1 239 ? -24.984 6.969 4.121 1 98.75 239 ASP B C 1
ATOM 5929 O O . ASP B 1 239 ? -25.875 6.633 4.91 1 98.75 239 ASP B O 1
ATOM 5933 N N . ILE B 1 240 ? -23.719 6.41 4.145 1 98.88 240 ILE B N 1
ATOM 5934 C CA . ILE B 1 240 ? -23.5 5.168 4.879 1 98.88 240 ILE B CA 1
ATOM 5935 C C . ILE B 1 240 ? -22.297 5.32 5.801 1 98.88 240 ILE B C 1
ATOM 5937 O O . ILE B 1 240 ? -21.25 5.84 5.387 1 98.88 240 ILE B O 1
ATOM 5941 N N . HIS B 1 241 ? -22.375 4.98 6.996 1 98.81 241 HIS B N 1
ATOM 5942 C CA . HIS B 1 241 ? -21.281 4.789 7.941 1 98.81 241 HIS B CA 1
ATOM 5943 C C . HIS B 1 241 ? -21.219 3.348 8.43 1 98.81 241 HIS B C 1
ATOM 5945 O O . HIS B 1 241 ? -22.219 2.814 8.93 1 98.81 241 HIS B O 1
ATOM 5951 N N . GLY B 1 242 ? -20.078 2.707 8.227 1 98.44 242 GLY B N 1
ATOM 5952 C CA . GLY B 1 242 ? -19.969 1.294 8.555 1 98.44 242 GLY B CA 1
ATOM 5953 C C . GLY B 1 242 ? -18.875 0.993 9.562 1 98.44 242 GLY B C 1
ATOM 5954 O O . GLY B 1 242 ? -17.984 1.812 9.773 1 98.44 242 GLY B O 1
ATOM 5955 N N . GLY B 1 243 ? -18.969 -0.212 10.227 1 97.94 243 GLY B N 1
ATOM 5956 C CA . GLY B 1 243 ? -17.984 -0.715 11.172 1 97.94 243 GLY B CA 1
ATOM 5957 C C . GLY B 1 243 ? -18.406 -1.998 11.852 1 97.94 243 GLY B C 1
ATOM 5958 O O . GLY B 1 243 ? -19.453 -2.564 11.523 1 97.94 243 GLY B O 1
ATOM 5959 N N . GLY B 1 244 ? -17.594 -2.506 12.742 1 96.56 244 GLY B N 1
ATOM 5960 C CA . GLY B 1 244 ? -17.938 -3.652 13.562 1 96.56 244 GLY B CA 1
ATOM 5961 C C . GLY B 1 244 ? -18.953 -3.322 14.641 1 96.56 244 GLY B C 1
ATOM 5962 O O . GLY B 1 244 ? -19.094 -2.16 15.031 1 96.56 244 GLY B O 1
ATOM 5963 N N . MET B 1 245 ? -19.578 -4.312 15.109 1 95 245 MET B N 1
ATOM 5964 C CA . MET B 1 245 ? -20.625 -4.137 16.109 1 95 245 MET B CA 1
ATOM 5965 C C . MET B 1 245 ? -20.062 -3.518 17.375 1 95 245 MET B C 1
ATOM 5967 O O . MET B 1 245 ? -20.781 -2.809 18.094 1 95 245 MET B O 1
ATOM 5971 N N . ASP B 1 246 ? -18.812 -3.803 17.672 1 91.69 246 ASP B N 1
ATOM 5972 C CA . ASP B 1 246 ? -18.156 -3.266 18.859 1 91.69 246 ASP B CA 1
ATOM 5973 C C . ASP B 1 246 ? -18.047 -1.744 18.797 1 91.69 246 ASP B C 1
ATOM 5975 O O . ASP B 1 246 ? -17.828 -1.085 19.812 1 91.69 246 ASP B O 1
ATOM 5979 N N . LEU B 1 247 ? -18.234 -1.155 17.641 1 96 247 LEU B N 1
ATOM 5980 C CA . LEU B 1 247 ? -18.078 0.285 17.453 1 96 247 LEU B CA 1
ATOM 5981 C C . LEU B 1 247 ? -19.406 1.003 17.672 1 96 247 LEU B C 1
ATOM 5983 O O . LEU B 1 247 ? -19.438 2.232 17.766 1 96 247 LEU B O 1
ATOM 5987 N N . ILE B 1 248 ? -20.5 0.226 17.734 1 97.31 248 ILE B N 1
ATOM 5988 C CA . ILE B 1 248 ? -21.797 0.847 17.953 1 97.31 248 ILE B CA 1
ATOM 5989 C C . ILE B 1 248 ? -21.75 1.735 19.203 1 97.31 248 ILE B C 1
ATOM 5991 O O . ILE B 1 248 ? -22.172 2.895 19.156 1 97.31 248 ILE B O 1
ATOM 5995 N N . PHE B 1 249 ? -21.188 1.126 20.266 1 94 249 PHE B N 1
ATOM 5996 C CA . PHE B 1 249 ? -21 1.87 21.5 1 94 249 PHE B CA 1
ATOM 5997 C C . PHE B 1 249 ? -19.609 1.614 22.078 1 94 249 PHE B C 1
ATOM 5999 O O . PHE B 1 249 ? -19.203 0.462 22.266 1 94 249 PHE B O 1
ATOM 6006 N N . PRO B 1 250 ? -18.922 2.615 22.328 1 94.06 250 PRO B N 1
ATOM 6007 C CA . PRO B 1 250 ? -19.375 4.004 22.375 1 94.06 250 PRO B CA 1
ATOM 6008 C C . PRO B 1 250 ? -19.016 4.797 21.125 1 94.06 250 PRO B C 1
ATOM 6010 O O . PRO B 1 250 ? -19.516 5.906 20.922 1 94.06 250 PRO B O 1
ATOM 6013 N N . HIS B 1 251 ? -18.203 4.246 20.25 1 95.38 251 HIS B N 1
ATOM 6014 C CA . HIS B 1 251 ? -17.516 5.023 19.234 1 95.38 251 HIS B CA 1
ATOM 6015 C C . HIS B 1 251 ? -18.5 5.703 18.297 1 95.38 251 HIS B C 1
ATOM 6017 O O . HIS B 1 251 ? -18.531 6.93 18.203 1 95.38 251 HIS B O 1
ATOM 6023 N N . HIS B 1 252 ? -19.391 4.938 17.656 1 97.94 252 HIS B N 1
ATOM 6024 C CA . HIS B 1 252 ? -20.328 5.508 16.688 1 97.94 252 HIS B CA 1
ATOM 6025 C C . HIS B 1 252 ? -21.406 6.344 17.391 1 97.94 252 HIS B C 1
ATOM 6027 O O . HIS B 1 252 ? -21.891 7.324 16.812 1 97.94 252 HIS B O 1
ATOM 6033 N N . GLU B 1 253 ? -21.766 5.977 18.625 1 96.81 253 GLU B N 1
ATOM 6034 C CA . GLU B 1 253 ? -22.641 6.828 19.422 1 96.81 253 GLU B CA 1
ATOM 6035 C C . GLU B 1 253 ? -22.031 8.211 19.625 1 96.81 253 GLU B C 1
ATOM 6037 O O . GLU B 1 253 ? -22.719 9.227 19.469 1 96.81 253 GLU B O 1
ATOM 6042 N N . CYS B 1 254 ? -20.781 8.242 19.969 1 96.75 254 CYS B N 1
ATOM 6043 C CA . CYS B 1 254 ? -20.062 9.492 20.203 1 96.75 254 CYS B CA 1
ATOM 6044 C C . CYS B 1 254 ? -19.969 10.305 18.906 1 96.75 254 CYS B C 1
ATOM 6046 O O . CYS B 1 254 ? -20.047 11.531 18.938 1 96.75 254 CYS B O 1
ATOM 6048 N N . GLU B 1 255 ? -19.812 9.617 17.766 1 98.12 255 GLU B N 1
ATOM 6049 C CA . GLU B 1 255 ? -19.734 10.312 16.484 1 98.12 255 GLU B CA 1
ATOM 6050 C C . GLU B 1 255 ? -21.047 11.023 16.172 1 98.12 255 GLU B C 1
ATOM 6052 O O . GLU B 1 255 ? -21.047 12.148 15.68 1 98.12 255 GLU B O 1
ATOM 6057 N N . ILE B 1 256 ? -22.141 10.32 16.453 1 98.44 256 ILE B N 1
ATOM 6058 C CA . ILE B 1 256 ? -23.453 10.93 16.25 1 98.44 256 ILE B CA 1
ATOM 6059 C C . ILE B 1 256 ? -23.594 12.172 17.125 1 98.44 256 ILE B C 1
ATOM 6061 O O . ILE B 1 256 ? -23.969 13.242 16.641 1 98.44 256 ILE B O 1
ATOM 6065 N N . ALA B 1 257 ? -23.25 12.047 18.391 1 98.19 257 ALA B N 1
ATOM 6066 C CA . ALA B 1 257 ? -23.344 13.164 19.328 1 98.19 257 ALA B CA 1
ATOM 6067 C C . ALA B 1 257 ? -22.469 14.328 18.875 1 98.19 257 ALA B C 1
ATOM 6069 O O . ALA B 1 257 ? -22.891 15.484 18.938 1 98.19 257 ALA B O 1
ATOM 6070 N N . GLN B 1 258 ? -21.266 14.039 18.469 1 98.62 258 GLN B N 1
ATOM 6071 C CA . GLN B 1 258 ? -20.344 15.07 18.016 1 98.62 258 GLN B CA 1
ATOM 6072 C C . GLN B 1 258 ? -20.891 15.82 16.812 1 98.62 258 GLN B C 1
ATOM 6074 O O . GLN B 1 258 ? -20.812 17.047 16.734 1 98.62 258 GLN B O 1
ATOM 6079 N N . ALA B 1 259 ? -21.406 15.055 15.867 1 98.62 259 ALA B N 1
ATOM 6080 C CA . ALA B 1 259 ? -21.969 15.664 14.664 1 98.62 259 ALA B CA 1
ATOM 6081 C C . ALA B 1 259 ? -23.141 16.578 15 1 98.62 259 ALA B C 1
ATOM 6083 O O . ALA B 1 259 ? -23.188 17.734 14.562 1 98.62 259 ALA B O 1
ATOM 6084 N N . VAL B 1 260 ? -24.062 16.141 15.781 1 98.62 260 VAL B N 1
ATOM 6085 C CA . VAL B 1 260 ? -25.234 16.922 16.172 1 98.62 260 VAL B CA 1
ATOM 6086 C C . VAL B 1 260 ? -24.812 18.156 16.953 1 98.62 260 VAL B C 1
ATOM 6088 O O . VAL B 1 260 ? -25.297 19.25 16.703 1 98.62 260 VAL B O 1
ATOM 6091 N N . ALA B 1 261 ? -23.875 17.938 17.875 1 98.69 261 ALA B N 1
ATOM 6092 C CA . ALA B 1 261 ? -23.406 19.016 18.734 1 98.69 261 ALA B CA 1
ATOM 6093 C C . ALA B 1 261 ? -22.688 20.094 17.922 1 98.69 261 ALA B C 1
ATOM 6095 O O . ALA B 1 261 ? -22.672 21.266 18.297 1 98.69 261 ALA B O 1
ATOM 6096 N N . SER B 1 262 ? -22.031 19.719 16.859 1 98.62 262 SER B N 1
ATOM 6097 C CA . SER B 1 262 ? -21.234 20.641 16.094 1 98.62 262 SER B CA 1
ATOM 6098 C C . SER B 1 262 ? -22.047 21.297 14.977 1 98.62 262 SER B C 1
ATOM 6100 O O . SER B 1 262 ? -21.906 22.484 14.711 1 98.62 262 SER B O 1
ATOM 6102 N N . GLN B 1 263 ? -22.969 20.5 14.336 1 97.94 263 GLN B N 1
ATOM 6103 C CA . GLN B 1 263 ? -23.594 21.047 13.141 1 97.94 263 GLN B CA 1
ATOM 6104 C C . GLN B 1 263 ? -25.109 21.125 13.305 1 97.94 263 GLN B C 1
ATOM 6106 O O . GLN B 1 263 ? -25.812 21.625 12.422 1 97.94 263 GLN B O 1
ATOM 6111 N N . GLY B 1 264 ? -25.656 20.578 14.352 1 97.38 264 GLY B N 1
ATOM 6112 C CA . GLY B 1 264 ? -27.062 20.781 14.688 1 97.38 264 GLY B CA 1
ATOM 6113 C C . GLY B 1 264 ? -27.938 19.594 14.312 1 97.38 264 GLY B C 1
ATOM 6114 O O . GLY B 1 264 ? -29.094 19.516 14.734 1 97.38 264 GLY B O 1
ATOM 6115 N N . ASP B 1 265 ? -27.453 18.688 13.5 1 97.06 265 ASP B N 1
ATOM 6116 C CA . ASP B 1 265 ? -28.234 17.531 13.062 1 97.06 265 ASP B CA 1
ATOM 6117 C C . ASP B 1 265 ? -27.328 16.344 12.75 1 97.06 265 ASP B C 1
ATOM 6119 O O . ASP B 1 265 ? -26.094 16.438 12.867 1 97.06 265 ASP B O 1
ATOM 6123 N N . GLN B 1 266 ? -27.953 15.195 12.469 1 97.62 266 GLN B N 1
ATOM 6124 C CA . GLN B 1 266 ? -27.219 13.953 12.234 1 97.62 266 GLN B CA 1
ATOM 6125 C C . GLN B 1 266 ? -26.484 13.992 10.898 1 97.62 266 GLN B C 1
ATOM 6127 O O . GLN B 1 266 ? -27 14.531 9.914 1 97.62 266 GLN B O 1
ATOM 6132 N N . MET B 1 267 ? -25.359 13.312 10.844 1 98.06 267 MET B N 1
ATOM 6133 C CA . MET B 1 267 ? -24.438 13.352 9.711 1 98.06 267 MET B CA 1
ATOM 6134 C C . MET B 1 267 ? -24.703 12.188 8.758 1 98.06 267 MET B C 1
ATOM 6136 O O . MET B 1 267 ? -24.516 12.305 7.551 1 98.06 267 MET B O 1
ATOM 6140 N N . VAL B 1 268 ? -25.281 11.062 9.25 1 98.62 268 VAL B N 1
ATOM 6141 C CA . VAL B 1 268 ? -25.281 9.812 8.492 1 98.62 268 VAL B CA 1
ATOM 6142 C C . VAL B 1 268 ? -26.703 9.289 8.367 1 98.62 268 VAL B C 1
ATOM 6144 O O . VAL B 1 268 ? -27.469 9.32 9.328 1 98.62 268 VAL B O 1
ATOM 6147 N N . HIS B 1 269 ? -27.031 8.742 7.266 1 97.88 269 HIS B N 1
ATOM 6148 C CA . HIS B 1 269 ? -28.375 8.227 7.035 1 97.88 269 HIS B CA 1
ATOM 6149 C C . HIS B 1 269 ? -28.469 6.75 7.41 1 97.88 269 HIS B C 1
ATOM 6151 O O . HIS B 1 269 ? -29.438 6.328 8.062 1 97.88 269 HIS B O 1
ATOM 6157 N N . TYR B 1 270 ? -27.547 5.895 6.93 1 98.62 270 TYR B N 1
ATOM 6158 C CA . TYR B 1 270 ? -27.562 4.461 7.195 1 98.62 270 TYR B CA 1
ATOM 6159 C C . TYR B 1 270 ? -26.344 4.039 7.992 1 98.62 270 TYR B C 1
ATOM 6161 O O . TYR B 1 270 ? -25.203 4.164 7.516 1 98.62 270 TYR B O 1
ATOM 6169 N N . TRP B 1 271 ? -26.562 3.521 9.18 1 98.81 271 TRP B N 1
ATOM 6170 C CA . TRP B 1 271 ? -25.5 2.916 9.984 1 98.81 271 TRP B CA 1
ATOM 6171 C C . TRP B 1 271 ? -25.484 1.401 9.812 1 98.81 271 TRP B C 1
ATOM 6173 O O . TRP B 1 271 ? -26.484 0.728 10.078 1 98.81 271 TRP B O 1
ATOM 6183 N N . MET B 1 272 ? -24.406 0.861 9.312 1 98.81 272 MET B N 1
ATOM 6184 C CA . MET B 1 272 ? -24.281 -0.571 9.055 1 98.81 272 MET B CA 1
ATOM 6185 C C . MET B 1 272 ? -23.172 -1.177 9.93 1 98.81 272 MET B C 1
ATOM 6187 O O . MET B 1 272 ? -22.094 -0.602 10.055 1 98.81 272 MET B O 1
ATOM 6191 N N . HIS B 1 273 ? -23.469 -2.344 10.539 1 98.69 273 HIS B N 1
ATOM 6192 C CA . HIS B 1 273 ? -22.484 -2.979 11.406 1 98.69 273 HIS B CA 1
ATOM 6193 C C . HIS B 1 273 ? -22.422 -4.484 11.172 1 98.69 273 HIS B C 1
ATOM 6195 O O . HIS B 1 273 ? -23.469 -5.145 11.125 1 98.69 273 HIS B O 1
ATOM 6201 N N . ASN B 1 274 ? -21.234 -5.039 10.969 1 98.19 274 ASN B N 1
ATOM 6202 C CA . ASN B 1 274 ? -21.062 -6.488 10.953 1 98.19 274 ASN B CA 1
ATOM 6203 C C . ASN B 1 274 ? -20.922 -7.051 12.367 1 98.19 274 ASN B C 1
ATOM 6205 O O . ASN B 1 274 ? -20.484 -6.344 13.281 1 98.19 274 ASN B O 1
ATOM 6209 N N . ASN B 1 275 ? -21.281 -8.281 12.555 1 96.19 275 ASN B N 1
ATOM 6210 C CA . ASN B 1 275 ? -21.156 -8.953 13.844 1 96.19 275 ASN B CA 1
ATOM 6211 C C . ASN B 1 275 ? -19.75 -9.492 14.07 1 96.19 275 ASN B C 1
ATOM 6213 O O . ASN B 1 275 ? -18.891 -9.359 13.211 1 96.19 275 ASN B O 1
ATOM 6217 N N . MET B 1 276 ? -19.484 -10.031 15.211 1 91.88 276 MET B N 1
ATOM 6218 C CA . MET B 1 276 ? -18.141 -10.43 15.641 1 91.88 276 MET B CA 1
ATOM 6219 C C . MET B 1 276 ? -17.797 -11.812 15.102 1 91.88 276 MET B C 1
ATOM 6221 O O . MET B 1 276 ? -18.672 -12.586 14.742 1 91.88 276 MET B O 1
ATOM 6225 N N . ILE B 1 277 ? -16.531 -12.047 15.039 1 91.25 277 ILE B N 1
ATOM 6226 C CA . ILE B 1 277 ? -16.016 -13.383 14.805 1 91.25 277 ILE B CA 1
ATOM 6227 C C . ILE B 1 277 ? -15.469 -13.961 16.109 1 91.25 277 ILE B C 1
ATOM 6229 O O . ILE B 1 277 ? -14.789 -13.266 16.875 1 91.25 277 ILE B O 1
ATOM 6233 N N . THR B 1 278 ? -15.828 -15.188 16.391 1 88.38 278 THR B N 1
ATOM 6234 C CA . THR B 1 278 ? -15.359 -15.844 17.609 1 88.38 278 THR B CA 1
ATOM 6235 C C . THR B 1 278 ? -14.477 -17.047 17.266 1 88.38 278 THR B C 1
ATOM 6237 O O . THR B 1 278 ? -14.508 -17.547 16.141 1 88.38 278 THR B O 1
ATOM 6240 N N . ILE B 1 279 ? -13.625 -17.359 18.141 1 83 279 ILE B N 1
ATOM 6241 C CA . ILE B 1 279 ? -12.812 -18.578 18.047 1 83 279 ILE B CA 1
ATOM 6242 C C . ILE B 1 279 ? -13.227 -19.547 19.156 1 83 279 ILE B C 1
ATOM 6244 O O . ILE B 1 279 ? -13.016 -19.281 20.344 1 83 279 ILE B O 1
ATOM 6248 N N . ASN B 1 280 ? -13.734 -20.609 18.75 1 80.5 280 ASN B N 1
ATOM 6249 C CA . ASN B 1 280 ? -14.258 -21.609 19.688 1 80.5 280 ASN B CA 1
ATOM 6250 C C . ASN B 1 280 ? -15.25 -20.984 20.656 1 80.5 280 ASN B C 1
ATOM 6252 O O . ASN B 1 280 ? -15.141 -21.188 21.875 1 80.5 280 ASN B O 1
ATOM 6256 N N . GLY B 1 281 ? -16.031 -20.109 20.078 1 81 281 GLY B N 1
ATOM 6257 C CA . GLY B 1 281 ? -17.125 -19.516 20.844 1 81 281 GLY B CA 1
ATOM 6258 C C . GLY B 1 281 ? -16.703 -18.297 21.641 1 81 281 GLY B C 1
ATOM 6259 O O . GLY B 1 281 ? -17.547 -17.656 22.281 1 81 281 GLY B O 1
ATOM 6260 N N . GLN B 1 282 ? -15.422 -17.984 21.609 1 82 282 GLN B N 1
ATOM 6261 C CA . GLN B 1 282 ? -14.93 -16.844 22.391 1 82 282 GLN B CA 1
ATOM 6262 C C . GLN B 1 282 ? -14.383 -15.758 21.469 1 82 282 GLN B C 1
ATOM 6264 O O . GLN B 1 282 ? -13.883 -16.047 20.375 1 82 282 GLN B O 1
ATOM 6269 N N . LYS B 1 283 ? -14.492 -14.57 22.047 1 79.12 283 LYS B N 1
ATOM 6270 C CA . LYS B 1 283 ? -13.891 -13.469 21.297 1 79.12 283 LYS B CA 1
ATOM 6271 C C . LYS B 1 283 ? -12.375 -13.609 21.25 1 79.12 283 LYS B C 1
ATOM 6273 O O . LYS B 1 283 ? -11.75 -14.062 22.203 1 79.12 283 LYS B O 1
ATOM 6278 N N . MET B 1 284 ? -11.766 -13.164 20.156 1 78.44 284 MET B N 1
ATOM 6279 C CA . MET B 1 284 ? -10.32 -13.211 20.016 1 78.44 284 MET B CA 1
ATOM 6280 C C . MET B 1 284 ? -9.641 -12.203 20.938 1 78.44 284 MET B C 1
ATOM 6282 O O . MET B 1 284 ? -10.133 -11.078 21.094 1 78.44 284 MET B O 1
ATOM 6286 N N . GLY B 1 285 ? -8.664 -12.516 21.656 1 71.75 285 GLY B N 1
ATOM 6287 C CA . GLY B 1 285 ? -7.918 -11.641 22.547 1 71.75 285 GLY B CA 1
ATOM 6288 C C . GLY B 1 285 ? -6.52 -12.148 22.844 1 71.75 285 GLY B C 1
ATOM 6289 O O . GLY B 1 285 ? -6.293 -13.359 22.906 1 71.75 285 GLY B O 1
ATOM 6290 N N . LYS B 1 286 ? -5.625 -11.266 23.016 1 65.19 286 LYS B N 1
ATOM 6291 C CA . LYS B 1 286 ? -4.242 -11.609 23.344 1 65.19 286 LYS B CA 1
ATOM 6292 C C . LYS B 1 286 ? -4.148 -12.305 24.688 1 65.19 286 LYS B C 1
ATOM 6294 O O . LYS B 1 286 ? -3.422 -13.289 24.844 1 65.19 286 LYS B O 1
ATOM 6299 N N . SER B 1 287 ? -4.949 -11.805 25.578 1 65.06 287 SER B N 1
ATOM 6300 C CA . SER B 1 287 ? -4.922 -12.32 26.953 1 65.06 287 SER B CA 1
ATOM 6301 C C . SER B 1 287 ? -5.434 -13.758 27 1 65.06 287 SER B C 1
ATOM 6303 O O . SER B 1 287 ? -5.047 -14.523 27.891 1 65.06 287 SER B O 1
ATOM 6305 N N . LEU B 1 288 ? -6.195 -14.086 26.016 1 71.69 288 LEU B N 1
ATOM 6306 C CA . LEU B 1 288 ? -6.797 -15.414 26 1 71.69 288 LEU B CA 1
ATOM 6307 C C . LEU B 1 288 ? -5.918 -16.391 25.234 1 71.69 288 LEU B C 1
ATOM 6309 O O . LEU B 1 288 ? -6.219 -17.594 25.172 1 71.69 288 LEU B O 1
ATOM 6313 N N . GLY B 1 289 ? -4.828 -15.922 24.672 1 71.31 289 GLY B N 1
ATOM 6314 C CA . GLY B 1 289 ? -3.912 -16.781 23.922 1 71.31 289 GLY B CA 1
ATOM 6315 C C . GLY B 1 289 ? -4.469 -17.234 22.594 1 71.31 289 GLY B C 1
ATOM 6316 O O . GLY B 1 289 ? -3.916 -18.141 21.969 1 71.31 289 GLY B O 1
ATOM 6317 N N . ASN B 1 290 ? -5.586 -16.734 22.281 1 78.12 290 ASN B N 1
ATOM 6318 C CA . ASN B 1 290 ? -6.211 -17.188 21.047 1 78.12 290 ASN B CA 1
ATOM 6319 C C . ASN B 1 290 ? -6.105 -16.141 19.953 1 78.12 290 ASN B C 1
ATOM 6321 O O . ASN B 1 290 ? -6.906 -16.125 19.016 1 78.12 290 ASN B O 1
ATOM 6325 N N . PHE B 1 291 ? -5.188 -15.297 20.109 1 86.75 291 PHE B N 1
ATOM 6326 C CA . PHE B 1 291 ? -4.973 -14.258 19.109 1 86.75 291 PHE B CA 1
ATOM 6327 C C . PHE B 1 291 ? -4.184 -14.812 17.922 1 86.75 291 PHE B C 1
ATOM 6329 O O . PHE B 1 291 ? -3.047 -15.266 18.094 1 86.75 291 PHE B O 1
ATOM 6336 N N . ILE B 1 292 ? -4.789 -14.891 16.781 1 92.62 292 ILE B N 1
ATOM 6337 C CA . ILE B 1 292 ? -4.141 -15.367 15.562 1 92.62 292 ILE B CA 1
ATOM 6338 C C . ILE B 1 292 ? -4.133 -14.266 14.508 1 92.62 292 ILE B C 1
ATOM 6340 O O . ILE B 1 292 ? -5.188 -13.719 14.164 1 92.62 292 ILE B O 1
ATOM 6344 N N . THR B 1 293 ? -3.01 -13.883 14.016 1 95.38 293 THR B N 1
ATOM 6345 C CA . THR B 1 293 ? -2.904 -12.867 12.969 1 95.38 293 THR B CA 1
ATOM 6346 C C . THR B 1 293 ? -3.277 -13.453 11.609 1 95.38 293 THR B C 1
ATOM 6348 O O . THR B 1 293 ? -3.287 -14.672 11.43 1 95.38 293 THR B O 1
ATOM 6351 N N . LEU B 1 294 ? -3.602 -12.641 10.672 1 97.06 294 LEU B N 1
ATOM 6352 C CA . LEU B 1 294 ? -3.912 -13.102 9.328 1 97.06 294 LEU B CA 1
ATOM 6353 C C . LEU B 1 294 ? -2.709 -13.797 8.695 1 97.06 294 LEU B C 1
ATOM 6355 O O . LEU B 1 294 ? -2.857 -14.82 8.023 1 97.06 294 LEU B O 1
ATOM 6359 N N . GLU B 1 295 ? -1.543 -13.258 8.898 1 96.12 295 GLU B N 1
ATOM 6360 C CA . GLU B 1 295 ? -0.329 -13.898 8.398 1 96.12 295 GLU B CA 1
ATOM 6361 C C . GLU B 1 295 ? -0.197 -15.32 8.938 1 96.12 295 GLU B C 1
ATOM 6363 O O . GLU B 1 295 ? 0.184 -16.234 8.203 1 96.12 295 GLU B O 1
ATOM 6368 N N . GLN B 1 296 ? -0.448 -15.469 10.219 1 95.38 296 GLN B N 1
ATOM 6369 C CA . GLN B 1 296 ? -0.394 -16.797 10.828 1 95.38 296 GLN B CA 1
ATOM 6370 C C . GLN B 1 296 ? -1.414 -17.734 10.195 1 95.38 296 GLN B C 1
ATOM 6372 O O . GLN B 1 296 ? -1.132 -18.922 9.992 1 95.38 296 GLN B O 1
ATOM 6377 N N . PHE B 1 297 ? -2.551 -17.25 9.859 1 94.75 297 PHE B N 1
ATOM 6378 C CA . PHE B 1 297 ? -3.535 -18.062 9.148 1 94.75 297 PHE B CA 1
ATOM 6379 C C . PHE B 1 297 ? -3 -18.5 7.793 1 94.75 297 PHE B C 1
ATOM 6381 O O . PHE B 1 297 ? -3.104 -19.672 7.426 1 94.75 297 PHE B O 1
ATOM 6388 N N . PHE B 1 298 ? -2.426 -17.578 7.066 1 95.06 298 PHE B N 1
ATOM 6389 C CA . PHE B 1 298 ? -1.981 -17.812 5.695 1 95.06 298 PHE B CA 1
ATOM 6390 C C . PHE B 1 298 ? -0.819 -18.797 5.664 1 95.06 298 PHE B C 1
ATOM 6392 O O . PHE B 1 298 ? -0.677 -19.562 4.711 1 95.06 298 PHE B O 1
ATOM 6399 N N . THR B 1 299 ? -0.04 -18.828 6.746 1 93.06 299 THR B N 1
ATOM 6400 C CA . THR B 1 299 ? 1.166 -19.656 6.75 1 93.06 299 THR B CA 1
ATOM 6401 C C . THR B 1 299 ? 0.958 -20.922 7.578 1 93.06 299 THR B C 1
ATOM 6403 O O . THR B 1 299 ? 1.749 -21.859 7.492 1 93.06 299 THR B O 1
ATOM 6406 N N . GLY B 1 300 ? -0.005 -20.891 8.438 1 93.12 300 GLY B N 1
ATOM 6407 C CA . GLY B 1 300 ? -0.242 -21.984 9.359 1 93.12 300 GLY B CA 1
ATOM 6408 C C . GLY B 1 300 ? 0.642 -21.953 10.586 1 93.12 300 GLY B C 1
ATOM 6409 O O . GLY B 1 300 ? 0.688 -22.906 11.359 1 93.12 300 GLY B O 1
ATOM 6410 N N . ALA B 1 301 ? 1.293 -20.812 10.773 1 93.06 301 ALA B N 1
ATOM 6411 C CA . ALA B 1 301 ? 2.309 -20.703 11.82 1 93.06 301 ALA B CA 1
ATOM 6412 C C . ALA B 1 301 ? 1.681 -20.328 13.156 1 93.06 301 ALA B C 1
ATOM 6414 O O . ALA B 1 301 ? 2.053 -19.312 13.758 1 93.06 301 ALA B O 1
ATOM 6415 N N . HIS B 1 302 ? 0.824 -21.047 13.719 1 92.25 302 HIS B N 1
ATOM 6416 C CA . HIS B 1 302 ? 0.196 -20.906 15.023 1 92.25 302 HIS B CA 1
ATOM 6417 C C . HIS B 1 302 ? -0.203 -22.266 15.602 1 92.25 302 HIS B C 1
ATOM 6419 O O . HIS B 1 302 ? -0.685 -23.125 14.875 1 92.25 302 HIS B O 1
ATOM 6425 N N . LYS B 1 303 ? -0.096 -22.453 16.828 1 90.75 303 LYS B N 1
ATOM 6426 C CA . LYS B 1 303 ? -0.294 -23.734 17.5 1 90.75 303 LYS B CA 1
ATOM 6427 C C . LYS B 1 303 ? -1.743 -24.203 17.375 1 90.75 303 LYS B C 1
ATOM 6429 O O . LYS B 1 303 ? -2.018 -25.406 17.359 1 90.75 303 LYS B O 1
ATOM 6434 N N . SER B 1 304 ? -2.654 -23.234 17.25 1 88.94 304 SER B N 1
ATOM 6435 C CA . SER B 1 304 ? -4.07 -23.578 17.219 1 88.94 304 SER B CA 1
ATOM 6436 C C . SER B 1 304 ? -4.516 -23.938 15.805 1 88.94 304 SER B C 1
ATOM 6438 O O . SER B 1 304 ? -5.652 -24.375 15.594 1 88.94 304 SER B O 1
ATOM 6440 N N . LEU B 1 305 ? -3.676 -23.766 14.844 1 93.5 305 LEU B N 1
ATOM 6441 C CA . LEU B 1 305 ? -4.02 -24.047 13.453 1 93.5 305 LEU B CA 1
ATOM 6442 C C . LEU B 1 305 ? -3.492 -25.406 13.031 1 93.5 305 LEU B C 1
ATOM 6444 O O . LEU B 1 305 ? -2.352 -25.766 13.336 1 93.5 305 LEU B O 1
ATOM 6448 N N . GLU B 1 306 ? -4.289 -26.156 12.398 1 94.31 306 GLU B N 1
ATOM 6449 C CA . GLU B 1 306 ? -3.896 -27.484 11.93 1 94.31 306 GLU B CA 1
ATOM 6450 C C . GLU B 1 306 ? -3.17 -27.406 10.586 1 94.31 306 GLU B C 1
ATOM 6452 O O . GLU B 1 306 ? -2.48 -28.344 10.195 1 94.31 306 GLU B O 1
ATOM 6457 N N . GLN B 1 307 ? -3.385 -26.266 9.891 1 92.31 307 GLN B N 1
ATOM 6458 C CA . GLN B 1 307 ? -2.768 -26.031 8.594 1 92.31 307 GLN B CA 1
ATOM 6459 C C . GLN B 1 307 ? -2.803 -24.547 8.227 1 92.31 307 GLN B C 1
ATOM 6461 O O . GLN B 1 307 ? -3.395 -23.734 8.945 1 92.31 307 GLN B O 1
ATOM 6466 N N . ALA B 1 308 ? -2.133 -24.25 7.148 1 93.12 308 ALA B N 1
ATOM 6467 C CA . ALA B 1 308 ? -2.285 -22.922 6.562 1 93.12 308 ALA B CA 1
ATOM 6468 C C . ALA B 1 308 ? -3.623 -22.797 5.84 1 93.12 308 ALA B C 1
ATOM 6470 O O . ALA B 1 308 ? -4.129 -23.766 5.277 1 93.12 308 ALA B O 1
ATOM 6471 N N . TYR B 1 309 ? -4.184 -21.688 5.855 1 94.25 309 TYR B N 1
ATOM 6472 C CA . TYR B 1 309 ? -5.402 -21.375 5.117 1 94.25 309 TYR B CA 1
ATOM 6473 C C . TYR B 1 309 ? -5.184 -20.172 4.199 1 94.25 309 TYR B C 1
ATOM 6475 O O . TYR B 1 309 ? -4.746 -19.109 4.652 1 94.25 309 TYR B O 1
ATOM 6483 N N . SER B 1 310 ? -5.48 -20.359 2.945 1 94.56 310 SER B N 1
ATOM 6484 C CA . SER B 1 310 ? -5.242 -19.297 1.973 1 94.56 310 SER B CA 1
ATOM 6485 C C . SER B 1 310 ? -6.141 -18.094 2.244 1 94.56 310 SER B C 1
ATOM 6487 O O . SER B 1 310 ? -7.184 -18.219 2.883 1 94.56 310 SER B O 1
ATOM 6489 N N . PRO B 1 311 ? -5.785 -16.922 1.769 1 97.31 311 PRO B N 1
ATOM 6490 C CA . PRO B 1 311 ? -6.613 -15.719 1.939 1 97.31 311 PRO B CA 1
ATOM 6491 C C . PRO B 1 311 ? -8.023 -15.898 1.388 1 97.31 311 PRO B C 1
ATOM 6493 O O . PRO B 1 311 ? -8.992 -15.469 2.02 1 97.31 311 PRO B O 1
ATOM 6496 N N . MET B 1 312 ? -8.172 -16.594 0.264 1 97.81 312 MET B N 1
ATOM 6497 C CA . MET B 1 312 ? -9.492 -16.766 -0.333 1 97.81 312 MET B CA 1
ATOM 6498 C C . MET B 1 312 ? -10.336 -17.75 0.467 1 97.81 312 MET B C 1
ATOM 6500 O O . MET B 1 312 ? -11.562 -17.641 0.507 1 97.81 312 MET B O 1
ATOM 6504 N N . THR B 1 313 ? -9.641 -18.719 1.099 1 97.12 313 THR B N 1
ATOM 6505 C CA . THR B 1 313 ? -10.367 -19.578 2.021 1 97.12 313 THR B CA 1
ATOM 6506 C C . THR B 1 313 ? -10.961 -18.766 3.17 1 97.12 313 THR B C 1
ATOM 6508 O O . THR B 1 313 ? -12.117 -18.969 3.541 1 97.12 313 THR B O 1
ATOM 6511 N N . ILE B 1 314 ? -10.164 -17.859 3.707 1 97.31 314 ILE B N 1
ATOM 6512 C CA . ILE B 1 314 ? -10.617 -16.984 4.789 1 97.31 314 ILE B CA 1
ATOM 6513 C C . ILE B 1 314 ? -11.773 -16.109 4.305 1 97.31 314 ILE B C 1
ATOM 6515 O O . ILE B 1 314 ? -12.789 -15.977 4.984 1 97.31 314 ILE B O 1
ATOM 6519 N N . ARG B 1 315 ? -11.609 -15.5 3.145 1 98.31 315 ARG B N 1
ATOM 6520 C CA . ARG B 1 315 ? -12.672 -14.672 2.574 1 98.31 315 ARG B CA 1
ATOM 6521 C C . ARG B 1 315 ? -13.953 -15.484 2.385 1 98.31 315 ARG B C 1
ATOM 6523 O O . ARG B 1 315 ? -15.039 -15.031 2.748 1 98.31 315 ARG B O 1
ATOM 6530 N N . PHE B 1 316 ? -13.789 -16.688 1.788 1 98.44 316 PHE B N 1
ATOM 6531 C CA . PHE B 1 316 ? -14.938 -17.562 1.557 1 98.44 316 PHE B CA 1
ATOM 6532 C C . PHE B 1 316 ? -15.625 -17.906 2.871 1 98.44 316 PHE B C 1
ATOM 6534 O O . PHE B 1 316 ? -16.859 -17.906 2.949 1 98.44 316 PHE B O 1
ATOM 6541 N N . PHE B 1 317 ? -14.867 -18.203 3.881 1 97.56 317 PHE B N 1
ATOM 6542 C CA . PHE B 1 317 ? -15.375 -18.5 5.215 1 97.56 317 PHE B CA 1
ATOM 6543 C C . PHE B 1 317 ? -16.234 -17.359 5.742 1 97.56 317 PHE B C 1
ATOM 6545 O O . PHE B 1 317 ? -17.359 -17.578 6.203 1 97.56 317 PHE B O 1
ATOM 6552 N N . ILE B 1 318 ? -15.773 -16.156 5.625 1 97.56 318 ILE B N 1
ATOM 6553 C CA . ILE B 1 318 ? -16.469 -14.984 6.133 1 97.56 318 ILE B CA 1
ATOM 6554 C C . ILE B 1 318 ? -17.75 -14.758 5.336 1 97.56 318 ILE B C 1
ATOM 6556 O O . ILE B 1 318 ? -18.781 -14.414 5.906 1 97.56 318 ILE B O 1
ATOM 6560 N N . LEU B 1 319 ? -17.703 -14.992 4.055 1 98.31 319 LEU B N 1
ATOM 6561 C CA . LEU B 1 319 ? -18.828 -14.75 3.172 1 98.31 319 LEU B CA 1
ATOM 6562 C C . LEU B 1 319 ? -19.891 -15.836 3.334 1 98.31 319 LEU B C 1
ATOM 6564 O O . LEU B 1 319 ? -21.031 -15.672 2.883 1 98.31 319 LEU B O 1
ATOM 6568 N N . SER B 1 320 ? -19.547 -16.953 3.943 1 97.38 320 SER B N 1
ATOM 6569 C CA . SER B 1 320 ? -20.453 -18.078 4.07 1 97.38 320 SER B CA 1
ATOM 6570 C C . SER B 1 320 ? -21.484 -17.844 5.164 1 97.38 320 SER B C 1
ATOM 6572 O O . SER B 1 320 ? -22.406 -18.641 5.34 1 97.38 320 SER B O 1
ATOM 6574 N N . ALA B 1 321 ? -21.344 -16.781 5.875 1 96.56 321 ALA B N 1
ATOM 6575 C CA . ALA B 1 321 ? -22.328 -16.344 6.855 1 96.56 321 ALA B CA 1
ATOM 6576 C C . ALA B 1 321 ? -22.797 -14.922 6.574 1 96.56 321 ALA B C 1
ATOM 6578 O O . ALA B 1 321 ? -22.047 -14.125 5.992 1 96.56 321 ALA B O 1
ATOM 6579 N N . HIS B 1 322 ? -24.047 -14.68 6.945 1 97.81 322 HIS B N 1
ATOM 6580 C CA . HIS B 1 322 ? -24.516 -13.305 6.832 1 97.81 322 HIS B CA 1
ATOM 6581 C C . HIS B 1 322 ? -23.688 -12.367 7.699 1 97.81 322 HIS B C 1
ATOM 6583 O O . HIS B 1 322 ? -23.281 -12.727 8.812 1 97.81 322 HIS B O 1
ATOM 6589 N N . TYR B 1 323 ? -23.453 -11.109 7.254 1 98.19 323 TYR B N 1
ATOM 6590 C CA . TYR B 1 323 ? -22.516 -10.227 7.938 1 98.19 323 TYR B CA 1
ATOM 6591 C C . TYR B 1 323 ? -23.031 -9.836 9.312 1 98.19 323 TYR B C 1
ATOM 6593 O O . TYR B 1 323 ? -22.266 -9.453 10.188 1 98.19 323 TYR B O 1
ATOM 6601 N N . ARG B 1 324 ? -24.359 -9.938 9.523 1 97.94 324 ARG B N 1
ATOM 6602 C CA . ARG B 1 324 ? -24.938 -9.547 10.805 1 97.94 324 ARG B CA 1
ATOM 6603 C C . ARG B 1 324 ? -25.047 -10.742 11.75 1 97.94 324 ARG B C 1
ATOM 6605 O O . ARG B 1 324 ? -25.484 -10.602 12.891 1 97.94 324 ARG B O 1
ATOM 6612 N N . SER B 1 325 ? -24.594 -11.922 11.328 1 96.06 325 SER B N 1
ATOM 6613 C CA . SER B 1 325 ? -24.578 -13.102 12.18 1 96.06 325 SER B CA 1
ATOM 6614 C C . SER B 1 325 ? -23.188 -13.336 12.773 1 96.06 325 SER B C 1
ATOM 6616 O O . SER B 1 325 ? -22.188 -12.883 12.211 1 96.06 325 SER B O 1
ATOM 6618 N N . THR B 1 326 ? -23.125 -13.992 13.875 1 91.81 326 THR B N 1
ATOM 6619 C CA . THR B 1 326 ? -21.844 -14.375 14.453 1 91.81 326 THR B CA 1
ATOM 6620 C C . THR B 1 326 ? -21.219 -15.508 13.656 1 91.81 326 THR B C 1
ATOM 6622 O O . THR B 1 326 ? -21.906 -16.422 13.203 1 91.81 326 THR B O 1
ATOM 6625 N N . VAL B 1 327 ? -19.969 -15.406 13.445 1 91.25 327 VAL B N 1
ATOM 6626 C CA . VAL B 1 327 ? -19.219 -16.469 12.766 1 91.25 327 VAL B CA 1
ATOM 6627 C C . VAL B 1 327 ? -18.172 -17.031 13.711 1 91.25 327 VAL B C 1
ATOM 6629 O O . VAL B 1 327 ? -17.422 -16.281 14.336 1 91.25 327 VAL B O 1
ATOM 6632 N N . ASP B 1 328 ? -18.188 -18.359 13.836 1 90.75 328 ASP B N 1
ATOM 6633 C CA . ASP B 1 328 ? -17.219 -19 14.719 1 90.75 328 ASP B CA 1
ATOM 6634 C C . ASP B 1 328 ? -16.125 -19.703 13.922 1 90.75 328 ASP B C 1
ATOM 6636 O O . ASP B 1 328 ? -16.422 -20.625 13.141 1 90.75 328 ASP B O 1
ATOM 6640 N N . PHE B 1 329 ? -15.031 -19.344 14.219 1 89.25 329 PHE B N 1
ATOM 6641 C CA . PHE B 1 329 ? -13.867 -19.953 13.586 1 89.25 329 PHE B CA 1
ATOM 6642 C C . PHE B 1 329 ? -13.523 -21.281 14.242 1 89.25 329 PHE B C 1
ATOM 6644 O O . PHE B 1 329 ? -13.531 -21.391 15.469 1 89.25 329 PHE B O 1
ATOM 6651 N N . SER B 1 330 ? -13.18 -22.297 13.484 1 92.12 330 SER B N 1
ATOM 6652 C CA . SER B 1 330 ? -12.57 -23.578 13.844 1 92.12 330 SER B CA 1
ATOM 6653 C C . SER B 1 330 ? -11.82 -24.172 12.656 1 92.12 330 SER B C 1
ATOM 6655 O O . SER B 1 330 ? -12.086 -23.828 11.508 1 92.12 330 SER B O 1
ATOM 6657 N N . ASN B 1 331 ? -10.922 -25 12.977 1 93.25 331 ASN B N 1
ATOM 6658 C CA . ASN B 1 331 ? -10.242 -25.688 11.891 1 93.25 331 ASN B CA 1
ATOM 6659 C C . ASN B 1 331 ? -11.227 -26.438 10.992 1 93.25 331 ASN B C 1
ATOM 6661 O O . ASN B 1 331 ? -11.094 -26.422 9.766 1 93.25 331 ASN B O 1
ATOM 6665 N N . ASP B 1 332 ? -12.219 -27 11.609 1 94.94 332 ASP B N 1
ATOM 6666 C CA . ASP B 1 332 ? -13.219 -27.719 10.836 1 94.94 332 ASP B CA 1
ATOM 6667 C C . ASP B 1 332 ? -13.984 -26.781 9.906 1 94.94 332 ASP B C 1
ATOM 6669 O O . ASP B 1 332 ? -14.219 -27.109 8.742 1 94.94 332 ASP B O 1
ATOM 6673 N N . ALA B 1 333 ? -14.352 -25.672 10.406 1 94.94 333 ALA B N 1
ATOM 6674 C CA . ALA B 1 333 ? -15.086 -24.688 9.609 1 94.94 333 ALA B CA 1
ATOM 6675 C C . ALA B 1 333 ? -14.242 -24.188 8.438 1 94.94 333 ALA B C 1
ATOM 6677 O O . ALA B 1 333 ? -14.742 -24.016 7.328 1 94.94 333 ALA B O 1
ATOM 6678 N N . LEU B 1 334 ? -12.977 -23.984 8.648 1 95.12 334 LEU B N 1
ATOM 6679 C CA . LEU B 1 334 ? -12.094 -23.469 7.605 1 95.12 334 LEU B CA 1
ATOM 6680 C C . LEU B 1 334 ? -11.812 -24.547 6.562 1 95.12 334 LEU B C 1
ATOM 6682 O O . LEU B 1 334 ? -11.734 -24.266 5.367 1 95.12 334 LEU B O 1
ATOM 6686 N N . LYS B 1 335 ? -11.625 -25.781 7.07 1 95.19 335 LYS B N 1
ATOM 6687 C CA . LYS B 1 335 ? -11.461 -26.875 6.129 1 95.19 335 LYS B CA 1
ATOM 6688 C C . LYS B 1 335 ? -12.688 -27.031 5.242 1 95.19 335 LYS B C 1
ATOM 6690 O O . LYS B 1 335 ? -12.57 -27.266 4.039 1 95.19 335 LYS B O 1
ATOM 6695 N N . ALA B 1 336 ? -13.828 -26.938 5.871 1 96.44 336 ALA B N 1
ATOM 6696 C CA . ALA B 1 336 ? -15.07 -26.984 5.109 1 96.44 336 ALA B CA 1
ATOM 6697 C C . ALA B 1 336 ? -15.133 -25.859 4.086 1 96.44 336 ALA B C 1
ATOM 6699 O O . ALA B 1 336 ? -15.57 -26.047 2.951 1 96.44 336 ALA B O 1
ATOM 6700 N N . SER B 1 337 ? -14.734 -24.672 4.469 1 97.12 337 SER B N 1
ATOM 6701 C CA . SER B 1 337 ? -14.703 -23.516 3.574 1 97.12 337 SER B CA 1
ATOM 6702 C C . SER B 1 337 ? -13.734 -23.75 2.418 1 97.12 337 SER B C 1
ATOM 6704 O O . SER B 1 337 ? -14.023 -23.375 1.277 1 97.12 337 SER B O 1
ATOM 6706 N N . GLN B 1 338 ? -12.578 -24.266 2.75 1 94.94 338 GLN B N 1
ATOM 6707 C CA . GLN B 1 338 ? -11.602 -24.594 1.717 1 94.94 338 GLN B CA 1
ATOM 6708 C C . GLN B 1 338 ? -12.203 -25.547 0.683 1 94.94 338 GLN B C 1
ATOM 6710 O O . GLN B 1 338 ? -12.055 -25.328 -0.522 1 94.94 338 GLN B O 1
ATOM 6715 N N . LYS B 1 339 ? -12.844 -26.562 1.156 1 93.94 339 LYS B N 1
ATOM 6716 C CA . LYS B 1 339 ? -13.484 -27.547 0.274 1 93.94 339 LYS B CA 1
ATOM 6717 C C . LYS B 1 339 ? -14.586 -26.891 -0.559 1 93.94 339 LYS B C 1
ATOM 6719 O O . LYS B 1 339 ? -14.727 -27.188 -1.748 1 93.94 339 LYS B O 1
ATOM 6724 N N . GLY B 1 340 ? -15.359 -26.062 0.118 1 96.81 340 GLY B N 1
ATOM 6725 C CA . GLY B 1 340 ? -16.406 -25.344 -0.594 1 96.81 340 GLY B CA 1
ATOM 6726 C C . GLY B 1 340 ? -15.867 -24.453 -1.689 1 96.81 340 GLY B C 1
ATOM 6727 O O . GLY B 1 340 ? -16.391 -24.422 -2.801 1 96.81 340 GLY B O 1
ATOM 6728 N N . LEU B 1 341 ? -14.828 -23.703 -1.385 1 97.06 341 LEU B N 1
ATOM 6729 C CA . LEU B 1 341 ? -14.188 -22.844 -2.371 1 97.06 341 LEU B CA 1
ATOM 6730 C C . LEU B 1 341 ? -13.664 -23.656 -3.545 1 97.06 341 LEU B C 1
ATOM 6732 O O . LEU B 1 341 ? -13.844 -23.281 -4.703 1 97.06 341 LEU B O 1
ATOM 6736 N N . GLU B 1 342 ? -13.055 -24.75 -3.266 1 91.44 342 GLU B N 1
ATOM 6737 C CA . GLU B 1 342 ? -12.531 -25.641 -4.301 1 91.44 342 GLU B CA 1
ATOM 6738 C C . GLU B 1 342 ? -13.641 -26.156 -5.211 1 91.44 342 GLU B C 1
ATOM 6740 O O . GLU B 1 342 ? -13.484 -26.188 -6.434 1 91.44 342 GLU B O 1
ATOM 6745 N N . ARG B 1 343 ? -14.672 -26.562 -4.578 1 93.19 343 ARG B N 1
ATOM 6746 C CA . ARG B 1 343 ? -15.828 -27.047 -5.336 1 93.19 343 ARG B CA 1
ATOM 6747 C C . ARG B 1 343 ? -16.344 -25.984 -6.301 1 93.19 343 ARG B C 1
ATOM 6749 O O . ARG B 1 343 ? -16.594 -26.281 -7.469 1 93.19 343 ARG B O 1
ATOM 6756 N N . LEU B 1 344 ? -16.438 -24.766 -5.828 1 97.31 344 LEU B N 1
ATOM 6757 C CA . LEU B 1 344 ? -16.922 -23.656 -6.648 1 97.31 344 LEU B CA 1
ATOM 6758 C C . LEU B 1 344 ? -15.953 -23.375 -7.793 1 97.31 344 LEU B C 1
ATOM 6760 O O . LEU B 1 344 ? -16.375 -23.234 -8.945 1 97.31 344 LEU B O 1
ATOM 6764 N N . MET B 1 345 ? -14.664 -23.328 -7.465 1 93.81 345 MET B N 1
ATOM 6765 C CA . MET B 1 345 ? -13.656 -23.062 -8.484 1 93.81 345 MET B CA 1
ATOM 6766 C C . MET B 1 345 ? -13.625 -24.172 -9.531 1 93.81 345 MET B C 1
ATOM 6768 O O . MET B 1 345 ? -13.516 -23.906 -10.727 1 93.81 345 MET B O 1
ATOM 6772 N N . ASN B 1 346 ? -13.734 -25.391 -9.094 1 88.38 346 ASN B N 1
ATOM 6773 C CA . ASN B 1 346 ? -13.797 -26.516 -10.023 1 88.38 346 ASN B CA 1
ATOM 6774 C C . ASN B 1 346 ? -15.016 -26.422 -10.93 1 88.38 346 ASN B C 1
ATOM 6776 O O . ASN B 1 346 ? -14.93 -26.703 -12.125 1 88.38 346 ASN B O 1
ATOM 6780 N N . GLY B 1 347 ? -16.109 -26.109 -10.281 1 91.94 347 GLY B N 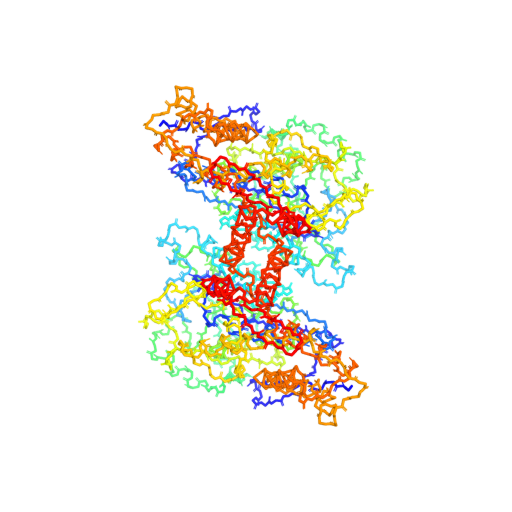1
ATOM 6781 C CA . GLY B 1 347 ? -17.312 -25.906 -11.078 1 91.94 347 GLY B CA 1
ATOM 6782 C C . GLY B 1 347 ? -17.141 -24.875 -12.172 1 91.94 347 GLY B C 1
ATOM 6783 O O . GLY B 1 347 ? -17.547 -25.078 -13.312 1 91.94 347 GLY B O 1
ATOM 6784 N N . LEU B 1 348 ? -16.547 -23.781 -11.859 1 94.56 348 LEU B N 1
ATOM 6785 C CA . LEU B 1 348 ? -16.312 -22.703 -12.812 1 94.56 348 LEU B CA 1
ATOM 6786 C C . LEU B 1 348 ? -15.344 -23.141 -13.906 1 94.56 348 LEU B C 1
ATOM 6788 O O . LEU B 1 348 ? -15.547 -22.828 -15.078 1 94.56 348 LEU B O 1
ATOM 6792 N N . ASN B 1 349 ? -14.352 -23.875 -13.547 1 87.06 349 ASN B N 1
ATOM 6793 C CA . ASN B 1 349 ? -13.406 -24.406 -14.523 1 87.06 349 ASN B CA 1
ATOM 6794 C C . ASN B 1 349 ? -14.07 -25.391 -15.477 1 87.06 349 ASN B C 1
ATOM 6796 O O . ASN B 1 349 ? -13.727 -25.453 -16.656 1 87.06 349 ASN B O 1
ATOM 6800 N N . ASP B 1 350 ? -14.93 -26.141 -14.992 1 87.44 350 ASP B N 1
ATOM 6801 C CA . ASP B 1 350 ? -15.586 -27.203 -15.734 1 87.44 350 ASP B CA 1
ATOM 6802 C C . ASP B 1 350 ? -16.578 -26.641 -16.75 1 87.44 350 ASP B C 1
ATOM 6804 O O . ASP B 1 350 ? -17.031 -27.359 -17.656 1 87.44 350 ASP B O 1
ATOM 6808 N N . LEU B 1 351 ? -16.953 -25.375 -16.609 1 92.75 351 LEU B N 1
ATOM 6809 C CA . LEU B 1 351 ? -17.891 -24.75 -17.516 1 92.75 351 LEU B CA 1
ATOM 6810 C C . LEU B 1 351 ? -17.422 -24.891 -18.969 1 92.75 351 LEU B C 1
ATOM 6812 O O . LEU B 1 351 ? -18.234 -25.078 -19.875 1 92.75 351 LEU B O 1
ATOM 6816 N N . GLU B 1 352 ? -16.141 -24.828 -19.141 1 85.06 352 GLU B N 1
ATOM 6817 C CA . GLU B 1 352 ? -15.562 -24.859 -20.484 1 85.06 352 GLU B CA 1
ATOM 6818 C C . GLU B 1 352 ? -15.641 -26.25 -21.094 1 85.06 352 GLU B C 1
ATOM 6820 O O . GLU B 1 352 ? -15.547 -26.422 -22.312 1 85.06 352 GLU B O 1
ATOM 6825 N N . ARG B 1 353 ? -15.891 -27.266 -20.328 1 84.19 353 ARG B N 1
ATOM 6826 C CA . ARG B 1 353 ? -15.875 -28.641 -20.781 1 84.19 353 ARG B CA 1
ATOM 6827 C C . ARG B 1 353 ? -17.281 -29.188 -20.969 1 84.19 353 ARG B C 1
ATOM 6829 O O . ARG B 1 353 ? -17.469 -30.312 -21.438 1 84.19 353 ARG B O 1
ATOM 6836 N N . VAL B 1 354 ? -18.25 -28.453 -20.625 1 89.62 354 VAL B N 1
ATOM 6837 C CA . VAL B 1 354 ? -19.641 -28.906 -20.672 1 89.62 354 VAL B CA 1
ATOM 6838 C C . VAL B 1 354 ? -20.062 -29.094 -22.125 1 89.62 354 VAL B C 1
ATOM 6840 O O . VAL B 1 354 ? -19.953 -28.188 -22.938 1 89.62 354 VAL B O 1
ATOM 6843 N N . PRO B 1 355 ? -20.531 -30.266 -22.422 1 91 355 PRO B N 1
ATOM 6844 C CA . PRO B 1 355 ? -21.047 -30.453 -23.781 1 91 355 PRO B CA 1
ATOM 6845 C C . PRO B 1 355 ? -22.344 -29.688 -24.031 1 91 355 PRO B C 1
ATOM 6847 O O . PRO B 1 355 ? -23.25 -29.734 -23.203 1 91 355 PRO B O 1
ATOM 6850 N N . VAL B 1 356 ? -22.375 -29.047 -25.172 1 94.44 356 VAL B N 1
ATOM 6851 C CA . VAL B 1 356 ? -23.547 -28.234 -25.516 1 94.44 356 VAL B CA 1
ATOM 6852 C C . VAL B 1 356 ? -24.531 -29.078 -26.328 1 94.44 356 VAL B C 1
ATOM 6854 O O . VAL B 1 356 ? -24.141 -29.875 -27.172 1 94.44 356 VAL B O 1
ATOM 6857 N N . ALA B 1 357 ? -25.781 -28.969 -26.031 1 96.06 357 ALA B N 1
ATOM 6858 C CA . ALA B 1 357 ? -26.875 -29.594 -26.766 1 96.06 357 ALA B CA 1
ATOM 6859 C C . ALA B 1 357 ? -27.688 -28.562 -27.531 1 96.06 357 ALA B C 1
ATOM 6861 O O . ALA B 1 357 ? -27.484 -27.359 -27.375 1 96.06 357 ALA B O 1
ATOM 6862 N N . LYS B 1 358 ? -28.453 -29.062 -28.422 1 95.94 358 LYS B N 1
ATOM 6863 C CA . LYS B 1 358 ? -29.281 -28.156 -29.219 1 95.94 358 LYS B CA 1
ATOM 6864 C C . LYS B 1 358 ? -30.281 -27.422 -28.328 1 95.94 358 LYS B C 1
ATOM 6866 O O . LYS B 1 358 ? -30.594 -26.25 -28.578 1 95.94 358 LYS B O 1
ATOM 6871 N N . GLN B 1 359 ? -30.797 -28.172 -27.328 1 96.62 359 GLN B N 1
ATOM 6872 C CA . GLN B 1 359 ? -31.75 -27.594 -26.406 1 96.62 359 GLN B CA 1
ATOM 6873 C C . GLN B 1 359 ? -31.469 -28.016 -24.969 1 96.62 359 GLN B C 1
ATOM 6875 O O . GLN B 1 359 ? -30.953 -29.125 -24.734 1 96.62 359 GLN B O 1
ATOM 6880 N N . SER B 1 360 ? -31.828 -27.094 -24.094 1 97.62 360 SER B N 1
ATOM 6881 C CA . SER B 1 360 ? -31.703 -27.422 -22.688 1 97.62 360 SER B CA 1
ATOM 6882 C C . SER B 1 360 ? -32.906 -28.219 -22.188 1 97.62 360 SER B C 1
ATOM 6884 O O . SER B 1 360 ? -34 -28.031 -22.656 1 97.62 360 SER B O 1
ATOM 6886 N N . ASP B 1 361 ? -32.625 -29.094 -21.203 1 97.56 361 ASP B N 1
ATOM 6887 C CA . ASP B 1 361 ? -33.75 -29.672 -20.453 1 97.56 361 ASP B CA 1
ATOM 6888 C C . ASP B 1 361 ? -34.562 -28.578 -19.781 1 97.56 361 ASP B C 1
ATOM 6890 O O . ASP B 1 361 ? -34.031 -27.531 -19.406 1 97.56 361 ASP B O 1
ATOM 6894 N N . GLU B 1 362 ? -35.781 -28.875 -19.625 1 97.25 362 GLU B N 1
ATOM 6895 C CA . GLU B 1 362 ? -36.719 -27.875 -19.078 1 97.25 362 GLU B CA 1
ATOM 6896 C C . GLU B 1 362 ? -36.25 -27.391 -17.703 1 97.25 362 GLU B C 1
ATOM 6898 O O . GLU B 1 362 ? -36.281 -26.188 -17.422 1 97.25 362 GLU B O 1
ATOM 6903 N N . GLN B 1 363 ? -35.844 -28.281 -16.906 1 96.81 363 GLN B N 1
ATOM 6904 C CA . GLN B 1 363 ? -35.406 -27.953 -15.547 1 96.81 363 GLN B CA 1
ATOM 6905 C C . GLN B 1 363 ? -34.125 -27.109 -15.562 1 96.81 363 GLN B C 1
ATOM 6907 O O . GLN B 1 363 ? -34 -26.188 -14.766 1 96.81 363 GLN B O 1
ATOM 6912 N N . VAL B 1 364 ? -33.25 -27.438 -16.469 1 97.88 364 VAL B N 1
ATOM 6913 C CA . VAL B 1 364 ? -32 -26.703 -16.609 1 97.88 364 VAL B CA 1
ATOM 6914 C C . VAL B 1 364 ? -32.281 -25.297 -17.109 1 97.88 364 VAL B C 1
ATOM 6916 O O . VAL B 1 364 ? -31.734 -24.312 -16.594 1 97.88 364 VAL B O 1
ATOM 6919 N N . LYS B 1 365 ? -33.062 -25.172 -18.109 1 98.06 365 LYS B N 1
ATOM 6920 C CA . LYS B 1 365 ? -33.469 -23.891 -18.672 1 98.06 365 LYS B CA 1
ATOM 6921 C C . LYS B 1 365 ? -34.062 -22.984 -17.594 1 98.06 365 LYS B C 1
ATOM 6923 O O . LYS B 1 365 ? -33.75 -21.797 -17.516 1 98.06 365 LYS B O 1
ATOM 6928 N N . LYS B 1 366 ? -34.938 -23.562 -16.844 1 98.12 366 LYS B N 1
ATOM 6929 C CA . LYS B 1 366 ? -35.594 -22.812 -15.781 1 98.12 366 LYS B CA 1
ATOM 6930 C C . LYS B 1 366 ? -34.594 -22.344 -14.742 1 98.12 366 LYS B C 1
ATOM 6932 O O . LYS B 1 366 ? -34.625 -21.172 -14.336 1 98.12 366 LYS B O 1
ATOM 6937 N N . PHE B 1 367 ? -33.75 -23.219 -14.289 1 98.31 367 PHE B N 1
ATOM 6938 C CA . PHE B 1 367 ? -32.75 -22.891 -13.281 1 98.31 367 PHE B CA 1
ATOM 6939 C C . PHE B 1 367 ? -31.859 -21.766 -13.758 1 98.31 367 PHE B C 1
ATOM 6941 O O . PHE B 1 367 ? -31.656 -20.781 -13.047 1 98.31 367 PHE B O 1
ATOM 6948 N N . VAL B 1 368 ? -31.344 -21.906 -14.977 1 98.38 368 VAL B N 1
ATOM 6949 C CA . VAL B 1 368 ? -30.422 -20.922 -15.531 1 98.38 368 VAL B CA 1
ATOM 6950 C C . VAL B 1 368 ? -31.125 -19.578 -15.688 1 98.38 368 VAL B C 1
ATOM 6952 O O . VAL B 1 368 ? -30.547 -18.531 -15.391 1 98.38 368 VAL B O 1
ATOM 6955 N N . GLY B 1 369 ? -32.344 -19.625 -16.109 1 97.88 369 GLY B N 1
ATOM 6956 C CA . GLY B 1 369 ? -33.094 -18.406 -16.328 1 97.88 369 GLY B CA 1
ATOM 6957 C C . GLY B 1 369 ? -33.375 -17.656 -15.047 1 97.88 369 GLY B C 1
ATOM 6958 O O . GLY B 1 369 ? -33.594 -16.438 -15.07 1 97.88 369 GLY B O 1
ATOM 6959 N N . GLU B 1 370 ? -33.406 -18.375 -13.891 1 98.38 370 GLU B N 1
ATOM 6960 C CA . GLU B 1 370 ? -33.781 -17.766 -12.625 1 98.38 370 GLU B CA 1
ATOM 6961 C C . GLU B 1 370 ? -32.562 -17.438 -11.773 1 98.38 370 GLU B C 1
ATOM 6963 O O . GLU B 1 370 ? -32.625 -16.656 -10.82 1 98.38 370 GLU B O 1
ATOM 6968 N N . LEU B 1 371 ? -31.438 -17.984 -12.047 1 98.69 371 LEU B N 1
ATOM 6969 C CA . LEU B 1 371 ? -30.266 -17.953 -11.172 1 98.69 371 LEU B CA 1
ATOM 6970 C C . LEU B 1 371 ? -29.812 -16.516 -10.938 1 98.69 371 LEU B C 1
ATOM 6972 O O . LEU B 1 371 ? -29.625 -16.109 -9.789 1 98.69 371 LEU B O 1
ATOM 6976 N N . ARG B 1 372 ? -29.688 -15.766 -11.992 1 98.44 372 ARG B N 1
ATOM 6977 C CA . ARG B 1 372 ? -29.203 -14.398 -11.898 1 98.44 372 ARG B CA 1
ATOM 6978 C C . ARG B 1 372 ? -30.094 -13.555 -10.992 1 98.44 372 ARG B C 1
ATOM 6980 O O . ARG B 1 372 ? -29.609 -12.852 -10.109 1 98.44 372 ARG B O 1
ATOM 6987 N N . GLN B 1 373 ? -31.359 -13.688 -11.227 1 98.06 373 GLN B N 1
ATOM 6988 C CA . GLN B 1 373 ? -32.312 -12.906 -10.438 1 98.06 373 GLN B CA 1
ATOM 6989 C C . GLN B 1 373 ? -32.312 -13.359 -8.977 1 98.06 373 GLN B C 1
ATOM 6991 O O . GLN B 1 373 ? -32.438 -12.539 -8.07 1 98.06 373 GLN B O 1
ATOM 6996 N N . ARG B 1 374 ? -32.219 -14.664 -8.758 1 98.31 374 ARG B N 1
ATOM 6997 C CA . ARG B 1 374 ? -32.156 -15.172 -7.395 1 98.31 374 ARG B CA 1
ATOM 6998 C C . ARG B 1 374 ? -30.953 -14.578 -6.652 1 98.31 374 ARG B C 1
ATOM 7000 O O . ARG B 1 374 ? -31.062 -14.195 -5.488 1 98.31 374 ARG B O 1
ATOM 7007 N N . CYS B 1 375 ? -29.844 -14.516 -7.312 1 98.75 375 CYS B N 1
ATOM 7008 C CA . CYS B 1 375 ? -28.641 -13.945 -6.715 1 98.75 375 CYS B CA 1
ATOM 7009 C C . CYS B 1 375 ? -28.844 -12.461 -6.41 1 98.75 375 CYS B C 1
ATOM 7011 O O . CYS B 1 375 ? -28.469 -11.992 -5.332 1 98.75 375 CYS B O 1
ATOM 7013 N N . TYR B 1 376 ? -29.438 -11.719 -7.312 1 98.62 376 TYR B N 1
ATOM 7014 C CA . TYR B 1 376 ? -29.719 -10.305 -7.09 1 98.62 376 TYR B CA 1
ATOM 7015 C C . TYR B 1 376 ? -30.656 -10.109 -5.91 1 98.62 376 TYR B C 1
ATOM 7017 O O . TYR B 1 376 ? -30.453 -9.227 -5.078 1 98.62 376 TYR B O 1
ATOM 7025 N N . ASP B 1 377 ? -31.688 -10.953 -5.887 1 98.25 377 ASP B N 1
ATOM 7026 C CA . ASP B 1 377 ? -32.656 -10.852 -4.793 1 98.25 377 ASP B CA 1
ATOM 7027 C C . ASP B 1 377 ? -31.969 -11.039 -3.439 1 98.25 377 ASP B C 1
ATOM 7029 O O . ASP B 1 377 ? -32.281 -10.328 -2.48 1 98.25 377 ASP B O 1
ATOM 7033 N N . ALA B 1 378 ? -31.047 -11.953 -3.416 1 98.56 378 ALA B N 1
ATOM 7034 C CA . ALA B 1 378 ? -30.312 -12.219 -2.188 1 98.56 378 ALA B CA 1
ATOM 7035 C C . ALA B 1 378 ? -29.422 -11.023 -1.812 1 98.56 378 ALA B C 1
ATOM 7037 O O . ALA B 1 378 ? -29.438 -10.578 -0.662 1 98.56 378 ALA B O 1
ATOM 7038 N N . MET B 1 379 ? -28.719 -10.492 -2.73 1 98.75 379 MET B N 1
ATOM 7039 C CA . MET B 1 379 ? -27.844 -9.352 -2.477 1 98.75 379 MET B CA 1
ATOM 7040 C C . MET B 1 379 ? -28.656 -8.125 -2.086 1 98.75 379 MET B C 1
ATOM 7042 O O . MET B 1 379 ? -28.266 -7.367 -1.196 1 98.75 379 MET B O 1
ATOM 7046 N N . ASN B 1 380 ? -29.797 -7.98 -2.77 1 98.5 380 ASN B N 1
ATOM 7047 C CA . ASN B 1 380 ? -30.656 -6.816 -2.543 1 98.5 380 ASN B CA 1
ATOM 7048 C C . ASN B 1 380 ? -31.328 -6.879 -1.18 1 98.5 380 ASN B C 1
ATOM 7050 O O . ASN B 1 380 ? -31.828 -5.863 -0.681 1 98.5 380 ASN B O 1
ATOM 7054 N N . ASP B 1 381 ? -31.438 -8.078 -0.679 1 98.19 381 ASP B N 1
ATOM 7055 C CA . ASP B 1 381 ? -31.984 -8.242 0.664 1 98.19 381 ASP B CA 1
ATOM 7056 C C . ASP B 1 381 ? -30.875 -8.234 1.714 1 98.19 381 ASP B C 1
ATOM 7058 O O . ASP B 1 381 ? -30.625 -9.242 2.381 1 98.19 381 ASP B O 1
ATOM 7062 N N . ASP B 1 382 ? -30.234 -7.195 1.855 1 98.5 382 ASP B N 1
ATOM 7063 C CA . ASP B 1 382 ? -29.25 -6.926 2.893 1 98.5 382 ASP B CA 1
ATOM 7064 C C . ASP B 1 382 ? -28.031 -7.848 2.746 1 98.5 382 ASP B C 1
ATOM 7066 O O . ASP B 1 382 ? -27.547 -8.398 3.734 1 98.5 382 ASP B O 1
ATOM 7070 N N . PHE B 1 383 ? -27.594 -8.141 1.543 1 98.56 383 PHE B N 1
ATOM 7071 C CA . PHE B 1 383 ? -26.312 -8.758 1.198 1 98.56 383 PHE B CA 1
ATOM 7072 C C . PHE B 1 383 ? -26.219 -10.164 1.767 1 98.56 383 PHE B C 1
ATOM 7074 O O . PHE B 1 383 ? -25.266 -10.5 2.465 1 98.56 383 PHE B O 1
ATOM 7081 N N . GLN B 1 384 ? -27.188 -10.961 1.378 1 98.5 384 GLN B N 1
ATOM 7082 C CA . GLN B 1 384 ? -27.203 -12.359 1.787 1 98.5 384 GLN B CA 1
ATOM 7083 C C . GLN B 1 384 ? -26.219 -13.188 0.966 1 98.5 384 GLN B C 1
ATOM 7085 O O . GLN B 1 384 ? -26.625 -14.039 0.169 1 98.5 384 GLN B O 1
ATOM 7090 N N . THR B 1 385 ? -24.953 -13.039 1.282 1 98.81 385 THR B N 1
ATOM 7091 C CA . THR B 1 385 ? -23.891 -13.68 0.507 1 98.81 385 THR B CA 1
ATOM 7092 C C . THR B 1 385 ? -23.953 -15.195 0.648 1 98.81 385 THR B C 1
ATOM 7094 O O . THR B 1 385 ? -23.656 -15.922 -0.299 1 98.81 385 THR B O 1
ATOM 7097 N N . GLN B 1 386 ? -24.359 -15.703 1.872 1 98.25 386 GLN B N 1
ATOM 7098 C CA . GLN B 1 386 ? -24.438 -17.141 2.086 1 98.25 386 GLN B CA 1
ATOM 7099 C C . GLN B 1 386 ? -25.484 -17.766 1.168 1 98.25 386 GLN B C 1
ATOM 7101 O O . GLN B 1 386 ? -25.312 -18.906 0.722 1 98.25 386 GLN B O 1
ATOM 7106 N N . LEU B 1 387 ? -26.516 -17.062 0.874 1 98.69 387 LEU B N 1
ATOM 7107 C CA . LEU B 1 387 ? -27.547 -17.547 -0.048 1 98.69 387 LEU B CA 1
ATOM 7108 C C . LEU B 1 387 ? -27.016 -17.578 -1.478 1 98.69 387 LEU B C 1
ATOM 7110 O O . LEU B 1 387 ? -27.266 -18.531 -2.219 1 98.69 387 LEU B O 1
ATOM 7114 N N . VAL B 1 388 ? -26.297 -16.516 -1.857 1 98.88 388 VAL B N 1
ATOM 7115 C CA . VAL B 1 388 ? -25.672 -16.469 -3.18 1 98.88 388 VAL B CA 1
ATOM 7116 C C . VAL B 1 388 ? -24.766 -17.688 -3.357 1 98.88 388 VAL B C 1
ATOM 7118 O O . VAL B 1 388 ? -24.812 -18.359 -4.383 1 98.88 388 VAL B O 1
ATOM 7121 N N . ILE B 1 389 ? -23.953 -17.953 -2.377 1 98.88 389 ILE B N 1
ATOM 7122 C CA . ILE B 1 389 ? -23.031 -19.094 -2.426 1 98.88 389 ILE B CA 1
ATOM 7123 C C . ILE B 1 389 ? -23.812 -20.391 -2.586 1 98.88 389 ILE B C 1
ATOM 7125 O O . ILE B 1 389 ? -23.438 -21.266 -3.369 1 98.88 389 ILE B O 1
ATOM 7129 N N . SER B 1 390 ? -24.938 -20.516 -1.88 1 98.69 390 SER B N 1
ATOM 7130 C CA . SER B 1 390 ? -25.797 -21.703 -2.004 1 98.69 390 SER B CA 1
ATOM 7131 C C . SER B 1 390 ? -26.297 -21.875 -3.434 1 98.69 390 SER B C 1
ATOM 7133 O O . SER B 1 390 ? -26.312 -22.984 -3.963 1 98.69 390 SER B O 1
ATOM 7135 N N . TYR B 1 391 ? -26.719 -20.812 -4.059 1 98.81 391 TYR B N 1
ATOM 7136 C CA . TYR B 1 391 ? -27.203 -20.859 -5.438 1 98.81 391 TYR B CA 1
ATOM 7137 C C . TYR B 1 391 ? -26.078 -21.234 -6.391 1 98.81 391 TYR B C 1
ATOM 7139 O O . TYR B 1 391 ? -26.297 -21.969 -7.363 1 98.81 391 TYR B O 1
ATOM 7147 N N . LEU B 1 392 ? -24.875 -20.734 -6.105 1 98.88 392 LEU B N 1
ATOM 7148 C CA . LEU B 1 392 ? -23.734 -21.078 -6.938 1 98.88 392 LEU B CA 1
ATOM 7149 C C . LEU B 1 392 ? -23.406 -22.562 -6.824 1 98.88 392 LEU B C 1
ATOM 7151 O O . LEU B 1 392 ? -22.984 -23.188 -7.805 1 98.88 392 LEU B O 1
ATOM 7155 N N . PHE B 1 393 ? -23.594 -23.141 -5.648 1 98.56 393 PHE B N 1
ATOM 7156 C CA . PHE B 1 393 ? -23.391 -24.562 -5.477 1 98.56 393 PHE B CA 1
ATOM 7157 C C . PHE B 1 393 ? -24.438 -25.359 -6.27 1 98.56 393 PHE B C 1
ATOM 7159 O O . PHE B 1 393 ? -24.125 -26.422 -6.828 1 98.56 393 PHE B O 1
ATOM 7166 N N . GLU B 1 394 ? -25.641 -24.875 -6.305 1 98.62 394 GLU B N 1
ATOM 7167 C CA . GLU B 1 394 ? -26.656 -25.5 -7.152 1 98.62 394 GLU B CA 1
ATOM 7168 C C . GLU B 1 394 ? -26.234 -25.484 -8.617 1 98.62 394 GLU B C 1
ATOM 7170 O O . GLU B 1 394 ? -26.438 -26.453 -9.344 1 98.62 394 GLU B O 1
ATOM 7175 N N . ALA B 1 395 ? -25.688 -24.359 -8.953 1 98.69 395 ALA B N 1
ATOM 7176 C CA . ALA B 1 395 ? -25.188 -24.234 -10.32 1 98.69 395 ALA B CA 1
ATOM 7177 C C . ALA B 1 395 ? -24.094 -25.281 -10.594 1 98.69 395 ALA B C 1
ATOM 7179 O O . ALA B 1 395 ? -24.047 -25.875 -11.672 1 98.69 395 ALA B O 1
ATOM 7180 N N . CYS B 1 396 ? -23.234 -25.453 -9.648 1 97.62 396 CYS B N 1
ATOM 7181 C CA . CYS B 1 396 ? -22.188 -26.469 -9.781 1 97.62 396 CYS B CA 1
ATOM 7182 C C . CYS B 1 396 ? -22.797 -27.844 -9.992 1 97.62 396 CYS B C 1
ATOM 7184 O O . CYS B 1 396 ? -22.266 -28.656 -10.758 1 97.62 396 CYS B O 1
ATOM 7186 N N . HIS B 1 397 ? -23.875 -28.094 -9.352 1 97.12 397 HIS B N 1
ATOM 7187 C CA . HIS B 1 397 ? -24.562 -29.375 -9.516 1 97.12 397 HIS B CA 1
ATOM 7188 C C . HIS B 1 397 ? -25.078 -29.547 -10.938 1 97.12 397 HIS B C 1
ATOM 7190 O O . HIS B 1 397 ? -24.953 -30.625 -11.523 1 97.12 397 HIS B O 1
ATOM 7196 N N . VAL B 1 398 ? -25.641 -28.547 -11.484 1 97.19 398 VAL B N 1
ATOM 7197 C CA . VAL B 1 398 ? -26.125 -28.562 -12.867 1 97.19 398 VAL B CA 1
ATOM 7198 C C . VAL B 1 398 ? -24.969 -28.844 -13.812 1 97.19 398 VAL B C 1
ATOM 7200 O O . VAL B 1 398 ? -25.094 -29.641 -14.742 1 97.19 398 VAL B O 1
ATOM 7203 N N . ILE B 1 399 ? -23.828 -28.188 -13.57 1 96.31 399 ILE B N 1
ATOM 7204 C CA . ILE B 1 399 ? -22.641 -28.344 -14.398 1 96.31 399 ILE B CA 1
ATOM 7205 C C . ILE B 1 399 ? -22.188 -29.797 -14.352 1 96.31 399 ILE B C 1
ATOM 7207 O O . ILE B 1 399 ? -21.938 -30.422 -15.391 1 96.31 399 ILE B O 1
ATOM 7211 N N . ASN B 1 400 ? -22.125 -30.375 -13.164 1 93.25 400 ASN B N 1
ATOM 7212 C CA . ASN B 1 400 ? -21.688 -31.75 -12.984 1 93.25 400 ASN B CA 1
ATOM 7213 C C . ASN B 1 400 ? -22.641 -32.75 -13.68 1 93.25 400 ASN B C 1
ATOM 7215 O O . ASN B 1 400 ? -22.188 -33.719 -14.297 1 93.25 400 ASN B O 1
ATOM 7219 N N . THR B 1 401 ? -23.859 -32.5 -13.594 1 95 401 THR B N 1
ATOM 7220 C CA . THR B 1 401 ? -24.859 -33.375 -14.219 1 95 401 THR B CA 1
ATOM 7221 C C . THR B 1 401 ? -24.75 -33.312 -15.742 1 95 401 THR B C 1
ATOM 7223 O O . THR B 1 401 ? -24.922 -34.312 -16.422 1 95 401 THR B O 1
ATOM 7226 N N . ALA B 1 402 ? -24.562 -32.125 -16.234 1 94.19 402 ALA B N 1
ATOM 7227 C CA . ALA B 1 402 ? -24.375 -31.953 -17.672 1 94.19 402 ALA B CA 1
ATOM 7228 C C . ALA B 1 402 ? -23.094 -32.625 -18.141 1 94.19 402 ALA B C 1
ATOM 7230 O O . ALA B 1 402 ? -23.062 -33.25 -19.219 1 94.19 402 ALA B O 1
ATOM 7231 N N . LEU B 1 403 ? -22.078 -32.5 -17.359 1 89.25 403 LEU B N 1
ATOM 7232 C CA . LEU B 1 403 ? -20.797 -33.156 -17.688 1 89.25 403 LEU B CA 1
ATOM 7233 C C . LEU B 1 403 ? -20.938 -34.656 -17.703 1 89.25 403 LEU B C 1
ATOM 7235 O O . LEU B 1 403 ? -20.266 -35.344 -18.5 1 89.25 403 LEU B O 1
ATOM 7239 N N . ASP B 1 404 ? -21.844 -35.188 -16.906 1 87.12 404 ASP B N 1
ATOM 7240 C CA . ASP B 1 404 ? -22.094 -36.625 -16.828 1 87.12 404 ASP B CA 1
ATOM 7241 C C . ASP B 1 404 ? -23.109 -37.062 -17.891 1 87.12 404 ASP B C 1
ATOM 7243 O O . ASP B 1 404 ? -23.562 -38.188 -17.875 1 87.12 404 ASP B O 1
ATOM 7247 N N . HIS B 1 405 ? -23.516 -36.188 -18.688 1 90.06 405 HIS B N 1
ATOM 7248 C CA . HIS B 1 405 ? -24.469 -36.406 -19.781 1 90.06 405 HIS B CA 1
ATOM 7249 C C . HIS B 1 405 ? -25.828 -36.844 -19.234 1 90.06 405 HIS B C 1
ATOM 7251 O O . HIS B 1 405 ? -26.516 -37.656 -19.859 1 90.06 405 HIS B O 1
ATOM 7257 N N . LYS B 1 406 ? -26.109 -36.344 -18.078 1 93.5 406 LYS B N 1
ATOM 7258 C CA . LYS B 1 406 ? -27.391 -36.625 -17.469 1 93.5 406 LYS B CA 1
ATOM 7259 C C . LYS B 1 406 ? -28.359 -35.469 -17.625 1 93.5 406 LYS B C 1
ATOM 7261 O O . LYS B 1 406 ? -29.531 -35.562 -17.234 1 93.5 406 LYS B O 1
ATOM 7266 N N . ALA B 1 407 ? -27.875 -34.375 -18.141 1 94.94 407 ALA B N 1
ATOM 7267 C CA . ALA B 1 407 ? -28.688 -33.188 -18.469 1 94.94 407 ALA B CA 1
ATOM 7268 C C . ALA B 1 407 ? -28.156 -32.5 -19.703 1 94.94 407 ALA B C 1
ATOM 7270 O O . ALA B 1 407 ? -26.953 -32.5 -19.969 1 94.94 407 ALA B O 1
ATOM 7271 N N . ASN B 1 408 ? -29.094 -31.906 -20.375 1 97.06 408 ASN B N 1
ATOM 7272 C CA . ASN B 1 408 ? -28.734 -31.125 -21.562 1 97.06 408 ASN B CA 1
ATOM 7273 C C . ASN B 1 408 ? -28.781 -29.625 -21.297 1 97.06 408 ASN B C 1
ATOM 7275 O O . ASN B 1 408 ? -29.672 -29.156 -20.594 1 97.06 408 ASN B O 1
ATOM 7279 N N . ILE B 1 409 ? -27.844 -28.906 -21.844 1 97.69 409 ILE B N 1
ATOM 7280 C CA . ILE B 1 409 ? -27.812 -27.453 -21.734 1 97.69 409 ILE B CA 1
ATOM 7281 C C . ILE B 1 409 ? -27.422 -26.844 -23.078 1 97.69 409 ILE B C 1
ATOM 7283 O O . ILE B 1 409 ? -26.5 -27.312 -23.734 1 97.69 409 ILE B O 1
ATOM 7287 N N . SER B 1 410 ? -28.188 -25.891 -23.594 1 98 410 SER B N 1
ATOM 7288 C CA . SER B 1 410 ? -27.891 -25.203 -24.844 1 98 410 SER B CA 1
ATOM 7289 C C . SER B 1 410 ? -26.703 -24.25 -24.688 1 98 410 SER B C 1
ATOM 7291 O O . SER B 1 410 ? -26.312 -23.922 -23.562 1 98 410 SER B O 1
ATOM 7293 N N . ALA B 1 411 ? -26.188 -23.797 -25.766 1 97.25 411 ALA B N 1
ATOM 7294 C CA . ALA B 1 411 ? -25.062 -22.875 -25.766 1 97.25 411 ALA B CA 1
ATOM 7295 C C . ALA B 1 411 ? -25.422 -21.562 -25.094 1 97.25 411 ALA B C 1
ATOM 7297 O O . ALA B 1 411 ? -24.625 -21 -24.328 1 97.25 411 ALA B O 1
ATOM 7298 N N . ASP B 1 412 ? -26.578 -21.156 -25.375 1 97.94 412 ASP B N 1
ATOM 7299 C CA . ASP B 1 412 ? -27.031 -19.875 -24.812 1 97.94 412 ASP B CA 1
ATOM 7300 C C . ASP B 1 412 ? -27.188 -19.969 -23.297 1 97.94 412 ASP B C 1
ATOM 7302 O O . ASP B 1 412 ? -26.781 -19.062 -22.562 1 97.94 412 ASP B O 1
ATOM 7306 N N . ASP B 1 413 ? -27.797 -21.047 -22.875 1 98.19 413 ASP B N 1
ATOM 7307 C CA . ASP B 1 413 ? -27.984 -21.234 -21.438 1 98.19 413 ASP B CA 1
ATOM 7308 C C . ASP B 1 413 ? -26.656 -21.422 -20.719 1 98.19 413 ASP B C 1
ATOM 7310 O O . ASP B 1 413 ? -26.469 -20.953 -19.594 1 98.19 413 ASP B O 1
ATOM 7314 N N . LEU B 1 414 ? -25.766 -22.078 -21.375 1 98.12 414 LEU B N 1
ATOM 7315 C CA . LEU B 1 414 ? -24.438 -22.266 -20.781 1 98.12 414 LEU B CA 1
ATOM 7316 C C . LEU B 1 414 ? -23.719 -20.938 -20.641 1 98.12 414 LEU B C 1
ATOM 7318 O O . LEU B 1 414 ? -23.047 -20.688 -19.625 1 98.12 414 LEU B O 1
ATOM 7322 N N . LYS B 1 415 ? -23.828 -20.125 -21.656 1 98.12 415 LYS B N 1
ATOM 7323 C CA . LYS B 1 415 ? -23.219 -18.797 -21.594 1 98.12 415 LYS B CA 1
ATOM 7324 C C . LYS B 1 415 ? -23.812 -17.969 -20.469 1 98.12 415 LYS B C 1
ATOM 7326 O O . LYS B 1 415 ? -23.078 -17.312 -19.719 1 98.12 415 LYS B O 1
ATOM 7331 N N . GLU B 1 416 ? -25.141 -18.016 -20.359 1 98.5 416 GLU B N 1
ATOM 7332 C CA . GLU B 1 416 ? -25.812 -17.297 -19.281 1 98.5 416 GLU B CA 1
ATOM 7333 C C . GLU B 1 416 ? -25.375 -17.797 -17.922 1 98.5 416 GLU B C 1
ATOM 7335 O O . GLU B 1 416 ? -25.109 -17.016 -17.016 1 98.5 416 GLU B O 1
ATOM 7340 N N . LEU B 1 417 ? -25.312 -19.078 -17.797 1 98.62 417 LEU B N 1
ATOM 7341 C CA . LEU B 1 417 ? -24.859 -19.703 -16.547 1 98.62 417 LEU B CA 1
ATOM 7342 C C . LEU B 1 417 ? -23.438 -19.25 -16.219 1 98.62 417 LEU B C 1
ATOM 7344 O O . LEU B 1 417 ? -23.156 -18.844 -15.086 1 98.62 417 LEU B O 1
ATOM 7348 N N . SER B 1 418 ? -22.609 -19.281 -17.203 1 98.44 418 SER B N 1
ATOM 7349 C CA . SER B 1 418 ? -21.203 -18.906 -17.047 1 98.44 418 SER B CA 1
ATOM 7350 C C . SER B 1 418 ? -21.078 -17.438 -16.641 1 98.44 418 SER B C 1
ATOM 7352 O O . SER B 1 418 ? -20.375 -17.125 -15.68 1 98.44 418 SER B O 1
ATOM 7354 N N . ASP B 1 419 ? -21.75 -16.609 -17.344 1 98.56 419 ASP B N 1
ATOM 7355 C CA . ASP B 1 419 ? -21.672 -15.18 -17.078 1 98.56 419 ASP B CA 1
ATOM 7356 C C . ASP B 1 419 ? -22.156 -14.859 -15.664 1 98.56 419 ASP B C 1
ATOM 7358 O O . ASP B 1 419 ? -21.547 -14.055 -14.961 1 98.56 419 ASP B O 1
ATOM 7362 N N . THR B 1 420 ? -23.234 -15.508 -15.273 1 98.81 420 THR B N 1
ATOM 7363 C CA . THR B 1 420 ? -23.812 -15.266 -13.953 1 98.81 420 THR B CA 1
ATOM 7364 C C . THR B 1 420 ? -22.859 -15.734 -12.852 1 98.81 420 THR B C 1
ATOM 7366 O O . THR B 1 420 ? -22.578 -15 -11.906 1 98.81 420 THR B O 1
ATOM 7369 N N . MET B 1 421 ? -22.344 -16.922 -13.008 1 98.75 421 MET B N 1
ATOM 7370 C CA . MET B 1 421 ? -21.469 -17.484 -11.992 1 98.75 421 MET B CA 1
ATOM 7371 C C . MET B 1 421 ? -20.188 -16.641 -11.852 1 98.75 421 MET B C 1
ATOM 7373 O O . MET B 1 421 ? -19.75 -16.359 -10.742 1 98.75 421 MET B O 1
ATOM 7377 N N . ARG B 1 422 ? -19.656 -16.234 -12.953 1 98.44 422 ARG B N 1
ATOM 7378 C CA . ARG B 1 422 ? -18.422 -15.461 -12.93 1 98.44 422 ARG B CA 1
ATOM 7379 C C . ARG B 1 422 ? -18.656 -14.086 -12.32 1 98.44 422 ARG B C 1
ATOM 7381 O O . ARG B 1 422 ? -17.844 -13.609 -11.516 1 98.44 422 ARG B O 1
ATOM 7388 N N . LEU B 1 423 ? -19.734 -13.438 -12.68 1 98.69 423 LEU B N 1
ATOM 7389 C CA . LEU B 1 423 ? -20.078 -12.125 -12.141 1 98.69 423 LEU B CA 1
ATOM 7390 C C . LEU B 1 423 ? -20.141 -12.156 -10.617 1 98.69 423 LEU B C 1
ATOM 7392 O O . LEU B 1 423 ? -19.469 -11.375 -9.945 1 98.69 423 LEU B O 1
ATOM 7396 N N . PHE B 1 424 ? -20.875 -13.078 -10.102 1 98.88 424 PHE B N 1
ATOM 7397 C CA . PHE B 1 424 ? -21.125 -13.078 -8.664 1 98.88 424 PHE B CA 1
ATOM 7398 C C . PHE B 1 424 ? -19.906 -13.625 -7.914 1 98.88 424 PHE B C 1
ATOM 7400 O O . PHE B 1 424 ? -19.562 -13.133 -6.836 1 98.88 424 PHE B O 1
ATOM 7407 N N . THR B 1 425 ? -19.219 -14.641 -8.477 1 98.75 425 THR B N 1
ATOM 7408 C CA . THR B 1 425 ? -18.094 -15.266 -7.789 1 98.75 425 THR B CA 1
ATOM 7409 C C . THR B 1 425 ? -16.891 -14.336 -7.758 1 98.75 425 THR B C 1
ATOM 7411 O O . THR B 1 425 ? -16.312 -14.102 -6.699 1 98.75 425 THR B O 1
ATOM 7414 N N . PHE B 1 426 ? -16.562 -13.766 -8.914 1 98.38 426 PHE B N 1
ATOM 7415 C CA . PHE B 1 426 ? -15.297 -13.047 -9.031 1 98.38 426 PHE B CA 1
ATOM 7416 C C . PHE B 1 426 ? -15.508 -11.547 -8.844 1 98.38 426 PHE B C 1
ATOM 7418 O O . PHE B 1 426 ? -14.812 -10.914 -8.047 1 98.38 426 PHE B O 1
ATOM 7425 N N . ASP B 1 427 ? -16.5 -10.945 -9.438 1 98.44 427 ASP B N 1
ATOM 7426 C CA . ASP B 1 427 ? -16.656 -9.492 -9.438 1 98.44 427 ASP B CA 1
ATOM 7427 C C . ASP B 1 427 ? -17.328 -9.016 -8.148 1 98.44 427 ASP B C 1
ATOM 7429 O O . ASP B 1 427 ? -16.922 -7.996 -7.578 1 98.44 427 ASP B O 1
ATOM 7433 N N . LEU B 1 428 ? -18.312 -9.75 -7.664 1 98.88 428 LEU B N 1
ATOM 7434 C CA . LEU B 1 428 ? -19.125 -9.219 -6.57 1 98.88 428 LEU B CA 1
ATOM 7435 C C . LEU B 1 428 ? -18.688 -9.812 -5.234 1 98.88 428 LEU B C 1
ATOM 7437 O O . LEU B 1 428 ? -18.516 -9.078 -4.258 1 98.88 428 LEU B O 1
ATOM 7441 N N . LEU B 1 429 ? -18.438 -11.156 -5.215 1 98.88 429 LEU B N 1
ATOM 7442 C CA . LEU B 1 429 ? -17.969 -11.766 -3.975 1 98.88 429 LEU B CA 1
ATOM 7443 C C . LEU B 1 429 ? -16.469 -11.594 -3.809 1 98.88 429 LEU B C 1
ATOM 7445 O O . LEU B 1 429 ? -15.93 -11.789 -2.715 1 98.88 429 LEU B O 1
ATOM 7449 N N . GLY B 1 430 ? -15.758 -11.273 -4.867 1 98.62 430 GLY B N 1
ATOM 7450 C CA . GLY B 1 430 ? -14.344 -10.953 -4.809 1 98.62 430 GLY B CA 1
ATOM 7451 C C . GLY B 1 430 ? -13.461 -12.18 -4.609 1 98.62 430 GLY B C 1
ATOM 7452 O O . GLY B 1 430 ? -12.344 -12.07 -4.113 1 98.62 430 GLY B O 1
ATOM 7453 N N . LEU B 1 431 ? -14 -13.359 -4.949 1 98.38 431 LEU B N 1
ATOM 7454 C CA . LEU B 1 431 ? -13.203 -14.578 -4.848 1 98.38 431 LEU B CA 1
ATOM 7455 C C . LEU B 1 431 ? -12.273 -14.719 -6.047 1 98.38 431 LEU B C 1
ATOM 7457 O O . LEU B 1 431 ? -12.508 -14.109 -7.094 1 98.38 431 LEU B O 1
ATOM 7461 N N . LYS B 1 432 ? -11.195 -15.445 -5.879 1 95.56 432 LYS B N 1
ATOM 7462 C CA . LYS B 1 432 ? -10.219 -15.727 -6.922 1 95.56 432 LYS B CA 1
ATOM 7463 C C . LYS B 1 432 ? -9.773 -17.188 -6.875 1 95.56 432 LYS B C 1
ATOM 7465 O O . LYS B 1 432 ? -9.828 -17.828 -5.824 1 95.56 432 LYS B O 1
ATOM 7470 N N . SER B 1 433 ? -9.367 -17.625 -8.031 1 87.31 433 SER B N 1
ATOM 7471 C CA . SER B 1 433 ? -8.766 -18.953 -8.07 1 87.31 433 SER B CA 1
ATOM 7472 C C . SER B 1 433 ? -7.336 -18.938 -7.535 1 87.31 433 SER B C 1
ATOM 7474 O O . SER B 1 433 ? -6.555 -18.047 -7.883 1 87.31 433 SER B O 1
ATOM 7476 N N . GLU B 1 434 ? -7.125 -19.516 -6.461 1 71.88 434 GLU B N 1
ATOM 7477 C CA . GLU B 1 434 ? -5.793 -19.5 -5.863 1 71.88 434 GLU B CA 1
ATOM 7478 C C . GLU B 1 434 ? -4.93 -20.625 -6.41 1 71.88 434 GLU B C 1
ATOM 7480 O O . GLU B 1 434 ? -3.857 -20.906 -5.875 1 71.88 434 GLU B O 1
ATOM 7485 N N . LYS B 1 435 ? -5.344 -21.5 -7.262 1 57.38 435 LYS B N 1
ATOM 7486 C CA . LYS B 1 435 ? -4.551 -22.625 -7.758 1 57.38 435 LYS B CA 1
ATOM 7487 C C . LYS B 1 435 ? -3.084 -22.234 -7.922 1 57.38 435 LYS B C 1
ATOM 7489 O O . LYS B 1 435 ? -2.188 -23.047 -7.711 1 57.38 435 LYS B O 1
ATOM 7494 N N . GLY B 1 436 ? -2.801 -20.875 -8.195 1 50.25 436 GLY B N 1
ATOM 7495 C CA . GLY B 1 436 ? -1.448 -20.484 -8.547 1 50.25 436 GLY B CA 1
ATOM 7496 C C . GLY B 1 436 ? -0.562 -20.25 -7.336 1 50.25 436 GLY B C 1
ATOM 7497 O O . GLY B 1 436 ? 0.594 -19.844 -7.477 1 50.25 436 GLY B O 1
ATOM 7498 N N . ALA B 1 437 ? -1.058 -20.297 -6.211 1 47.47 437 ALA B N 1
ATOM 7499 C CA . ALA B 1 437 ? -0.259 -19.812 -5.09 1 47.47 437 ALA B CA 1
ATOM 7500 C C . ALA B 1 437 ? 0.942 -20.719 -4.836 1 47.47 437 ALA B C 1
ATOM 7502 O O . ALA B 1 437 ? 2.004 -20.25 -4.414 1 47.47 437 ALA B O 1
ATOM 7503 N N . ASN B 1 438 ? 0.731 -22.047 -4.934 1 51.06 438 ASN B N 1
ATOM 7504 C CA . ASN B 1 438 ? 1.916 -22.859 -4.684 1 51.06 438 ASN B CA 1
ATOM 7505 C C . ASN B 1 438 ? 2.557 -23.328 -5.984 1 51.06 438 ASN B C 1
ATOM 7507 O O . ASN B 1 438 ? 2.625 -24.531 -6.25 1 51.06 438 ASN B O 1
ATOM 7511 N N . ASN B 1 439 ? 2.811 -22.328 -6.832 1 55.97 439 ASN B N 1
ATOM 7512 C CA . ASN B 1 439 ? 3.361 -22.5 -8.172 1 55.97 439 ASN B CA 1
ATOM 7513 C C . ASN B 1 439 ? 4.582 -23.406 -8.164 1 55.97 439 ASN B C 1
ATOM 7515 O O . ASN B 1 439 ? 4.734 -24.25 -9.047 1 55.97 439 ASN B O 1
ATOM 7519 N N . ASP B 1 440 ? 5.246 -23.281 -7.062 1 55.44 440 ASP B N 1
ATOM 7520 C CA . ASP B 1 440 ? 6.48 -24.047 -7.035 1 55.44 440 ASP B CA 1
ATOM 7521 C C . ASP B 1 440 ? 6.184 -25.547 -6.922 1 55.44 440 ASP B C 1
ATOM 7523 O O . ASP B 1 440 ? 6.773 -26.359 -7.637 1 55.44 440 ASP B O 1
ATOM 7527 N N . ALA B 1 441 ? 5.266 -25.859 -6.031 1 58.03 441 ALA B N 1
ATOM 7528 C CA . ALA B 1 441 ? 4.938 -27.281 -5.844 1 58.03 441 ALA B CA 1
ATOM 7529 C C . ALA B 1 441 ? 4.281 -27.859 -7.094 1 58.03 441 ALA B C 1
ATOM 7531 O O . ALA B 1 441 ? 4.559 -29 -7.477 1 58.03 441 ALA B O 1
ATOM 7532 N N . ARG B 1 442 ? 3.566 -26.984 -7.676 1 62.81 442 ARG B N 1
ATOM 7533 C CA . ARG B 1 442 ? 2.889 -27.453 -8.883 1 62.81 442 ARG B CA 1
ATOM 7534 C C . ARG B 1 442 ? 3.879 -27.641 -10.031 1 62.81 442 ARG B C 1
ATOM 7536 O O . ARG B 1 442 ? 3.814 -28.641 -10.742 1 62.81 442 ARG B O 1
ATOM 7543 N N . GLU B 1 443 ? 4.754 -26.734 -10.07 1 63.19 443 GLU B N 1
ATOM 7544 C CA . GLU B 1 443 ? 5.758 -26.859 -11.117 1 63.19 443 GLU B CA 1
ATOM 7545 C C . GLU B 1 443 ? 6.648 -28.078 -10.883 1 63.19 443 GLU B C 1
ATOM 7547 O O . GLU B 1 443 ? 7.051 -28.75 -11.836 1 63.19 443 GLU B O 1
ATOM 7552 N N . GLU B 1 444 ? 6.844 -28.312 -9.586 1 66.56 444 GLU B N 1
ATOM 7553 C CA . GLU B 1 444 ? 7.613 -29.516 -9.273 1 66.56 444 GLU B CA 1
ATOM 7554 C C . GLU B 1 444 ? 6.871 -30.781 -9.703 1 66.56 444 GLU B C 1
ATOM 7556 O O . GLU B 1 444 ? 7.477 -31.703 -10.25 1 66.56 444 GLU B O 1
ATOM 7561 N N . ALA B 1 445 ? 5.613 -30.766 -9.438 1 67 445 ALA B N 1
ATOM 7562 C CA . ALA B 1 445 ? 4.801 -31.906 -9.844 1 67 445 ALA B CA 1
ATOM 7563 C C . ALA B 1 445 ? 4.793 -32.062 -11.359 1 67 445 ALA B C 1
ATOM 7565 O O . ALA B 1 445 ? 4.992 -33.156 -11.875 1 67 445 ALA B O 1
ATOM 7566 N N . TYR B 1 446 ? 4.676 -30.938 -12.039 1 72 446 TYR B N 1
ATOM 7567 C CA . TYR B 1 446 ? 4.695 -30.938 -13.5 1 72 446 TYR B CA 1
ATOM 7568 C C . TYR B 1 446 ? 6.066 -31.359 -14.023 1 72 446 TYR B C 1
ATOM 7570 O O . TYR B 1 446 ? 6.164 -32.094 -15.008 1 72 446 TYR B O 1
ATOM 7578 N N . GLY B 1 447 ? 7.023 -30.922 -13.281 1 74.81 447 GLY B N 1
ATOM 7579 C CA . GLY B 1 447 ? 8.375 -31.312 -13.656 1 74.81 447 GLY B CA 1
ATOM 7580 C C . GLY B 1 447 ? 8.609 -32.812 -13.594 1 74.81 447 GLY B C 1
ATOM 7581 O O . GLY B 1 447 ? 9.266 -33.375 -14.469 1 74.81 447 GLY B O 1
ATOM 7582 N N . LYS B 1 448 ? 8.047 -33.438 -12.617 1 76.31 448 LYS B N 1
ATOM 7583 C CA . LYS B 1 448 ? 8.172 -34.875 -12.484 1 76.31 448 LYS B CA 1
ATOM 7584 C C . LYS B 1 448 ? 7.535 -35.594 -13.672 1 76.31 448 LYS B C 1
ATOM 7586 O O . LYS B 1 448 ? 8.023 -36.656 -14.109 1 76.31 448 LYS B O 1
ATOM 7591 N N . VAL B 1 449 ? 6.523 -34.969 -14.133 1 79.38 449 VAL B N 1
ATOM 7592 C CA . VAL B 1 449 ? 5.867 -35.531 -15.305 1 79.38 449 VAL B CA 1
ATOM 7593 C C . VAL B 1 449 ? 6.773 -35.406 -16.531 1 79.38 449 VAL B C 1
ATOM 7595 O O . VAL B 1 449 ? 6.867 -36.344 -17.328 1 79.38 449 VAL B O 1
ATOM 7598 N N . VAL B 1 450 ? 7.426 -34.312 -16.594 1 81 450 VAL B N 1
ATOM 7599 C CA . VAL B 1 450 ? 8.352 -34.125 -17.703 1 81 450 VAL B CA 1
ATOM 7600 C C . VAL B 1 450 ? 9.492 -35.125 -17.609 1 81 450 VAL B C 1
ATOM 7602 O O . VAL B 1 450 ? 9.859 -35.75 -18.609 1 81 450 VAL B O 1
ATOM 7605 N N . ASP B 1 451 ? 9.953 -35.375 -16.438 1 81.38 451 ASP B N 1
ATOM 7606 C CA . ASP B 1 451 ? 11 -36.375 -16.219 1 81.38 451 ASP B CA 1
ATOM 7607 C C . ASP B 1 451 ? 10.523 -37.75 -16.641 1 81.38 451 ASP B C 1
ATOM 7609 O O . ASP B 1 451 ? 11.281 -38.531 -17.234 1 81.38 451 ASP B O 1
ATOM 7613 N N . MET B 1 452 ? 9.352 -38.031 -16.281 1 80.88 452 MET B N 1
ATOM 7614 C CA . MET B 1 452 ? 8.766 -39.312 -16.641 1 80.88 452 MET B CA 1
ATOM 7615 C C . MET B 1 452 ? 8.727 -39.5 -18.156 1 80.88 452 MET B C 1
ATOM 7617 O O . MET B 1 452 ? 9.062 -40.562 -18.672 1 80.88 452 MET B O 1
ATOM 7621 N N . VAL B 1 453 ? 8.344 -38.406 -18.797 1 84.12 453 VAL B N 1
ATOM 7622 C CA . VAL B 1 453 ? 8.258 -38.438 -20.266 1 84.12 453 VAL B CA 1
ATOM 7623 C C . VAL B 1 453 ? 9.641 -38.656 -20.859 1 84.12 453 VAL B C 1
ATOM 7625 O O . VAL B 1 453 ? 9.805 -39.406 -21.828 1 84.12 453 VAL B O 1
ATOM 7628 N N . LEU B 1 454 ? 10.555 -38.094 -20.281 1 84.81 454 LEU B N 1
ATOM 7629 C CA . LEU B 1 454 ? 11.922 -38.219 -20.766 1 84.81 454 LEU B CA 1
ATOM 7630 C C . LEU B 1 454 ? 12.453 -39.625 -20.516 1 84.81 454 LEU B C 1
ATOM 7632 O O . LEU B 1 454 ? 13.188 -40.188 -21.344 1 84.81 454 LEU B O 1
ATOM 7636 N N . ASN B 1 455 ? 12.094 -40.219 -19.453 1 83.75 455 ASN B N 1
ATOM 7637 C CA . ASN B 1 455 ? 12.445 -41.625 -19.188 1 83.75 455 ASN B CA 1
ATOM 7638 C C . ASN B 1 455 ? 11.781 -42.562 -20.188 1 83.75 455 ASN B C 1
ATOM 7640 O O . ASN B 1 455 ? 12.406 -43.531 -20.641 1 83.75 455 ASN B O 1
ATOM 7644 N N . LEU B 1 456 ? 10.578 -42.281 -20.516 1 82.94 456 LEU B N 1
ATOM 7645 C CA . LEU B 1 456 ? 9.867 -43.062 -21.516 1 82.94 456 LEU B CA 1
ATOM 7646 C C . LEU B 1 456 ? 10.531 -42.906 -22.891 1 82.94 456 LEU B C 1
ATOM 7648 O O . LEU B 1 456 ? 10.609 -43.875 -23.641 1 82.94 456 LEU B O 1
ATOM 7652 N N . ARG B 1 457 ? 10.992 -41.75 -23.094 1 85.62 457 ARG B N 1
ATOM 7653 C CA . ARG B 1 457 ? 11.719 -41.5 -24.344 1 85.62 457 ARG B CA 1
ATOM 7654 C C . ARG B 1 457 ? 13.016 -42.312 -24.375 1 85.62 457 ARG B C 1
ATOM 7656 O O . ARG B 1 457 ? 13.344 -42.938 -25.375 1 85.62 457 ARG B O 1
ATOM 7663 N N . ALA B 1 458 ? 13.711 -42.281 -23.344 1 84.56 458 ALA B N 1
ATOM 7664 C CA . ALA B 1 458 ? 14.945 -43.062 -23.234 1 84.56 458 ALA B CA 1
ATOM 7665 C C . ALA B 1 458 ? 14.688 -44.562 -23.422 1 84.56 458 ALA B C 1
ATOM 7667 O O . ALA B 1 458 ? 15.469 -45.25 -24.078 1 84.56 458 ALA B O 1
ATOM 7668 N N . LYS B 1 459 ? 13.641 -45 -22.828 1 82.62 459 LYS B N 1
ATOM 7669 C CA . LYS B 1 459 ? 13.258 -46.375 -22.984 1 82.62 459 LYS B CA 1
ATOM 7670 C C . LYS B 1 459 ? 12.914 -46.719 -24.438 1 82.62 459 LYS B C 1
ATOM 7672 O O . LYS B 1 459 ? 13.305 -47.75 -24.969 1 82.62 459 LYS B O 1
ATOM 7677 N N . ALA B 1 460 ? 12.195 -45.844 -25.031 1 84.69 460 ALA B N 1
ATOM 7678 C CA . ALA B 1 460 ? 11.852 -46 -26.438 1 84.69 460 ALA B CA 1
ATOM 7679 C C . ALA B 1 460 ? 13.102 -46.094 -27.297 1 84.69 460 ALA B C 1
ATOM 7681 O O . ALA B 1 460 ? 13.188 -46.906 -28.219 1 84.69 460 ALA B O 1
ATOM 7682 N N . LYS B 1 461 ? 14.039 -45.281 -27 1 85.69 461 LYS B N 1
ATOM 7683 C CA . LYS B 1 461 ? 15.305 -45.281 -27.734 1 85.69 461 LYS B CA 1
ATOM 7684 C C . LYS B 1 461 ? 16.047 -46.625 -27.531 1 85.69 461 LYS B C 1
ATOM 7686 O O . LYS B 1 461 ? 16.578 -47.188 -28.484 1 85.69 461 LYS B O 1
ATOM 7691 N N . ALA B 1 462 ? 16 -47.062 -26.391 1 86.94 462 ALA B N 1
ATOM 7692 C CA . ALA B 1 462 ? 16.656 -48.312 -26.047 1 86.94 462 ALA B CA 1
ATOM 7693 C C . ALA B 1 462 ? 16 -49.469 -26.766 1 86.94 462 ALA B C 1
ATOM 7695 O O . ALA B 1 462 ? 16.672 -50.438 -27.172 1 86.94 462 ALA B O 1
ATOM 7696 N N . ASP B 1 463 ? 14.727 -49.375 -26.922 1 86.81 463 ASP B N 1
ATOM 7697 C CA . ASP B 1 463 ? 13.953 -50.438 -27.578 1 86.81 463 ASP B CA 1
ATOM 7698 C C . ASP B 1 463 ? 13.922 -50.219 -29.094 1 86.81 463 ASP B C 1
ATOM 7700 O O . ASP B 1 463 ? 13.172 -50.906 -29.797 1 86.81 463 ASP B O 1
ATOM 7704 N N . LYS B 1 464 ? 14.695 -49.188 -29.562 1 87 464 LYS B N 1
ATOM 7705 C CA . LYS B 1 464 ? 14.82 -48.844 -30.969 1 87 464 LYS B CA 1
ATOM 7706 C C . LYS B 1 464 ? 13.469 -48.438 -31.562 1 87 464 LYS B C 1
ATOM 7708 O O . LYS B 1 464 ? 13.203 -48.688 -32.75 1 87 464 LYS B O 1
ATOM 7713 N N . ASP B 1 465 ? 12.555 -48.031 -30.703 1 86.62 465 ASP B N 1
ATOM 7714 C CA . ASP B 1 465 ? 11.297 -47.438 -31.141 1 86.62 465 ASP B CA 1
ATOM 7715 C C . ASP B 1 465 ? 11.469 -45.938 -31.422 1 86.62 465 ASP B C 1
ATOM 7717 O O . ASP B 1 465 ? 11.008 -45.094 -30.656 1 86.62 465 ASP B O 1
ATOM 7721 N N . TRP B 1 466 ? 12.023 -45.656 -32.531 1 88.12 466 TRP B N 1
ATOM 7722 C CA . TRP B 1 466 ? 12.406 -44.281 -32.906 1 88.12 466 TRP B CA 1
ATOM 7723 C C . TRP B 1 466 ? 11.172 -43.406 -33.156 1 88.12 466 TRP B C 1
ATOM 7725 O O . TRP B 1 466 ? 11.211 -42.219 -32.938 1 88.12 466 TRP B O 1
ATOM 7735 N N . ALA B 1 467 ? 10.133 -44.031 -33.5 1 85.31 467 ALA B N 1
ATOM 7736 C CA . ALA B 1 467 ? 8.906 -43.281 -33.75 1 85.31 467 ALA B CA 1
ATOM 7737 C C . ALA B 1 467 ? 8.383 -42.656 -32.469 1 85.31 467 ALA B C 1
ATOM 7739 O O . ALA B 1 467 ? 8.07 -41.438 -32.469 1 85.31 467 ALA B O 1
ATOM 7740 N N . THR B 1 468 ? 8.336 -43.406 -31.484 1 85.56 468 THR B N 1
ATOM 7741 C CA . THR B 1 468 ? 7.855 -42.906 -30.203 1 85.56 468 THR B CA 1
ATOM 7742 C C . THR B 1 468 ? 8.82 -41.875 -29.625 1 85.56 468 THR B C 1
ATOM 7744 O O . THR B 1 468 ? 8.398 -40.844 -29.078 1 85.56 468 THR B O 1
ATOM 7747 N N . SER B 1 469 ? 10.062 -42.094 -29.719 1 87.06 469 SER B N 1
ATOM 7748 C CA . SER B 1 469 ? 11.094 -41.188 -29.234 1 87.06 469 SER B CA 1
ATOM 7749 C C . SER B 1 469 ? 10.992 -39.844 -29.922 1 87.06 469 SER B C 1
ATOM 7751 O O . SER B 1 469 ? 11.008 -38.781 -29.266 1 87.06 469 SER B O 1
ATOM 7753 N N . ASP B 1 470 ? 10.852 -39.875 -31.188 1 86.62 470 ASP B N 1
ATOM 7754 C CA . ASP B 1 470 ? 10.734 -38.656 -31.953 1 86.62 470 ASP B CA 1
ATOM 7755 C C . ASP B 1 470 ? 9.438 -37.906 -31.625 1 86.62 470 ASP B C 1
ATOM 7757 O O . ASP B 1 470 ? 9.414 -36.688 -31.547 1 86.62 470 ASP B O 1
ATOM 7761 N N . GLN B 1 471 ? 8.43 -38.656 -31.453 1 84.12 471 GLN B N 1
ATOM 7762 C CA . GLN B 1 471 ? 7.141 -38.062 -31.094 1 84.12 471 GLN B CA 1
ATOM 7763 C C . GLN B 1 471 ? 7.23 -37.312 -29.766 1 84.12 471 GLN B C 1
ATOM 7765 O O . GLN B 1 471 ? 6.695 -36.219 -29.641 1 84.12 471 GLN B O 1
ATOM 7770 N N . ILE B 1 472 ? 7.848 -37.906 -28.828 1 87.12 472 ILE B N 1
ATOM 7771 C CA . ILE B 1 472 ? 8.008 -37.281 -27.516 1 87.12 472 ILE B CA 1
ATOM 7772 C C . ILE B 1 472 ? 8.844 -36 -27.641 1 87.12 472 ILE B C 1
ATOM 7774 O O . ILE B 1 472 ? 8.477 -34.938 -27.109 1 87.12 472 ILE B O 1
ATOM 7778 N N . ARG B 1 473 ? 9.914 -36.062 -28.344 1 84.06 473 ARG B N 1
ATOM 7779 C CA . ARG B 1 473 ? 10.797 -34.938 -28.547 1 84.06 473 ARG B CA 1
ATOM 7780 C C . ARG B 1 473 ? 10.055 -33.781 -29.203 1 84.06 473 ARG B C 1
ATOM 7782 O O . ARG B 1 473 ? 10.148 -32.625 -28.734 1 84.06 473 ARG B O 1
ATOM 7789 N N . ASP B 1 474 ? 9.336 -34.062 -30.203 1 83.5 474 ASP B N 1
ATOM 7790 C CA . ASP B 1 474 ? 8.609 -33.031 -30.938 1 83.5 474 ASP B CA 1
ATOM 7791 C C . ASP B 1 474 ? 7.5 -32.438 -30.094 1 83.5 474 ASP B C 1
ATOM 7793 O O . ASP B 1 474 ? 7.277 -31.219 -30.125 1 83.5 474 ASP B O 1
ATOM 7797 N N . ALA B 1 475 ? 6.891 -33.312 -29.359 1 80.62 475 ALA B N 1
ATOM 7798 C CA . ALA B 1 475 ? 5.801 -32.844 -28.5 1 80.62 475 ALA B CA 1
ATOM 7799 C C . ALA B 1 475 ? 6.324 -31.922 -27.406 1 80.62 475 ALA B C 1
ATOM 7801 O O . ALA B 1 475 ? 5.699 -30.906 -27.094 1 80.62 475 ALA B O 1
ATOM 7802 N N . LEU B 1 476 ? 7.402 -32.25 -26.812 1 85.88 476 LEU B N 1
ATOM 7803 C CA . LEU B 1 476 ? 8.023 -31.422 -25.781 1 85.88 476 LEU B CA 1
ATOM 7804 C C . LEU B 1 476 ? 8.461 -30.078 -26.359 1 85.88 476 LEU B C 1
ATOM 7806 O O . LEU B 1 476 ? 8.25 -29.031 -25.75 1 85.88 476 LEU B O 1
ATOM 7810 N N . ALA B 1 477 ? 8.977 -30.094 -27.484 1 81.38 477 ALA B N 1
ATOM 7811 C CA . ALA B 1 477 ? 9.406 -28.875 -28.156 1 81.38 477 ALA B CA 1
ATOM 7812 C C . ALA B 1 477 ? 8.219 -27.969 -28.469 1 81.38 477 ALA B C 1
ATOM 7814 O O . ALA B 1 477 ? 8.289 -26.75 -28.281 1 81.38 477 ALA B O 1
ATOM 7815 N N . GLU B 1 478 ? 7.234 -28.625 -28.922 1 78 478 GLU B N 1
ATOM 7816 C CA . GLU B 1 478 ? 6.02 -27.875 -29.25 1 78 478 GLU B CA 1
ATOM 7817 C C . GLU B 1 478 ? 5.418 -27.234 -28 1 78 478 GLU B C 1
ATOM 7819 O O . GLU B 1 478 ? 4.832 -26.141 -28.094 1 78 478 GLU B O 1
ATOM 7824 N N . ALA B 1 479 ? 5.625 -27.938 -26.922 1 76.75 479 ALA B N 1
ATOM 7825 C CA . ALA B 1 479 ? 5.102 -27.422 -25.656 1 76.75 479 ALA B CA 1
ATOM 7826 C C . ALA B 1 479 ? 6.047 -26.375 -25.047 1 76.75 479 ALA B C 1
ATOM 7828 O O . ALA B 1 479 ? 5.746 -25.797 -24.016 1 76.75 479 ALA B O 1
ATOM 7829 N N . GLY B 1 480 ? 7.207 -26.094 -25.672 1 75.75 480 GLY B N 1
ATOM 7830 C CA . GLY B 1 480 ? 8.109 -25.031 -25.25 1 75.75 480 GLY B CA 1
ATOM 7831 C C . GLY B 1 480 ? 9.25 -25.531 -24.391 1 75.75 480 GLY B C 1
ATOM 7832 O O . GLY B 1 480 ? 9.914 -24.734 -23.719 1 75.75 480 GLY B O 1
ATOM 7833 N N . PHE B 1 481 ? 9.367 -26.891 -24.328 1 81 481 PHE B N 1
ATOM 7834 C CA . PHE B 1 481 ? 10.445 -27.469 -23.531 1 81 481 PHE B CA 1
ATOM 7835 C C . PHE B 1 481 ? 11.695 -27.672 -24.375 1 81 481 PHE B C 1
ATOM 7837 O O . PHE B 1 481 ? 11.617 -28.125 -25.516 1 81 481 PHE B O 1
ATOM 7844 N N . GLU B 1 482 ? 12.773 -27.156 -23.875 1 80.06 482 GLU B N 1
ATOM 7845 C CA . GLU B 1 482 ? 14.078 -27.469 -24.438 1 80.06 482 GLU B CA 1
ATOM 7846 C C . GLU B 1 482 ? 14.766 -28.594 -23.688 1 80.06 482 GLU B C 1
ATOM 7848 O O . GLU B 1 482 ? 14.961 -28.5 -22.469 1 80.06 482 GLU B O 1
ATOM 7853 N N . VAL B 1 483 ? 15.031 -29.656 -24.469 1 79.94 483 VAL B N 1
ATOM 7854 C CA . VAL B 1 483 ? 15.648 -30.844 -23.859 1 79.94 483 VAL B CA 1
ATOM 7855 C C . VAL B 1 483 ? 17.125 -30.922 -24.266 1 79.94 483 VAL B C 1
ATOM 7857 O O . VAL B 1 483 ? 17.453 -30.719 -25.438 1 79.94 483 VAL B O 1
ATOM 7860 N N . LYS B 1 484 ? 17.922 -31.016 -23.266 1 76 484 LYS B N 1
ATOM 7861 C CA . LYS B 1 484 ? 19.359 -31.141 -23.516 1 76 484 LYS B CA 1
ATOM 7862 C C . LYS B 1 484 ? 19.906 -32.469 -22.953 1 76 484 LYS B C 1
ATOM 7864 O O . LYS B 1 484 ? 19.688 -32.781 -21.781 1 76 484 LYS B O 1
ATOM 7869 N N . ASP B 1 485 ? 20.547 -33.188 -23.828 1 71.19 485 ASP B N 1
ATOM 7870 C CA . ASP B 1 485 ? 21.234 -34.406 -23.406 1 71.19 485 ASP B CA 1
ATOM 7871 C C . ASP B 1 485 ? 22.594 -34.094 -22.797 1 71.19 485 ASP B C 1
ATOM 7873 O O . ASP B 1 485 ? 23.406 -33.375 -23.406 1 71.19 485 ASP B O 1
ATOM 7877 N N . THR B 1 486 ? 22.75 -34.375 -21.531 1 66.56 486 THR B N 1
ATOM 7878 C CA . THR B 1 486 ? 24.016 -34.156 -20.859 1 66.56 486 THR B CA 1
ATOM 7879 C C . THR B 1 486 ? 24.672 -35.5 -20.484 1 66.56 486 THR B C 1
ATOM 7881 O O . THR B 1 486 ? 24.062 -36.531 -20.641 1 66.56 486 THR B O 1
ATOM 7884 N N . LYS B 1 487 ? 25.891 -35.531 -20.125 1 65.12 487 LYS B N 1
ATOM 7885 C CA . LYS B 1 487 ? 26.594 -36.719 -19.719 1 65.12 487 LYS B CA 1
ATOM 7886 C C . LYS B 1 487 ? 25.906 -37.375 -18.516 1 65.12 487 LYS B C 1
ATOM 7888 O O . LYS B 1 487 ? 25.969 -38.594 -18.344 1 65.12 487 LYS B O 1
ATOM 7893 N N . ASP B 1 488 ? 25.25 -36.531 -17.75 1 63 488 ASP B N 1
ATOM 7894 C CA . ASP B 1 488 ? 24.641 -37 -16.516 1 63 488 ASP B CA 1
ATOM 7895 C C . ASP B 1 488 ? 23.156 -37.281 -16.703 1 63 488 ASP B C 1
ATOM 7897 O O . ASP B 1 488 ? 22.422 -37.5 -15.734 1 63 488 ASP B O 1
ATOM 7901 N N . GLY B 1 489 ? 22.812 -37.156 -17.953 1 66.81 489 GLY B N 1
ATOM 7902 C CA . GLY B 1 489 ? 21.406 -37.406 -18.234 1 66.81 489 GLY B CA 1
ATOM 7903 C C . GLY B 1 489 ? 20.734 -36.312 -19.016 1 66.81 489 GLY B C 1
ATOM 7904 O O . GLY B 1 489 ? 21.406 -35.438 -19.578 1 66.81 489 GLY B O 1
ATOM 7905 N N . VAL B 1 490 ? 19.422 -36.375 -19.156 1 72.88 490 VAL B N 1
ATOM 7906 C CA . VAL B 1 490 ? 18.656 -35.438 -19.969 1 72.88 490 VAL B CA 1
ATOM 7907 C C . VAL B 1 490 ? 18.125 -34.312 -19.078 1 72.88 490 VAL B C 1
ATOM 7909 O O . VAL B 1 490 ? 17.609 -34.562 -17.984 1 72.88 490 VAL B O 1
ATOM 7912 N N . THR B 1 491 ? 18.391 -33.094 -19.359 1 73.62 491 THR B N 1
ATOM 7913 C CA . THR B 1 491 ? 17.844 -31.953 -18.656 1 73.62 491 THR B CA 1
ATOM 7914 C C . THR B 1 491 ? 16.875 -31.188 -19.562 1 73.62 491 THR B C 1
ATOM 7916 O O . THR B 1 491 ? 16.875 -31.359 -20.781 1 73.62 491 THR B O 1
ATOM 7919 N N . TRP B 1 492 ? 15.883 -30.578 -18.953 1 76.12 492 TRP B N 1
ATOM 7920 C CA . TRP B 1 492 ? 14.93 -29.812 -19.734 1 76.12 492 TRP B CA 1
ATOM 7921 C C . TRP B 1 492 ? 14.727 -28.422 -19.141 1 76.12 492 TRP B C 1
ATOM 7923 O O . TRP B 1 492 ? 15.055 -28.188 -17.984 1 76.12 492 TRP B O 1
ATOM 7933 N N . LYS B 1 493 ? 14.398 -27.469 -20 1 75.62 493 LYS B N 1
ATOM 7934 C CA . LYS B 1 493 ? 14.008 -26.125 -19.609 1 75.62 493 LYS B CA 1
ATOM 7935 C C . LYS B 1 493 ? 12.742 -25.688 -20.359 1 75.62 493 LYS B C 1
ATOM 7937 O O . LYS B 1 493 ? 12.555 -26.031 -21.531 1 75.62 493 LYS B O 1
ATOM 7942 N N . LEU B 1 494 ? 11.781 -25.062 -19.578 1 71.75 494 LEU B N 1
ATOM 7943 C CA . LEU B 1 494 ? 10.602 -24.5 -20.219 1 71.75 494 LEU B CA 1
ATOM 7944 C C . LEU B 1 494 ? 10.844 -23.047 -20.609 1 71.75 494 LEU B C 1
ATOM 7946 O O . LEU B 1 494 ? 11.164 -22.219 -19.75 1 71.75 494 LEU B O 1
ATOM 7950 N N . ASN B 1 495 ? 10.797 -22.75 -21.875 1 60.41 495 ASN B N 1
ATOM 7951 C CA . ASN B 1 495 ? 11.055 -21.406 -22.406 1 60.41 495 ASN B CA 1
ATOM 7952 C C . ASN B 1 495 ? 9.836 -20.516 -22.25 1 60.41 495 ASN B C 1
ATOM 7954 O O . ASN B 1 495 ? 9.219 -20.109 -23.25 1 60.41 495 ASN B O 1
ATOM 7958 N N . LYS B 1 496 ? 8.93 -20.75 -21.203 1 60.09 496 LYS B N 1
ATOM 7959 C CA . LYS B 1 496 ? 7.781 -19.859 -21.047 1 60.09 496 LYS B CA 1
ATOM 7960 C C . LYS B 1 496 ? 7.793 -19.188 -19.672 1 60.09 496 LYS B C 1
ATOM 7962 O O . LYS B 1 496 ? 8.305 -19.75 -18.703 1 60.09 496 LYS B O 1
#

Solvent-accessible surface area (backbone atoms only — not comparable to full-atom values): 52007 Å² total; per-residue (Å²): 127,88,80,70,40,30,39,57,20,52,60,77,70,41,72,35,76,69,70,56,89,52,70,55,42,37,34,35,36,33,71,50,53,66,26,65,52,78,48,26,62,77,55,47,51,46,48,49,53,52,34,38,50,53,39,44,44,43,70,74,64,36,48,68,48,32,36,32,38,37,38,61,57,60,41,42,55,88,83,39,91,64,71,67,19,59,31,49,50,49,11,61,77,69,72,47,57,43,59,36,45,24,40,52,24,44,51,51,38,51,52,52,37,49,60,44,52,38,71,77,59,41,29,66,54,44,41,63,40,39,52,69,51,33,52,50,48,50,49,38,18,40,75,66,64,35,34,48,79,43,94,43,18,32,31,39,34,55,69,63,38,41,75,80,40,78,61,34,63,56,63,68,47,49,61,72,57,46,40,56,62,31,60,74,66,58,82,48,75,78,44,95,44,56,60,38,45,55,46,29,38,47,51,54,94,81,49,78,81,58,44,86,54,101,63,31,57,12,39,69,19,77,46,39,43,59,47,31,53,42,34,71,77,43,39,72,53,33,33,36,37,37,35,45,50,74,38,42,60,60,45,50,36,47,29,46,52,49,35,27,47,45,73,71,44,72,36,64,73,34,37,37,55,29,43,60,61,22,50,79,81,32,73,66,34,71,91,72,70,58,58,58,38,47,66,31,39,48,64,22,71,42,91,89,43,91,52,52,39,52,45,53,33,53,47,46,44,60,40,59,40,44,54,71,41,76,43,65,48,45,68,66,53,47,51,50,23,40,51,50,52,47,50,52,50,49,37,61,61,45,58,80,68,46,65,67,35,95,54,44,37,70,68,52,47,51,50,49,71,43,46,58,57,53,39,49,52,27,44,24,57,53,46,26,44,32,56,38,53,50,53,52,52,51,49,34,50,53,52,53,36,27,59,68,67,73,45,40,35,15,61,66,52,47,49,50,42,49,52,42,51,47,45,48,43,40,65,38,66,39,45,68,84,60,76,64,74,53,47,63,61,39,47,50,31,38,46,50,49,50,49,50,51,52,50,52,30,52,49,25,50,72,68,66,34,55,66,61,26,49,49,50,53,52,50,39,43,73,47,36,36,46,75,43,85,48,97,90,41,76,46,74,45,70,79,95,125,87,80,69,41,30,40,56,20,53,61,77,70,42,74,35,76,70,70,56,89,51,70,57,42,37,33,35,36,34,70,49,54,67,26,66,51,79,48,25,61,77,55,46,50,46,48,50,53,51,32,37,51,53,40,44,45,43,71,75,64,35,49,70,48,33,35,33,38,36,38,60,58,59,41,45,54,67,100,42,93,63,72,66,19,59,31,49,50,50,12,60,76,69,71,48,58,45,59,36,45,23,40,51,25,44,52,50,38,51,52,51,37,50,60,44,52,39,70,78,58,42,30,65,53,44,42,64,40,40,52,68,50,34,52,51,48,49,50,37,19,39,76,64,63,35,35,47,77,42,93,42,16,34,30,39,34,55,69,63,39,40,74,80,39,78,62,34,63,55,64,67,47,51,62,71,56,46,39,57,63,30,60,73,64,59,81,47,75,79,42,96,45,58,63,40,45,55,46,29,39,46,49,56,93,82,50,78,83,58,42,85,54,101,66,32,56,12,40,70,18,78,48,39,44,59,47,30,54,44,32,71,79,44,39,74,54,34,33,36,37,36,35,45,51,73,38,40,59,60,47,49,38,49,28,46,50,49,33,27,45,44,72,70,44,74,36,62,72,34,38,38,55,30,42,58,59,22,50,80,81,33,74,66,32,71,93,73,69,58,59,59,39,48,66,31,38,48,65,24,70,43,91,89,42,91,53,54,41,52,44,52,34,54,46,47,43,58,41,58,40,44,53,72,43,76,44,64,49,45,67,66,53,47,50,50,22,40,50,50,50,48,52,52,51,50,36,60,62,44,58,80,67,44,65,68,35,94,53,44,36,69,69,51,46,51,50,49,71,42,46,57,57,53,39,48,52,28,44,24,56,53,46,27,43,30,56,35,53,51,53,52,51,53,48,34,50,53,52,52,35,26,60,68,68,73,43,40,35,16,60,66,53,48,50,52,44,49,53,43,51,47,44,47,45,40,65,38,68,39,47,68,84,60,74,66,73,52,46,64,61,41,48,50,30,38,45,51,49,50,52,51,52,50,51,51,30,53,50,24,49,73,70,67,35,56,66,61,25,50,49,49,53,52,51,39,44,72,48,37,35,46,74,42,84,47,98,92,40,78,47,74,45,68,79,94

pLDDT: mean 90.41, std 12.01, range [40.91, 98.88]

Secondary structure (DSSP, 8-state):
-----EEEETTTTEEEE---TBTTEEEEEE---B-SS--BHHHHHHHHHHHHHHHHHHHTT-EEEEEE-BB-S---GGG-SSS--HHHHHHHHHT--HHHHHHHHHHHHHHHHHHTTPPPPSB--BGGGGHHHHHHHHHHHHHTTSEEEETTEEEE-HHHHHHHS-TTTTT---HHHHHHHHHTTS--TT-SSTT--EEEEEPPTT--S-B--SS-SEEE-HHHHHHHHHHHHH-SSEEEEEEEGGGIIIIIHHHHHHHHHHHSS-SEEEEEEE--EEETTEE--TTTT---BHHHHHHT-STT-SS---HHHHHHHHHTS-TTS-EEE-HHHHHHHHHHHHHHHHHHHHGGGPPPBSS--HHHHHHHHHHHHHHHHHHHBT--HHHHHHHHHHHHHHHHHHHTTSS--BHHHHHHHHHHHHIIIIIIS-----GGGGHHHHHHHHHHHHHHHHHHHHHHHHTT-HHHHHHHHHHHHHTTEEEEEETTEEEEEE--/-----EEEETTTTEEEE---TBTTEEEEEE---B-SS--BHHHHHHHHHHHHHHHHHHHTT-EEEEEE-BB-S--BSTT-SSS-BHHHHHHHHHT--HHHHHHHHHHHHHHHHHHTTPPPPSB--BGGGGHHHHHHHHHHHHHTTSEEEETTEEEE-HHHHHHHS-TTTTT---HHHHHHHHHTTS--TT-SSTT--EEEEEPPTT--S-B--SS-SEEE-HHHHHHHHHHHHH-SSEEEEEEEGGGIIIIIHHHHHHHHHHHSS-SEEEEEEE--EEETTEE--TTTT---BHHHHHHT-STT-SS---HHHHHHHHHTS-TTS-EEE-HHHHHHHHHHHHHHHHHHHHGGGPPPBSS--HHHHHHHHHHHHHHHHHHHBT--HHHHHHHHHHHHHHHHHHHTTSS--BHHHHHHHHHHHHIIIIIIS-----GGGGHHHHHHHHHHHHHHHHHHHHHHHHTT-HHHHHHHHHHHHHTTEEEEEETTEEEEEE--

Nearest PDB structures (foldseek):
  8qhp-assembly1_B  TM=9.483E-01  e=6.973E-42  Pyrococcus furiosus DSM 3638
  1u0b-assembly1_B  TM=8.211E-01  e=2.357E-42  Escherichia coli
  3tqo-assembly1_A  TM=9.382E-01  e=4.929E-39  Coxiella burnetii
  1li7-assembly1_A  TM=9.190E-01  e=2.254E-37  Escherichia coli
  1li5-assembly2_B  TM=9.007E-01  e=4.612E-35  Escherichia coli

Sequence (992 aa):
MEQKLLIYNTLTRTKERFTPLHAPNVGMYVCGPTVYGDPHLGHARPAITFDILFRYLKHLGYKVRYVRNITDVGHLEHDADEGDDKIEKKARLEQLEPMEIAQYYTNRYHDAMEALNVLPPSIEPHATGHIIEQEKLVQEILDNGYAYESNGSIYFDIEKYNKDHKYGILSGRNLENVINESRELAGIGEKKNQADFALWKKASPEHIMRWPSPWSDGFPGWHCECTAMGRKYLGSHFDIHGGGMDLIFPHHECEIAQAVASQGDQMVHYWMHNNMITINGQKMGKSLGNFITLEQFFTGAHKSLEQAYSPMTIRFFILSAHYRSTVDFSNDALKASQKGLERLMNGLNDLERVPVAKQSDEQVKKFVGELRQRCYDAMNDDFQTQLVISYLFEACHVINTALDHKANISADDLKELSDTMRLFTFDLLGLKSEKGANNDAREEAYGKVVDMVLNLRAKAKADKDWATSDQIRDALAEAGFEVKDTKDGVTWKLNKMEQKLLIYNTLTRTKERFTPLHAPNVGMYVCGPTVYGDPHLGHARPAITFDILFRYLKHLGYKVRYVRNITDVGHLEHDADEGDDKIEKKARLEQLEPMEIAQYYTNRYHDAMEALNVLPPSIEPHATGHIIEQEKLVQEILDNGYAYESNGSIYFDIEKYNKDHKYGILSGRNLENVINESRELAGIGEKKNQADFALWKKASPEHIMRWPSPWSDGFPGWHCECTAMGRKYLGSHFDIHGGGMDLIFPHHECEIAQAVASQGDQMVHYWMHNNMITINGQKMGKSLGNFITLEQFFTGAHKSLEQAYSPMTIRFFILSAHYRSTVDFSNDALKASQKGLERLMNGLNDLERVPVAKQSDEQVKKFVGELRQRCYDAMNDDFQTQLVISYLFEACHVINTALDHKANISADDLKELSDTMRLFTFDLLGLKSEKGANNDAREEAYGKVVDMVLNLRAKAKADKDWATSDQIRDALAEAGFEVKDTKDGVTWKLNK

Organism: NCBI:txid165179

Radius of gyration: 32.12 Å; Cα contacts (8 Å, |Δi|>4): 1646; chains: 2; bounding box: 80×96×74 Å

Foldseek 3Di:
DLQFFWAQFLLVRDTDTADWPDPLEAEEEEEADAQQDFAALQRVLQLLLVLLVVLVSVVSPHHYQYEYEYELAFDDPPLDLDDTGSLLVSCVVVVHDSVVSSVVRVVNSVVLCVLLLRDDGNYYYYLLNCQVLLLLLLVLLVVLPQWDDFPLWIKGNVVVLCVVHNQCSSPVDHVVVLQVVQVVPDDCVRHPGSSIGTQWHADDPSRDDWDDHPRHTTGGTPLSRSLRVSCVPANLAGEEYEEAPVCSPPRVSVSQSSSCSRPVHGHYHGYYHFYAEAEVPHHADVVVVRHAGSVCQQAVVHPQEPGHAGSLLSLQLSLLDQRNDYHYDHNVSSVVSVVLLVLLVVLLVLLVVQDADQAWDPVLLVLLVCLLVQLSVCCSHNHNSSSNSVSSNVLSVVSVCRNVVNTHHHPVSSVSSNVSSCCCQCSNSPHDDCPCVPVVVVVVVVVVVLVVLQVVLVVCVVVVVVVSNVVSVVVCVVQQKDWDQDPVGIDIDRPD/DLQFFWAQFLLVRDTDTADWPDPLEAEEEEEADAQQDFAALQRVLQLLLVLLVVLVSVVSPHHYQYEYEYELAFDDPDLDQDDTGSLLVSCVVVVHDSVVSSVVRVVNSVVLCVLLLRDDGNYYYYLLNCQVLLLLLQVLLVVLPQWDDFPLWIKGNVVVLCVVHNQCSSPVDHVVVLQVVQVVPDDCVRHPGSSIGTQWHADDPSRDDWDDHPRHTTGGTPLSRSLRVSCVPANLAGEEYEEAPVCSPPRVSVSQSSSCSRPVHGHYHGYYHFYAEAEVPHHADVVVVRTDGSVCQQAVVHPQEPGHAGSLLSLQLSLLDQRNDYHYDHNVSSVVSVVLLVLLVVLLVLLVVQDADQAWDPVLLVLLVCLLVQLSVCCSHNHNSSSNSVSSNVLSVVSVCRNVVNTHHHPVSSVSSNVSSCCCQCSNSPHDDCPCVPVVVVVVVVVVVLVVLQVVLVVCVVVVVVVSNVVSVVVCVVQQKDWDQDPVGIDIDRPD